Protein AF-0000000078503758 (afdb_homodimer)

Foldseek 3Di:
DLPLDDWDKFWDDKDFAFAPDFDDKDKAAFALQLLQDDFDKWKKKFKFAAFDDPCRPDPVSVVVLLRVLLNNLCNLVQQQQWFWDADPQRFIITTRRRVGEMEIEMEIAADPQSAQQQFCVSRPPPHVEDDDDHRHAKYWYWYAYPNNMIMIMMMGTQSFFDPLLVLLSLLSSLCVLVVHHRPFRADSPSCLLAADVVFDADCVCVQWKDFPVPADPDPPPPPPPPCPPLLAWGKGKWKFDLVLLVVLQVQQDDPVGGFDSVLSVQLVLQLLQLVLQPDPPPSQQFKEKEKEKAACQVQSADDPPPPPPVPDHSSNYGGDRIGIFMDIDGSNCSNPDTSNVSSVRSCVRVVVCRHNVNSSNSSSNSVVVPPGRMYTCCQRCVPVRHAYAYEYEAAVNPQQSSHSPRHGGLDMDMGDNDRTSHKYKYWYAHPADPSMIMMMITGRPSSVVSCCVVVVVGTHGDRVVVSVD/DLPLDDWDKFWDDKDFAFAPDFDDKDKAAFALQLLQDDFDKWKKKFKFAAFDDPCRPDPVSVVVLLRVLLNNLCNLVQQQQWFWDADPQRFIITTRRRVGEMEIEMEIAADPQSAQQQFCVSRPPPHVEDDDDHRHAKYWYWYAYPNNMIMIMMMGTQSFFDPLLVLLSLLSSLCVLVVHHRPFRADSPSCLLAADVVFDADCVCVQWKDFPVPADPDDPPPPPPPCPPLLAWGKGKWKFAPVLLVVLQVQQADPVGGFDSQLSVQLVLQLLQLVLQPDPPPSQQFKEKEKEKAACQVQSADPPPPPPCVPDHSSNYGGDRIGIFMDIDGSNCSNPDTSNVSSVRRCVRVVVCRHNVNSSNSSSNSVVVPPGRMYTCCQRCVPVRHAAAYEYEAAVNPQQSSHSPRHGGLDMDMGDNDRTSHKYKYWYDQPVPNRMIMMMITGRPSSVVSCCVVVVVGTPGDRPVVSVD

InterPro domains:
  IPR023213 Chloramphenicol acetyltransferase-like domain superfamily [G3DSA:3.30.559.10] (8-208)
  IPR023213 Chloramphenicol acetyltransferase-like domain superfamily [G3DSA:3.30.559.10] (220-454)
  IPR050317 Plant and Fungal Acyltransferase [PTHR31642] (21-433)

Radius of gyration: 34.14 Å; Cα contacts (8 Å, |Δi|>4): 2012; chains: 2; bounding box: 67×98×80 Å

Structure (mmCIF, N/CA/C/O backbone):
data_AF-0000000078503758-model_v1
#
loop_
_entity.id
_entity.type
_entity.pdbx_description
1 polymer 'Shikimate O-hydroxycinnamoyltransferase'
#
loop_
_atom_site.group_PDB
_atom_site.id
_atom_site.type_symbol
_atom_site.label_atom_id
_atom_site.label_alt_id
_atom_site.label_comp_id
_atom_site.label_asym_id
_atom_site.label_entity_id
_atom_site.label_seq_id
_atom_site.pdbx_PDB_ins_code
_atom_site.Cartn_x
_atom_site.Cartn_y
_atom_site.Cartn_z
_atom_site.occupancy
_atom_site.B_iso_or_equiv
_atom_site.auth_seq_id
_atom_site.auth_comp_id
_atom_site.auth_asym_id
_atom_site.auth_atom_id
_atom_site.pdbx_PDB_model_num
ATOM 1 N N . MET A 1 1 ? -8.773 -48.875 -30.672 1 23.73 1 MET A N 1
ATOM 2 C CA . MET A 1 1 ? -8.289 -47.719 -31.359 1 23.73 1 MET A CA 1
ATOM 3 C C . MET A 1 1 ? -8.742 -46.438 -30.656 1 23.73 1 MET A C 1
ATOM 5 O O . MET A 1 1 ? -9.93 -46.094 -30.688 1 23.73 1 MET A O 1
ATOM 9 N N . VAL A 1 2 ? -8.25 -46.156 -29.484 1 32.59 2 VAL A N 1
ATOM 10 C CA . VAL A 1 2 ? -8.594 -45.094 -28.562 1 32.59 2 VAL A CA 1
ATOM 11 C C . VAL A 1 2 ? -8.562 -43.75 -29.266 1 32.59 2 VAL A C 1
ATOM 13 O O . VAL A 1 2 ? -7.516 -43.312 -29.766 1 32.59 2 VAL A O 1
ATOM 16 N N . ALA A 1 3 ? -9.5 -43.312 -29.953 1 36.53 3 ALA A N 1
ATOM 17 C CA . ALA A 1 3 ? -9.711 -42.062 -30.703 1 36.53 3 ALA A CA 1
ATOM 18 C C . ALA A 1 3 ? -9.148 -40.875 -29.953 1 36.53 3 ALA A C 1
ATOM 20 O O . ALA A 1 3 ? -9.414 -40.688 -28.766 1 36.53 3 ALA A O 1
ATOM 21 N N . GLU A 1 4 ? -7.902 -40.344 -30.047 1 44.75 4 GLU A N 1
ATOM 22 C CA . GLU A 1 4 ? -7.176 -39.125 -29.719 1 44.75 4 GLU A CA 1
ATOM 23 C C . GLU A 1 4 ? -8.117 -37.938 -29.641 1 44.75 4 GLU A C 1
ATOM 25 O O . GLU A 1 4 ? -8.578 -37.438 -30.672 1 44.75 4 GLU A O 1
ATOM 30 N N . GLY A 1 5 ? -9.359 -37.875 -29.109 1 52.56 5 GLY A N 1
ATOM 31 C CA . GLY A 1 5 ? -10.664 -37.344 -29.516 1 52.56 5 GLY A CA 1
ATOM 32 C C . GLY A 1 5 ? -10.836 -35.875 -29.234 1 52.56 5 GLY A C 1
ATOM 33 O O . GLY A 1 5 ? -10.703 -35.438 -28.094 1 52.56 5 GLY A O 1
ATOM 34 N N . ASP A 1 6 ? -10.484 -35.062 -30.172 1 77.44 6 ASP A N 1
ATOM 35 C CA . ASP A 1 6 ? -10.914 -33.656 -30.312 1 77.44 6 ASP A CA 1
ATOM 36 C C . ASP A 1 6 ? -12.406 -33.531 -30 1 77.44 6 ASP A C 1
ATOM 38 O O . ASP A 1 6 ? -13.227 -34.312 -30.453 1 77.44 6 ASP A O 1
ATOM 42 N N . PHE A 1 7 ? -12.734 -33.094 -28.859 1 92.38 7 PHE A N 1
ATOM 43 C CA . PHE A 1 7 ? -14.125 -32.812 -28.516 1 92.38 7 PHE A CA 1
ATOM 44 C C . PHE A 1 7 ? -14.422 -31.328 -28.578 1 92.38 7 PHE A C 1
ATOM 46 O O . PHE A 1 7 ? -13.5 -30.516 -28.547 1 92.38 7 PHE A O 1
ATOM 53 N N . ILE A 1 8 ? -15.633 -31.078 -28.734 1 94.19 8 ILE A N 1
ATOM 54 C CA . ILE A 1 8 ? -16.094 -29.703 -28.891 1 94.19 8 ILE A CA 1
ATOM 55 C C . ILE A 1 8 ? -16.5 -29.141 -27.516 1 94.19 8 ILE A C 1
ATOM 57 O O . ILE A 1 8 ? -17.156 -29.828 -26.734 1 94.19 8 ILE A O 1
ATOM 61 N N . VAL A 1 9 ? -16.031 -28.016 -27.203 1 96.81 9 VAL A N 1
ATOM 62 C CA . VAL A 1 9 ? -16.469 -27.281 -26.031 1 96.81 9 VAL A CA 1
ATOM 63 C C . VAL A 1 9 ? -17.281 -26.062 -26.453 1 96.81 9 VAL A C 1
ATOM 65 O O . VAL A 1 9 ? -16.828 -25.266 -27.281 1 96.81 9 VAL A O 1
ATOM 68 N N . THR A 1 10 ? -18.469 -25.875 -25.969 1 97.31 10 THR A N 1
ATOM 69 C CA . THR A 1 10 ? -19.344 -24.75 -26.297 1 97.31 10 THR A CA 1
ATOM 70 C C . THR A 1 10 ? -19.594 -23.875 -25.078 1 97.31 10 THR A C 1
ATOM 72 O O . THR A 1 10 ? -20.047 -24.375 -24.031 1 97.31 10 THR A O 1
ATOM 75 N N . VAL A 1 11 ? -19.328 -22.625 -25.25 1 96.88 11 VAL A N 1
ATOM 76 C CA . VAL A 1 11 ? -19.578 -21.688 -24.156 1 96.88 11 VAL A CA 1
ATOM 77 C C . VAL A 1 11 ? -21.078 -21.359 -24.109 1 96.88 11 VAL A C 1
ATOM 79 O O . VAL A 1 11 ? -21.656 -20.953 -25.125 1 96.88 11 VAL A O 1
ATOM 82 N N . SER A 1 12 ? -21.688 -21.516 -22.969 1 96.25 12 SER A N 1
ATOM 83 C CA . SER A 1 12 ? -23.109 -21.281 -22.844 1 96.25 12 SER A CA 1
ATOM 84 C C . SER A 1 12 ? -23.391 -19.922 -22.219 1 96.25 12 SER A C 1
ATOM 86 O O . SER A 1 12 ? -24.422 -19.297 -22.516 1 96.25 12 SER A O 1
ATOM 88 N N . LYS A 1 13 ? -22.562 -19.484 -21.312 1 97 13 LYS A N 1
ATOM 89 C CA . LYS A 1 13 ? -22.797 -18.219 -20.609 1 97 13 LYS A CA 1
ATOM 90 C C . LYS A 1 13 ? -21.484 -17.594 -20.156 1 97 13 LYS A C 1
ATOM 92 O O . LYS A 1 13 ? -20.547 -18.297 -19.797 1 97 13 LYS A O 1
ATOM 97 N N . LYS A 1 14 ? -21.422 -16.344 -20.297 1 96.44 14 LYS A N 1
ATOM 98 C CA . LYS A 1 14 ? -20.344 -15.531 -19.75 1 96.44 14 LYS A CA 1
ATOM 99 C C . LYS A 1 14 ? -20.859 -14.531 -18.719 1 96.44 14 LYS A C 1
ATOM 101 O O . LYS A 1 14 ? -21.828 -13.82 -18.969 1 96.44 14 LYS A O 1
ATOM 106 N N . ASP A 1 15 ? -20.234 -14.578 -17.594 1 96.62 15 ASP A N 1
ATOM 107 C CA . ASP A 1 15 ? -20.625 -13.703 -16.484 1 96.62 15 ASP A CA 1
ATOM 108 C C . ASP A 1 15 ? -19.391 -13.07 -15.836 1 96.62 15 ASP A C 1
ATOM 110 O O . ASP A 1 15 ? -18.266 -13.375 -16.203 1 96.62 15 ASP A O 1
ATOM 114 N N . VAL A 1 16 ? -19.625 -12.117 -14.992 1 97.5 16 VAL A N 1
ATOM 115 C CA . VAL A 1 16 ? -18.625 -11.523 -14.117 1 97.5 16 VAL A CA 1
ATOM 116 C C . VAL A 1 16 ? -19.062 -11.633 -12.656 1 97.5 16 VAL A C 1
ATOM 118 O O . VAL A 1 16 ? -20.188 -11.25 -12.32 1 97.5 16 VAL A O 1
ATOM 121 N N . VAL A 1 17 ? -18.234 -12.234 -11.867 1 98.25 17 VAL A N 1
ATOM 122 C CA . VAL A 1 17 ? -18.562 -12.383 -10.453 1 98.25 17 VAL A CA 1
ATOM 123 C C . VAL A 1 17 ? -17.75 -11.359 -9.641 1 98.25 17 VAL A C 1
ATOM 125 O O . VAL A 1 17 ? -16.531 -11.438 -9.578 1 98.25 17 VAL A O 1
ATOM 128 N N . ALA A 1 18 ? -18.422 -10.43 -8.969 1 97 18 ALA A N 1
ATOM 129 C CA . ALA A 1 18 ? -17.797 -9.453 -8.078 1 97 18 ALA A CA 1
ATOM 130 C C . ALA A 1 18 ? -18.031 -9.828 -6.613 1 97 18 ALA A C 1
ATOM 132 O O . ALA A 1 18 ? -18.844 -10.711 -6.316 1 97 18 ALA A O 1
ATOM 133 N N . ALA A 1 19 ? -17.25 -9.266 -5.762 1 96.06 19 ALA A N 1
ATOM 134 C CA . ALA A 1 19 ? -17.469 -9.492 -4.336 1 96.06 19 ALA A CA 1
ATOM 135 C C . ALA A 1 19 ? -18.891 -9.156 -3.938 1 96.06 19 ALA A C 1
ATOM 137 O O . ALA A 1 19 ? -19.469 -8.188 -4.441 1 96.06 19 ALA A O 1
ATOM 138 N N . VAL A 1 20 ? -19.438 -9.891 -3.029 1 92.5 20 VAL A N 1
ATOM 139 C CA . VAL A 1 20 ? -20.828 -9.758 -2.633 1 92.5 20 VAL A CA 1
ATOM 140 C C . VAL A 1 20 ? -21.031 -8.453 -1.864 1 92.5 20 VAL A C 1
ATOM 142 O O . VAL A 1 20 ? -22.109 -7.852 -1.903 1 92.5 20 VAL A O 1
ATOM 145 N N . LEU A 1 21 ? -20 -8.031 -1.187 1 87.5 21 LEU A N 1
ATOM 146 C CA . LEU A 1 21 ? -20.031 -6.754 -0.475 1 87.5 21 LEU A CA 1
ATOM 147 C C . LEU A 1 21 ? -19.219 -5.699 -1.222 1 87.5 21 LEU A C 1
ATOM 149 O O . LEU A 1 21 ? -18.266 -6.027 -1.943 1 87.5 21 LEU A O 1
ATOM 153 N N . PRO A 1 22 ? -19.594 -4.441 -1.064 1 83.88 22 PRO A N 1
ATOM 154 C CA . PRO A 1 22 ? -18.766 -3.391 -1.669 1 83.88 22 PRO A CA 1
ATOM 155 C C . PRO A 1 22 ? -17.328 -3.391 -1.151 1 83.88 22 PRO A C 1
ATOM 157 O O . PRO A 1 22 ? -17.094 -3.658 0.03 1 83.88 22 PRO A O 1
ATOM 160 N N . LEU A 1 23 ? -16.5 -3.168 -2.057 1 85.94 23 LEU A N 1
ATOM 161 C CA . LEU A 1 23 ? -15.094 -3.109 -1.693 1 85.94 23 LEU A CA 1
ATOM 162 C C . LEU A 1 23 ? -14.547 -1.695 -1.86 1 85.94 23 LEU A C 1
ATOM 164 O O . LEU A 1 23 ? -14.922 -0.986 -2.795 1 85.94 23 LEU A O 1
ATOM 168 N N . GLN A 1 24 ? -13.711 -1.382 -0.912 1 87.19 24 GLN A N 1
ATOM 169 C CA . GLN A 1 24 ? -13 -0.111 -1.009 1 87.19 24 GLN A CA 1
ATOM 170 C C . GLN A 1 24 ? -11.945 -0.152 -2.109 1 87.19 24 GLN A C 1
ATOM 172 O O . GLN A 1 24 ? -11.102 -1.049 -2.133 1 87.19 24 GLN A O 1
ATOM 177 N N . GLU A 1 25 ? -12.109 0.837 -3.002 1 90.19 25 GLU A N 1
ATOM 178 C CA . GLU A 1 25 ? -11.086 0.92 -4.039 1 90.19 25 GLU A CA 1
ATOM 179 C C . GLU A 1 25 ? -9.75 1.387 -3.463 1 90.19 25 GLU A C 1
ATOM 181 O O . GLU A 1 25 ? -9.711 2.322 -2.66 1 90.19 25 GLU A O 1
ATOM 186 N N . HIS A 1 26 ? -8.719 0.719 -3.766 1 92.25 26 HIS A N 1
ATOM 187 C CA . HIS A 1 26 ? -7.387 1.125 -3.334 1 92.25 26 HIS A CA 1
ATOM 188 C C . HIS A 1 26 ? -6.309 0.48 -4.199 1 92.25 26 HIS A C 1
ATOM 190 O O . HIS A 1 26 ? -6.594 -0.434 -4.977 1 92.25 26 HIS A O 1
ATOM 196 N N . TRP A 1 27 ? -5.148 1.009 -4.082 1 93.69 27 TRP A N 1
ATOM 197 C CA . TRP A 1 27 ? -3.998 0.492 -4.816 1 93.69 27 TRP A CA 1
ATOM 198 C C . TRP A 1 27 ? -3.133 -0.388 -3.92 1 93.69 27 TRP A C 1
ATOM 200 O O . TRP A 1 27 ? -2.9 -0.059 -2.754 1 93.69 27 TRP A O 1
ATOM 210 N N . LEU A 1 28 ? -2.76 -1.516 -4.398 1 96.12 28 LEU A N 1
ATOM 211 C CA . LEU A 1 28 ? -1.894 -2.457 -3.693 1 96.12 28 LEU A CA 1
ATOM 212 C C . LEU A 1 28 ? -0.577 -2.646 -4.441 1 96.12 28 LEU A C 1
ATOM 214 O O . LEU A 1 28 ? -0.561 -3.168 -5.559 1 96.12 28 LEU A O 1
ATOM 218 N N . PRO A 1 29 ? 0.543 -2.18 -3.889 1 95.06 29 PRO A N 1
ATOM 219 C CA . PRO A 1 29 ? 1.827 -2.391 -4.559 1 95.06 29 PRO A CA 1
ATOM 220 C C . PRO A 1 29 ? 2.23 -3.863 -4.613 1 95.06 29 PRO A C 1
ATOM 222 O O . PRO A 1 29 ? 1.868 -4.637 -3.725 1 95.06 29 PRO A O 1
ATOM 225 N N . LEU A 1 30 ? 2.957 -4.164 -5.629 1 96.75 30 LEU A N 1
ATOM 226 C CA . LEU A 1 30 ? 3.594 -5.477 -5.641 1 96.75 30 LEU A CA 1
ATOM 227 C C . LEU A 1 30 ? 4.797 -5.508 -4.703 1 96.75 30 LEU A C 1
ATOM 229 O O . LEU A 1 30 ? 5.531 -4.523 -4.602 1 96.75 30 LEU A O 1
ATOM 233 N N . SER A 1 31 ? 4.98 -6.609 -4 1 96.75 31 SER A N 1
ATOM 234 C CA . SER A 1 31 ? 6.176 -6.777 -3.182 1 96.75 31 SER A CA 1
ATOM 235 C C . SER A 1 31 ? 7.41 -6.996 -4.047 1 96.75 31 SER A C 1
ATOM 237 O O . SER A 1 31 ? 7.297 -7.254 -5.25 1 96.75 31 SER A O 1
ATOM 239 N N . ASN A 1 32 ? 8.547 -6.891 -3.432 1 97.25 32 ASN A N 1
ATOM 240 C CA . ASN A 1 32 ? 9.789 -7.145 -4.148 1 97.25 32 ASN A CA 1
ATOM 241 C C . ASN A 1 32 ? 9.812 -8.547 -4.746 1 97.25 32 ASN A C 1
ATOM 243 O O . ASN A 1 32 ? 10.297 -8.742 -5.863 1 97.25 32 ASN A O 1
ATOM 247 N N . LEU A 1 33 ? 9.219 -9.492 -4.043 1 98.12 33 LEU A N 1
ATOM 248 C CA . LEU A 1 33 ? 9.273 -10.867 -4.523 1 98.12 33 LEU A CA 1
ATOM 249 C C . LEU A 1 33 ? 8.25 -11.094 -5.637 1 98.12 33 LEU A C 1
ATOM 251 O O . LEU A 1 33 ? 8.422 -11.984 -6.465 1 98.12 33 LEU A O 1
ATOM 255 N N . ASP A 1 34 ? 7.199 -10.297 -5.691 1 97.94 34 ASP A N 1
ATOM 256 C CA . ASP A 1 34 ? 6.262 -10.344 -6.809 1 97.94 34 ASP A CA 1
ATOM 257 C C . ASP A 1 34 ? 6.941 -9.93 -8.117 1 97.94 34 ASP A C 1
ATOM 259 O O . ASP A 1 34 ? 6.551 -10.383 -9.195 1 97.94 34 ASP A O 1
ATOM 263 N N . LEU A 1 35 ? 7.914 -9.117 -8.039 1 97.31 35 LEU A N 1
ATOM 264 C CA . LEU A 1 35 ? 8.547 -8.508 -9.203 1 97.31 35 LEU A CA 1
ATOM 265 C C . LEU A 1 35 ? 9.555 -9.461 -9.836 1 97.31 35 LEU A C 1
ATOM 267 O O . LEU A 1 35 ? 10.211 -9.117 -10.82 1 97.31 35 LEU A O 1
ATOM 271 N N . LEU A 1 36 ? 9.656 -10.695 -9.273 1 96.88 36 LEU A N 1
ATOM 272 C CA . LEU A 1 36 ? 10.555 -11.703 -9.82 1 96.88 36 LEU A CA 1
ATOM 273 C C . LEU A 1 36 ? 9.828 -12.578 -10.844 1 96.88 36 LEU A C 1
ATOM 275 O O . LEU A 1 36 ? 10.445 -13.438 -11.477 1 96.88 36 LEU A O 1
ATOM 279 N N . LEU A 1 37 ? 8.547 -12.352 -10.969 1 92.62 37 LEU A N 1
ATOM 280 C CA . LEU A 1 37 ? 7.73 -13.172 -11.867 1 92.62 37 LEU A CA 1
ATOM 281 C C . LEU A 1 37 ? 7.27 -12.367 -13.07 1 92.62 37 LEU A C 1
ATOM 283 O O . LEU A 1 37 ? 6.805 -11.234 -12.93 1 92.62 37 LEU A O 1
ATOM 287 N N . PRO A 1 38 ? 7.441 -12.922 -14.25 1 87.44 38 PRO A N 1
ATOM 288 C CA . PRO A 1 38 ? 6.934 -12.219 -15.43 1 87.44 38 PRO A CA 1
ATOM 289 C C . PRO A 1 38 ? 5.41 -12.234 -15.516 1 87.44 38 PRO A C 1
ATOM 291 O O . PRO A 1 38 ? 4.75 -12.922 -14.734 1 87.44 38 PRO A O 1
ATOM 294 N N . ALA A 1 39 ? 4.922 -11.438 -16.484 1 90.25 39 ALA A N 1
ATOM 295 C CA . ALA A 1 39 ? 3.48 -11.359 -16.719 1 90.25 39 ALA A CA 1
ATOM 296 C C . ALA A 1 39 ? 2.98 -12.594 -17.469 1 90.25 39 ALA A C 1
ATOM 298 O O . ALA A 1 39 ? 2.711 -12.523 -18.656 1 90.25 39 ALA A O 1
ATOM 299 N N . ILE A 1 40 ? 2.83 -13.703 -16.766 1 91.31 40 ILE A N 1
ATOM 300 C CA . ILE A 1 40 ? 2.342 -14.953 -17.344 1 91.31 40 ILE A CA 1
ATOM 301 C C . ILE A 1 40 ? 1.228 -15.523 -16.484 1 91.31 40 ILE A C 1
ATOM 303 O O . ILE A 1 40 ? 1.104 -15.172 -15.305 1 91.31 40 ILE A O 1
ATOM 307 N N . ASP A 1 41 ? 0.498 -16.344 -17.125 1 94.06 41 ASP A N 1
ATOM 308 C CA . ASP A 1 41 ? -0.616 -16.984 -16.438 1 94.06 41 ASP A CA 1
ATOM 309 C C . ASP A 1 41 ? -0.326 -18.469 -16.188 1 94.06 41 ASP A C 1
ATOM 311 O O . ASP A 1 41 ? 0.511 -19.062 -16.875 1 94.06 41 ASP A O 1
ATOM 315 N N . PHE A 1 42 ? -0.923 -18.953 -15.227 1 95.19 42 PHE A N 1
ATOM 316 C CA . PHE A 1 42 ? -0.985 -20.406 -15.039 1 95.19 42 PHE A CA 1
ATOM 317 C C . PHE A 1 42 ? -2.412 -20.844 -14.742 1 95.19 42 PHE A C 1
ATOM 319 O O . PHE A 1 42 ? -3.258 -20.031 -14.367 1 95.19 42 PHE A O 1
ATOM 326 N N . GLY A 1 43 ? -2.652 -22.141 -14.984 1 96.69 43 GLY A N 1
ATOM 327 C CA . GLY A 1 43 ? -3.982 -22.703 -14.781 1 96.69 43 GLY A CA 1
ATOM 328 C C . GLY A 1 43 ? -4.035 -23.734 -13.672 1 96.69 43 GLY A C 1
ATOM 329 O O . GLY A 1 43 ? -3.006 -24.281 -13.281 1 96.69 43 GLY A O 1
ATOM 330 N N . VAL A 1 44 ? -5.176 -23.891 -13.133 1 97.94 44 VAL A N 1
ATOM 331 C CA . VAL A 1 44 ? -5.496 -25 -12.234 1 97.94 44 VAL A CA 1
ATOM 332 C C . VAL A 1 44 ? -6.891 -25.531 -12.547 1 97.94 44 VAL A C 1
ATOM 334 O O . VAL A 1 44 ? -7.797 -24.766 -12.883 1 97.94 44 VAL A O 1
ATOM 337 N N . PHE A 1 45 ? -7.066 -26.859 -12.516 1 98.06 45 PHE A N 1
ATOM 338 C CA . PHE A 1 45 ? -8.375 -27.422 -12.844 1 98.06 45 PHE A CA 1
ATOM 339 C C . PHE A 1 45 ? -8.688 -28.625 -11.953 1 98.06 45 PHE A C 1
ATOM 341 O O . PHE A 1 45 ? -7.773 -29.297 -11.477 1 98.06 45 PHE A O 1
ATOM 348 N N . PHE A 1 46 ? -9.922 -28.859 -11.758 1 98.25 46 PHE A N 1
ATOM 349 C CA . PHE A 1 46 ? -10.445 -29.953 -10.961 1 98.25 46 PHE A CA 1
ATOM 350 C C . PHE A 1 46 ? -11.57 -30.672 -11.695 1 98.25 46 PHE A C 1
ATOM 352 O O . PHE A 1 46 ? -12.461 -30.031 -12.258 1 98.25 46 PHE A O 1
ATOM 359 N N . CYS A 1 47 ? -11.547 -31.969 -11.703 1 97.38 47 CYS A N 1
ATOM 360 C CA . CYS A 1 47 ? -12.555 -32.781 -12.352 1 97.38 47 CYS A CA 1
ATOM 361 C C . CYS A 1 47 ? -13.43 -33.5 -11.312 1 97.38 47 CYS A C 1
ATOM 363 O O . CYS A 1 47 ? -12.922 -34.156 -10.414 1 97.38 47 CYS A O 1
ATOM 365 N N . TYR A 1 48 ? -14.688 -33.344 -11.531 1 96.5 48 TYR A N 1
ATOM 366 C CA . TYR A 1 48 ? -15.648 -33.938 -10.594 1 96.5 48 TYR A CA 1
ATOM 367 C C . TYR A 1 48 ? -16.578 -34.906 -11.305 1 96.5 48 TYR A C 1
ATOM 369 O O . TYR A 1 48 ? -16.938 -34.688 -12.469 1 96.5 48 TYR A O 1
ATOM 377 N N . LYS A 1 49 ? -17.016 -35.906 -10.523 1 94.94 49 LYS A N 1
ATOM 378 C CA . LYS A 1 49 ? -18.125 -36.75 -10.977 1 94.94 49 LYS A CA 1
ATOM 379 C C . LYS A 1 49 ? -19.438 -35.969 -10.906 1 94.94 49 LYS A C 1
ATOM 381 O O . LYS A 1 49 ? -19.5 -3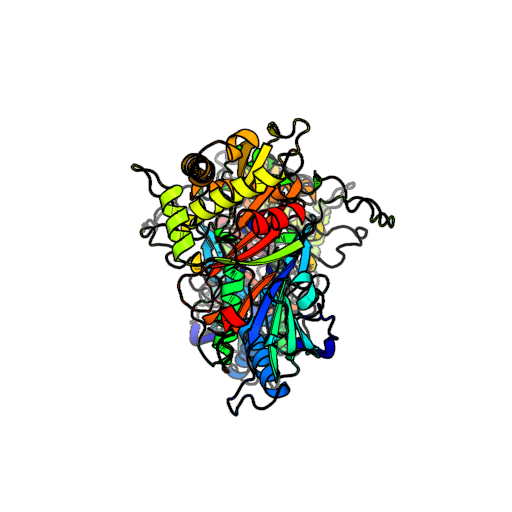4.906 -10.312 1 94.94 49 LYS A O 1
ATOM 386 N N . LYS A 1 50 ? -20.375 -36.531 -11.578 1 94.5 50 LYS A N 1
ATOM 387 C CA . LYS A 1 50 ? -21.703 -35.938 -11.523 1 94.5 50 LYS A CA 1
ATOM 388 C C . LYS A 1 50 ? -22.188 -35.781 -10.078 1 94.5 50 LYS A C 1
ATOM 390 O O . LYS A 1 50 ? -22.188 -36.75 -9.328 1 94.5 50 LYS A O 1
ATOM 395 N N . PRO A 1 51 ? -22.5 -34.531 -9.703 1 90.62 51 PRO A N 1
ATOM 396 C CA . PRO A 1 51 ? -23.047 -34.375 -8.359 1 90.62 51 PRO A CA 1
ATOM 397 C C . PRO A 1 51 ? -24.312 -35.219 -8.125 1 90.62 51 PRO A C 1
ATOM 399 O O . PRO A 1 51 ? -25.156 -35.312 -9.023 1 90.62 51 PRO A O 1
ATOM 402 N N . THR A 1 52 ? -24.438 -35.812 -6.965 1 82.19 52 THR A N 1
ATOM 403 C CA . THR A 1 52 ? -25.578 -36.688 -6.711 1 82.19 52 THR A CA 1
ATOM 404 C C . THR A 1 52 ? -26.531 -36.062 -5.699 1 82.19 52 THR A C 1
ATOM 406 O O . THR A 1 52 ? -27.703 -36.438 -5.609 1 82.19 52 THR A O 1
ATOM 409 N N . ALA A 1 53 ? -26.047 -35.156 -4.996 1 78.06 53 ALA A N 1
ATOM 410 C CA . ALA A 1 53 ? -26.891 -34.531 -3.979 1 78.06 53 ALA A CA 1
ATOM 411 C C . ALA A 1 53 ? -27.984 -33.688 -4.613 1 78.06 53 ALA A C 1
ATOM 413 O O . ALA A 1 53 ? -27.766 -33.062 -5.672 1 78.06 53 ALA A O 1
ATOM 414 N N . ALA A 1 54 ? -29.109 -33.656 -3.967 1 69.81 54 ALA A N 1
ATOM 415 C CA . ALA A 1 54 ? -30.312 -32.969 -4.457 1 69.81 54 ALA A CA 1
ATOM 416 C C . ALA A 1 54 ? -30.047 -31.5 -4.715 1 69.81 54 ALA A C 1
ATOM 418 O O . ALA A 1 54 ? -30.578 -30.922 -5.676 1 69.81 54 ALA A O 1
ATOM 419 N N . ASP A 1 55 ? -29.281 -30.891 -3.91 1 70.56 55 ASP A N 1
ATOM 420 C CA . ASP A 1 55 ? -29.031 -29.469 -4.02 1 70.56 55 ASP A CA 1
ATOM 421 C C . ASP A 1 55 ? -28.219 -29.141 -5.27 1 70.56 55 ASP A C 1
ATOM 423 O O . ASP A 1 55 ? -28.094 -27.984 -5.656 1 70.56 55 ASP A O 1
ATOM 427 N N . PHE A 1 56 ? -27.766 -30.203 -5.961 1 78.44 56 PHE A N 1
ATOM 428 C CA . PHE A 1 56 ? -26.922 -30.047 -7.141 1 78.44 56 PHE A CA 1
ATOM 429 C C . PHE A 1 56 ? -27.531 -30.75 -8.344 1 78.44 56 PHE A C 1
ATOM 431 O O . PHE A 1 56 ? -26.828 -31.344 -9.156 1 78.44 56 PHE A O 1
ATOM 438 N N . GLY A 1 57 ? -28.781 -30.672 -8.383 1 76.44 57 GLY A N 1
ATOM 439 C CA . GLY A 1 57 ? -29.531 -31.453 -9.367 1 76.44 57 GLY A CA 1
ATOM 440 C C . GLY A 1 57 ? -29.312 -30.984 -10.789 1 76.44 57 GLY A C 1
ATOM 441 O O . GLY A 1 57 ? -29.5 -31.75 -11.734 1 76.44 57 GLY A O 1
ATOM 442 N N . SER A 1 58 ? -28.938 -29.719 -10.953 1 89.31 58 SER A N 1
ATOM 443 C CA . SER A 1 58 ? -28.672 -29.219 -12.289 1 89.31 58 SER A CA 1
ATOM 444 C C . SER A 1 58 ? -27.312 -28.516 -12.352 1 89.31 58 SER A C 1
ATOM 446 O O . SER A 1 58 ? -26.781 -28.078 -11.328 1 89.31 58 SER A O 1
ATOM 448 N N . PHE A 1 59 ? -26.797 -28.484 -13.578 1 94.88 59 PHE A N 1
ATOM 449 C CA . PHE A 1 59 ? -25.562 -27.766 -13.797 1 94.88 59 PHE A CA 1
ATOM 450 C C . PHE A 1 59 ? -25.703 -26.297 -13.383 1 94.88 59 PHE A C 1
ATOM 452 O O . PHE A 1 59 ? -24.812 -25.734 -12.766 1 94.88 59 PHE A O 1
ATOM 459 N N . GLY A 1 60 ? -26.859 -25.719 -13.695 1 93.75 60 GLY A N 1
ATOM 460 C CA . GLY A 1 60 ? -27.141 -24.344 -13.305 1 93.75 60 GLY A CA 1
ATOM 461 C C . GLY A 1 60 ? -27.062 -24.109 -11.812 1 93.75 60 GLY A C 1
ATOM 462 O O . GLY A 1 60 ? -26.516 -23.109 -11.359 1 93.75 60 GLY A O 1
ATOM 463 N N . SER A 1 61 ? -27.625 -25 -11.062 1 93.5 61 SER A N 1
ATOM 464 C CA . SER A 1 61 ? -27.594 -24.891 -9.609 1 93.5 61 SER A CA 1
ATOM 465 C C . SER A 1 61 ? -26.172 -25 -9.078 1 93.5 61 SER A C 1
ATOM 467 O O . SER A 1 61 ? -25.812 -24.312 -8.117 1 93.5 61 SER A O 1
ATOM 469 N N . THR A 1 62 ? -25.438 -25.906 -9.641 1 94.69 62 THR A N 1
ATOM 470 C CA . THR A 1 62 ? -24.031 -26.078 -9.242 1 94.69 62 THR A CA 1
ATOM 471 C C . THR A 1 62 ? -23.234 -24.797 -9.516 1 94.69 62 THR A C 1
ATOM 473 O O . THR A 1 62 ? -22.453 -24.375 -8.672 1 94.69 62 THR A O 1
ATOM 476 N N . VAL A 1 63 ? -23.438 -24.234 -10.625 1 97.06 63 VAL A N 1
ATOM 477 C CA . VAL A 1 63 ? -22.75 -23 -11.023 1 97.06 63 VAL A CA 1
ATOM 478 C C . VAL A 1 63 ? -23.141 -21.859 -10.086 1 97.06 63 VAL A C 1
ATOM 480 O O . VAL A 1 63 ? -22.312 -21.031 -9.727 1 97.06 63 VAL A O 1
ATOM 483 N N . ASP A 1 64 ? -24.391 -21.844 -9.703 1 96.25 64 ASP A N 1
ATOM 484 C CA . ASP A 1 64 ? -24.859 -20.812 -8.781 1 96.25 64 ASP A CA 1
ATOM 485 C C . ASP A 1 64 ? -24.109 -20.875 -7.453 1 96.25 64 ASP A C 1
ATOM 487 O O . ASP A 1 64 ? -23.766 -19.844 -6.871 1 96.25 64 ASP A O 1
ATOM 491 N N . VAL A 1 65 ? -23.938 -22.094 -7.02 1 95.94 65 VAL A N 1
ATOM 492 C CA . VAL A 1 65 ? -23.203 -22.297 -5.777 1 95.94 65 VAL A CA 1
ATOM 493 C C . VAL A 1 65 ? -21.766 -21.781 -5.938 1 95.94 65 VAL A C 1
ATOM 495 O O . VAL A 1 65 ? -21.25 -21.094 -5.055 1 95.94 65 VAL A O 1
ATOM 498 N N . LEU A 1 66 ? -21.109 -22.109 -7.031 1 98.06 66 LEU A N 1
ATOM 499 C CA . LEU A 1 66 ? -19.75 -21.672 -7.309 1 98.06 66 LEU A CA 1
ATOM 500 C C . LEU A 1 66 ? -19.656 -20.141 -7.32 1 98.06 66 LEU A C 1
ATOM 502 O O . LEU A 1 66 ? -18.766 -19.562 -6.695 1 98.06 66 LEU A O 1
ATOM 506 N N . LYS A 1 67 ? -20.594 -19.531 -7.996 1 98.38 67 LYS A N 1
ATOM 507 C CA . LYS A 1 67 ? -20.578 -18.078 -8.148 1 98.38 67 LYS A CA 1
ATOM 508 C C . LYS A 1 67 ? -20.859 -17.375 -6.82 1 98.38 67 LYS A C 1
ATOM 510 O O . LYS A 1 67 ? -20.188 -16.406 -6.465 1 98.38 67 LYS A O 1
ATOM 515 N N . LYS A 1 68 ? -21.844 -17.875 -6.117 1 97.69 68 LYS A N 1
ATOM 516 C CA . LYS A 1 68 ? -22.172 -17.281 -4.824 1 97.69 68 LYS A CA 1
ATOM 517 C C . LYS A 1 68 ? -21.016 -17.391 -3.852 1 97.69 68 LYS A C 1
ATOM 519 O O . LYS A 1 68 ? -20.672 -16.422 -3.162 1 97.69 68 LYS A O 1
ATOM 524 N N . ALA A 1 69 ? -20.438 -18.578 -3.771 1 97.94 69 ALA A N 1
ATOM 525 C CA . ALA A 1 69 ? -19.281 -18.781 -2.893 1 97.94 69 ALA A CA 1
ATOM 526 C C . ALA A 1 69 ? -18.109 -17.922 -3.309 1 97.94 69 ALA A C 1
ATOM 528 O O . ALA A 1 69 ? -17.391 -17.391 -2.459 1 97.94 69 ALA A O 1
ATOM 529 N N . MET A 1 70 ? -17.891 -17.797 -4.586 1 98.31 70 MET A N 1
ATOM 530 C CA . MET A 1 70 ? -16.797 -16.953 -5.086 1 98.31 70 MET A CA 1
ATOM 531 C C . MET A 1 70 ? -17.016 -15.508 -4.688 1 98.31 70 MET A C 1
ATOM 533 O O . MET A 1 70 ? -16.078 -14.836 -4.23 1 98.31 70 MET A O 1
ATOM 537 N N . ALA A 1 71 ? -18.234 -15.023 -4.883 1 98.12 71 ALA A N 1
ATOM 538 C CA . ALA A 1 71 ? -18.547 -13.641 -4.523 1 98.12 71 ALA A CA 1
ATOM 539 C C . ALA A 1 71 ? -18.234 -13.375 -3.057 1 98.12 71 ALA A C 1
ATOM 541 O O . ALA A 1 71 ? -17.734 -12.297 -2.711 1 98.12 71 ALA A O 1
ATOM 542 N N . GLU A 1 72 ? -18.5 -14.328 -2.273 1 96.62 72 GLU A N 1
ATOM 543 C CA . GLU A 1 72 ? -18.219 -14.195 -0.85 1 96.62 72 GLU A CA 1
ATOM 544 C C . GLU A 1 72 ? -16.703 -14.258 -0.588 1 96.62 72 GLU A C 1
ATOM 546 O O . GLU A 1 72 ? -16.172 -13.492 0.219 1 96.62 72 GLU A O 1
ATOM 551 N N . ALA A 1 73 ? -16.016 -15.18 -1.219 1 97.06 73 ALA A N 1
ATOM 552 C CA . ALA A 1 73 ? -14.578 -15.344 -1.039 1 97.06 73 ALA A CA 1
ATOM 553 C C . ALA A 1 73 ? -13.828 -14.078 -1.461 1 97.06 73 ALA A C 1
ATOM 555 O O . ALA A 1 73 ? -12.828 -13.711 -0.846 1 97.06 73 ALA A O 1
ATOM 556 N N . LEU A 1 74 ? -14.344 -13.406 -2.463 1 97 74 LEU A N 1
ATOM 557 C CA . LEU A 1 74 ? -13.656 -12.258 -3.057 1 97 74 LEU A CA 1
ATOM 558 C C . LEU A 1 74 ? -13.664 -11.07 -2.102 1 97 74 LEU A C 1
ATOM 560 O O . LEU A 1 74 ? -12.906 -10.109 -2.291 1 97 74 LEU A O 1
ATOM 564 N N . VAL A 1 75 ? -14.492 -11.125 -1.083 1 94.25 75 VAL A N 1
ATOM 565 C CA . VAL A 1 75 ? -14.445 -10.07 -0.078 1 94.25 75 VAL A CA 1
ATOM 566 C C . VAL A 1 75 ? -13.078 -10.062 0.604 1 94.25 75 VAL A C 1
ATOM 568 O O . VAL A 1 75 ? -12.469 -9 0.766 1 94.25 75 VAL A O 1
ATOM 571 N N . SER A 1 76 ? -12.625 -11.258 0.967 1 94.5 76 SER A N 1
ATOM 572 C CA . SER A 1 76 ? -11.328 -11.375 1.62 1 94.5 76 SER A CA 1
ATOM 573 C C . SER A 1 76 ? -10.195 -11.422 0.598 1 94.5 76 SER A C 1
ATOM 575 O O . SER A 1 76 ? -9.109 -10.891 0.844 1 94.5 76 SER A O 1
ATOM 577 N N . TYR A 1 77 ? -10.461 -12.031 -0.542 1 97.06 77 TYR A N 1
ATOM 578 C CA . TYR A 1 77 ? -9.469 -12.141 -1.606 1 97.06 77 TYR A CA 1
ATOM 579 C C . TYR A 1 77 ? -9.688 -11.07 -2.668 1 97.06 77 TYR A C 1
ATOM 581 O O . TYR A 1 77 ? -9.68 -11.367 -3.867 1 97.06 77 TYR A O 1
ATOM 589 N N . TYR A 1 78 ? -9.805 -9.867 -2.209 1 96.12 78 TYR A N 1
ATOM 590 C CA . TYR A 1 78 ? -10.258 -8.75 -3.031 1 96.12 78 TYR A CA 1
ATOM 591 C C . TYR A 1 78 ? -9.281 -8.484 -4.172 1 96.12 78 TYR A C 1
ATOM 593 O O . TYR A 1 78 ? -9.68 -8 -5.234 1 96.12 78 TYR A O 1
ATOM 601 N N . ALA A 1 79 ? -8.039 -8.781 -4.012 1 96.69 79 ALA A N 1
ATOM 602 C CA . ALA A 1 79 ? -7.023 -8.523 -5.031 1 96.69 79 ALA A CA 1
ATOM 603 C C . ALA A 1 79 ? -7.34 -9.281 -6.32 1 96.69 79 ALA A C 1
ATOM 605 O O . ALA A 1 79 ? -7.02 -8.812 -7.414 1 96.69 79 ALA A O 1
ATOM 606 N N . LEU A 1 80 ? -7.969 -10.422 -6.188 1 97.69 80 LEU A N 1
ATOM 607 C CA . LEU A 1 80 ? -8.242 -11.281 -7.332 1 97.69 80 LEU A CA 1
ATOM 608 C C . LEU A 1 80 ? -9.336 -10.688 -8.211 1 97.69 80 LEU A C 1
ATOM 610 O O . LEU A 1 80 ? -9.5 -11.086 -9.367 1 97.69 80 LEU A O 1
ATOM 614 N N . ALA A 1 81 ? -10.156 -9.82 -7.648 1 96.88 81 ALA A N 1
ATOM 615 C CA . ALA A 1 81 ? -11.227 -9.18 -8.391 1 96.88 81 ALA A CA 1
ATOM 616 C C . ALA A 1 81 ? -10.781 -7.828 -8.945 1 96.88 81 ALA A C 1
ATOM 618 O O . ALA A 1 81 ? -11.609 -7.004 -9.344 1 96.88 81 ALA A O 1
ATOM 619 N N . GLY A 1 82 ? -9.484 -7.574 -8.875 1 96.31 82 GLY A N 1
ATOM 620 C CA . GLY A 1 82 ? -8.938 -6.324 -9.375 1 96.31 82 GLY A CA 1
ATOM 621 C C . GLY A 1 82 ? -8.305 -6.457 -10.75 1 96.31 82 GLY A C 1
ATOM 622 O O . GLY A 1 82 ? -8.703 -7.312 -11.539 1 96.31 82 GLY A O 1
ATOM 623 N N . GLU A 1 83 ? -7.379 -5.523 -11.055 1 96.75 83 GLU A N 1
ATOM 624 C CA . GLU A 1 83 ? -6.656 -5.531 -12.32 1 96.75 83 GLU A CA 1
ATOM 625 C C . GLU A 1 83 ? -5.234 -5.004 -12.148 1 96.75 83 GLU A C 1
ATOM 627 O O . GLU A 1 83 ? -4.957 -4.25 -11.219 1 96.75 83 GLU A O 1
ATOM 632 N N . VAL A 1 84 ? -4.391 -5.426 -12.984 1 95.75 84 VAL A N 1
ATOM 633 C CA . VAL A 1 84 ? -3.023 -4.914 -13 1 95.75 84 VAL A CA 1
ATOM 634 C C . VAL A 1 84 ? -2.979 -3.578 -13.734 1 95.75 84 VAL A C 1
ATOM 636 O O . VAL A 1 84 ? -3.518 -3.449 -14.836 1 95.75 84 VAL A O 1
ATOM 639 N N . VAL A 1 85 ? -2.41 -2.625 -13.07 1 94.56 85 VAL A N 1
ATOM 640 C CA . VAL A 1 85 ? -2.119 -1.328 -13.672 1 94.56 85 VAL A CA 1
ATOM 641 C C . VAL A 1 85 ? -0.631 -1.015 -13.523 1 94.56 85 VAL A C 1
ATOM 643 O O . VAL A 1 85 ? 0.139 -1.843 -13.031 1 94.56 85 VAL A O 1
ATOM 646 N N . TYR A 1 86 ? -0.194 0.122 -14.023 1 93.62 86 TYR A N 1
ATOM 647 C CA . TYR A 1 86 ? 1.213 0.497 -13.945 1 93.62 86 TYR A CA 1
ATOM 648 C C . TYR A 1 86 ? 1.373 1.898 -13.367 1 93.62 86 TYR A C 1
ATOM 650 O O . TYR A 1 86 ? 0.585 2.797 -13.672 1 93.62 86 TYR A O 1
ATOM 658 N N . ASN A 1 87 ? 2.312 2.031 -12.477 1 89.69 87 ASN A N 1
ATOM 659 C CA . ASN A 1 87 ? 2.578 3.359 -11.938 1 89.69 87 ASN A CA 1
ATOM 660 C C . ASN A 1 87 ? 3.418 4.199 -12.898 1 89.69 87 ASN A C 1
ATOM 662 O O . ASN A 1 87 ? 3.699 3.771 -14.016 1 89.69 87 ASN A O 1
ATOM 666 N N . TYR A 1 88 ? 3.82 5.383 -12.461 1 84.56 88 TYR A N 1
ATOM 667 C CA . TYR A 1 88 ? 4.48 6.34 -13.344 1 84.56 88 TYR A CA 1
ATOM 668 C C . TYR A 1 88 ? 5.863 5.848 -13.75 1 84.56 88 TYR A C 1
ATOM 670 O O . TYR A 1 88 ? 6.391 6.246 -14.789 1 84.56 88 TYR A O 1
ATOM 678 N N . ASP A 1 89 ? 6.375 4.906 -12.969 1 88.5 89 ASP A N 1
ATOM 679 C CA . ASP A 1 89 ? 7.699 4.359 -13.25 1 88.5 89 ASP A CA 1
ATOM 680 C C . ASP A 1 89 ? 7.605 3.117 -14.133 1 88.5 89 ASP A C 1
ATOM 682 O O . ASP A 1 89 ? 8.617 2.486 -14.438 1 88.5 89 ASP A O 1
ATOM 686 N N . GLY A 1 90 ? 6.398 2.754 -14.469 1 90.88 90 GLY A N 1
ATOM 687 C CA . GLY A 1 90 ? 6.188 1.566 -15.281 1 90.88 90 GLY A CA 1
ATOM 688 C C . GLY A 1 90 ? 6.164 0.284 -14.477 1 90.88 90 GLY A C 1
ATOM 689 O O . GLY A 1 90 ? 6.195 -0.812 -15.039 1 90.88 90 GLY A O 1
ATOM 690 N N . GLU A 1 91 ? 6.18 0.413 -13.227 1 93.75 91 GLU A N 1
ATOM 691 C CA . GLU A 1 91 ? 6.094 -0.748 -12.352 1 93.75 91 GLU A CA 1
ATOM 692 C C . GLU A 1 91 ? 4.648 -1.192 -12.156 1 93.75 91 GLU A C 1
ATOM 694 O O . GLU A 1 91 ? 3.762 -0.365 -11.93 1 93.75 91 GLU A O 1
ATOM 699 N N . PRO A 1 92 ? 4.387 -2.451 -12.32 1 94.62 92 PRO A N 1
ATOM 700 C CA . PRO A 1 92 ? 3.012 -2.914 -12.133 1 94.62 92 PRO A CA 1
ATOM 701 C C . PRO A 1 92 ? 2.545 -2.807 -10.68 1 94.62 92 PRO A C 1
ATOM 703 O O . PRO A 1 92 ? 3.348 -2.967 -9.758 1 94.62 92 PRO A O 1
ATOM 706 N N . GLU A 1 93 ? 1.327 -2.512 -10.484 1 95.81 93 GLU A N 1
ATOM 707 C CA . GLU A 1 93 ? 0.622 -2.559 -9.211 1 95.81 93 GLU A CA 1
ATOM 708 C C . GLU A 1 93 ? -0.833 -2.98 -9.398 1 95.81 93 GLU A C 1
ATOM 710 O O . GLU A 1 93 ? -1.297 -3.141 -10.531 1 95.81 93 GLU A O 1
ATOM 715 N N . LEU A 1 94 ? -1.518 -3.264 -8.336 1 96.69 94 LEU A N 1
ATOM 716 C CA . LEU A 1 94 ? -2.891 -3.744 -8.43 1 96.69 94 LEU A CA 1
ATOM 717 C C . LEU A 1 94 ? -3.881 -2.639 -8.078 1 96.69 94 LEU A C 1
ATOM 719 O O . LEU A 1 94 ? -3.707 -1.94 -7.078 1 96.69 94 LEU A O 1
ATOM 723 N N . LEU A 1 95 ? -4.77 -2.42 -8.938 1 96.25 95 LEU A N 1
ATOM 724 C CA . LEU A 1 95 ? -5.941 -1.624 -8.602 1 96.25 95 LEU A CA 1
ATOM 725 C C . LEU A 1 95 ? -7.078 -2.514 -8.109 1 96.25 95 LEU A C 1
ATOM 727 O O . LEU A 1 95 ? -7.672 -3.262 -8.891 1 96.25 95 LEU A O 1
ATOM 731 N N . CYS A 1 96 ? -7.336 -2.486 -6.832 1 95.81 96 CYS A N 1
ATOM 732 C CA . CYS A 1 96 ? -8.43 -3.248 -6.242 1 95.81 96 CYS A CA 1
ATOM 733 C C . CYS A 1 96 ? -9.75 -2.492 -6.355 1 95.81 96 CYS A C 1
ATOM 735 O O . CYS A 1 96 ? -10.125 -1.76 -5.441 1 95.81 96 CYS A O 1
ATOM 737 N N . ASN A 1 97 ? -10.453 -2.73 -7.445 1 93.38 97 ASN A N 1
ATOM 738 C CA . ASN A 1 97 ? -11.648 -1.955 -7.754 1 93.38 97 ASN A CA 1
ATOM 739 C C . ASN A 1 97 ? -12.875 -2.852 -7.891 1 93.38 97 ASN A C 1
ATOM 741 O O . ASN A 1 97 ? -13.906 -2.428 -8.422 1 93.38 97 ASN A O 1
ATOM 745 N N . ASN A 1 98 ? -12.727 -4.094 -7.57 1 95.06 98 ASN A N 1
ATOM 746 C CA . ASN A 1 98 ? -13.812 -5.066 -7.645 1 95.06 98 ASN A CA 1
ATOM 747 C C . ASN A 1 98 ? -14.375 -5.172 -9.062 1 95.06 98 ASN A C 1
ATOM 749 O O . ASN A 1 98 ? -15.586 -5.289 -9.242 1 95.06 98 ASN A O 1
ATOM 753 N N . ARG A 1 99 ? -13.5 -5.031 -10 1 94 99 ARG A N 1
ATOM 754 C CA . ARG A 1 99 ? -13.906 -5.25 -11.383 1 94 99 ARG A CA 1
ATOM 755 C C . ARG A 1 99 ? -14.586 -6.609 -11.547 1 94 99 ARG A C 1
ATOM 757 O O . ARG A 1 99 ? -15.453 -6.773 -12.398 1 94 99 ARG A O 1
ATOM 764 N N . GLY A 1 100 ? -14.125 -7.57 -10.766 1 96.44 100 GLY A N 1
ATOM 765 C CA . GLY A 1 100 ? -14.75 -8.883 -10.75 1 96.44 100 GLY A CA 1
ATOM 766 C C . GLY A 1 100 ? -13.922 -9.945 -11.461 1 96.44 100 GLY A C 1
ATOM 767 O O . GLY A 1 100 ? -12.875 -9.641 -12.031 1 96.44 100 GLY A O 1
ATOM 768 N N . VAL A 1 101 ? -14.391 -11.156 -11.422 1 98.06 101 VAL A N 1
ATOM 769 C CA . VAL A 1 101 ? -13.766 -12.328 -12.016 1 98.06 101 VAL A CA 1
ATOM 770 C C . VAL A 1 101 ? -14.625 -12.836 -13.18 1 98.06 101 VAL A C 1
ATOM 772 O O . VAL A 1 101 ? -15.82 -13.078 -13.016 1 98.06 101 VAL A O 1
ATOM 775 N N . ASP A 1 102 ? -13.984 -12.938 -14.344 1 97.81 102 ASP A N 1
ATOM 776 C CA . ASP A 1 102 ? -14.703 -13.516 -15.469 1 97.81 102 ASP A CA 1
ATOM 777 C C . ASP A 1 102 ? -15.062 -14.977 -15.195 1 97.81 102 ASP A C 1
ATOM 779 O O . ASP A 1 102 ? -14.211 -15.758 -14.781 1 97.81 102 ASP A O 1
ATOM 783 N N . PHE A 1 103 ? -16.312 -15.273 -15.414 1 98.06 103 PHE A N 1
ATOM 784 C CA . PHE A 1 103 ? -16.844 -16.609 -15.172 1 98.06 103 PHE A CA 1
ATOM 785 C C . PHE A 1 103 ? -17.531 -17.156 -16.406 1 98.06 103 PHE A C 1
ATOM 787 O O . PHE A 1 103 ? -18.547 -16.609 -16.859 1 98.06 103 PHE A O 1
ATOM 794 N N . VAL A 1 104 ? -17.031 -18.219 -16.922 1 97.94 104 VAL A N 1
ATOM 795 C CA . VAL A 1 104 ? -17.547 -18.812 -18.141 1 97.94 104 VAL A CA 1
ATOM 796 C C . VAL A 1 104 ? -18.234 -20.141 -17.828 1 97.94 104 VAL A C 1
ATOM 798 O O . VAL A 1 104 ? -17.703 -20.938 -17.047 1 97.94 104 VAL A O 1
ATOM 801 N N . GLU A 1 105 ? -19.375 -20.375 -18.312 1 98.31 105 GLU A N 1
ATOM 802 C CA . GLU A 1 105 ? -20.062 -21.656 -18.297 1 98.31 105 GLU A CA 1
ATOM 803 C C . GLU A 1 105 ? -19.984 -22.328 -19.672 1 98.31 105 GLU A C 1
ATOM 805 O O . GLU A 1 105 ? -20.156 -21.688 -20.703 1 98.31 105 GLU A O 1
ATOM 810 N N . ALA A 1 106 ? -19.625 -23.562 -19.656 1 98.31 106 ALA A N 1
ATOM 811 C CA . ALA A 1 106 ? -19.453 -24.25 -20.938 1 98.31 106 ALA A CA 1
ATOM 812 C C . ALA A 1 106 ? -19.953 -25.688 -20.844 1 98.31 106 ALA A C 1
ATOM 814 O O . ALA A 1 106 ? -20.25 -26.188 -19.75 1 98.31 106 ALA A O 1
ATOM 815 N N . TYR A 1 107 ? -20.141 -26.328 -22.016 1 98.12 107 TYR A N 1
ATOM 816 C CA . TYR A 1 107 ? -20.469 -27.734 -22.188 1 98.12 107 TYR A CA 1
ATOM 817 C C . TYR A 1 107 ? -19.469 -28.422 -23.094 1 98.12 107 TYR A C 1
ATOM 819 O O . TYR A 1 107 ? -19.109 -27.891 -24.141 1 98.12 107 TYR A O 1
ATOM 827 N N . ALA A 1 108 ? -18.953 -29.516 -22.625 1 98 108 ALA A N 1
ATOM 828 C CA . ALA A 1 108 ? -18.016 -30.281 -23.422 1 98 108 ALA A CA 1
ATOM 829 C C . ALA A 1 108 ? -18.625 -31.625 -23.844 1 98 108 ALA A C 1
ATOM 831 O O . ALA A 1 108 ? -19.125 -32.375 -23 1 98 108 ALA A O 1
ATOM 832 N N . GLU A 1 109 ? -18.516 -31.969 -25.125 1 97.06 109 GLU A N 1
ATOM 833 C CA . GLU A 1 109 ? -19.016 -33.219 -25.656 1 97.06 109 GLU A CA 1
ATOM 834 C C . GLU A 1 109 ? -18.047 -34.375 -25.406 1 97.06 109 GLU A C 1
ATOM 836 O O . GLU A 1 109 ? -17.578 -35.031 -26.344 1 97.06 109 GLU A O 1
ATOM 841 N N . VAL A 1 110 ? -17.781 -34.594 -24.188 1 97.19 110 VAL A N 1
ATOM 842 C CA . VAL A 1 110 ? -16.844 -35.656 -23.781 1 97.19 110 VAL A CA 1
ATOM 843 C C . VAL A 1 110 ? -17.219 -36.156 -22.406 1 97.19 110 VAL A C 1
ATOM 845 O O . VAL A 1 110 ? -17.766 -35.438 -21.578 1 97.19 110 VAL A O 1
ATOM 848 N N . GLU A 1 111 ? -17.016 -37.438 -22.156 1 96.62 111 GLU A N 1
ATOM 849 C CA . GLU A 1 111 ? -17.203 -38 -20.828 1 96.62 111 GLU A CA 1
ATOM 850 C C . GLU A 1 111 ? -15.938 -37.844 -19.984 1 96.62 111 GLU A C 1
ATOM 852 O O . GLU A 1 111 ? -14.828 -37.812 -20.531 1 96.62 111 GLU A O 1
ATOM 857 N N . LEU A 1 112 ? -16.125 -37.812 -18.672 1 96.06 112 LEU A N 1
ATOM 858 C CA . LEU A 1 112 ? -15.016 -37.656 -17.75 1 96.06 112 LEU A CA 1
ATOM 859 C C . LEU A 1 112 ? -13.961 -38.75 -17.984 1 96.06 112 LEU A C 1
ATOM 861 O O . LEU A 1 112 ? -12.766 -38.469 -18.016 1 96.06 112 LEU A O 1
ATOM 865 N N . ARG A 1 113 ? -14.359 -39.969 -18.156 1 94.75 113 ARG A N 1
ATOM 866 C CA . ARG A 1 113 ? -13.445 -41.125 -18.312 1 94.75 113 ARG A CA 1
ATOM 867 C C . ARG A 1 113 ? -12.68 -41.031 -19.625 1 94.75 113 ARG A C 1
ATOM 869 O O . ARG A 1 113 ? -11.633 -41.688 -19.781 1 94.75 113 ARG A O 1
ATOM 876 N N . ASP A 1 114 ? -13.203 -40.219 -20.547 1 94.75 114 ASP A N 1
ATOM 877 C CA . ASP A 1 114 ? -12.609 -40.156 -21.875 1 94.75 114 ASP A CA 1
ATOM 878 C C . ASP A 1 114 ? -11.664 -38.938 -21.984 1 94.75 114 ASP A C 1
ATOM 880 O O . ASP A 1 114 ? -11 -38.781 -23 1 94.75 114 ASP A O 1
ATOM 884 N N . LEU A 1 115 ? -11.625 -38.125 -20.953 1 94.94 115 LEU A N 1
ATOM 885 C CA . LEU A 1 115 ? -10.641 -37.031 -20.938 1 94.94 115 LEU A CA 1
ATOM 886 C C . LEU A 1 115 ? -9.227 -37.594 -20.922 1 94.94 115 LEU A C 1
ATOM 888 O O . LEU A 1 115 ? -8.906 -38.469 -20.094 1 94.94 115 LEU A O 1
ATOM 892 N N . ASN A 1 116 ? -8.383 -37.156 -21.844 1 95.5 116 ASN A N 1
ATOM 893 C CA . ASN A 1 116 ? -6.98 -37.531 -21.828 1 95.5 116 ASN A CA 1
ATOM 894 C C . ASN A 1 116 ? -6.191 -36.75 -20.797 1 95.5 116 ASN A C 1
ATOM 896 O O . ASN A 1 116 ? -5.469 -35.812 -21.141 1 95.5 116 ASN A O 1
ATOM 900 N N . LEU A 1 117 ? -6.238 -37.156 -19.547 1 94.19 117 LEU A N 1
ATOM 901 C CA . LEU A 1 117 ? -5.602 -36.406 -18.469 1 94.19 117 LEU A CA 1
ATOM 902 C C . LEU A 1 117 ? -4.086 -36.531 -18.531 1 94.19 117 LEU A C 1
ATOM 904 O O . LEU A 1 117 ? -3.359 -35.719 -17.969 1 94.19 117 LEU A O 1
ATOM 908 N N . TYR A 1 118 ? -3.613 -37.562 -19.188 1 97.12 118 TYR A N 1
ATOM 909 C CA . TYR A 1 118 ? -2.189 -37.75 -19.469 1 97.12 118 TYR A CA 1
ATOM 910 C C . TYR A 1 118 ? -1.672 -36.625 -20.359 1 97.12 118 TYR A C 1
ATOM 912 O O . TYR A 1 118 ? -0.516 -36.219 -20.25 1 97.12 118 TYR A O 1
ATOM 920 N N . ASN A 1 119 ? -2.438 -36.188 -21.219 1 96.69 119 ASN A N 1
ATOM 921 C CA . ASN A 1 119 ? -2.084 -35.156 -22.203 1 96.69 119 ASN A CA 1
ATOM 922 C C . ASN A 1 119 ? -2.969 -33.938 -22.062 1 96.69 119 ASN A C 1
ATOM 924 O O . ASN A 1 119 ? -3.848 -33.688 -22.891 1 96.69 119 ASN A O 1
ATOM 928 N N . PRO A 1 120 ? -2.635 -33.062 -21.125 1 95.56 120 PRO A N 1
ATOM 929 C CA . PRO A 1 120 ? -3.465 -31.891 -20.906 1 95.56 120 PRO A CA 1
ATOM 930 C C . PRO A 1 120 ? -3.41 -30.906 -22.062 1 95.56 120 PRO A C 1
ATOM 932 O O . PRO A 1 120 ? -4.301 -30.062 -22.203 1 95.56 120 PRO A O 1
ATOM 935 N N . ASP A 1 121 ? -2.41 -30.906 -22.922 1 94.19 121 ASP A N 1
ATOM 936 C CA . ASP A 1 121 ? -2.35 -30.031 -24.094 1 94.19 121 ASP A CA 1
ATOM 937 C C . ASP A 1 121 ? -3.502 -30.312 -25.047 1 94.19 121 ASP A C 1
ATOM 939 O O . ASP A 1 121 ? -3.928 -29.438 -25.797 1 94.19 121 ASP A O 1
ATOM 943 N N . GLU A 1 122 ? -3.922 -31.469 -24.953 1 93.19 122 GLU A N 1
ATOM 944 C CA . GLU A 1 122 ? -5.008 -31.891 -25.828 1 93.19 122 GLU A CA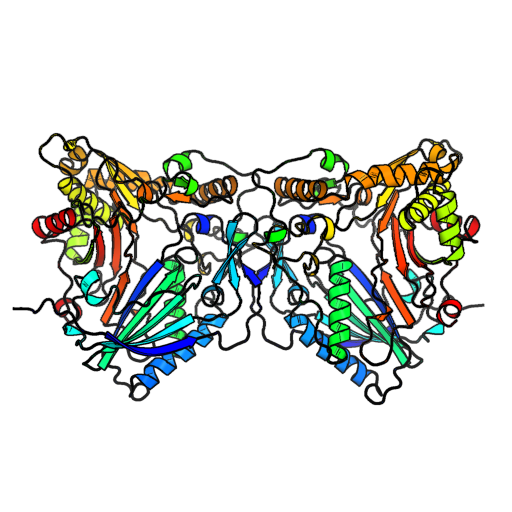 1
ATOM 945 C C . GLU A 1 122 ? -6.367 -31.641 -25.188 1 93.19 122 GLU A C 1
ATOM 947 O O . GLU A 1 122 ? -7.254 -31.047 -25.812 1 93.19 122 GLU A O 1
ATOM 952 N N . SER A 1 123 ? -6.535 -32 -23.953 1 93.62 123 SER A N 1
ATOM 953 C CA . SER A 1 123 ? -7.863 -32.062 -23.359 1 93.62 123 SER A CA 1
ATOM 954 C C . SER A 1 123 ? -8.156 -30.812 -22.547 1 93.62 123 SER A C 1
ATOM 956 O O . SER A 1 123 ? -9.32 -30.453 -22.344 1 93.62 123 SER A O 1
ATOM 958 N N . ILE A 1 124 ? -7.129 -30.172 -22.047 1 93.75 124 ILE A N 1
ATOM 959 C CA . ILE A 1 124 ? -7.348 -29.109 -21.078 1 93.75 124 ILE A CA 1
ATOM 960 C C . ILE A 1 124 ? -7.059 -27.75 -21.703 1 93.75 124 ILE A C 1
ATOM 962 O O . ILE A 1 124 ? -7.918 -26.875 -21.719 1 93.75 124 ILE A O 1
ATOM 966 N N . GLU A 1 125 ? -5.938 -27.594 -22.297 1 92.38 125 GLU A N 1
ATOM 967 C CA . GLU A 1 125 ? -5.473 -26.328 -22.844 1 92.38 125 GLU A CA 1
ATOM 968 C C . GLU A 1 125 ? -6.402 -25.828 -23.953 1 92.38 125 GLU A C 1
ATOM 970 O O . GLU A 1 125 ? -6.742 -26.578 -24.875 1 92.38 125 GLU A O 1
ATOM 975 N N . GLY A 1 126 ? -6.836 -24.625 -23.766 1 89.69 126 GLY A N 1
ATOM 976 C CA . GLY A 1 126 ? -7.648 -24 -24.797 1 89.69 126 GLY A CA 1
ATOM 977 C C . GLY A 1 126 ? -9.086 -24.5 -24.812 1 89.69 126 GLY A C 1
ATOM 978 O O . GLY A 1 126 ? -9.898 -24.047 -25.625 1 89.69 126 GLY A O 1
ATOM 979 N N . LYS A 1 127 ? -9.438 -25.422 -23.984 1 94.5 127 LYS A N 1
ATOM 980 C CA . LYS A 1 127 ? -10.773 -26 -23.938 1 94.5 127 LYS A CA 1
ATOM 981 C C . LYS A 1 127 ? -11.406 -25.844 -22.562 1 94.5 127 LYS A C 1
ATOM 983 O O . LYS A 1 127 ? -12.344 -25.078 -22.391 1 94.5 127 LYS A O 1
ATOM 988 N N . LEU A 1 128 ? -10.766 -26.453 -21.641 1 96.56 128 LEU A N 1
ATOM 989 C CA . LEU A 1 128 ? -11.375 -26.516 -20.312 1 96.56 128 LEU A CA 1
ATOM 990 C C . LEU A 1 128 ? -10.805 -25.422 -19.406 1 96.56 128 LEU A C 1
ATOM 992 O O . LEU A 1 128 ? -11.359 -25.156 -18.328 1 96.56 128 LEU A O 1
ATOM 996 N N . LEU A 1 129 ? -9.719 -24.812 -19.766 1 95.38 129 LEU A N 1
ATOM 997 C CA . LEU A 1 129 ? -9.156 -23.688 -19.047 1 95.38 129 LEU A CA 1
ATOM 998 C C . LEU A 1 129 ? -9.641 -22.359 -19.641 1 95.38 129 LEU A C 1
ATOM 1000 O O . LEU A 1 129 ? -9.625 -22.188 -20.859 1 95.38 129 LEU A O 1
ATOM 1004 N N . PRO A 1 130 ? -10.008 -21.453 -18.734 1 93.69 130 PRO A N 1
ATOM 1005 C CA . PRO A 1 130 ? -10.438 -20.156 -19.266 1 93.69 130 PRO A CA 1
ATOM 1006 C C . PRO A 1 130 ? -9.266 -19.281 -19.703 1 93.69 130 PRO A C 1
ATOM 1008 O O . PRO A 1 130 ? -8.172 -19.375 -19.156 1 93.69 130 PRO A O 1
ATOM 1011 N N . LYS A 1 131 ? -9.594 -18.484 -20.703 1 85.69 131 LYS A N 1
ATOM 1012 C CA . LYS A 1 131 ? -8.656 -17.422 -21.031 1 85.69 131 LYS A CA 1
ATOM 1013 C C . LYS A 1 131 ? -8.82 -16.234 -20.078 1 85.69 131 LYS A C 1
ATOM 1015 O O . LYS A 1 131 ? -9.945 -15.875 -19.719 1 85.69 131 LYS A O 1
ATOM 1020 N N . LYS A 1 132 ? -7.766 -15.812 -19.734 1 81.31 132 LYS A N 1
ATOM 1021 C CA . LYS A 1 132 ? -7.824 -14.656 -18.844 1 81.31 132 LYS A CA 1
ATOM 1022 C C . LYS A 1 132 ? -7.859 -13.352 -19.641 1 81.31 132 LYS A C 1
ATOM 1024 O O . LYS A 1 132 ? -7.152 -13.219 -20.641 1 81.31 132 LYS A O 1
ATOM 1029 N N . LYS A 1 133 ? -8.719 -12.469 -19.203 1 79.75 133 LYS A N 1
ATOM 1030 C CA . LYS A 1 133 ? -8.781 -11.148 -19.812 1 79.75 133 LYS A CA 1
ATOM 1031 C C . LYS A 1 133 ? -7.492 -10.367 -19.578 1 79.75 133 LYS A C 1
ATOM 1033 O O . LYS A 1 133 ? -6.777 -10.617 -18.609 1 79.75 133 LYS A O 1
ATOM 1038 N N . LYS A 1 134 ? -7.48 -9.367 -20.469 1 83.88 134 LYS A N 1
ATOM 1039 C CA . LYS A 1 134 ? -6.316 -8.5 -20.328 1 83.88 134 LYS A CA 1
ATOM 1040 C C . LYS A 1 134 ? -6.344 -7.73 -19.016 1 83.88 134 LYS A C 1
ATOM 1042 O O . LYS A 1 134 ? -7.379 -7.184 -18.625 1 83.88 134 LYS A O 1
ATOM 1047 N N . ASN A 1 135 ? -5.414 -7.789 -18.266 1 88.69 135 ASN A N 1
ATOM 1048 C CA . ASN A 1 135 ? -5.156 -7.09 -17.016 1 88.69 135 ASN A CA 1
ATOM 1049 C C . ASN A 1 135 ? -5.898 -7.738 -15.852 1 88.69 135 ASN A C 1
ATOM 1051 O O . ASN A 1 135 ? -5.758 -7.312 -14.703 1 88.69 135 ASN A O 1
ATOM 1055 N N . GLY A 1 136 ? -6.875 -8.703 -16.219 1 94 136 GLY A N 1
ATOM 1056 C CA . GLY A 1 136 ? -7.523 -9.43 -15.133 1 94 136 GLY A CA 1
ATOM 1057 C C . GLY A 1 136 ? -6.578 -10.336 -14.367 1 94 136 GLY A C 1
ATOM 1058 O O . GLY A 1 136 ? -5.484 -10.641 -14.844 1 94 136 GLY A O 1
ATOM 1059 N N . LEU A 1 137 ? -7.059 -10.711 -13.203 1 96.94 137 LEU A N 1
ATOM 1060 C CA . LEU A 1 137 ? -6.137 -11.438 -12.344 1 96.94 137 LEU A CA 1
ATOM 1061 C C . LEU A 1 137 ? -6.59 -12.883 -12.164 1 96.94 137 LEU A C 1
ATOM 1063 O O . LEU A 1 137 ? -5.793 -13.75 -11.797 1 96.94 137 LEU A O 1
ATOM 1067 N N . LEU A 1 138 ? -7.867 -13.156 -12.312 1 98 138 LEU A N 1
ATOM 1068 C CA . LEU A 1 138 ? -8.461 -14.484 -12.164 1 98 138 LEU A CA 1
ATOM 1069 C C . LEU A 1 138 ? -9.609 -14.672 -13.148 1 98 138 LEU A C 1
ATOM 1071 O O . LEU A 1 138 ? -10.406 -13.75 -13.367 1 98 138 LEU A O 1
ATOM 1075 N N . SER A 1 139 ? -9.672 -15.742 -13.797 1 97.94 139 SER A N 1
ATOM 1076 C CA . SER A 1 139 ? -10.805 -16.188 -14.594 1 97.94 139 SER A CA 1
ATOM 1077 C C . SER A 1 139 ? -11.195 -17.625 -14.25 1 97.94 139 SER A C 1
ATOM 1079 O O . SER A 1 139 ? -10.328 -18.438 -13.914 1 97.94 139 SER A O 1
ATOM 1081 N N . VAL A 1 140 ? -12.469 -17.891 -14.328 1 98.44 140 VAL A N 1
ATOM 1082 C CA . VAL A 1 140 ? -12.961 -19.203 -13.969 1 98.44 140 VAL A CA 1
ATOM 1083 C C . VAL A 1 140 ? -13.844 -19.75 -15.086 1 98.44 140 VAL A C 1
ATOM 1085 O O . VAL A 1 140 ? -14.562 -19 -15.742 1 98.44 140 VAL A O 1
ATOM 1088 N N . GLN A 1 141 ? -13.758 -21 -15.328 1 98.44 141 GLN A N 1
ATOM 1089 C CA . GLN A 1 141 ? -14.664 -21.703 -16.234 1 98.44 141 GLN A CA 1
ATOM 1090 C C . GLN A 1 141 ? -15.219 -22.969 -15.586 1 98.44 141 GLN A C 1
ATOM 1092 O O . GLN A 1 141 ? -14.461 -23.781 -15.031 1 98.44 141 GLN A O 1
ATOM 1097 N N . ALA A 1 142 ? -16.5 -23.062 -15.523 1 98.62 142 ALA A N 1
ATOM 1098 C CA . ALA A 1 142 ? -17.172 -24.312 -15.188 1 98.62 142 ALA A CA 1
ATOM 1099 C C . ALA A 1 142 ? -17.703 -25 -16.438 1 98.62 142 ALA A C 1
ATOM 1101 O O . ALA A 1 142 ? -18.469 -24.406 -17.219 1 98.62 142 ALA A O 1
ATOM 1102 N N . THR A 1 143 ? -17.312 -26.234 -16.641 1 98.56 143 THR A N 1
ATOM 1103 C CA . THR A 1 143 ? -17.703 -26.969 -17.844 1 98.56 143 THR A CA 1
ATOM 1104 C C . THR A 1 143 ? -18.453 -28.234 -17.484 1 98.56 143 THR A C 1
ATOM 1106 O O . THR A 1 143 ? -17.922 -29.094 -16.781 1 98.56 143 THR A O 1
ATOM 1109 N N . GLU A 1 144 ? -19.641 -28.359 -17.984 1 98.25 144 GLU A N 1
ATOM 1110 C CA . GLU A 1 144 ? -20.391 -29.594 -17.875 1 98.25 144 GLU A CA 1
ATOM 1111 C C . GLU A 1 144 ? -19.953 -30.625 -18.922 1 98.25 144 GLU A C 1
ATOM 1113 O O . GLU A 1 144 ? -19.797 -30.281 -20.094 1 98.25 144 GLU A O 1
ATOM 1118 N N . LEU A 1 145 ? -19.75 -31.844 -18.469 1 97.62 145 LEU A N 1
ATOM 1119 C CA . LEU A 1 145 ? -19.375 -32.906 -19.375 1 97.62 145 LEU A CA 1
ATOM 1120 C C . LEU A 1 145 ? -20.594 -33.719 -19.797 1 97.62 145 LEU A C 1
ATOM 1122 O O . LEU A 1 145 ? -21.656 -33.625 -19.188 1 97.62 145 LEU A O 1
ATOM 1126 N N . LYS A 1 146 ? -20.406 -34.531 -20.75 1 96.5 146 LYS A N 1
ATOM 1127 C CA . LYS A 1 146 ? -21.5 -35.312 -21.312 1 96.5 146 LYS A CA 1
ATOM 1128 C C . LYS A 1 146 ? -22.094 -36.25 -20.266 1 96.5 146 LYS A C 1
ATOM 1130 O O . LYS A 1 146 ? -23.297 -36.531 -20.266 1 96.5 146 LYS A O 1
ATOM 1135 N N . CYS A 1 147 ? -21.375 -36.75 -19.344 1 95.62 147 CYS A N 1
ATOM 1136 C CA . CYS A 1 147 ? -21.797 -37.719 -18.328 1 95.62 147 CYS A CA 1
ATOM 1137 C C . CYS A 1 147 ? -22.375 -36.969 -17.109 1 95.62 147 CYS A C 1
ATOM 1139 O O . CYS A 1 147 ? -22.688 -37.625 -16.094 1 95.62 147 CYS A O 1
ATOM 1141 N N . GLY A 1 148 ? -22.359 -35.688 -17.172 1 95.31 148 GLY A N 1
ATOM 1142 C CA . GLY A 1 148 ? -22.844 -34.906 -16.047 1 95.31 148 GLY A CA 1
ATOM 1143 C C . GLY A 1 148 ? -21.734 -34.469 -15.102 1 95.31 148 GLY A C 1
ATOM 1144 O O . GLY A 1 148 ? -21.969 -33.656 -14.195 1 95.31 148 GLY A O 1
ATOM 1145 N N . GLY A 1 149 ? -20.531 -35.031 -15.328 1 96.44 149 GLY A N 1
ATOM 1146 C CA . GLY A 1 149 ? -19.406 -34.531 -14.57 1 96.44 149 GLY A CA 1
ATOM 1147 C C . GLY A 1 149 ? -19.125 -33.062 -14.82 1 96.44 149 GLY A C 1
ATOM 1148 O O . GLY A 1 149 ? -19.688 -32.438 -15.727 1 96.44 149 GLY A O 1
ATOM 1149 N N . ILE A 1 150 ? -18.328 -32.438 -13.953 1 97.62 150 ILE A N 1
ATOM 1150 C CA . ILE A 1 150 ? -18.047 -31 -14.039 1 97.62 150 ILE A CA 1
ATOM 1151 C C . ILE A 1 150 ? -16.547 -30.766 -13.922 1 97.62 150 ILE A C 1
ATOM 1153 O O . ILE A 1 150 ? -15.867 -31.406 -13.102 1 97.62 150 ILE A O 1
ATOM 1157 N N . VAL A 1 151 ? -16 -29.922 -14.758 1 98.25 151 VAL A N 1
ATOM 1158 C CA . VAL A 1 151 ? -14.641 -29.422 -14.594 1 98.25 151 VAL A CA 1
ATOM 1159 C C . VAL A 1 151 ? -14.672 -27.953 -14.18 1 98.25 151 VAL A C 1
ATOM 1161 O O . VAL A 1 151 ? -15.328 -27.141 -14.836 1 98.25 151 VAL A O 1
ATOM 1164 N N . VAL A 1 152 ? -14.102 -27.656 -13.062 1 98.62 152 VAL A N 1
ATOM 1165 C CA . VAL A 1 152 ? -13.914 -26.281 -12.617 1 98.62 152 VAL A CA 1
ATOM 1166 C C . VAL A 1 152 ? -12.445 -25.875 -12.789 1 98.62 152 VAL A C 1
ATOM 1168 O O . VAL A 1 152 ? -11.555 -26.5 -12.219 1 98.62 152 VAL A O 1
ATOM 1171 N N . ALA A 1 153 ? -12.211 -24.875 -13.57 1 98.44 153 ALA A N 1
ATOM 1172 C CA . ALA A 1 153 ? -10.836 -24.484 -13.883 1 98.44 153 ALA A CA 1
ATOM 1173 C C . ALA A 1 153 ? -10.648 -22.969 -13.688 1 98.44 153 ALA A C 1
ATOM 1175 O O . ALA A 1 153 ? -11.594 -22.203 -13.836 1 98.44 153 ALA A O 1
ATOM 1176 N N . CYS A 1 154 ? -9.453 -22.609 -13.328 1 97.88 154 CYS A N 1
ATOM 1177 C CA . CYS A 1 154 ? -9.078 -21.203 -13.125 1 97.88 154 CYS A CA 1
ATOM 1178 C C . CYS A 1 154 ? -7.801 -20.875 -13.891 1 97.88 154 CYS A C 1
ATOM 1180 O O . CYS A 1 154 ? -6.941 -21.734 -14.078 1 97.88 154 CYS A O 1
ATOM 1182 N N . THR A 1 155 ? -7.715 -19.703 -14.344 1 97.5 155 THR A N 1
ATOM 1183 C CA . THR A 1 155 ? -6.48 -19.094 -14.828 1 97.5 155 THR A CA 1
ATOM 1184 C C . THR A 1 155 ? -6.121 -17.859 -14.016 1 97.5 155 THR A C 1
ATOM 1186 O O . THR A 1 155 ? -6.957 -16.969 -13.828 1 97.5 155 THR A O 1
ATOM 1189 N N . LEU A 1 156 ? -4.91 -17.812 -13.5 1 97 156 LEU A N 1
ATOM 1190 C CA . LEU A 1 156 ? -4.48 -16.734 -12.617 1 97 156 LEU A CA 1
ATOM 1191 C C . LEU A 1 156 ? -3.217 -16.062 -13.148 1 97 156 LEU A C 1
ATOM 1193 O O . LEU A 1 156 ? -2.391 -16.703 -13.797 1 97 156 LEU A O 1
ATOM 1197 N N . ASP A 1 157 ? -3.072 -14.766 -12.852 1 96.19 157 ASP A N 1
ATOM 1198 C CA . ASP A 1 157 ? -1.845 -14.023 -13.125 1 96.19 157 ASP A CA 1
ATOM 1199 C C . ASP A 1 157 ? -0.748 -14.398 -12.125 1 96.19 157 ASP A C 1
ATOM 1201 O O . ASP A 1 157 ? -0.927 -14.258 -10.914 1 96.19 157 ASP A O 1
ATOM 1205 N N . HIS A 1 158 ? 0.319 -14.828 -12.625 1 95.62 158 HIS A N 1
ATOM 1206 C CA . HIS A 1 158 ? 1.383 -15.344 -11.766 1 95.62 158 HIS A CA 1
ATOM 1207 C C . HIS A 1 158 ? 2.027 -14.227 -10.961 1 95.62 158 HIS A C 1
ATOM 1209 O O . HIS A 1 158 ? 2.713 -14.484 -9.969 1 95.62 158 HIS A O 1
ATOM 1215 N N . ARG A 1 159 ? 1.929 -13 -11.297 1 95.25 159 ARG A N 1
ATOM 1216 C CA . ARG A 1 159 ? 2.537 -11.867 -10.609 1 95.25 159 ARG A CA 1
ATOM 1217 C C . ARG A 1 159 ? 1.894 -11.648 -9.242 1 95.25 159 ARG A C 1
ATOM 1219 O O . ARG A 1 159 ? 2.469 -10.984 -8.375 1 95.25 159 ARG A O 1
ATOM 1226 N N . ILE A 1 160 ? 0.721 -12.281 -9 1 95.12 160 ILE A N 1
ATOM 1227 C CA . ILE A 1 160 ? 0.031 -11.883 -7.777 1 95.12 160 ILE A CA 1
ATOM 1228 C C . ILE A 1 160 ? -0.042 -13.062 -6.812 1 95.12 160 ILE A C 1
ATOM 1230 O O . ILE A 1 160 ? -0.375 -12.898 -5.641 1 95.12 160 ILE A O 1
ATOM 1234 N N . ALA A 1 161 ? 0.289 -14.242 -7.379 1 96.94 161 ALA A N 1
ATOM 1235 C CA . ALA A 1 161 ? 0.093 -15.398 -6.5 1 96.94 161 ALA A CA 1
ATOM 1236 C C . ALA A 1 161 ? 0.99 -16.562 -6.914 1 96.94 161 ALA A C 1
ATOM 1238 O O . ALA A 1 161 ? 1.097 -16.875 -8.102 1 96.94 161 ALA A O 1
ATOM 1239 N N . ASP A 1 162 ? 1.544 -17.141 -5.941 1 97.31 162 ASP A N 1
ATOM 1240 C CA . ASP A 1 162 ? 2.188 -18.438 -6.117 1 97.31 162 ASP A CA 1
ATOM 1241 C C . ASP A 1 162 ? 1.221 -19.578 -5.805 1 97.31 162 ASP A C 1
ATOM 1243 O O . ASP A 1 162 ? 0.033 -19.344 -5.574 1 97.31 162 ASP A O 1
ATOM 1247 N N . ALA A 1 163 ? 1.694 -20.781 -5.863 1 97.38 163 ALA A N 1
ATOM 1248 C CA . ALA A 1 163 ? 0.824 -21.938 -5.66 1 97.38 163 ALA A CA 1
ATOM 1249 C C . ALA A 1 163 ? 0.26 -21.953 -4.242 1 97.38 163 ALA A C 1
ATOM 1251 O O . ALA A 1 163 ? -0.893 -22.328 -4.027 1 97.38 163 ALA A O 1
ATOM 1252 N N . TYR A 1 164 ? 1.088 -21.562 -3.271 1 97 164 TYR A N 1
ATOM 1253 C CA . TYR A 1 164 ? 0.628 -21.5 -1.888 1 97 164 TYR A CA 1
ATOM 1254 C C . TYR A 1 164 ? -0.573 -20.578 -1.754 1 97 164 TYR A C 1
ATOM 1256 O O . TYR A 1 164 ? -1.604 -20.953 -1.198 1 97 164 TYR A O 1
ATOM 1264 N N . SER A 1 165 ? -0.444 -19.422 -2.205 1 97.56 165 SER A N 1
ATOM 1265 C CA . SER A 1 165 ? -1.514 -18.422 -2.156 1 97.56 165 SER A CA 1
ATOM 1266 C C . SER A 1 165 ? -2.734 -18.891 -2.943 1 97.56 165 SER A C 1
ATOM 1268 O O . SER A 1 165 ? -3.869 -18.734 -2.49 1 97.56 165 SER A O 1
ATOM 1270 N N . THR A 1 166 ? -2.508 -19.438 -4.121 1 97.94 166 THR A N 1
ATOM 1271 C CA . THR A 1 166 ? -3.604 -19.953 -4.934 1 97.94 166 THR A CA 1
ATOM 1272 C C . THR A 1 166 ? -4.371 -21.031 -4.18 1 97.94 166 THR A C 1
ATOM 1274 O O . THR A 1 166 ? -5.602 -21.047 -4.172 1 97.94 166 THR A O 1
ATOM 1277 N N . ASN A 1 167 ? -3.598 -21.922 -3.545 1 97.62 167 ASN A N 1
ATOM 1278 C CA . ASN A 1 167 ? -4.215 -22.984 -2.744 1 97.62 167 ASN A CA 1
ATOM 1279 C C . ASN A 1 167 ? -5.082 -22.391 -1.63 1 97.62 167 ASN A C 1
ATOM 1281 O O . ASN A 1 167 ? -6.176 -22.906 -1.362 1 97.62 167 ASN A O 1
ATOM 1285 N N . MET A 1 168 ? -4.617 -21.375 -0.958 1 96.69 168 MET A N 1
ATOM 1286 C CA . MET A 1 168 ? -5.395 -20.719 0.087 1 96.69 168 MET A CA 1
ATOM 1287 C C . MET A 1 168 ? -6.75 -20.266 -0.445 1 96.69 168 MET A C 1
ATOM 1289 O O . MET A 1 168 ? -7.777 -20.484 0.195 1 96.69 168 MET A O 1
ATOM 1293 N N . PHE A 1 169 ? -6.719 -19.688 -1.574 1 97.88 169 PHE A N 1
ATOM 1294 C CA . PHE A 1 169 ? -7.941 -19.188 -2.186 1 97.88 169 PHE A CA 1
ATOM 1295 C C . PHE A 1 169 ? -8.883 -20.328 -2.539 1 97.88 169 PHE A C 1
ATOM 1297 O O . PHE A 1 169 ? -10.07 -20.281 -2.213 1 97.88 169 PHE A O 1
ATOM 1304 N N . LEU A 1 170 ? -8.352 -21.344 -3.227 1 98 170 LEU A N 1
ATOM 1305 C CA . LEU A 1 170 ? -9.164 -22.469 -3.688 1 98 170 LEU A CA 1
ATOM 1306 C C . LEU A 1 170 ? -9.852 -23.156 -2.514 1 98 170 LEU A C 1
ATOM 1308 O O . LEU A 1 170 ? -11.047 -23.438 -2.576 1 98 170 LEU A O 1
ATOM 1312 N N . VAL A 1 171 ? -9.109 -23.391 -1.462 1 97.5 171 VAL A N 1
ATOM 1313 C CA . VAL A 1 171 ? -9.656 -24.062 -0.287 1 97.5 171 VAL A CA 1
ATOM 1314 C C . VAL A 1 171 ? -10.719 -23.172 0.366 1 97.5 171 VAL A C 1
ATOM 1316 O O . VAL A 1 171 ? -11.773 -23.672 0.779 1 97.5 171 VAL A O 1
ATOM 1319 N N . SER A 1 172 ? -10.461 -21.906 0.466 1 97.75 172 SER A N 1
ATOM 1320 C CA . SER A 1 172 ? -11.43 -20.984 1.043 1 97.75 172 SER A CA 1
ATOM 1321 C C . SER A 1 172 ? -12.703 -20.922 0.208 1 97.75 172 SER A C 1
ATOM 1323 O O . SER A 1 172 ? -13.812 -20.938 0.751 1 97.75 172 SER A O 1
ATOM 1325 N N . TRP A 1 173 ? -12.57 -20.844 -1.095 1 98.06 173 TRP A N 1
ATOM 1326 C CA . TRP A 1 173 ? -13.703 -20.812 -2.018 1 98.06 173 TRP A CA 1
ATOM 1327 C C . TRP A 1 173 ? -14.57 -22.062 -1.846 1 98.06 173 TRP A C 1
ATOM 1329 O O . TRP A 1 173 ? -15.781 -21.953 -1.673 1 98.06 173 TRP A O 1
ATOM 1339 N N . ALA A 1 174 ? -13.922 -23.203 -1.833 1 97.44 174 ALA A N 1
ATOM 1340 C CA . ALA A 1 174 ? -14.633 -24.469 -1.646 1 97.44 174 ALA A CA 1
ATOM 1341 C C . ALA A 1 174 ? -15.289 -24.531 -0.27 1 97.44 174 ALA A C 1
ATOM 1343 O O . ALA A 1 174 ? -16.422 -24.984 -0.138 1 97.44 174 ALA A O 1
ATOM 1344 N N . GLY A 1 175 ? -14.562 -24.094 0.729 1 97 175 GLY A N 1
ATOM 1345 C CA . GLY A 1 175 ? -15.109 -24.078 2.076 1 97 175 GLY A CA 1
ATOM 1346 C C . GLY A 1 175 ? -16.344 -23.219 2.209 1 97 175 GLY A C 1
ATOM 1347 O O . GLY A 1 175 ? -17.328 -23.609 2.84 1 97 175 GLY A O 1
ATOM 1348 N N . ILE A 1 176 ? -16.312 -22.062 1.659 1 97.31 176 ILE A N 1
ATOM 1349 C CA . ILE A 1 176 ? -17.438 -21.141 1.705 1 97.31 176 ILE A CA 1
ATOM 1350 C C . ILE A 1 176 ? -18.656 -21.766 1.03 1 97.31 176 ILE A C 1
ATOM 1352 O O . ILE A 1 176 ? -19.781 -21.609 1.506 1 97.31 176 ILE A O 1
ATOM 1356 N N . ALA A 1 177 ? -18.453 -22.453 -0.098 1 96.31 177 ALA A N 1
ATOM 1357 C CA . ALA A 1 177 ? -19.531 -23.141 -0.799 1 96.31 177 ALA A CA 1
ATOM 1358 C C . ALA A 1 177 ? -20.25 -24.125 0.12 1 96.31 177 ALA A C 1
ATOM 1360 O O . ALA A 1 177 ? -21.438 -24.406 -0.06 1 96.31 177 ALA A O 1
ATOM 1361 N N . GLN A 1 178 ? -19.531 -24.625 1.069 1 95.31 178 GLN A N 1
ATOM 1362 C CA . GLN A 1 178 ? -20.094 -25.578 2.031 1 95.31 178 GLN A CA 1
ATOM 1363 C C . GLN A 1 178 ? -20.516 -24.859 3.312 1 95.31 178 GLN A C 1
ATOM 1365 O O . GLN A 1 178 ? -20.75 -25.5 4.336 1 95.31 178 GLN A O 1
ATOM 1370 N N . SER A 1 179 ? -20.453 -23.562 3.383 1 94.5 179 SER A N 1
ATOM 1371 C CA . SER A 1 179 ? -20.828 -22.719 4.508 1 94.5 179 SER A CA 1
ATOM 1372 C C . SER A 1 179 ? -19.891 -22.906 5.691 1 94.5 179 SER A C 1
ATOM 1374 O O . SER A 1 179 ? -20.312 -22.891 6.844 1 94.5 179 SER A O 1
ATOM 1376 N N . LYS A 1 180 ? -18.703 -23.203 5.305 1 93.12 180 LYS A N 1
ATOM 1377 C CA . LYS A 1 180 ? -17.656 -23.281 6.328 1 93.12 180 LYS A CA 1
ATOM 1378 C C . LYS A 1 180 ? -16.922 -21.953 6.438 1 93.12 180 LYS A C 1
ATOM 1380 O O . LYS A 1 180 ? -16.703 -21.266 5.438 1 93.12 180 LYS A O 1
ATOM 1385 N N . PRO A 1 181 ? -16.594 -21.641 7.648 1 88.44 181 PRO A N 1
ATOM 1386 C CA . PRO A 1 181 ? -15.789 -20.422 7.777 1 88.44 181 PRO A CA 1
ATOM 1387 C C . PRO A 1 181 ? -14.383 -20.578 7.207 1 88.44 181 PRO A C 1
ATOM 1389 O O . PRO A 1 181 ? -13.852 -21.703 7.16 1 88.44 181 PRO A O 1
ATOM 1392 N N . MET A 1 182 ? -13.836 -19.516 6.824 1 87.62 182 MET A N 1
ATOM 1393 C CA . MET A 1 182 ? -12.453 -19.562 6.348 1 87.62 182 MET A CA 1
ATOM 1394 C C . MET A 1 182 ? -11.492 -19.828 7.496 1 87.62 182 MET A C 1
ATOM 1396 O O . MET A 1 182 ? -11.57 -19.172 8.539 1 87.62 182 MET A O 1
ATOM 1400 N N . SER A 1 183 ? -10.742 -20.766 7.27 1 80.88 183 SER A N 1
ATOM 1401 C CA . SER A 1 183 ? -9.773 -21.109 8.305 1 80.88 183 SER A CA 1
ATOM 1402 C C . SER A 1 183 ? -8.672 -20.062 8.398 1 80.88 183 SER A C 1
ATOM 1404 O O . SER A 1 183 ? -8.164 -19.781 9.492 1 80.88 183 SER A O 1
ATOM 1406 N N . VAL A 1 184 ? -8.266 -19.562 7.301 1 86.38 184 VAL A N 1
ATOM 1407 C CA . VAL A 1 184 ? -7.195 -18.578 7.27 1 86.38 184 VAL A CA 1
ATOM 1408 C C . VAL A 1 184 ? -7.609 -17.391 6.402 1 86.38 184 VAL A C 1
ATOM 1410 O O . VAL A 1 184 ? -8.031 -17.562 5.258 1 86.38 184 VAL A O 1
ATOM 1413 N N . LEU A 1 185 ? -7.559 -16.234 6.961 1 91.31 185 LEU A N 1
ATOM 1414 C CA . LEU A 1 185 ? -7.809 -15.023 6.184 1 91.31 185 LEU A CA 1
ATOM 1415 C C . LEU A 1 185 ? -6.531 -14.547 5.496 1 91.31 185 LEU A C 1
ATOM 1417 O O . LEU A 1 185 ? -5.477 -14.453 6.125 1 91.31 185 LEU A O 1
ATOM 1421 N N . PRO A 1 186 ? -6.633 -14.312 4.215 1 95.12 186 PRO A N 1
ATOM 1422 C CA . PRO A 1 186 ? -5.434 -13.844 3.52 1 95.12 186 PRO A CA 1
ATOM 1423 C C . PRO A 1 186 ? -4.965 -12.477 4.008 1 95.12 186 PRO A C 1
ATOM 1425 O O . PRO A 1 186 ? -5.789 -11.625 4.348 1 95.12 186 PRO A O 1
ATOM 1428 N N . SER A 1 187 ? -3.693 -12.312 4.055 1 94.19 187 SER A N 1
ATOM 1429 C CA . SER A 1 187 ? -3.08 -11.031 4.391 1 94.19 187 SER A CA 1
ATOM 1430 C C . SER A 1 187 ? -2.344 -10.438 3.191 1 94.19 187 SER A C 1
ATOM 1432 O O . SER A 1 187 ? -1.561 -11.133 2.537 1 94.19 187 SER A O 1
ATOM 1434 N N . PHE A 1 188 ? -2.631 -9.156 2.934 1 95.5 188 PHE A N 1
ATOM 1435 C CA . PHE A 1 188 ? -1.973 -8.461 1.837 1 95.5 188 PHE A CA 1
ATOM 1436 C C . PHE A 1 188 ? -1.021 -7.395 2.369 1 95.5 188 PHE A C 1
ATOM 1438 O O . PHE A 1 188 ? -0.751 -6.398 1.692 1 95.5 188 PHE A O 1
ATOM 1445 N N . ARG A 1 189 ? -0.536 -7.586 3.621 1 94.19 189 ARG A N 1
ATOM 1446 C CA . ARG A 1 189 ? 0.375 -6.637 4.254 1 94.19 189 ARG A CA 1
ATOM 1447 C C . ARG A 1 189 ? 1.76 -6.703 3.617 1 94.19 189 ARG A C 1
ATOM 1449 O O . ARG A 1 189 ? 2.619 -7.465 4.066 1 94.19 189 ARG A O 1
ATOM 1456 N N . ARG A 1 190 ? 2.025 -5.844 2.693 1 95.06 190 ARG A N 1
ATOM 1457 C CA . ARG A 1 190 ? 3.242 -5.887 1.888 1 95.06 190 ARG A CA 1
ATOM 1458 C C . ARG A 1 190 ? 4.465 -5.531 2.723 1 95.06 190 ARG A C 1
ATOM 1460 O O . ARG A 1 190 ? 5.582 -5.945 2.404 1 95.06 190 ARG A O 1
ATOM 1467 N N . SER A 1 191 ? 4.262 -4.828 3.834 1 93.31 191 SER A N 1
ATOM 1468 C CA . SER A 1 191 ? 5.379 -4.332 4.629 1 93.31 191 SER A CA 1
ATOM 1469 C C . SER A 1 191 ? 6.145 -5.48 5.281 1 93.31 191 SER A C 1
ATOM 1471 O O . SER A 1 191 ? 7.262 -5.293 5.766 1 93.31 191 SER A O 1
ATOM 1473 N N . ILE A 1 192 ? 5.59 -6.668 5.305 1 92.56 192 ILE A N 1
ATOM 1474 C CA . ILE A 1 192 ? 6.273 -7.832 5.859 1 92.56 192 ILE A CA 1
ATOM 1475 C C . ILE A 1 192 ? 7.48 -8.18 4.992 1 92.56 192 ILE A C 1
ATOM 1477 O O . ILE A 1 192 ? 8.43 -8.82 5.465 1 92.56 192 ILE A O 1
ATOM 1481 N N . LEU A 1 193 ? 7.426 -7.723 3.738 1 95.38 193 LEU A N 1
ATOM 1482 C CA . LEU A 1 193 ? 8.5 -8.031 2.803 1 95.38 193 LEU A CA 1
ATOM 1483 C C . LEU A 1 193 ? 9.289 -6.777 2.447 1 95.38 193 LEU A C 1
ATOM 1485 O O . LEU A 1 193 ? 9.844 -6.68 1.352 1 95.38 193 LEU A O 1
ATOM 1489 N N . ASN A 1 194 ? 9.266 -5.793 3.32 1 94.62 194 ASN A N 1
ATOM 1490 C CA . ASN A 1 194 ? 10.102 -4.617 3.127 1 94.62 194 ASN A CA 1
ATOM 1491 C C . ASN A 1 194 ? 11.586 -4.988 3.07 1 94.62 194 ASN A C 1
ATOM 1493 O O . ASN A 1 194 ? 12.016 -5.926 3.744 1 94.62 194 ASN A O 1
ATOM 1497 N N . PRO A 1 195 ? 12.359 -4.289 2.287 1 96.12 195 PRO A N 1
ATOM 1498 C CA . PRO A 1 195 ? 13.805 -4.531 2.289 1 96.12 195 PRO A CA 1
ATOM 1499 C C . PRO A 1 195 ? 14.469 -4.117 3.598 1 96.12 195 PRO A C 1
ATOM 1501 O O . PRO A 1 195 ? 13.883 -3.363 4.383 1 96.12 195 PRO A O 1
ATOM 1504 N N . ARG A 1 196 ? 15.648 -4.652 3.811 1 93.38 196 ARG A N 1
ATOM 1505 C CA . ARG A 1 196 ? 16.453 -4.199 4.941 1 93.38 196 ARG A CA 1
ATOM 1506 C C . ARG A 1 196 ? 16.906 -2.76 4.742 1 93.38 196 ARG A C 1
ATOM 1508 O O . ARG A 1 196 ? 17.016 -2.285 3.609 1 93.38 196 ARG A O 1
ATOM 1515 N N . ARG A 1 197 ? 17.109 -2.025 5.785 1 89.12 197 ARG A N 1
ATOM 1516 C CA . ARG A 1 197 ? 17.625 -0.657 5.789 1 89.12 197 ARG A CA 1
ATOM 1517 C C . ARG A 1 197 ? 18.812 -0.518 6.73 1 89.12 197 ARG A C 1
ATOM 1519 O O . ARG A 1 197 ? 18.656 -0.583 7.949 1 89.12 197 ARG A O 1
ATOM 1526 N N . PRO A 1 198 ? 19.984 -0.379 6.277 1 89.69 198 PRO A N 1
ATOM 1527 C CA . PRO A 1 198 ? 20.297 -0.209 4.859 1 89.69 198 PRO A CA 1
ATOM 1528 C C . PRO A 1 198 ? 20.219 -1.517 4.074 1 89.69 198 PRO A C 1
ATOM 1530 O O . PRO A 1 198 ? 20.297 -2.6 4.66 1 89.69 198 PRO A O 1
ATOM 1533 N N . LEU A 1 199 ? 20.141 -1.4 2.758 1 93.06 199 LEU A N 1
ATOM 1534 C CA . LEU A 1 199 ? 20.125 -2.557 1.87 1 93.06 199 LEU A CA 1
ATOM 1535 C C . LEU A 1 199 ? 21.406 -3.357 1.979 1 93.06 199 LEU A C 1
ATOM 1537 O O . LEU A 1 199 ? 22.5 -2.781 2.117 1 93.06 199 LEU A O 1
ATOM 1541 N N . CYS A 1 200 ? 21.297 -4.617 1.95 1 94.81 200 CYS A N 1
ATOM 1542 C CA . CYS A 1 200 ? 22.422 -5.523 1.854 1 94.81 200 CYS A CA 1
ATOM 1543 C C . CYS A 1 200 ? 22.438 -6.254 0.516 1 94.81 200 CYS A C 1
ATOM 1545 O O . CYS A 1 200 ? 21.844 -7.328 0.387 1 94.81 200 CYS A O 1
ATOM 1547 N N . ILE A 1 201 ? 23.219 -5.715 -0.383 1 94.25 201 ILE A N 1
ATOM 1548 C CA . ILE A 1 201 ? 23.188 -6.242 -1.743 1 94.25 201 ILE A CA 1
ATOM 1549 C C . ILE A 1 201 ? 24.188 -7.398 -1.869 1 94.25 201 ILE A C 1
ATOM 1551 O O . ILE A 1 201 ? 25.375 -7.23 -1.616 1 94.25 201 ILE A O 1
ATOM 1555 N N . ASP A 1 202 ? 23.656 -8.508 -2.15 1 94 202 ASP A N 1
ATOM 1556 C CA . ASP A 1 202 ? 24.469 -9.695 -2.436 1 94 202 ASP A CA 1
ATOM 1557 C C . ASP A 1 202 ? 24.531 -9.961 -3.938 1 94 202 ASP A C 1
ATOM 1559 O O . ASP A 1 202 ? 23.531 -10.359 -4.551 1 94 202 ASP A O 1
ATOM 1563 N N . HIS A 1 203 ? 25.656 -9.945 -4.523 1 93.88 203 HIS A N 1
ATOM 1564 C CA . HIS A 1 203 ? 25.844 -10.055 -5.969 1 93.88 203 HIS A CA 1
ATOM 1565 C C . HIS A 1 203 ? 25.734 -11.5 -6.43 1 93.88 203 HIS A C 1
ATOM 1567 O O . HIS A 1 203 ? 25.688 -11.773 -7.633 1 93.88 203 HIS A O 1
ATOM 1573 N N . ALA A 1 204 ? 25.688 -12.352 -5.473 1 94.12 204 ALA A N 1
ATOM 1574 C CA . ALA A 1 204 ? 25.453 -13.742 -5.832 1 94.12 204 ALA A CA 1
ATOM 1575 C C . ALA A 1 204 ? 24.141 -13.906 -6.574 1 94.12 204 ALA A C 1
ATOM 1577 O O . ALA A 1 204 ? 23.984 -14.805 -7.406 1 94.12 204 ALA A O 1
ATOM 1578 N N . PHE A 1 205 ? 23.219 -13.016 -6.344 1 97.06 205 PHE A N 1
ATOM 1579 C CA . PHE A 1 205 ? 21.906 -13.102 -6.969 1 97.06 205 PHE A CA 1
ATOM 1580 C C . PHE A 1 205 ? 21.984 -12.727 -8.445 1 97.06 205 PHE A C 1
ATOM 1582 O O . PHE A 1 205 ? 21.078 -13.039 -9.219 1 97.06 205 PHE A O 1
ATOM 1589 N N . ASP A 1 206 ? 23.094 -12.062 -8.844 1 96 206 ASP A N 1
ATOM 1590 C CA . ASP A 1 206 ? 23.297 -11.766 -10.258 1 96 206 ASP A CA 1
ATOM 1591 C C . ASP A 1 206 ? 23.453 -13.039 -11.078 1 96 206 ASP A C 1
ATOM 1593 O O . ASP A 1 206 ? 23.234 -13.039 -12.289 1 96 206 ASP A O 1
ATOM 1597 N N . ASP A 1 207 ? 23.812 -14.031 -10.391 1 94.75 207 ASP A N 1
ATOM 1598 C CA . ASP A 1 207 ? 23.984 -15.312 -11.07 1 94.75 207 ASP A CA 1
ATOM 1599 C C . ASP A 1 207 ? 22.656 -16.062 -11.141 1 94.75 207 ASP A C 1
ATOM 1601 O O . ASP A 1 207 ? 22.516 -17.016 -11.922 1 94.75 207 ASP A O 1
ATOM 1605 N N . MET A 1 208 ? 21.703 -15.656 -10.375 1 96.19 208 MET A N 1
ATOM 1606 C CA . MET A 1 208 ? 20.453 -16.406 -10.289 1 96.19 208 MET A CA 1
ATOM 1607 C C . MET A 1 208 ? 19.344 -15.703 -11.078 1 96.19 208 MET A C 1
ATOM 1609 O O . MET A 1 208 ? 18.422 -16.359 -11.586 1 96.19 208 MET A O 1
ATOM 1613 N N . TYR A 1 209 ? 19.453 -14.414 -11.125 1 96.38 209 TYR A N 1
ATOM 1614 C CA . TYR A 1 209 ? 18.391 -13.617 -11.727 1 96.38 209 TYR A CA 1
ATOM 1615 C C . TYR A 1 209 ? 18.953 -12.602 -12.711 1 96.38 209 TYR A C 1
ATOM 1617 O O . TYR A 1 209 ? 20.156 -12.281 -12.664 1 96.38 209 TYR A O 1
ATOM 1625 N N . LEU A 1 210 ? 18.141 -12.156 -13.586 1 94.5 210 LEU A N 1
ATOM 1626 C CA . LEU A 1 210 ? 18.516 -11.078 -14.492 1 94.5 210 LEU A CA 1
ATOM 1627 C C . LEU A 1 210 ? 17.312 -10.172 -14.781 1 94.5 210 LEU A C 1
ATOM 1629 O O . LEU A 1 210 ? 16.172 -10.633 -14.773 1 94.5 210 LEU A O 1
ATOM 1633 N N . PRO A 1 211 ? 17.516 -8.922 -15.047 1 92.12 211 PRO A N 1
ATOM 1634 C CA . PRO A 1 211 ? 16.422 -8.016 -15.414 1 92.12 211 PRO A CA 1
ATOM 1635 C C . PRO A 1 211 ? 15.758 -8.406 -16.734 1 92.12 211 PRO A C 1
ATOM 1637 O O . PRO A 1 211 ? 16.438 -8.82 -17.672 1 92.12 211 PRO A O 1
ATOM 1640 N N . ILE A 1 212 ? 14.492 -8.25 -16.75 1 90.94 212 ILE A N 1
ATOM 1641 C CA . ILE A 1 212 ? 13.734 -8.602 -17.938 1 90.94 212 ILE A CA 1
ATOM 1642 C C . ILE A 1 212 ? 14.156 -7.707 -19.109 1 90.94 212 ILE A C 1
ATOM 1644 O O . ILE A 1 212 ? 14.203 -8.148 -20.25 1 90.94 212 ILE A O 1
ATOM 1648 N N . SER A 1 213 ? 14.484 -6.434 -18.797 1 88.38 213 SER A N 1
ATOM 1649 C CA . SER A 1 213 ? 14.891 -5.469 -19.828 1 88.38 213 SER A CA 1
ATOM 1650 C C . SER A 1 213 ? 16.172 -5.914 -20.516 1 88.38 213 SER A C 1
ATOM 1652 O O . SER A 1 213 ? 16.484 -5.434 -21.609 1 88.38 213 SER A O 1
ATOM 1654 N N . SER A 1 214 ? 16.891 -6.785 -19.875 1 88.38 214 SER A N 1
ATOM 1655 C CA . SER A 1 214 ? 18.156 -7.246 -20.453 1 88.38 214 SER A CA 1
ATOM 1656 C C . SER A 1 214 ? 17.922 -8.383 -21.438 1 88.38 214 SER A C 1
ATOM 1658 O O . SER A 1 214 ? 18.844 -8.773 -22.156 1 88.38 214 SER A O 1
ATOM 1660 N N . LEU A 1 215 ? 16.766 -8.93 -21.469 1 85.94 215 LEU A N 1
ATOM 1661 C CA . LEU A 1 215 ? 16.438 -10.016 -22.375 1 85.94 215 LEU A CA 1
ATOM 1662 C C . LEU A 1 215 ? 16.234 -9.492 -23.797 1 85.94 215 LEU A C 1
ATOM 1664 O O . LEU A 1 215 ? 15.758 -8.367 -23.984 1 85.94 215 LEU A O 1
ATOM 1668 N N . PRO A 1 216 ? 16.672 -10.219 -24.688 1 77.94 216 PRO A N 1
ATOM 1669 C CA . PRO A 1 216 ? 16.391 -9.797 -26.062 1 77.94 216 PRO A CA 1
ATOM 1670 C C . PRO A 1 216 ? 14.906 -9.758 -26.375 1 77.94 216 PRO A C 1
ATOM 1672 O O . PRO A 1 216 ? 14.117 -10.469 -25.75 1 77.94 216 PRO A O 1
ATOM 1675 N N . PRO A 1 217 ? 14.539 -8.742 -27.188 1 71.44 217 PRO A N 1
ATOM 1676 C CA . PRO A 1 217 ? 13.125 -8.703 -27.578 1 71.44 217 PRO A CA 1
ATOM 1677 C C . PRO A 1 217 ? 12.633 -10.023 -28.156 1 71.44 217 PRO A C 1
ATOM 1679 O O . PRO A 1 217 ? 13.414 -10.758 -28.766 1 71.44 217 PRO A O 1
ATOM 1682 N N . PRO A 1 218 ? 11.461 -10.312 -27.688 1 63.5 218 PRO A N 1
ATOM 1683 C CA . PRO A 1 218 ? 10.953 -11.562 -28.266 1 63.5 218 PRO A CA 1
ATOM 1684 C C . PRO A 1 218 ? 11.031 -11.586 -29.781 1 63.5 218 PRO A C 1
ATOM 1686 O O . PRO A 1 218 ? 10.883 -10.539 -30.438 1 63.5 218 PRO A O 1
ATOM 1689 N N . PRO A 1 219 ? 11.602 -12.562 -30.312 1 59.12 219 PRO A N 1
ATOM 1690 C CA . PRO A 1 219 ? 11.641 -12.617 -31.781 1 59.12 219 PRO A CA 1
ATOM 1691 C C . PRO A 1 219 ? 10.281 -12.32 -32.406 1 59.12 219 PRO A C 1
ATOM 1693 O O . PRO A 1 219 ? 9.242 -12.555 -31.781 1 59.12 219 PRO A O 1
ATOM 1696 N N . PRO A 1 220 ? 10.25 -11.367 -33.406 1 52.94 220 PRO A N 1
ATOM 1697 C CA . PRO A 1 220 ? 8.969 -11.148 -34.094 1 52.94 220 PRO A CA 1
ATOM 1698 C C . PRO A 1 220 ? 8.203 -12.438 -34.344 1 52.94 220 PRO A C 1
ATOM 1700 O O . PRO A 1 220 ? 8.805 -13.5 -34.5 1 52.94 220 PRO A O 1
ATOM 1703 N N . PRO A 1 221 ? 6.918 -12.297 -34.031 1 47.28 221 PRO A N 1
ATOM 1704 C CA . PRO A 1 221 ? 6.164 -13.516 -34.375 1 47.28 221 PRO A CA 1
ATOM 1705 C C . PRO A 1 221 ? 6.48 -14.039 -35.75 1 47.28 221 PRO A C 1
ATOM 1707 O O . PRO A 1 221 ? 6.215 -13.367 -36.75 1 47.28 221 PRO A O 1
ATOM 1710 N N . ASN A 1 222 ? 7.578 -14.281 -36.219 1 39.06 222 ASN A N 1
ATOM 1711 C CA . ASN A 1 222 ? 7.758 -14.844 -37.562 1 39.06 222 ASN A CA 1
ATOM 1712 C C . ASN A 1 222 ? 6.711 -15.906 -37.875 1 39.06 222 ASN A C 1
ATOM 1714 O O . ASN A 1 222 ? 6.438 -16.781 -37.031 1 39.06 222 ASN A O 1
ATOM 1718 N N . ASN A 1 223 ? 5.754 -15.547 -38.875 1 38.38 223 ASN A N 1
ATOM 1719 C CA . ASN A 1 223 ? 4.844 -16.469 -39.562 1 38.38 223 ASN A CA 1
ATOM 1720 C C . ASN A 1 223 ? 5.539 -17.781 -39.906 1 38.38 223 ASN A C 1
ATOM 1722 O O . ASN A 1 223 ? 5.039 -18.547 -40.719 1 38.38 223 ASN A O 1
ATOM 1726 N N . THR A 1 224 ? 6.828 -17.719 -40.25 1 37 224 THR A N 1
ATOM 1727 C CA . THR A 1 224 ? 7.242 -19 -40.844 1 37 224 THR A CA 1
ATOM 1728 C C . THR A 1 224 ? 7.074 -20.125 -39.812 1 37 224 THR A C 1
ATOM 1730 O O . THR A 1 224 ? 7.539 -20.016 -38.688 1 37 224 THR A O 1
ATOM 1733 N N . PRO A 1 225 ? 6.051 -20.891 -40.031 1 36.62 225 PRO A N 1
ATOM 1734 C CA . PRO A 1 225 ? 5.895 -22.172 -39.344 1 36.62 225 PRO A CA 1
ATOM 1735 C C . PRO A 1 225 ? 7.234 -22.797 -38.969 1 36.62 225 PRO A C 1
ATOM 1737 O O . PRO A 1 225 ? 7.277 -23.969 -38.562 1 36.62 225 PRO A O 1
ATOM 1740 N N . GLU A 1 226 ? 8.266 -22.359 -39.719 1 36.28 226 GLU A N 1
ATOM 1741 C CA . GLU A 1 226 ? 9.359 -23.328 -39.812 1 36.28 226 GLU A CA 1
ATOM 1742 C C . GLU A 1 226 ? 9.766 -23.844 -38.438 1 36.28 226 GLU A C 1
ATOM 1744 O O . GLU A 1 226 ? 9.508 -25.016 -38.125 1 36.28 226 GLU A O 1
ATOM 1749 N N . GLU A 1 227 ? 11.227 -23.75 -38.219 1 36.62 227 GLU A N 1
ATOM 1750 C CA . GLU A 1 227 ? 11.914 -24.781 -37.438 1 36.62 227 GLU A CA 1
ATOM 1751 C C . GLU A 1 227 ? 11.438 -24.766 -35.969 1 36.62 227 GLU A C 1
ATOM 1753 O O . GLU A 1 227 ? 11.805 -23.875 -35.219 1 36.62 227 GLU A O 1
ATOM 1758 N N . ALA A 1 228 ? 10.195 -24.906 -35.562 1 40.22 228 ALA A N 1
ATOM 1759 C CA . ALA A 1 228 ? 9.844 -25.703 -34.406 1 40.22 228 ALA A CA 1
ATOM 1760 C C . ALA A 1 228 ? 10.992 -26.625 -34 1 40.22 228 ALA A C 1
ATOM 1762 O O . ALA A 1 228 ? 11.055 -27.766 -34.438 1 40.22 228 ALA A O 1
ATOM 1763 N N . ASN A 1 229 ? 12.094 -26.219 -34.156 1 40.78 229 ASN A N 1
ATOM 1764 C CA . ASN A 1 229 ? 13.109 -27.172 -33.75 1 40.78 229 ASN A CA 1
ATOM 1765 C C . ASN A 1 229 ? 12.688 -27.891 -32.469 1 40.78 229 ASN A C 1
ATOM 1767 O O . ASN A 1 229 ? 11.891 -27.375 -31.672 1 40.78 229 ASN A O 1
ATOM 1771 N N . GLY A 1 230 ? 12.68 -29.156 -32.531 1 47.28 230 GLY A N 1
ATOM 1772 C CA . GLY A 1 230 ? 12.523 -30.188 -31.5 1 47.28 230 GLY A CA 1
ATOM 1773 C C . GLY A 1 230 ? 12.438 -29.625 -30.094 1 47.28 230 GLY A C 1
ATOM 1774 O O . GLY A 1 230 ? 12.391 -30.375 -29.109 1 47.28 230 GLY A O 1
ATOM 1775 N N . ASN A 1 231 ? 12.586 -28.234 -29.938 1 58.66 231 ASN A N 1
ATOM 1776 C CA . ASN A 1 231 ? 12.766 -27.703 -28.578 1 58.66 231 ASN A CA 1
ATOM 1777 C C . ASN A 1 231 ? 11.461 -27.141 -28.031 1 58.66 231 ASN A C 1
ATOM 1779 O O . ASN A 1 231 ? 11.469 -26.391 -27.047 1 58.66 231 ASN A O 1
ATOM 1783 N N . ASN A 1 232 ? 10.312 -27.484 -28.609 1 82.06 232 ASN A N 1
ATOM 1784 C CA . ASN A 1 232 ? 9.023 -27.062 -28.062 1 82.06 232 ASN A CA 1
ATOM 1785 C C . ASN A 1 232 ? 8.633 -27.875 -26.828 1 82.06 232 ASN A C 1
ATOM 1787 O O . ASN A 1 232 ? 8.703 -29.094 -26.844 1 82.06 232 ASN A O 1
ATOM 1791 N N . LEU A 1 233 ? 8.273 -27.219 -25.781 1 92.44 233 LEU A N 1
ATOM 1792 C CA . LEU A 1 233 ? 7.871 -27.891 -24.562 1 92.44 233 LEU A CA 1
ATOM 1793 C C . LEU A 1 233 ? 6.414 -28.328 -24.625 1 92.44 233 LEU A C 1
ATOM 1795 O O . LEU A 1 233 ? 5.57 -27.594 -25.172 1 92.44 233 LEU A O 1
ATOM 1799 N N . ILE A 1 234 ? 6.164 -29.531 -24.25 1 95.12 234 ILE A N 1
ATOM 1800 C CA . ILE A 1 234 ? 4.805 -30.047 -24.172 1 95.12 234 ILE A CA 1
ATOM 1801 C C . ILE A 1 234 ? 4.531 -30.547 -22.75 1 95.12 234 ILE A C 1
ATOM 1803 O O . ILE A 1 234 ? 5.465 -30.781 -21.984 1 95.12 234 ILE A O 1
ATOM 1807 N N . SER A 1 235 ? 3.248 -30.75 -22.438 1 96.88 235 SER A N 1
ATOM 1808 C CA . SER A 1 235 ? 2.863 -31.141 -21.094 1 96.88 235 SER A CA 1
ATOM 1809 C C . SER A 1 235 ? 2.33 -32.562 -21.062 1 96.88 235 SER A C 1
ATOM 1811 O O . SER A 1 235 ? 1.588 -32.969 -21.953 1 96.88 235 SER A O 1
ATOM 1813 N N . ARG A 1 236 ? 2.787 -33.344 -20.125 1 97.81 236 ARG A N 1
ATOM 1814 C CA . ARG A 1 236 ? 2.283 -34.688 -19.812 1 97.81 236 ARG A CA 1
ATOM 1815 C C . ARG A 1 236 ? 2.152 -34.875 -18.297 1 97.81 236 ARG A C 1
ATOM 1817 O O . ARG A 1 236 ? 2.889 -34.25 -17.531 1 97.81 236 ARG A O 1
ATOM 1824 N N . ILE A 1 237 ? 1.22 -35.688 -17.922 1 98.25 237 ILE A N 1
ATOM 1825 C CA . ILE A 1 237 ? 1.042 -36 -16.516 1 98.25 237 ILE A CA 1
ATOM 1826 C C . ILE A 1 237 ? 1.241 -37.5 -16.281 1 98.25 237 ILE A C 1
ATOM 1828 O O . ILE A 1 237 ? 0.655 -38.344 -16.984 1 98.25 237 ILE A O 1
ATOM 1832 N N . TYR A 1 238 ? 2.068 -37.812 -15.344 1 98.25 238 TYR A N 1
ATOM 1833 C CA . TYR A 1 238 ? 2.383 -39.188 -14.953 1 98.25 238 TYR A CA 1
ATOM 1834 C C . TYR A 1 238 ? 2.033 -39.438 -13.492 1 98.25 238 TYR A C 1
ATOM 1836 O O . TYR A 1 238 ? 1.768 -38.5 -12.742 1 98.25 238 TYR A O 1
ATOM 1844 N N . TYR A 1 239 ? 1.907 -40.688 -13.086 1 97.38 239 TYR A N 1
ATOM 1845 C CA . TYR A 1 239 ? 1.911 -41 -11.664 1 97.38 239 TYR A CA 1
ATOM 1846 C C . TYR A 1 239 ? 3.09 -41.906 -11.312 1 97.38 239 TYR A C 1
ATOM 1848 O O . TYR A 1 239 ? 3.633 -42.594 -12.172 1 97.38 239 TYR A O 1
ATOM 1856 N N . ILE A 1 240 ? 3.594 -41.781 -10.133 1 97.94 240 ILE A N 1
ATOM 1857 C CA . ILE A 1 240 ? 4.668 -42.562 -9.555 1 97.94 240 ILE A CA 1
ATOM 1858 C C . ILE A 1 240 ? 4.172 -43.281 -8.297 1 97.94 240 ILE A C 1
ATOM 1860 O O . ILE A 1 240 ? 3.668 -42.625 -7.375 1 97.94 240 ILE A O 1
ATOM 1864 N N . LYS A 1 241 ? 4.363 -44.562 -8.266 1 96.81 241 LYS A N 1
ATOM 1865 C CA . LYS A 1 241 ? 3.941 -45.312 -7.086 1 96.81 241 LYS A CA 1
ATOM 1866 C C . LYS A 1 241 ? 4.863 -45.062 -5.902 1 96.81 241 LYS A C 1
ATOM 1868 O O . LYS A 1 241 ? 6.066 -44.844 -6.078 1 96.81 241 LYS A O 1
ATOM 1873 N N . SER A 1 242 ? 4.289 -45.156 -4.738 1 96.81 242 SER A N 1
ATOM 1874 C CA . SER A 1 242 ? 5.016 -44.875 -3.502 1 96.81 242 SER A CA 1
ATOM 1875 C C . SER A 1 242 ? 6.242 -45.781 -3.371 1 96.81 242 SER A C 1
ATOM 1877 O O . SER A 1 242 ? 7.289 -45.344 -2.885 1 96.81 242 SER A O 1
ATOM 1879 N N . GLU A 1 243 ? 6.137 -47 -3.809 1 96.25 243 GLU A N 1
ATOM 1880 C CA . GLU A 1 243 ? 7.242 -47.938 -3.73 1 96.25 243 GLU A CA 1
ATOM 1881 C C . GLU A 1 243 ? 8.438 -47.469 -4.559 1 96.25 243 GLU A C 1
ATOM 1883 O O . GLU A 1 243 ? 9.586 -47.625 -4.137 1 96.25 243 GLU A O 1
ATOM 1888 N N . GLN A 1 244 ? 8.125 -46.969 -5.711 1 97.19 244 GLN A N 1
ATOM 1889 C CA . GLN A 1 244 ? 9.188 -46.469 -6.57 1 97.19 244 GLN A CA 1
ATOM 1890 C C . GLN A 1 244 ? 9.844 -45.25 -5.969 1 97.19 244 GLN A C 1
ATOM 1892 O O . GLN A 1 244 ? 11.055 -45.062 -6.094 1 97.19 244 GLN A O 1
ATOM 1897 N N . LEU A 1 245 ? 9.086 -44.344 -5.344 1 97.38 245 LEU A N 1
ATOM 1898 C CA . LEU A 1 245 ? 9.617 -43.188 -4.672 1 97.38 245 LEU A CA 1
ATOM 1899 C C . LEU A 1 245 ? 10.562 -43.562 -3.545 1 97.38 245 LEU A C 1
ATOM 1901 O O . LEU A 1 245 ? 11.625 -42.969 -3.373 1 97.38 245 LEU A O 1
ATOM 1905 N N . ASN A 1 246 ? 10.172 -44.562 -2.791 1 96.81 246 ASN A N 1
ATOM 1906 C CA . ASN A 1 246 ? 11.016 -45.062 -1.712 1 96.81 246 ASN A CA 1
ATOM 1907 C C . ASN A 1 246 ? 12.32 -45.656 -2.248 1 96.81 246 ASN A C 1
ATOM 1909 O O . ASN A 1 246 ? 13.383 -45.469 -1.649 1 96.81 246 ASN A O 1
ATOM 1913 N N . GLU A 1 247 ? 12.188 -46.375 -3.285 1 97.12 247 GLU A N 1
ATOM 1914 C CA . GLU A 1 247 ? 13.383 -46.938 -3.9 1 97.12 247 GLU A CA 1
ATOM 1915 C C . GLU A 1 247 ? 14.336 -45.844 -4.375 1 97.12 247 GLU A C 1
ATOM 1917 O O . GLU A 1 247 ? 15.547 -45.938 -4.176 1 97.12 247 GLU A O 1
ATOM 1922 N N . LEU A 1 248 ? 13.789 -44.844 -5.078 1 97.25 248 LEU A N 1
ATOM 1923 C CA . LEU A 1 248 ? 14.609 -43.719 -5.516 1 97.25 248 LEU A CA 1
ATOM 1924 C C . LEU A 1 248 ? 15.305 -43.062 -4.332 1 97.25 248 LEU A C 1
ATOM 1926 O O . LEU A 1 248 ? 16.469 -42.688 -4.422 1 97.25 248 LEU A O 1
ATOM 1930 N N . GLN A 1 249 ? 14.539 -42.875 -3.256 1 97.81 249 GLN A N 1
ATOM 1931 C CA . GLN A 1 249 ? 15.102 -42.25 -2.064 1 97.81 249 GLN A CA 1
ATOM 1932 C C . GLN A 1 249 ? 16.234 -43.062 -1.487 1 97.81 249 GLN A C 1
ATOM 1934 O O . GLN A 1 249 ? 17.266 -42.531 -1.057 1 97.81 249 GLN A O 1
ATOM 1939 N N . LEU A 1 250 ? 16.109 -44.344 -1.469 1 97 250 LEU A N 1
ATOM 1940 C CA . LEU A 1 250 ? 17.156 -45.25 -0.986 1 97 250 LEU A CA 1
ATOM 1941 C C . LEU A 1 250 ? 18.406 -45.125 -1.848 1 97 250 LEU A C 1
ATOM 1943 O O . LEU A 1 250 ? 19.516 -45.062 -1.324 1 97 250 LEU A O 1
ATOM 1947 N N . LEU A 1 251 ? 18.203 -45.125 -3.119 1 96.62 251 LEU A N 1
ATOM 1948 C CA . LEU A 1 251 ? 19.328 -45.062 -4.059 1 96.62 251 LEU A CA 1
ATOM 1949 C C . LEU A 1 251 ? 20.031 -43.719 -3.98 1 96.62 251 LEU A C 1
ATOM 1951 O O . LEU A 1 251 ? 21.25 -43.625 -4.188 1 96.62 251 LEU A O 1
ATOM 1955 N N . ALA A 1 252 ? 19.266 -42.688 -3.762 1 97.56 252 ALA A N 1
ATOM 1956 C CA . ALA A 1 252 ? 19.797 -41.312 -3.748 1 97.56 252 ALA A CA 1
ATOM 1957 C C . ALA A 1 252 ? 20.484 -41 -2.422 1 97.56 252 ALA A C 1
ATOM 1959 O O . ALA A 1 252 ? 21.266 -40.062 -2.324 1 97.56 252 ALA A O 1
ATOM 1960 N N . SER A 1 253 ? 20.141 -41.812 -1.395 1 96.25 253 SER A N 1
ATOM 1961 C CA . SER A 1 253 ? 20.672 -41.562 -0.054 1 96.25 253 SER A CA 1
ATOM 1962 C C . SER A 1 253 ? 21.969 -42.344 0.158 1 96.25 253 SER A C 1
ATOM 1964 O O . SER A 1 253 ? 22.266 -43.281 -0.557 1 96.25 253 SER A O 1
ATOM 1966 N N . SER A 1 254 ? 22.781 -41.719 1 1 88.31 254 SER A N 1
ATOM 1967 C CA . SER A 1 254 ? 23.984 -42.438 1.444 1 88.31 254 SER A CA 1
ATOM 1968 C C . SER A 1 254 ? 23.922 -42.75 2.932 1 88.31 254 SER A C 1
ATOM 1970 O O . SER A 1 254 ? 23 -42.312 3.625 1 88.31 254 SER A O 1
ATOM 1972 N N . ASP A 1 255 ? 24.891 -43.594 3.295 1 78.69 255 ASP A N 1
ATOM 1973 C CA . ASP A 1 255 ? 24.922 -44.031 4.691 1 78.69 255 ASP A CA 1
ATOM 1974 C C . ASP A 1 255 ? 25.016 -42.812 5.621 1 78.69 255 ASP A C 1
ATOM 1976 O O . ASP A 1 255 ? 24.5 -42.844 6.742 1 78.69 255 ASP A O 1
ATOM 1980 N N . GLU A 1 256 ? 25.438 -41.812 5.168 1 82.81 256 GLU A N 1
ATOM 1981 C CA . GLU A 1 256 ? 25.703 -40.656 6.035 1 82.81 256 GLU A CA 1
ATOM 1982 C C . GLU A 1 256 ? 24.625 -39.594 5.879 1 82.81 256 GLU A C 1
ATOM 1984 O O . GLU A 1 256 ? 24.453 -38.75 6.762 1 82.81 256 GLU A O 1
ATOM 1989 N N . CYS A 1 257 ? 23.859 -39.688 4.75 1 88.19 257 CYS A N 1
ATOM 1990 C CA . CYS A 1 257 ? 22.969 -38.562 4.523 1 88.19 257 CYS A CA 1
ATOM 1991 C C . CYS A 1 257 ? 21.672 -39.031 3.873 1 88.19 257 CYS A C 1
ATOM 1993 O O . CYS A 1 257 ? 21.672 -39.5 2.734 1 88.19 257 CYS A O 1
ATOM 1995 N N . LYS A 1 258 ? 20.672 -38.875 4.621 1 93.44 258 LYS A N 1
ATOM 1996 C CA . LYS A 1 258 ? 19.344 -39.156 4.082 1 93.44 258 LYS A CA 1
ATOM 1997 C C . LYS A 1 258 ? 18.797 -38 3.275 1 93.44 258 LYS A C 1
ATOM 1999 O O . LYS A 1 258 ? 18.859 -36.844 3.721 1 93.44 258 LYS A O 1
ATOM 2004 N N . ARG A 1 259 ? 18.344 -38.312 2.049 1 96.69 259 ARG A N 1
ATOM 2005 C CA . ARG A 1 259 ? 17.781 -37.312 1.168 1 96.69 259 ARG A CA 1
ATOM 2006 C C . ARG A 1 259 ? 16.25 -37.312 1.21 1 96.69 259 ARG A C 1
ATOM 2008 O O . ARG A 1 259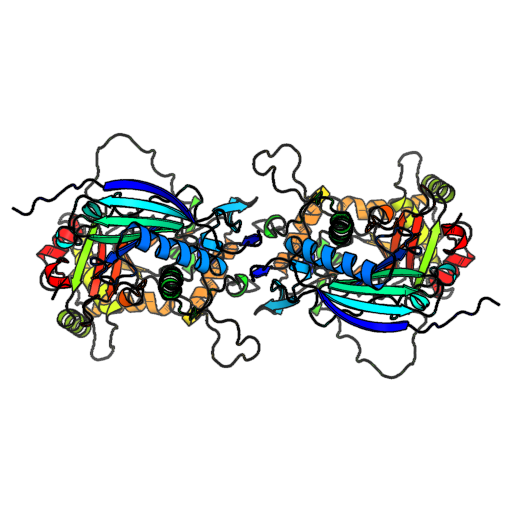 ? 15.648 -38.344 1.483 1 96.69 259 ARG A O 1
ATOM 2015 N N . THR A 1 260 ? 15.648 -36.125 1.031 1 95.75 260 THR A N 1
ATOM 2016 C CA . THR A 1 260 ? 14.195 -36.062 0.953 1 95.75 260 THR A CA 1
ATOM 2017 C C . THR A 1 260 ? 13.688 -36.719 -0.34 1 95.75 260 THR A C 1
ATOM 2019 O O . THR A 1 260 ? 14.461 -36.906 -1.283 1 95.75 260 THR A O 1
ATOM 2022 N N . LYS A 1 261 ? 12.453 -37.062 -0.394 1 96.5 261 LYS A N 1
ATOM 2023 C CA . LYS A 1 261 ? 11.852 -37.625 -1.599 1 96.5 261 LYS A CA 1
ATOM 2024 C C . LYS A 1 261 ? 11.938 -36.656 -2.764 1 96.5 261 LYS A C 1
ATOM 2026 O O . LYS A 1 261 ? 12.164 -37.062 -3.906 1 96.5 261 LYS A O 1
ATOM 2031 N N . LEU A 1 262 ? 11.781 -35.406 -2.486 1 97.19 262 LEU A N 1
ATOM 2032 C CA . LEU A 1 262 ? 11.836 -34.406 -3.543 1 97.19 262 LEU A CA 1
ATOM 2033 C C . LEU A 1 262 ? 13.234 -34.312 -4.133 1 97.19 262 LEU A C 1
ATOM 2035 O O . LEU A 1 262 ? 13.398 -34.219 -5.355 1 97.19 262 LEU A O 1
ATOM 2039 N N . GLU A 1 263 ? 14.234 -34.25 -3.271 1 97.38 263 GLU A N 1
ATOM 2040 C CA . GLU A 1 263 ? 15.609 -34.219 -3.754 1 97.38 263 GLU A CA 1
ATOM 2041 C C . GLU A 1 263 ? 15.938 -35.438 -4.602 1 97.38 263 GLU A C 1
ATOM 2043 O O . GLU A 1 263 ? 16.578 -35.312 -5.645 1 97.38 263 GLU A O 1
ATOM 2048 N N . SER A 1 264 ? 15.492 -36.562 -4.113 1 98.31 264 SER A N 1
ATOM 2049 C CA . SER A 1 264 ? 15.758 -37.844 -4.801 1 98.31 264 SER A CA 1
ATOM 2050 C C . SER A 1 264 ? 15.078 -37.875 -6.164 1 98.31 264 SER A C 1
ATOM 2052 O O . SER A 1 264 ? 15.703 -38.25 -7.16 1 98.31 264 SER A O 1
ATOM 2054 N N . PHE A 1 265 ? 13.859 -37.531 -6.164 1 98.25 265 PHE A N 1
ATOM 2055 C CA . PHE A 1 265 ? 13.102 -37.438 -7.406 1 98.25 265 PHE A CA 1
ATOM 2056 C C . PHE A 1 265 ? 13.758 -36.469 -8.383 1 98.25 265 PHE A C 1
ATOM 2058 O O . PHE A 1 265 ? 13.945 -36.812 -9.555 1 98.25 265 PHE A O 1
ATOM 2065 N N . SER A 1 266 ? 14.102 -35.281 -7.93 1 98.56 266 SER A N 1
ATOM 2066 C CA . SER A 1 266 ? 14.703 -34.25 -8.766 1 98.56 266 SER A CA 1
ATOM 2067 C C . SER A 1 266 ? 16.031 -34.719 -9.359 1 98.56 266 SER A C 1
ATOM 2069 O O . SER A 1 266 ? 16.312 -34.469 -10.531 1 98.56 266 SER A O 1
ATOM 2071 N N . ALA A 1 267 ? 16.797 -35.344 -8.516 1 98.44 267 ALA A N 1
ATOM 2072 C CA . ALA A 1 267 ? 18.078 -35.875 -8.977 1 98.44 267 ALA A CA 1
ATOM 2073 C C . ALA A 1 267 ? 17.875 -36.906 -10.086 1 98.44 267 ALA A C 1
ATOM 2075 O O . ALA A 1 267 ? 18.594 -36.906 -11.094 1 98.44 267 ALA A O 1
ATOM 2076 N N . TYR A 1 268 ? 16.984 -37.812 -9.859 1 98.31 268 TYR A N 1
ATOM 2077 C CA . TYR A 1 268 ? 16.703 -38.844 -10.852 1 98.31 268 TYR A CA 1
ATOM 2078 C C . TYR A 1 268 ? 16.25 -38.219 -12.164 1 98.31 268 TYR A C 1
ATOM 2080 O O . TYR A 1 268 ? 16.719 -38.625 -13.234 1 98.31 268 TYR A O 1
ATOM 2088 N N . LEU A 1 269 ? 15.312 -37.312 -12.07 1 98.12 269 LEU A N 1
ATOM 2089 C CA . LEU A 1 269 ? 14.82 -36.656 -13.266 1 98.12 269 LEU A CA 1
ATOM 2090 C C . LEU A 1 269 ? 15.945 -35.906 -13.977 1 98.12 269 LEU A C 1
ATOM 2092 O O . LEU A 1 269 ? 15.984 -35.844 -15.203 1 98.12 269 LEU A O 1
ATOM 2096 N N . TRP A 1 270 ? 16.828 -35.25 -13.188 1 98 270 TRP A N 1
ATOM 2097 C CA . TRP A 1 270 ? 17.969 -34.562 -13.758 1 98 270 TRP A CA 1
ATOM 2098 C C . TRP A 1 270 ? 18.828 -35.5 -14.586 1 98 270 TRP A C 1
ATOM 2100 O O . TRP A 1 270 ? 19.266 -35.156 -15.688 1 98 270 TRP A O 1
ATOM 2110 N N . LYS A 1 271 ? 19.062 -36.688 -14.148 1 96.56 271 LYS A N 1
ATOM 2111 C CA . LYS A 1 271 ? 19.812 -37.688 -14.891 1 96.56 271 LYS A CA 1
ATOM 2112 C C . LYS A 1 271 ? 19.109 -38.031 -16.203 1 96.56 271 LYS A C 1
ATOM 2114 O O . LYS A 1 271 ? 19.75 -38.125 -17.25 1 96.56 271 LYS A O 1
ATOM 2119 N N . MET A 1 272 ? 17.812 -38.219 -16.125 1 95.88 272 MET A N 1
ATOM 2120 C CA . MET A 1 272 ? 17.031 -38.594 -17.297 1 95.88 272 MET A CA 1
ATOM 2121 C C . MET A 1 272 ? 17.078 -37.469 -18.344 1 95.88 272 MET A C 1
ATOM 2123 O O . MET A 1 272 ? 17.25 -37.75 -19.531 1 95.88 272 MET A O 1
ATOM 2127 N N . VAL A 1 273 ? 16.891 -36.25 -17.922 1 94.94 273 VAL A N 1
ATOM 2128 C CA . VAL A 1 273 ? 16.891 -35.094 -18.828 1 94.94 273 VAL A CA 1
ATOM 2129 C C . VAL A 1 273 ? 18.266 -34.938 -19.453 1 94.94 273 VAL A C 1
ATOM 2131 O O . VAL A 1 273 ? 18.391 -34.625 -20.641 1 94.94 273 VAL A O 1
ATOM 2134 N N . ALA A 1 274 ? 19.281 -35.062 -18.609 1 93.69 274 ALA A N 1
ATOM 2135 C CA . ALA A 1 274 ? 20.641 -35 -19.125 1 93.69 274 ALA A CA 1
ATOM 2136 C C . ALA A 1 274 ? 20.875 -36.062 -20.203 1 93.69 274 ALA A C 1
ATOM 2138 O O . ALA A 1 274 ? 21.547 -35.781 -21.203 1 93.69 274 ALA A O 1
ATOM 2139 N N . LEU A 1 275 ? 20.375 -37.188 -20.016 1 91.25 275 LEU A N 1
ATOM 2140 C CA . LEU A 1 275 ? 20.516 -38.281 -20.969 1 91.25 275 LEU A CA 1
ATOM 2141 C C . LEU A 1 275 ? 19.922 -37.906 -22.312 1 91.25 275 LEU A C 1
ATOM 2143 O O . LEU A 1 275 ? 20.422 -38.312 -23.359 1 91.25 275 LEU A O 1
ATOM 2147 N N . SER A 1 276 ? 18.906 -37.188 -22.297 1 86.25 276 SER A N 1
ATOM 2148 C CA . SER A 1 276 ? 18.266 -36.75 -23.531 1 86.25 276 SER A CA 1
ATOM 2149 C C . SER A 1 276 ? 19.156 -35.781 -24.312 1 86.25 276 SER A C 1
ATOM 2151 O O . SER A 1 276 ? 19 -35.625 -25.516 1 86.25 276 SER A O 1
ATOM 2153 N N . GLY A 1 277 ? 20 -35.094 -23.672 1 78.31 277 GLY A N 1
ATOM 2154 C CA . GLY A 1 277 ? 20.906 -34.156 -24.297 1 78.31 277 GLY A CA 1
ATOM 2155 C C . GLY A 1 277 ? 22.172 -34.812 -24.812 1 78.31 277 GLY A C 1
ATOM 2156 O O . GLY A 1 277 ? 23 -34.125 -25.438 1 78.31 277 GLY A O 1
ATOM 2157 N N . ASN A 1 278 ? 22.375 -36 -24.438 1 71.19 278 ASN A N 1
ATOM 2158 C CA . ASN A 1 278 ? 23.609 -36.688 -24.828 1 71.19 278 ASN A CA 1
ATOM 2159 C C . ASN A 1 278 ? 23.578 -37.094 -26.297 1 71.19 278 ASN A C 1
ATOM 2161 O O . ASN A 1 278 ? 23.172 -38.188 -26.641 1 71.19 278 ASN A O 1
ATOM 2165 N N . ASP A 1 279 ? 23.453 -36.031 -27.125 1 63.25 279 ASP A N 1
ATOM 2166 C CA . ASP A 1 279 ? 23.609 -36.406 -28.531 1 63.25 279 ASP A CA 1
ATOM 2167 C C . ASP A 1 279 ? 25.047 -36.812 -28.859 1 63.25 279 ASP A C 1
ATOM 2169 O O . ASP A 1 279 ? 25.984 -36.344 -28.188 1 63.25 279 ASP A O 1
ATOM 2173 N N . ASN A 1 280 ? 25.359 -37.938 -29.547 1 52.78 280 ASN A N 1
ATOM 2174 C CA . ASN A 1 280 ? 26.625 -38.562 -29.922 1 52.78 280 ASN A CA 1
ATOM 2175 C C . ASN A 1 280 ? 27.641 -37.531 -30.391 1 52.78 280 ASN A C 1
ATOM 2177 O O . ASN A 1 280 ? 28.781 -37.906 -30.734 1 52.78 280 ASN A O 1
ATOM 2181 N N . ASP A 1 281 ? 27.391 -36.344 -30.734 1 48.38 281 ASP A N 1
ATOM 2182 C CA . ASP A 1 281 ? 28.328 -35.5 -31.469 1 48.38 281 ASP A CA 1
ATOM 2183 C C . ASP A 1 281 ? 29.109 -34.594 -30.516 1 48.38 281 ASP A C 1
ATOM 2185 O O . ASP A 1 281 ? 29.516 -33.469 -30.875 1 48.38 281 ASP A O 1
ATOM 2189 N N . GLY A 1 282 ? 29.516 -35.062 -29.312 1 55.03 282 GLY A N 1
ATOM 2190 C CA . GLY A 1 282 ? 30.375 -34.219 -28.484 1 55.03 282 GLY A CA 1
ATOM 2191 C C . GLY A 1 282 ? 29.609 -33.5 -27.391 1 55.03 282 GLY A C 1
ATOM 2192 O O . GLY A 1 282 ? 30.172 -32.656 -26.688 1 55.03 282 GLY A O 1
ATOM 2193 N N . SER A 1 283 ? 28.375 -33.719 -27.219 1 61.22 283 SER A N 1
ATOM 2194 C CA . SER A 1 283 ? 27.297 -33.125 -26.438 1 61.22 283 SER A CA 1
ATOM 2195 C C . SER A 1 283 ? 27.438 -33.469 -24.953 1 61.22 283 SER A C 1
ATOM 2197 O O . SER A 1 283 ? 26.781 -32.844 -24.109 1 61.22 283 SER A O 1
ATOM 2199 N N . GLY A 1 284 ? 28.406 -34.219 -24.703 1 65.12 284 GLY A N 1
ATOM 2200 C CA . GLY A 1 284 ? 28.578 -34.625 -23.328 1 65.12 284 GLY A CA 1
ATOM 2201 C C . GLY A 1 284 ? 29.172 -33.562 -22.438 1 65.12 284 GLY A C 1
ATOM 2202 O O . GLY A 1 284 ? 29.016 -33.594 -21.219 1 65.12 284 GLY A O 1
ATOM 2203 N N . THR A 1 285 ? 29.734 -32.594 -23 1 79.88 285 THR A N 1
ATOM 2204 C CA . THR A 1 285 ? 30.391 -31.547 -22.219 1 79.88 285 THR A CA 1
ATOM 2205 C C . THR A 1 285 ? 29.453 -30.359 -22.016 1 79.88 285 THR A C 1
ATOM 2207 O O . THR A 1 285 ? 29.781 -29.422 -21.297 1 79.88 285 THR A O 1
ATOM 2210 N N . ARG A 1 286 ? 28.312 -30.531 -22.484 1 90.19 286 ARG A N 1
ATOM 2211 C CA . ARG A 1 286 ? 27.328 -29.484 -22.25 1 90.19 286 ARG A CA 1
ATOM 2212 C C . ARG A 1 286 ? 26.875 -29.469 -20.797 1 90.19 286 ARG A C 1
ATOM 2214 O O . ARG A 1 286 ? 27 -30.469 -20.094 1 90.19 286 ARG A O 1
ATOM 2221 N N . ILE A 1 287 ? 26.406 -28.266 -20.391 1 93.88 287 ILE A N 1
ATOM 2222 C CA . ILE A 1 287 ? 26 -28.125 -19 1 93.88 287 ILE A CA 1
ATOM 2223 C C . ILE A 1 287 ? 24.469 -28.188 -18.906 1 93.88 287 ILE A C 1
ATOM 2225 O O . ILE A 1 287 ? 23.766 -27.406 -19.578 1 93.88 287 ILE A O 1
ATOM 2229 N N . SER A 1 288 ? 23.984 -29.156 -18.188 1 95.75 288 SER A N 1
ATOM 2230 C CA . SER A 1 288 ? 22.562 -29.203 -17.844 1 95.75 288 SER A CA 1
ATOM 2231 C C . SER A 1 288 ? 22.297 -28.5 -16.516 1 95.75 288 SER A C 1
ATOM 2233 O O . SER A 1 288 ? 23.062 -28.641 -15.57 1 95.75 288 SER A O 1
ATOM 2235 N N . LYS A 1 289 ? 21.219 -27.703 -16.516 1 96.69 289 LYS A N 1
ATOM 2236 C CA . LYS A 1 289 ? 20.875 -26.984 -15.297 1 96.69 289 LYS A CA 1
ATOM 2237 C C . LYS A 1 289 ? 19.547 -27.453 -14.727 1 96.69 289 LYS A C 1
ATOM 2239 O O . LYS A 1 289 ? 18.641 -27.844 -15.477 1 96.69 289 LYS A O 1
ATOM 2244 N N . MET A 1 290 ? 19.453 -27.484 -13.422 1 97.38 290 MET A N 1
ATOM 2245 C CA . MET A 1 290 ? 18.234 -27.844 -12.719 1 97.38 290 MET A CA 1
ATOM 2246 C C . MET A 1 290 ? 17.984 -26.906 -11.547 1 97.38 290 MET A C 1
ATOM 2248 O O . MET A 1 290 ? 18.906 -26.578 -10.805 1 97.38 290 MET A O 1
ATOM 2252 N N . GLY A 1 291 ? 16.766 -26.406 -11.461 1 97.31 291 GLY A N 1
ATOM 2253 C CA . GLY A 1 291 ? 16.375 -25.547 -10.352 1 97.31 291 GLY A CA 1
ATOM 2254 C C . GLY A 1 291 ? 15.234 -26.125 -9.523 1 97.31 291 GLY A C 1
ATOM 2255 O O . GLY A 1 291 ? 14.555 -27.062 -9.961 1 97.31 291 GLY A O 1
ATOM 2256 N N . VAL A 1 292 ? 15.125 -25.656 -8.328 1 97.94 292 VAL A N 1
ATOM 2257 C CA . VAL A 1 292 ? 14.023 -26.031 -7.441 1 97.94 292 VAL A CA 1
ATOM 2258 C C . VAL A 1 292 ? 13.391 -24.781 -6.836 1 97.94 292 VAL A C 1
ATOM 2260 O O . VAL A 1 292 ? 14.094 -23.922 -6.312 1 97.94 292 VAL A O 1
ATOM 2263 N N . VAL A 1 293 ? 12.086 -24.656 -6.926 1 97.5 293 VAL A N 1
ATOM 2264 C CA . VAL A 1 293 ? 11.383 -23.531 -6.328 1 97.5 293 VAL A CA 1
ATOM 2265 C C . VAL A 1 293 ? 11.383 -23.672 -4.809 1 97.5 293 VAL A C 1
ATOM 2267 O O . VAL A 1 293 ? 11.031 -24.719 -4.273 1 97.5 293 VAL A O 1
ATOM 2270 N N . VAL A 1 294 ? 11.781 -22.641 -4.113 1 97.44 294 VAL A N 1
ATOM 2271 C CA . VAL A 1 294 ? 11.812 -22.625 -2.654 1 97.44 294 VAL A CA 1
ATOM 2272 C C . VAL A 1 294 ? 10.797 -21.625 -2.127 1 97.44 294 VAL A C 1
ATOM 2274 O O . VAL A 1 294 ? 10.789 -20.453 -2.553 1 97.44 294 VAL A O 1
ATOM 2277 N N . ASP A 1 295 ? 9.938 -22.078 -1.261 1 96.44 295 ASP A N 1
ATOM 2278 C CA . ASP A 1 295 ? 8.992 -21.203 -0.576 1 96.44 295 ASP A CA 1
ATOM 2279 C C . ASP A 1 295 ? 9.656 -20.5 0.603 1 96.44 295 ASP A C 1
ATOM 2281 O O . ASP A 1 295 ? 10.211 -21.141 1.491 1 96.44 295 ASP A O 1
ATOM 2285 N N . GLY A 1 296 ? 9.508 -19.219 0.709 1 96.56 296 GLY A N 1
ATOM 2286 C CA . GLY A 1 296 ? 10.227 -18.453 1.712 1 96.56 296 GLY A CA 1
ATOM 2287 C C . GLY A 1 296 ? 9.398 -18.188 2.959 1 96.56 296 GLY A C 1
ATOM 2288 O O . GLY A 1 296 ? 9.898 -17.609 3.928 1 96.56 296 GLY A O 1
ATOM 2289 N N . ARG A 1 297 ? 8.148 -18.594 3.029 1 95.75 297 ARG A N 1
ATOM 2290 C CA . ARG A 1 297 ? 7.25 -18.234 4.121 1 95.75 297 ARG A CA 1
ATOM 2291 C C . ARG A 1 297 ? 7.773 -18.75 5.457 1 95.75 297 ARG A C 1
ATOM 2293 O O . ARG A 1 297 ? 7.922 -17.984 6.41 1 95.75 297 ARG A O 1
ATOM 2300 N N . THR A 1 298 ? 8.125 -20 5.523 1 91.19 298 THR A N 1
ATOM 2301 C CA . THR A 1 298 ? 8.617 -20.562 6.773 1 91.19 298 THR A CA 1
ATOM 2302 C C . THR A 1 298 ? 9.992 -20 7.125 1 91.19 298 THR A C 1
ATOM 2304 O O . THR A 1 298 ? 10.352 -19.906 8.305 1 91.19 298 THR A O 1
ATOM 2307 N N . ARG A 1 299 ? 10.703 -19.547 6.125 1 92.25 299 ARG A N 1
ATOM 2308 C CA . ARG A 1 299 ? 12.031 -19 6.336 1 92.25 299 ARG A CA 1
ATOM 2309 C C . ARG A 1 299 ? 11.961 -17.578 6.906 1 92.25 299 ARG A C 1
ATOM 2311 O O . ARG A 1 299 ? 12.789 -17.203 7.727 1 92.25 299 ARG A O 1
ATOM 2318 N N . LEU A 1 300 ? 10.992 -16.875 6.418 1 92.38 300 LEU A N 1
ATOM 2319 C CA . LEU A 1 300 ? 10.852 -15.477 6.809 1 92.38 300 LEU A CA 1
ATOM 2320 C C . LEU A 1 300 ? 10.039 -15.344 8.094 1 92.38 300 LEU A C 1
ATOM 2322 O O . LEU A 1 300 ? 9.984 -14.273 8.695 1 92.38 300 LEU A O 1
ATOM 2326 N N . SER A 1 301 ? 9.328 -16.344 8.5 1 84.94 301 SER A N 1
ATOM 2327 C CA . SER A 1 301 ? 8.508 -16.297 9.703 1 84.94 301 SER A CA 1
ATOM 2328 C C . SER A 1 301 ? 9.367 -16.203 10.961 1 84.94 301 SER A C 1
ATOM 2330 O O . SER A 1 301 ? 10.453 -16.797 11.016 1 84.94 301 SER A O 1
ATOM 2332 N N . SER A 1 302 ? 9.336 -15 11.602 1 63.31 302 SER A N 1
ATOM 2333 C CA . SER A 1 302 ? 10.102 -14.773 12.82 1 63.31 302 SER A CA 1
ATOM 2334 C C . SER A 1 302 ? 9.883 -15.906 13.82 1 63.31 302 SER A C 1
ATOM 2336 O O . SER A 1 302 ? 8.812 -16.5 13.867 1 63.31 302 SER A O 1
ATOM 2338 N N . SER A 1 303 ? 10.945 -16.547 14.305 1 49.44 303 SER A N 1
ATOM 2339 C CA . SER A 1 303 ? 10.93 -17.469 15.43 1 49.44 303 SER A CA 1
ATOM 2340 C C . SER A 1 303 ? 10.062 -16.938 16.578 1 49.44 303 SER A C 1
ATOM 2342 O O . SER A 1 303 ? 9.852 -15.734 16.688 1 49.44 303 SER A O 1
ATOM 2344 N N . LYS A 1 304 ? 9.602 -17.938 17.484 1 46.81 304 LYS A N 1
ATOM 2345 C CA . LYS A 1 304 ? 8.75 -17.875 18.672 1 46.81 304 LYS A CA 1
ATOM 2346 C C . LYS A 1 304 ? 9.062 -16.641 19.5 1 46.81 304 LYS A C 1
ATOM 2348 O O . LYS A 1 304 ? 8.258 -16.234 20.344 1 46.81 304 LYS A O 1
ATOM 2353 N N . GLY A 1 305 ? 10.133 -16.188 19.594 1 39.16 305 GLY A N 1
ATOM 2354 C CA . GLY A 1 305 ? 10.43 -15.328 20.734 1 39.16 305 GLY A CA 1
ATOM 2355 C C . GLY A 1 305 ? 9.953 -13.898 20.531 1 39.16 305 GLY A C 1
ATOM 2356 O O . GLY A 1 305 ? 10.156 -13.047 21.391 1 39.16 305 GLY A O 1
ATOM 2357 N N . ASP A 1 306 ? 10.047 -13.375 19.359 1 43.72 306 ASP A N 1
ATOM 2358 C CA . ASP A 1 306 ? 9.82 -11.93 19.422 1 43.72 306 ASP A CA 1
ATOM 2359 C C . ASP A 1 306 ? 8.336 -11.609 19.578 1 43.72 306 ASP A C 1
ATOM 2361 O O . ASP A 1 306 ? 7.555 -11.836 18.641 1 43.72 306 ASP A O 1
ATOM 2365 N N . HIS A 1 307 ? 7.84 -11.688 20.688 1 40.41 307 HIS A N 1
ATOM 2366 C CA . HIS A 1 307 ? 6.531 -11.484 21.297 1 40.41 307 HIS A CA 1
ATOM 2367 C C . HIS A 1 307 ? 5.832 -10.266 20.703 1 40.41 307 HIS A C 1
ATOM 2369 O O . HIS A 1 307 ? 4.637 -10.062 20.922 1 40.41 307 HIS A O 1
ATOM 2375 N N . VAL A 1 308 ? 6.602 -9.289 20.406 1 43.53 308 VAL A N 1
ATOM 2376 C CA . VAL A 1 308 ? 5.871 -8.047 20.203 1 43.53 308 VAL A CA 1
ATOM 2377 C C . VAL A 1 308 ? 4.945 -8.18 19 1 43.53 308 VAL A C 1
ATOM 2379 O O . VAL A 1 308 ? 3.822 -7.672 19.016 1 43.53 308 VAL A O 1
ATOM 2382 N N . ASN A 1 309 ? 5.402 -8.68 17.859 1 45.28 309 ASN A N 1
ATOM 2383 C CA . ASN A 1 309 ? 4.59 -8.617 16.641 1 45.28 309 ASN A CA 1
ATOM 2384 C C . ASN A 1 309 ? 4.008 -9.984 16.297 1 45.28 309 ASN A C 1
ATOM 2386 O O . ASN A 1 309 ? 4.359 -10.57 15.266 1 45.28 309 ASN A O 1
ATOM 2390 N N . LYS A 1 310 ? 3.66 -10.82 17.266 1 47.19 310 LYS A N 1
ATOM 2391 C CA . LYS A 1 310 ? 3.021 -12.133 17.219 1 47.19 310 LYS A CA 1
ATOM 2392 C C . LYS A 1 310 ? 2.023 -12.219 16.062 1 47.19 310 LYS A C 1
ATOM 2394 O O . LYS A 1 310 ? 1.571 -13.312 15.719 1 47.19 310 LYS A O 1
ATOM 2399 N N . SER A 1 311 ? 1.524 -11.125 15.578 1 51.69 311 SER A N 1
ATOM 2400 C CA . SER A 1 311 ? 0.317 -11.188 14.758 1 51.69 311 SER A CA 1
ATOM 2401 C C . SER A 1 311 ? 0.655 -11.422 13.289 1 51.69 311 SER A C 1
ATOM 2403 O O . SER A 1 311 ? -0.229 -11.719 12.484 1 51.69 311 SER A O 1
ATOM 2405 N N . ILE A 1 312 ? 1.94 -11.125 12.992 1 58.81 312 ILE A N 1
ATOM 2406 C CA . ILE A 1 312 ? 2.043 -11.18 11.539 1 58.81 312 ILE A CA 1
ATOM 2407 C C . ILE A 1 312 ? 2.547 -12.555 11.109 1 58.81 312 ILE A C 1
ATOM 2409 O O . ILE A 1 312 ? 3.668 -12.945 11.445 1 58.81 312 ILE A O 1
ATOM 2413 N N . SER A 1 313 ? 1.625 -13.414 10.68 1 75.94 313 SER A N 1
ATOM 2414 C CA . SER A 1 313 ? 2.008 -14.758 10.25 1 75.94 313 SER A CA 1
ATOM 2415 C C . SER A 1 313 ? 2.18 -14.828 8.734 1 75.94 313 SER A C 1
ATOM 2417 O O . SER A 1 313 ? 1.32 -14.359 7.984 1 75.94 313 SER A O 1
ATOM 2419 N N . MET A 1 314 ? 3.348 -15.289 8.281 1 90.81 314 MET A N 1
ATOM 2420 C CA . MET A 1 314 ? 3.629 -15.547 6.875 1 90.81 314 MET A CA 1
ATOM 2421 C C . MET A 1 314 ? 2.699 -16.625 6.32 1 90.81 314 MET A C 1
ATOM 2423 O O . MET A 1 314 ? 2.553 -16.75 5.105 1 90.81 314 MET A O 1
ATOM 2427 N N . ASP A 1 315 ? 2.006 -17.281 7.227 1 91.5 315 ASP A N 1
ATOM 2428 C CA . ASP A 1 315 ? 1.112 -18.359 6.797 1 91.5 315 ASP A CA 1
ATOM 2429 C C . ASP A 1 315 ? -0.099 -17.797 6.055 1 91.5 315 ASP A C 1
ATOM 2431 O O . ASP A 1 315 ? -0.66 -18.469 5.18 1 91.5 315 ASP A O 1
ATOM 2435 N N . SER A 1 316 ? -0.431 -16.609 6.441 1 94.06 316 SER A N 1
ATOM 2436 C CA . SER A 1 316 ? -1.618 -16.016 5.824 1 94.06 316 SER A CA 1
ATOM 2437 C C . SER A 1 316 ? -1.242 -15.078 4.684 1 94.06 316 SER A C 1
ATOM 2439 O O . SER A 1 316 ? -2.115 -14.594 3.965 1 94.06 316 SER A O 1
ATOM 2441 N N . TYR A 1 317 ? 0.037 -14.906 4.484 1 96.19 317 TYR A N 1
ATOM 2442 C CA . TYR A 1 317 ? 0.458 -13.93 3.484 1 96.19 317 TYR A CA 1
ATOM 2443 C C . TYR A 1 317 ? 0.055 -14.375 2.084 1 96.19 317 TYR A C 1
ATOM 2445 O O . TYR A 1 317 ? 0.364 -15.492 1.666 1 96.19 317 TYR A O 1
ATOM 2453 N N . PHE A 1 318 ? -0.644 -13.547 1.322 1 97.12 318 PHE A N 1
ATOM 2454 C CA . PHE A 1 318 ? -1.066 -13.805 -0.049 1 97.12 318 PHE A CA 1
ATOM 2455 C C . PHE A 1 318 ? -0.182 -13.055 -1.039 1 97.12 318 PHE A C 1
ATOM 2457 O O . PHE A 1 318 ? -0.156 -11.82 -1.049 1 97.12 318 PHE A O 1
ATOM 2464 N N . GLY A 1 319 ? 0.553 -13.695 -1.832 1 97.38 319 GLY A N 1
ATOM 2465 C CA . GLY A 1 319 ? 1.51 -13.18 -2.797 1 97.38 319 GLY A CA 1
ATOM 2466 C C . GLY A 1 319 ? 2.578 -14.188 -3.176 1 97.38 319 GLY A C 1
ATOM 2467 O O . GLY A 1 319 ? 2.41 -15.391 -2.963 1 97.38 319 GLY A O 1
ATOM 2468 N N . ASN A 1 320 ? 3.598 -13.711 -3.822 1 98 320 ASN A N 1
ATOM 2469 C CA . ASN A 1 320 ? 4.723 -14.57 -4.18 1 98 320 ASN A CA 1
ATOM 2470 C C . ASN A 1 320 ? 5.836 -14.5 -3.135 1 98 320 ASN A C 1
ATOM 2472 O O . ASN A 1 320 ? 6.305 -13.414 -2.793 1 98 320 ASN A O 1
ATOM 2476 N N . VAL A 1 321 ? 6.176 -15.648 -2.584 1 97.81 321 VAL A N 1
ATOM 2477 C CA . VAL A 1 321 ? 7.309 -15.758 -1.67 1 97.81 321 VAL A CA 1
ATOM 2478 C C . VAL A 1 321 ? 8.203 -16.922 -2.092 1 97.81 321 VAL A C 1
ATOM 2480 O O . VAL A 1 321 ? 8.305 -17.922 -1.38 1 97.81 321 VAL A O 1
ATOM 2483 N N . LEU A 1 322 ? 8.875 -16.703 -3.25 1 97.19 322 LEU A N 1
ATOM 2484 C CA . LEU A 1 322 ? 9.594 -17.828 -3.824 1 97.19 322 LEU A CA 1
ATOM 2485 C C . LEU A 1 322 ? 10.977 -17.406 -4.312 1 97.19 322 LEU A C 1
ATOM 2487 O O . LEU A 1 322 ? 11.195 -16.234 -4.617 1 97.19 322 LEU A O 1
ATOM 2491 N N . SER A 1 323 ? 11.859 -18.281 -4.32 1 97.69 323 SER A N 1
ATOM 2492 C CA . SER A 1 323 ? 13.156 -18.219 -4.977 1 97.69 323 SER A CA 1
ATOM 2493 C C . SER A 1 323 ? 13.414 -19.469 -5.812 1 97.69 323 SER A C 1
ATOM 2495 O O . SER A 1 323 ? 12.797 -20.516 -5.59 1 97.69 323 SER A O 1
ATOM 2497 N N . VAL A 1 324 ? 14.25 -19.344 -6.852 1 97.06 324 VAL A N 1
ATOM 2498 C CA . VAL A 1 324 ? 14.531 -20.484 -7.715 1 97.06 324 VAL A CA 1
ATOM 2499 C C . VAL A 1 324 ? 16.047 -20.703 -7.785 1 97.06 324 VAL A C 1
ATOM 2501 O O . VAL A 1 324 ? 16.656 -20.484 -8.828 1 97.06 324 VAL A O 1
ATOM 2504 N N . PRO A 1 325 ? 16.609 -21.234 -6.75 1 97.5 325 PRO A N 1
ATOM 2505 C CA . PRO A 1 325 ? 18.016 -21.625 -6.859 1 97.5 325 PRO A CA 1
ATOM 2506 C C . PRO A 1 325 ? 18.234 -22.766 -7.867 1 97.5 325 PRO A C 1
ATOM 2508 O O . PRO A 1 325 ? 17.328 -23.578 -8.078 1 97.5 325 PRO A O 1
ATOM 2511 N N . PHE A 1 326 ? 19.422 -22.781 -8.516 1 97.25 326 PHE A N 1
ATOM 2512 C CA . PHE A 1 326 ? 19.703 -23.828 -9.492 1 97.25 326 PHE A CA 1
ATOM 2513 C C . PHE A 1 326 ? 21.188 -24.109 -9.562 1 97.25 326 PHE A C 1
ATOM 2515 O O . PHE A 1 326 ? 22 -23.312 -9.086 1 97.25 326 PHE A O 1
ATOM 2522 N N . GLY A 1 327 ? 21.516 -25.266 -9.992 1 96.06 327 GLY A N 1
ATOM 2523 C CA . GLY A 1 327 ? 22.891 -25.688 -10.234 1 96.06 327 GLY A CA 1
ATOM 2524 C C . GLY A 1 327 ? 23.109 -26.25 -11.633 1 96.06 327 GLY A C 1
ATOM 2525 O O . GLY A 1 327 ? 22.141 -26.594 -12.32 1 96.06 327 GLY A O 1
ATOM 2526 N N . GLY A 1 328 ? 24.344 -26.203 -12.039 1 96.38 328 GLY A N 1
ATOM 2527 C CA . GLY A 1 328 ? 24.75 -26.766 -13.328 1 96.38 328 GLY A CA 1
ATOM 2528 C C . GLY A 1 328 ? 25.797 -27.844 -13.203 1 96.38 328 GLY A C 1
ATOM 2529 O O . GLY A 1 328 ? 26.703 -27.766 -12.367 1 96.38 328 GLY A O 1
ATOM 2530 N N . GLN A 1 329 ? 25.594 -28.922 -13.992 1 96 329 GLN A N 1
ATOM 2531 C CA . GLN A 1 329 ? 26.547 -30.031 -14.062 1 96 329 GLN A CA 1
ATOM 2532 C C . GLN A 1 329 ? 26.75 -30.484 -15.5 1 96 329 GLN A C 1
ATOM 2534 O O . GLN A 1 329 ? 25.844 -30.344 -16.328 1 96 329 GLN A O 1
ATOM 2539 N N . LYS A 1 330 ? 27.922 -31 -15.742 1 95.19 330 LYS A N 1
ATOM 2540 C CA . LYS A 1 330 ? 28.156 -31.578 -17.062 1 95.19 330 LYS A CA 1
ATOM 2541 C C . LYS A 1 330 ? 27.234 -32.75 -17.312 1 95.19 330 LYS A C 1
ATOM 2543 O O . LYS A 1 330 ? 27.016 -33.594 -16.438 1 95.19 330 LYS A O 1
ATOM 2548 N N . VAL A 1 331 ? 26.766 -32.844 -18.516 1 95.06 331 VAL A N 1
ATOM 2549 C CA . VAL A 1 331 ? 25.828 -33.875 -18.906 1 95.06 331 VAL A CA 1
ATOM 2550 C C . VAL A 1 331 ? 26.469 -35.25 -18.688 1 95.06 331 VAL A C 1
ATOM 2552 O O . VAL A 1 331 ? 25.844 -36.156 -18.141 1 95.06 331 VAL A O 1
ATOM 2555 N N . ASN A 1 332 ? 27.719 -35.438 -19.047 1 93.81 332 ASN A N 1
ATOM 2556 C CA . ASN A 1 332 ? 28.391 -36.719 -18.922 1 93.81 332 ASN A CA 1
ATOM 2557 C C . ASN A 1 332 ? 28.516 -37.125 -17.469 1 93.81 332 ASN A C 1
ATOM 2559 O O . ASN A 1 332 ? 28.391 -38.312 -17.141 1 93.81 332 ASN A O 1
ATOM 2563 N N . GLU A 1 333 ? 28.75 -36.188 -16.625 1 95.38 333 GLU A N 1
ATOM 2564 C CA . GLU A 1 333 ? 28.844 -36.5 -15.195 1 95.38 333 GLU A CA 1
ATOM 2565 C C . GLU A 1 333 ? 27.484 -36.938 -14.641 1 95.38 333 GLU A C 1
ATOM 2567 O O . GLU A 1 333 ? 27.406 -37.906 -13.859 1 95.38 333 GLU A O 1
ATOM 2572 N N . LEU A 1 334 ? 26.484 -36.281 -15.031 1 96.62 334 LEU A N 1
ATOM 2573 C CA . LEU A 1 334 ? 25.141 -36.594 -14.562 1 96.62 334 LEU A CA 1
ATOM 2574 C C . LEU A 1 334 ? 24.75 -38.031 -14.977 1 96.62 334 LEU A C 1
ATOM 2576 O O . LEU A 1 334 ? 24.109 -38.75 -14.211 1 96.62 334 LEU A O 1
ATOM 2580 N N . ILE A 1 335 ? 25.156 -38.438 -16.141 1 94.5 335 ILE A N 1
ATOM 2581 C CA . ILE A 1 335 ? 24.766 -39.719 -16.688 1 94.5 335 ILE A CA 1
ATOM 2582 C C . ILE A 1 335 ? 25.594 -40.844 -16.047 1 94.5 335 ILE A C 1
ATOM 2584 O O . ILE A 1 335 ? 25.062 -41.906 -15.719 1 94.5 335 ILE A O 1
ATOM 2588 N N . GLU A 1 336 ? 26.844 -40.625 -15.773 1 95.38 336 GLU A N 1
ATOM 2589 C CA . GLU A 1 336 ? 27.781 -41.656 -15.383 1 95.38 336 GLU A CA 1
ATOM 2590 C C . GLU A 1 336 ? 27.781 -41.875 -13.875 1 95.38 336 GLU A C 1
ATOM 2592 O O . GLU A 1 336 ? 27.938 -43 -13.391 1 95.38 336 GLU A O 1
ATOM 2597 N N . LYS A 1 337 ? 27.641 -40.844 -13.172 1 96.69 337 LYS A N 1
ATOM 2598 C CA . LYS A 1 337 ? 27.766 -40.938 -11.719 1 96.69 337 LYS A CA 1
ATOM 2599 C C . LYS A 1 337 ? 26.484 -41.5 -11.094 1 96.69 337 LYS A C 1
ATOM 2601 O O . LYS A 1 337 ? 25.422 -41.469 -11.711 1 96.69 337 LYS A O 1
ATOM 2606 N N . PRO A 1 338 ? 26.625 -42.062 -9.867 1 96.69 338 PRO A N 1
ATOM 2607 C CA . PRO A 1 338 ? 25.453 -42.625 -9.211 1 96.69 338 PRO A CA 1
ATOM 2608 C C . PRO A 1 338 ? 24.422 -41.594 -8.797 1 96.69 338 PRO A C 1
ATOM 2610 O O . PRO A 1 338 ? 24.766 -40.406 -8.68 1 96.69 338 PRO A O 1
ATOM 2613 N N . LEU A 1 339 ? 23.219 -42.031 -8.555 1 97.44 339 LEU A N 1
ATOM 2614 C CA . LEU A 1 339 ? 22.109 -41.125 -8.195 1 97.44 339 LEU A CA 1
ATOM 2615 C C . LEU A 1 339 ? 22.422 -40.344 -6.922 1 97.44 339 LEU A C 1
ATOM 2617 O O . LEU A 1 339 ? 22.031 -39.188 -6.777 1 97.44 339 LEU A O 1
ATOM 2621 N N . SER A 1 340 ? 23.125 -40.969 -5.973 1 97.38 340 SER A N 1
ATOM 2622 C CA . SER A 1 340 ? 23.484 -40.312 -4.715 1 97.38 340 SER A CA 1
ATOM 2623 C C . SER A 1 340 ? 24.375 -39.094 -4.953 1 97.38 340 SER A C 1
ATOM 2625 O O . SER A 1 340 ? 24.281 -38.094 -4.242 1 97.38 340 SER A O 1
ATOM 2627 N N . TRP A 1 341 ? 25.25 -39.25 -5.918 1 97 341 TRP A N 1
ATOM 2628 C CA . TRP A 1 341 ? 26.125 -38.125 -6.266 1 97 341 TRP A CA 1
ATOM 2629 C C . TRP A 1 341 ? 25.312 -36.969 -6.82 1 97 341 TRP A C 1
ATOM 2631 O O . TRP A 1 341 ? 25.531 -35.812 -6.449 1 97 341 TRP A O 1
ATOM 2641 N N . VAL A 1 342 ? 24.344 -37.219 -7.727 1 98 342 VAL A N 1
ATOM 2642 C CA . VAL A 1 342 ? 23.5 -36.188 -8.32 1 98 342 VAL A CA 1
ATOM 2643 C C . VAL A 1 342 ? 22.641 -35.562 -7.238 1 98 342 VAL A C 1
ATOM 2645 O O . VAL A 1 342 ? 22.453 -34.344 -7.223 1 98 342 VAL A O 1
ATOM 2648 N N . ALA A 1 343 ? 22.062 -36.375 -6.34 1 98 343 ALA A N 1
ATOM 2649 C CA . ALA A 1 343 ? 21.234 -35.875 -5.242 1 98 343 ALA A CA 1
ATOM 2650 C C . ALA A 1 343 ? 22.031 -34.906 -4.352 1 98 343 ALA A C 1
ATOM 2652 O O . ALA A 1 343 ? 21.469 -33.938 -3.838 1 98 343 ALA A O 1
ATOM 2653 N N . LYS A 1 344 ? 23.266 -35.25 -4.133 1 96.88 344 LYS A N 1
ATOM 2654 C CA . LYS A 1 344 ? 24.109 -34.344 -3.348 1 96.88 344 LYS A CA 1
ATOM 2655 C C . LYS A 1 344 ? 24.281 -33 -4.031 1 96.88 344 LYS A C 1
ATOM 2657 O O . LYS A 1 344 ? 24.312 -31.969 -3.367 1 96.88 344 LYS A O 1
ATOM 2662 N N . ARG A 1 345 ? 24.406 -32.969 -5.355 1 97 345 ARG A N 1
ATOM 2663 C CA . ARG A 1 345 ? 24.5 -31.719 -6.094 1 97 345 ARG A CA 1
ATOM 2664 C C . ARG A 1 345 ? 23.234 -30.891 -5.926 1 97 345 ARG A C 1
ATOM 2666 O O . ARG A 1 345 ? 23.297 -29.672 -5.77 1 97 345 ARG A O 1
ATOM 2673 N N . VAL A 1 346 ? 22.031 -31.562 -5.996 1 97.62 346 VAL A N 1
ATOM 2674 C CA . VAL A 1 346 ? 20.766 -30.891 -5.77 1 97.62 346 VAL A CA 1
ATOM 2675 C C . VAL A 1 346 ? 20.75 -30.266 -4.371 1 97.62 346 VAL A C 1
ATOM 2677 O O . VAL A 1 346 ? 20.391 -29.094 -4.203 1 97.62 346 VAL A O 1
ATOM 2680 N N . HIS A 1 347 ? 21.172 -31.062 -3.4 1 97 347 HIS A N 1
ATOM 2681 C CA . HIS A 1 347 ? 21.219 -30.609 -2.016 1 97 347 HIS A CA 1
ATOM 2682 C C . HIS A 1 347 ? 22.125 -29.391 -1.863 1 97 347 HIS A C 1
ATOM 2684 O O . HIS A 1 347 ? 21.797 -28.453 -1.144 1 97 347 HIS A O 1
ATOM 2690 N N . ASP A 1 348 ? 23.25 -29.422 -2.516 1 95.88 348 ASP A N 1
ATOM 2691 C CA . ASP A 1 348 ? 24.281 -28.391 -2.361 1 95.88 348 ASP A CA 1
ATOM 2692 C C . ASP A 1 348 ? 23.766 -27.016 -2.793 1 95.88 348 ASP A C 1
ATOM 2694 O O . ASP A 1 348 ? 23.953 -26.031 -2.086 1 95.88 348 ASP A O 1
ATOM 2698 N N . PHE A 1 349 ? 23.062 -26.922 -3.906 1 94.94 349 PHE A N 1
ATOM 2699 C CA . PHE A 1 349 ? 22.625 -25.594 -4.332 1 94.94 349 PHE A CA 1
ATOM 2700 C C . PHE A 1 349 ? 21.375 -25.156 -3.58 1 94.94 349 PHE A C 1
ATOM 2702 O O . PHE A 1 349 ? 21.047 -23.969 -3.537 1 94.94 349 PHE A O 1
ATOM 2709 N N . LEU A 1 350 ? 20.688 -26.125 -2.975 1 95.5 350 LEU A N 1
ATOM 2710 C CA . LEU A 1 350 ? 19.484 -25.812 -2.213 1 95.5 350 LEU A CA 1
ATOM 2711 C C . LEU A 1 350 ? 19.844 -25.281 -0.826 1 95.5 350 LEU A C 1
ATOM 2713 O O . LEU A 1 350 ? 19.156 -24.422 -0.287 1 95.5 350 LEU A O 1
ATOM 2717 N N . GLU A 1 351 ? 20.828 -25.812 -0.25 1 93.62 351 GLU A N 1
ATOM 2718 C CA . GLU A 1 351 ? 21.188 -25.578 1.148 1 93.62 351 GLU A CA 1
ATOM 2719 C C . GLU A 1 351 ? 21.344 -24.094 1.44 1 93.62 351 GLU A C 1
ATOM 2721 O O . GLU A 1 351 ? 20.938 -23.609 2.496 1 93.62 351 GLU A O 1
ATOM 2726 N N . ASN A 1 352 ? 21.797 -23.359 0.495 1 89.69 352 ASN A N 1
ATOM 2727 C CA . ASN A 1 352 ? 22.047 -21.938 0.728 1 89.69 352 ASN A CA 1
ATOM 2728 C C . ASN A 1 352 ? 20.812 -21.094 0.433 1 89.69 352 ASN A C 1
ATOM 2730 O O . ASN A 1 352 ? 20.75 -19.922 0.814 1 89.69 352 ASN A O 1
ATOM 2734 N N . ALA A 1 353 ? 19.828 -21.703 -0.11 1 94.44 353 ALA A N 1
ATOM 2735 C CA . ALA A 1 353 ? 18.672 -20.938 -0.569 1 94.44 353 ALA A CA 1
ATOM 2736 C C . ALA A 1 353 ? 17.484 -21.156 0.354 1 94.44 353 ALA A C 1
ATOM 2738 O O . ALA A 1 353 ? 16.438 -20.5 0.189 1 94.44 353 ALA A O 1
ATOM 2739 N N . VAL A 1 354 ? 17.609 -22.016 1.381 1 95 354 VAL A N 1
ATOM 2740 C CA . VAL A 1 354 ? 16.5 -22.312 2.283 1 95 354 VAL A CA 1
ATOM 2741 C C . VAL A 1 354 ? 16.734 -21.609 3.623 1 95 354 VAL A C 1
ATOM 2743 O O . VAL A 1 354 ? 16.578 -22.219 4.684 1 95 354 VAL A O 1
ATOM 2746 N N . THR A 1 355 ? 17.141 -20.328 3.584 1 94.94 355 THR A N 1
ATOM 2747 C CA . THR A 1 355 ? 17.438 -19.547 4.789 1 94.94 355 THR A CA 1
ATOM 2748 C C . THR A 1 355 ? 16.703 -18.203 4.766 1 94.94 355 THR A C 1
ATOM 2750 O O . THR A 1 355 ? 16.328 -17.719 3.697 1 94.94 355 THR A O 1
ATOM 2753 N N . LYS A 1 356 ? 16.562 -17.734 5.965 1 94.75 356 LYS A N 1
ATOM 2754 C CA . LYS A 1 356 ? 16 -16.391 6.094 1 94.75 356 LYS A CA 1
ATOM 2755 C C . LYS A 1 356 ? 16.875 -15.367 5.383 1 94.75 356 LYS A C 1
ATOM 2757 O O . LYS A 1 356 ? 16.375 -14.508 4.664 1 94.75 356 LYS A O 1
ATOM 2762 N N . ASP A 1 357 ? 18.203 -15.492 5.48 1 95.25 357 ASP A N 1
ATOM 2763 C CA . ASP A 1 357 ? 19.156 -14.555 4.898 1 95.25 357 ASP A CA 1
ATOM 2764 C C . ASP A 1 357 ? 19.062 -14.555 3.375 1 95.25 357 ASP A C 1
ATOM 2766 O O . ASP A 1 357 ? 19.219 -13.508 2.738 1 95.25 357 ASP A O 1
ATOM 2770 N N . HIS A 1 358 ? 18.828 -15.68 2.834 1 97.06 358 HIS A N 1
ATOM 2771 C CA . HIS A 1 358 ? 18.672 -15.773 1.387 1 97.06 358 HIS A CA 1
ATOM 2772 C C . HIS A 1 358 ? 17.516 -14.906 0.903 1 97.06 358 HIS A C 1
ATOM 2774 O O . HIS A 1 358 ? 17.688 -14.102 -0.02 1 97.06 358 HIS A O 1
ATOM 2780 N N . PHE A 1 359 ? 16.422 -14.992 1.55 1 97.44 359 PHE A N 1
ATOM 2781 C CA . PHE A 1 359 ? 15.242 -14.273 1.097 1 97.44 359 PHE A CA 1
ATOM 2782 C C . PHE A 1 359 ? 15.359 -12.789 1.403 1 97.44 359 PHE A C 1
ATOM 2784 O O . PHE A 1 359 ? 14.93 -11.945 0.608 1 97.44 359 PHE A O 1
ATOM 2791 N N . LEU A 1 360 ? 15.906 -12.469 2.564 1 96.81 360 LEU A N 1
ATOM 2792 C CA . LEU A 1 360 ? 16.141 -11.055 2.852 1 96.81 360 LEU A CA 1
ATOM 2793 C C . LEU A 1 360 ? 17.078 -10.445 1.818 1 96.81 360 LEU A C 1
ATOM 2795 O O . LEU A 1 360 ? 16.859 -9.32 1.361 1 96.81 360 LEU A O 1
ATOM 2799 N N . GLY A 1 361 ? 18.125 -11.234 1.471 1 97.69 361 GLY A N 1
ATOM 2800 C CA . GLY A 1 361 ? 19.031 -10.781 0.435 1 97.69 361 GLY A CA 1
ATOM 2801 C C . GLY A 1 361 ? 18.359 -10.609 -0.917 1 97.69 361 GLY A C 1
ATOM 2802 O O . GLY A 1 361 ? 18.656 -9.656 -1.64 1 97.69 361 GLY A O 1
ATOM 2803 N N . LEU A 1 362 ? 17.531 -11.539 -1.236 1 98.25 362 LEU A N 1
ATOM 2804 C CA . LEU A 1 362 ? 16.812 -11.469 -2.504 1 98.25 362 LEU A CA 1
ATOM 2805 C C . LEU A 1 362 ? 15.906 -10.25 -2.551 1 98.25 362 LEU A C 1
ATOM 2807 O O . LEU A 1 362 ? 15.852 -9.555 -3.568 1 98.25 362 LEU A O 1
ATOM 2811 N N . ILE A 1 363 ? 15.188 -9.945 -1.509 1 97.69 363 ILE A N 1
ATOM 2812 C CA . ILE A 1 363 ? 14.336 -8.773 -1.393 1 97.69 363 ILE A CA 1
ATOM 2813 C C . ILE A 1 363 ? 15.156 -7.508 -1.635 1 97.69 363 ILE A C 1
ATOM 2815 O O . ILE A 1 363 ? 14.766 -6.641 -2.416 1 97.69 363 ILE A O 1
ATOM 2819 N N . ASP A 1 364 ? 16.312 -7.457 -0.984 1 97.5 364 ASP A N 1
ATOM 2820 C CA . ASP A 1 364 ? 17.203 -6.309 -1.132 1 97.5 364 ASP A CA 1
ATOM 2821 C C . ASP A 1 364 ? 17.688 -6.176 -2.57 1 97.5 364 ASP A C 1
ATOM 2823 O O . ASP A 1 364 ? 17.781 -5.07 -3.104 1 97.5 364 ASP A O 1
ATOM 2827 N N . TRP A 1 365 ? 18.031 -7.293 -3.121 1 97.69 365 TRP A N 1
ATOM 2828 C CA . TRP A 1 365 ? 18.531 -7.312 -4.492 1 97.69 365 TRP A CA 1
ATOM 2829 C C . TRP A 1 365 ? 17.5 -6.746 -5.457 1 97.69 365 TRP A C 1
ATOM 2831 O O . TRP A 1 365 ? 17.828 -5.93 -6.32 1 97.69 365 TRP A O 1
ATOM 2841 N N . VAL A 1 366 ? 16.281 -7.137 -5.332 1 97.44 366 VAL A N 1
ATOM 2842 C CA . VAL A 1 366 ? 15.211 -6.652 -6.195 1 97.44 366 VAL A CA 1
ATOM 2843 C C . VAL A 1 366 ? 14.984 -5.16 -5.949 1 97.44 366 VAL A C 1
ATOM 2845 O O . VAL A 1 366 ? 14.82 -4.387 -6.898 1 97.44 366 VAL A O 1
ATOM 2848 N N . GLU A 1 367 ? 14.961 -4.738 -4.66 1 96.06 367 GLU A N 1
ATOM 2849 C CA . GLU A 1 367 ? 14.75 -3.336 -4.309 1 96.06 367 GLU A CA 1
ATOM 2850 C C . GLU A 1 367 ? 15.734 -2.432 -5.055 1 96.06 367 GLU A C 1
ATOM 2852 O O . GLU A 1 367 ? 15.344 -1.389 -5.582 1 96.06 367 GLU A O 1
ATOM 2857 N N . ALA A 1 368 ? 16.938 -2.877 -5.137 1 94.38 368 ALA A N 1
ATOM 2858 C CA . ALA A 1 368 ? 18 -2.084 -5.742 1 94.38 368 ALA A CA 1
ATOM 2859 C C . ALA A 1 368 ? 17.812 -1.952 -7.246 1 94.38 368 ALA A C 1
ATOM 2861 O O . ALA A 1 368 ? 18.391 -1.078 -7.883 1 94.38 368 ALA A O 1
ATOM 2862 N N . ARG A 1 369 ? 16.953 -2.738 -7.816 1 94.06 369 ARG A N 1
ATOM 2863 C CA . ARG A 1 369 ? 16.844 -2.785 -9.273 1 94.06 369 ARG A CA 1
ATOM 2864 C C . ARG A 1 369 ? 15.477 -2.295 -9.727 1 94.06 369 ARG A C 1
ATOM 2866 O O . ARG A 1 369 ? 15.203 -2.219 -10.93 1 94.06 369 ARG A O 1
ATOM 2873 N N . ARG A 1 370 ? 14.602 -2.037 -8.781 1 93.25 370 ARG A N 1
ATOM 2874 C CA . ARG A 1 370 ? 13.312 -1.458 -9.148 1 93.25 370 ARG A CA 1
ATOM 2875 C C . ARG A 1 370 ? 13.5 -0.209 -10 1 93.25 370 ARG A C 1
ATOM 2877 O O . ARG A 1 370 ? 14.477 0.522 -9.836 1 93.25 370 ARG A O 1
ATOM 2884 N N . PRO A 1 371 ? 12.617 0.067 -10.883 1 92.88 371 PRO A N 1
ATOM 2885 C CA . PRO A 1 371 ? 11.336 -0.587 -11.148 1 92.88 371 PRO A CA 1
ATOM 2886 C C . PRO A 1 371 ? 11.445 -1.719 -12.164 1 92.88 371 PRO A C 1
ATOM 2888 O O . PRO A 1 371 ? 10.43 -2.236 -12.633 1 92.88 371 PRO A O 1
ATOM 2891 N N . ASP A 1 372 ? 12.633 -2.18 -12.555 1 92.38 372 ASP A N 1
ATOM 2892 C CA . ASP A 1 372 ? 12.812 -3.219 -13.562 1 92.38 372 ASP A CA 1
ATOM 2893 C C . ASP A 1 372 ? 12.547 -4.605 -12.977 1 92.38 372 ASP A C 1
ATOM 2895 O O . ASP A 1 372 ? 13.328 -5.098 -12.164 1 92.38 372 ASP A O 1
ATOM 2899 N N . PRO A 1 373 ? 11.469 -5.254 -13.43 1 93.12 373 PRO A N 1
ATOM 2900 C CA . PRO A 1 373 ? 11.258 -6.617 -12.945 1 93.12 373 PRO A CA 1
ATOM 2901 C C . PRO A 1 373 ? 12.375 -7.574 -13.367 1 93.12 373 PRO A C 1
ATOM 2903 O O . PRO A 1 373 ? 13.156 -7.254 -14.266 1 93.12 373 PRO A O 1
ATOM 2906 N N . ALA A 1 374 ? 12.461 -8.664 -12.656 1 95.81 374 ALA A N 1
ATOM 2907 C CA . ALA A 1 374 ? 13.508 -9.641 -12.938 1 95.81 374 ALA A CA 1
ATOM 2908 C C . ALA A 1 374 ? 12.922 -11.039 -13.109 1 95.81 374 ALA A C 1
ATOM 2910 O O . ALA A 1 374 ? 11.742 -11.266 -12.82 1 95.81 374 ALA A O 1
ATOM 2911 N N . ILE A 1 375 ? 13.719 -11.938 -13.664 1 95 375 ILE A N 1
ATOM 2912 C CA . ILE A 1 375 ? 13.328 -13.328 -13.867 1 95 375 ILE A CA 1
ATOM 2913 C C . ILE A 1 375 ? 14.508 -14.242 -13.57 1 95 375 ILE A C 1
ATOM 2915 O O . ILE A 1 375 ? 15.664 -13.828 -13.68 1 95 375 ILE A O 1
ATOM 2919 N N . SER A 1 376 ? 14.273 -15.391 -13.125 1 95.44 376 SER A N 1
ATOM 2920 C CA . SER A 1 376 ? 15.336 -16.359 -12.883 1 95.44 376 SER A CA 1
ATOM 2921 C C . SER A 1 376 ? 16.078 -16.688 -14.164 1 95.44 376 SER A C 1
ATOM 2923 O O . SER A 1 376 ? 15.469 -16.938 -15.203 1 95.44 376 SER A O 1
ATOM 2925 N N . LYS A 1 377 ? 17.359 -16.75 -14.109 1 94.62 377 LYS A N 1
ATOM 2926 C CA . LYS A 1 377 ? 18.188 -17.016 -15.273 1 94.62 377 LYS A CA 1
ATOM 2927 C C . LYS A 1 377 ? 17.875 -18.375 -15.875 1 94.62 377 LYS A C 1
ATOM 2929 O O . LYS A 1 377 ? 17.891 -18.547 -17.094 1 94.62 377 LYS A O 1
ATOM 2934 N N . ILE A 1 378 ? 17.594 -19.297 -15.008 1 94.62 378 ILE A N 1
ATOM 2935 C CA . ILE A 1 378 ? 17.328 -20.641 -15.5 1 94.62 378 ILE A CA 1
ATOM 2936 C C . ILE A 1 378 ? 16.078 -20.641 -16.375 1 94.62 378 ILE A C 1
ATOM 2938 O O . ILE A 1 378 ? 15.992 -21.391 -17.344 1 94.62 378 ILE A O 1
ATOM 2942 N N . CYS A 1 379 ? 15.141 -19.844 -16.141 1 90.25 379 CYS A N 1
ATOM 2943 C CA . CYS A 1 379 ? 13.898 -19.781 -16.891 1 90.25 379 CYS A CA 1
ATOM 2944 C C . CYS A 1 379 ? 14.078 -18.953 -18.172 1 90.25 379 CYS A C 1
ATOM 2946 O O . CYS A 1 379 ? 13.383 -19.188 -19.156 1 90.25 379 CYS A O 1
ATOM 2948 N N . ALA A 1 380 ? 15.016 -18.094 -18.156 1 86.62 380 ALA A N 1
ATOM 2949 C CA . ALA A 1 380 ? 15.211 -17.188 -19.281 1 86.62 380 ALA A CA 1
ATOM 2950 C C . ALA A 1 380 ? 16.219 -17.766 -20.281 1 86.62 380 ALA A C 1
ATOM 2952 O O . ALA A 1 380 ? 15.977 -17.734 -21.5 1 86.62 380 ALA A O 1
ATOM 2953 N N . THR A 1 381 ? 17.328 -18.344 -19.766 1 80.81 381 THR A N 1
ATOM 2954 C CA . THR A 1 381 ? 18.438 -18.734 -20.641 1 80.81 381 THR A CA 1
ATOM 2955 C C . THR A 1 381 ? 19.016 -20.078 -20.219 1 80.81 381 THR A C 1
ATOM 2957 O O . THR A 1 381 ? 20.141 -20.406 -20.578 1 80.81 381 THR A O 1
ATOM 2960 N N . GLY A 1 382 ? 18.328 -20.766 -19.438 1 79.5 382 GLY A N 1
ATOM 2961 C CA . GLY A 1 382 ? 18.891 -21.969 -18.828 1 79.5 382 GLY A CA 1
ATOM 2962 C C . GLY A 1 382 ? 19.234 -23.047 -19.828 1 79.5 382 GLY A C 1
ATOM 2963 O O . GLY A 1 382 ? 20.125 -23.859 -19.594 1 79.5 382 GLY A O 1
ATOM 2964 N N . SER A 1 383 ? 18.641 -23.016 -20.953 1 80 383 SER A N 1
ATOM 2965 C CA . SER A 1 383 ? 18.828 -24.109 -21.906 1 80 383 SER A CA 1
ATOM 2966 C C . SER A 1 383 ? 19.828 -23.734 -22.984 1 80 383 SER A C 1
ATOM 2968 O O . SER A 1 383 ? 19.969 -24.469 -23.969 1 80 383 SER A O 1
ATOM 2970 N N . LYS A 1 384 ? 20.469 -22.672 -22.797 1 80.06 384 LYS A N 1
ATOM 2971 C CA . LYS A 1 384 ? 21.422 -22.234 -23.812 1 80.06 384 LYS A CA 1
ATOM 2972 C C . LYS A 1 384 ? 22.562 -23.234 -23.953 1 80.06 384 LYS A C 1
ATOM 2974 O O . LYS A 1 384 ? 23.016 -23.516 -25.078 1 80.06 384 LYS A O 1
ATOM 2979 N N . ASP A 1 385 ? 22.969 -23.812 -22.891 1 83.44 385 ASP A N 1
ATOM 2980 C CA . ASP A 1 385 ? 24.125 -24.688 -22.938 1 83.44 385 ASP A CA 1
ATOM 2981 C C . ASP A 1 385 ? 23.703 -26.156 -22.922 1 83.44 385 ASP A C 1
ATOM 2983 O O . ASP A 1 385 ? 24.484 -27.031 -23.297 1 83.44 385 ASP A O 1
ATOM 2987 N N . GLY A 1 386 ? 22.562 -26.406 -22.438 1 88.38 386 GLY A N 1
ATOM 2988 C CA . GLY A 1 386 ? 22.031 -27.75 -22.281 1 88.38 386 GLY A CA 1
ATOM 2989 C C . GLY A 1 386 ? 20.625 -27.781 -21.719 1 88.38 386 GLY A C 1
ATOM 2990 O O . GLY A 1 386 ? 20.031 -26.734 -21.469 1 88.38 386 GLY A O 1
ATOM 2991 N N . PRO A 1 387 ? 20.172 -29 -21.594 1 92.06 387 PRO A N 1
ATOM 2992 C CA . PRO A 1 387 ? 18.812 -29.109 -21.062 1 92.06 387 PRO A CA 1
ATOM 2993 C C . PRO A 1 387 ? 18.672 -28.516 -19.672 1 92.06 387 PRO A C 1
ATOM 2995 O O . PRO A 1 387 ? 19.578 -28.641 -18.844 1 92.06 387 PRO A O 1
ATOM 2998 N N . ALA A 1 388 ? 17.609 -27.844 -19.438 1 94.75 388 ALA A N 1
ATOM 2999 C CA . ALA A 1 388 ? 17.359 -27.188 -18.156 1 94.75 388 ALA A CA 1
ATOM 3000 C C . ALA A 1 388 ? 15.883 -27.328 -17.766 1 94.75 388 ALA A C 1
ATOM 3002 O O . ALA A 1 388 ? 15 -27.344 -18.625 1 94.75 388 ALA A O 1
ATOM 3003 N N . PHE A 1 389 ? 15.633 -27.5 -16.516 1 96.62 389 PHE A N 1
ATOM 3004 C CA . PHE A 1 389 ? 14.258 -27.516 -16.031 1 96.62 389 PHE A CA 1
ATOM 3005 C C . PHE A 1 389 ? 14.195 -27.109 -14.562 1 96.62 389 PHE A C 1
ATOM 3007 O O . PHE A 1 389 ? 15.227 -27.078 -13.883 1 96.62 389 PHE A O 1
ATOM 3014 N N . VAL A 1 390 ? 13.055 -26.719 -14.125 1 97.19 390 VAL A N 1
ATOM 3015 C CA . VAL A 1 390 ? 12.805 -26.297 -12.75 1 97.19 390 VAL A CA 1
ATOM 3016 C C . VAL A 1 390 ? 11.742 -27.203 -12.125 1 97.19 390 VAL A C 1
ATOM 3018 O O . VAL A 1 390 ? 10.742 -27.547 -12.766 1 97.19 390 VAL A O 1
ATOM 3021 N N . VAL A 1 391 ? 12 -27.656 -10.914 1 98.12 391 VAL A N 1
ATOM 3022 C CA . VAL A 1 391 ? 11.055 -28.469 -10.156 1 98.12 391 VAL A CA 1
ATOM 3023 C C . VAL A 1 391 ? 10.383 -27.609 -9.086 1 98.12 391 VAL A C 1
ATOM 3025 O O . VAL A 1 391 ? 11.055 -26.891 -8.344 1 98.12 391 VAL A O 1
ATOM 3028 N N . SER A 1 392 ? 9.117 -27.609 -9.039 1 97.44 392 SER A N 1
ATOM 3029 C CA . SER A 1 392 ? 8.336 -26.984 -7.965 1 97.44 392 SER A CA 1
ATOM 3030 C C . SER A 1 392 ? 7.523 -28.031 -7.203 1 97.44 392 SER A C 1
ATOM 3032 O O . SER A 1 392 ? 6.711 -28.75 -7.793 1 97.44 392 SER A O 1
ATOM 3034 N N . SER A 1 393 ? 7.766 -28.094 -5.93 1 95.81 393 SER A N 1
ATOM 3035 C CA . SER A 1 393 ? 7.008 -29.047 -5.133 1 95.81 393 SER A CA 1
ATOM 3036 C C . SER A 1 393 ? 5.539 -28.656 -5.039 1 95.81 393 SER A C 1
ATOM 3038 O O . SER A 1 393 ? 5.211 -27.594 -4.5 1 95.81 393 SER A O 1
ATOM 3040 N N . GLY A 1 394 ? 4.711 -29.469 -5.508 1 96.44 394 GLY A N 1
ATOM 3041 C CA . GLY A 1 394 ? 3.275 -29.281 -5.359 1 96.44 394 GLY A CA 1
ATOM 3042 C C . GLY A 1 394 ? 2.664 -30.172 -4.297 1 96.44 394 GLY A C 1
ATOM 3043 O O . GLY A 1 394 ? 1.484 -30.531 -4.371 1 96.44 394 GLY A O 1
ATOM 3044 N N . GLN A 1 395 ? 3.455 -30.5 -3.314 1 93.19 395 GLN A N 1
ATOM 3045 C CA . GLN A 1 395 ? 3.018 -31.469 -2.318 1 93.19 395 GLN A CA 1
ATOM 3046 C C . GLN A 1 395 ? 1.915 -30.891 -1.435 1 93.19 395 GLN A C 1
ATOM 3048 O O . GLN A 1 395 ? 1.198 -31.641 -0.762 1 93.19 395 GLN A O 1
ATOM 3053 N N . ARG A 1 396 ? 1.744 -29.625 -1.483 1 92.06 396 ARG A N 1
ATOM 3054 C CA . ARG A 1 396 ? 0.704 -29 -0.682 1 92.06 396 ARG A CA 1
ATOM 3055 C C . ARG A 1 396 ? -0.548 -28.734 -1.514 1 92.06 396 ARG A C 1
ATOM 3057 O O . ARG A 1 396 ? -1.49 -28.094 -1.045 1 92.06 396 ARG A O 1
ATOM 3064 N N . PHE A 1 397 ? -0.508 -29.219 -2.725 1 95 397 PHE A N 1
ATOM 3065 C CA . PHE A 1 397 ? -1.7 -29.078 -3.553 1 95 397 PHE A CA 1
ATOM 3066 C C . PHE A 1 397 ? -2.9 -29.75 -2.889 1 95 397 PHE A C 1
ATOM 3068 O O . PHE A 1 397 ? -2.879 -30.953 -2.611 1 95 397 PHE A O 1
ATOM 3075 N N . PRO A 1 398 ? -3.951 -28.938 -2.623 1 92.88 398 PRO A N 1
ATOM 3076 C CA . PRO A 1 398 ? -5.039 -29.438 -1.778 1 92.88 398 PRO A CA 1
ATOM 3077 C C . PRO A 1 398 ? -6.18 -30.062 -2.586 1 92.88 398 PRO A C 1
ATOM 3079 O O . PRO A 1 398 ? -7.34 -29.688 -2.404 1 92.88 398 PRO A O 1
ATOM 3082 N N . VAL A 1 399 ? -5.93 -31 -3.35 1 90.88 399 VAL A N 1
ATOM 3083 C CA . VAL A 1 399 ? -6.91 -31.531 -4.281 1 90.88 399 VAL A CA 1
ATOM 3084 C C . VAL A 1 399 ? -8.141 -32.031 -3.518 1 90.88 399 VAL A C 1
ATOM 3086 O O . VAL A 1 399 ? -9.273 -31.703 -3.895 1 90.88 399 VAL A O 1
ATOM 3089 N N . SER A 1 400 ? -7.98 -32.688 -2.414 1 91.25 400 SER A N 1
ATOM 3090 C CA . SER A 1 400 ? -9.109 -33.25 -1.682 1 91.25 400 SER A CA 1
ATOM 3091 C C . SER A 1 400 ? -9.883 -32.188 -0.927 1 91.25 400 SER A C 1
ATOM 3093 O O . SER A 1 400 ? -11.023 -32.406 -0.522 1 91.25 400 SER A O 1
ATOM 3095 N N . LYS A 1 401 ? -9.289 -31.078 -0.775 1 93.75 401 LYS A N 1
ATOM 3096 C CA . LYS A 1 401 ? -9.93 -30.016 0.014 1 93.75 401 LYS A CA 1
ATOM 3097 C C . LYS A 1 401 ? -10.773 -29.109 -0.869 1 93.75 401 LYS A C 1
ATOM 3099 O O . LYS A 1 401 ? -11.57 -28.312 -0.365 1 93.75 401 LYS A O 1
ATOM 3104 N N . VAL A 1 402 ? -10.695 -29.25 -2.18 1 97 402 VAL A N 1
ATOM 3105 C CA . VAL A 1 402 ? -11.445 -28.391 -3.082 1 97 402 VAL A CA 1
ATOM 3106 C C . VAL A 1 402 ? -12.789 -29.031 -3.414 1 97 402 VAL A C 1
ATOM 3108 O O . VAL A 1 402 ? -13.078 -29.312 -4.582 1 97 402 VAL A O 1
ATOM 3111 N N . ASP A 1 403 ? -13.516 -29.312 -2.35 1 96.31 403 ASP A N 1
ATOM 3112 C CA . ASP A 1 403 ? -14.875 -29.828 -2.416 1 96.31 403 ASP A CA 1
ATOM 3113 C C . ASP A 1 403 ? -15.906 -28.719 -2.234 1 96.31 403 ASP A C 1
ATOM 3115 O O . ASP A 1 403 ? -16.031 -28.156 -1.147 1 96.31 403 ASP A O 1
ATOM 3119 N N . PHE A 1 404 ? -16.734 -28.484 -3.25 1 96.38 404 PHE A N 1
ATOM 3120 C CA . PHE A 1 404 ? -17.688 -27.391 -3.215 1 96.38 404 PHE A CA 1
ATOM 3121 C C . PHE A 1 404 ? -19.016 -27.859 -2.639 1 96.38 404 PHE A C 1
ATOM 3123 O O . PHE A 1 404 ? -20 -27.109 -2.656 1 96.38 404 PHE A O 1
ATOM 3130 N N . GLY A 1 405 ? -19.047 -29.078 -2.186 1 93.88 405 GLY A N 1
ATOM 3131 C CA . GLY A 1 405 ? -20.25 -29.578 -1.533 1 93.88 405 GLY A CA 1
ATOM 3132 C C . GLY A 1 405 ? -20.844 -30.797 -2.23 1 93.88 405 GLY A C 1
ATOM 3133 O O . GLY A 1 405 ? -21.75 -31.438 -1.697 1 93.88 405 GLY A O 1
ATOM 3134 N N . TRP A 1 406 ? -20.375 -31.141 -3.389 1 92.75 406 TRP A N 1
ATOM 3135 C CA . TRP A 1 406 ? -20.969 -32.25 -4.117 1 92.75 406 TRP A CA 1
ATOM 3136 C C . TRP A 1 406 ? -19.953 -33.406 -4.277 1 92.75 406 TRP A C 1
ATOM 3138 O O . TRP A 1 406 ? -20.156 -34.281 -5.105 1 92.75 406 TRP A O 1
ATOM 3148 N N . GLY A 1 407 ? -18.859 -33.312 -3.562 1 92.12 407 GLY A N 1
ATOM 3149 C CA . GLY A 1 407 ? -17.859 -34.375 -3.561 1 92.12 407 GLY A CA 1
ATOM 3150 C C . GLY A 1 407 ? -16.469 -33.906 -3.928 1 92.12 407 GLY A C 1
ATOM 3151 O O . GLY A 1 407 ? -16.328 -32.906 -4.617 1 92.12 407 GLY A O 1
ATOM 3152 N N . LYS A 1 408 ? -15.523 -34.656 -3.553 1 94.12 408 LYS A N 1
ATOM 3153 C CA . LYS A 1 408 ? -14.133 -34.375 -3.861 1 94.12 408 LYS A CA 1
ATOM 3154 C C . LYS A 1 408 ? -13.836 -34.562 -5.344 1 94.12 408 LYS A C 1
ATOM 3156 O O . LYS A 1 408 ? -14.477 -35.406 -6 1 94.12 408 LYS A O 1
ATOM 3161 N N . PRO A 1 409 ? -12.945 -33.812 -5.824 1 96.06 409 PRO A N 1
ATOM 3162 C CA . PRO A 1 409 ? -12.586 -34.031 -7.219 1 96.06 409 PRO A CA 1
ATOM 3163 C C . PRO A 1 409 ? -11.914 -35.406 -7.426 1 96.06 409 PRO A C 1
ATOM 3165 O O . PRO A 1 409 ? -11.148 -35.844 -6.57 1 96.06 409 PRO A O 1
ATOM 3168 N N . VAL A 1 410 ? -12.172 -35.969 -8.586 1 95.31 410 VAL A N 1
ATOM 3169 C CA . VAL A 1 410 ? -11.516 -37.188 -8.984 1 95.31 410 VAL A CA 1
ATOM 3170 C C . VAL A 1 410 ? -10.055 -36.906 -9.336 1 95.31 410 VAL A C 1
ATOM 3172 O O . VAL A 1 410 ? -9.188 -37.781 -9.133 1 95.31 410 VAL A O 1
ATOM 3175 N N . PHE A 1 411 ? -9.867 -35.75 -9.828 1 96.5 411 PHE A N 1
ATOM 3176 C CA . PHE A 1 411 ? -8.523 -35.344 -10.227 1 96.5 411 PHE A CA 1
ATOM 3177 C C . PHE A 1 411 ? -8.391 -33.812 -10.242 1 96.5 411 PHE A C 1
ATOM 3179 O O . PHE A 1 411 ? -9.375 -33.125 -10.438 1 96.5 411 PHE A O 1
ATOM 3186 N N . GLY A 1 412 ? -7.281 -33.312 -9.977 1 97.06 412 GLY A N 1
ATOM 3187 C CA . GLY A 1 412 ? -6.91 -31.922 -10.125 1 97.06 412 GLY A CA 1
ATOM 3188 C C . GLY A 1 412 ? -5.438 -31.734 -10.43 1 97.06 412 GLY A C 1
ATOM 3189 O O . GLY A 1 412 ? -4.602 -32.562 -10.039 1 97.06 412 GLY A O 1
ATOM 3190 N N 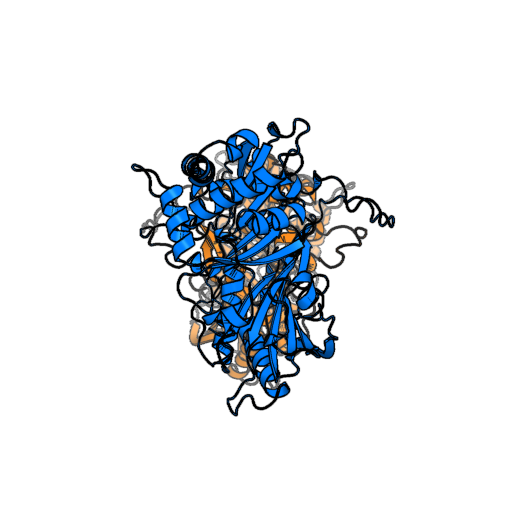. SER A 1 413 ? -5.125 -30.656 -11.094 1 97.62 413 SER A N 1
ATOM 3191 C CA . SER A 1 413 ? -3.732 -30.375 -11.422 1 97.62 413 SER A CA 1
ATOM 3192 C C . SER A 1 413 ? -3.533 -28.906 -11.781 1 97.62 413 SER A C 1
ATOM 3194 O O . SER A 1 413 ? -4.484 -28.219 -12.164 1 97.62 413 SER A O 1
ATOM 3196 N N . TYR A 1 414 ? -2.344 -28.469 -11.594 1 97 414 TYR A N 1
ATOM 3197 C CA . TYR A 1 414 ? -1.905 -27.219 -12.195 1 97 414 TYR A CA 1
ATOM 3198 C C . TYR A 1 414 ? -1.557 -27.406 -13.672 1 97 414 TYR A C 1
ATOM 3200 O O . TYR A 1 414 ? -1.335 -28.547 -14.117 1 97 414 TYR A O 1
ATOM 3208 N N . HIS A 1 415 ? -1.602 -26.391 -14.406 1 95.81 415 HIS A N 1
ATOM 3209 C CA . HIS A 1 415 ? -1.25 -26.344 -15.82 1 95.81 415 HIS A CA 1
ATOM 3210 C C . HIS A 1 415 ? -0.439 -25.094 -16.156 1 95.81 415 HIS A C 1
ATOM 3212 O O . HIS A 1 415 ? -0.937 -23.969 -16.031 1 95.81 415 HIS A O 1
ATOM 3218 N N . PHE A 1 416 ? 0.839 -25.312 -16.578 1 91.06 416 PHE A N 1
ATOM 3219 C CA . PHE A 1 416 ? 1.794 -24.234 -16.812 1 91.06 416 PHE A CA 1
ATOM 3220 C C . PHE A 1 416 ? 2.242 -24.219 -18.266 1 91.06 416 PHE A C 1
ATOM 3222 O O . PHE A 1 416 ? 3.414 -24.469 -18.562 1 91.06 416 PHE A O 1
ATOM 3229 N N . PRO A 1 417 ? 1.414 -23.781 -19.141 1 82.75 417 PRO A N 1
ATOM 3230 C CA . PRO A 1 417 ? 1.832 -23.781 -20.547 1 82.75 417 PRO A CA 1
ATOM 3231 C C . PRO A 1 417 ? 2.748 -22.609 -20.891 1 82.75 417 PRO A C 1
ATOM 3233 O O . PRO A 1 417 ? 2.434 -21.828 -21.781 1 82.75 417 PRO A O 1
ATOM 3236 N N . TRP A 1 418 ? 3.896 -22.672 -20.312 1 83.44 418 TRP A N 1
ATOM 3237 C CA . TRP A 1 418 ? 4.766 -21.5 -20.469 1 83.44 418 TRP A CA 1
ATOM 3238 C C . TRP A 1 418 ? 5.699 -21.672 -21.656 1 83.44 418 TRP A C 1
ATOM 3240 O O . TRP A 1 418 ? 6.098 -22.797 -21.984 1 83.44 418 TRP A O 1
ATOM 3250 N N . GLY A 1 419 ? 5.988 -20.594 -22.328 1 74.38 419 GLY A N 1
ATOM 3251 C CA . GLY A 1 419 ? 6.852 -20.609 -23.5 1 74.38 419 GLY A CA 1
ATOM 3252 C C . GLY A 1 419 ? 8.328 -20.531 -23.156 1 74.38 419 GLY A C 1
ATOM 3253 O O . GLY A 1 419 ? 9.141 -20.125 -23.984 1 74.38 419 GLY A O 1
ATOM 3254 N N . SER A 1 420 ? 8.727 -20.906 -22.047 1 73.44 420 SER A N 1
ATOM 3255 C CA . SER A 1 420 ? 10.133 -20.906 -21.656 1 73.44 420 SER A CA 1
ATOM 3256 C C . SER A 1 420 ? 10.883 -22.078 -22.281 1 73.44 420 SER A C 1
ATOM 3258 O O . SER A 1 420 ? 10.266 -23.047 -22.734 1 73.44 420 SER A O 1
ATOM 3260 N N . ASP A 1 421 ? 12.164 -21.875 -22.328 1 79.12 421 ASP A N 1
ATOM 3261 C CA . ASP A 1 421 ? 12.977 -22.969 -22.859 1 79.12 421 ASP A CA 1
ATOM 3262 C C . ASP A 1 421 ? 13.281 -24 -21.766 1 79.12 421 ASP A C 1
ATOM 3264 O O . ASP A 1 421 ? 13.547 -25.172 -22.062 1 79.12 421 ASP A O 1
ATOM 3268 N N . ALA A 1 422 ? 13.273 -23.469 -20.562 1 90.06 422 ALA A N 1
ATOM 3269 C CA . ALA A 1 422 ? 13.477 -24.422 -19.469 1 90.06 422 ALA A CA 1
ATOM 3270 C C . ALA A 1 422 ? 12.18 -25.141 -19.125 1 90.06 422 ALA A C 1
ATOM 3272 O O . ALA A 1 422 ? 11.102 -24.547 -19.141 1 90.06 422 ALA A O 1
ATOM 3273 N N . GLY A 1 423 ? 12.312 -26.453 -18.906 1 94.62 423 GLY A N 1
ATOM 3274 C CA . GLY A 1 423 ? 11.156 -27.234 -18.5 1 94.62 423 GLY A CA 1
ATOM 3275 C C . GLY A 1 423 ? 10.656 -26.906 -17.109 1 94.62 423 GLY A C 1
ATOM 3276 O O . GLY A 1 423 ? 11.336 -26.203 -16.359 1 94.62 423 GLY A O 1
ATOM 3277 N N . TYR A 1 424 ? 9.508 -27.359 -16.828 1 96.44 424 TYR A N 1
ATOM 3278 C CA . TYR A 1 424 ? 8.891 -27.188 -15.523 1 96.44 424 TYR A CA 1
ATOM 3279 C C . TYR A 1 424 ? 8.188 -28.453 -15.07 1 96.44 424 TYR A C 1
ATOM 3281 O O . TYR A 1 424 ? 7.453 -29.078 -15.844 1 96.44 424 TYR A O 1
ATOM 3289 N N . VAL A 1 425 ? 8.484 -28.859 -13.883 1 97.94 425 VAL A N 1
ATOM 3290 C CA . VAL A 1 425 ? 7.953 -30.109 -13.367 1 97.94 425 VAL A CA 1
ATOM 3291 C C . VAL A 1 425 ? 7.375 -29.891 -11.969 1 97.94 425 VAL A C 1
ATOM 3293 O O . VAL A 1 425 ? 8 -29.234 -11.133 1 97.94 425 VAL A O 1
ATOM 3296 N N . MET A 1 426 ? 6.168 -30.469 -11.742 1 98.31 426 MET A N 1
ATOM 3297 C CA . MET A 1 426 ? 5.535 -30.297 -10.438 1 98.31 426 MET A CA 1
ATOM 3298 C C . MET A 1 426 ? 4.957 -31.609 -9.938 1 98.31 426 MET A C 1
ATOM 3300 O O . MET A 1 426 ? 3.867 -32 -10.344 1 98.31 426 MET A O 1
ATOM 3304 N N . PRO A 1 427 ? 5.641 -32.25 -8.992 1 98.12 427 PRO A N 1
ATOM 3305 C CA . PRO A 1 427 ? 5.043 -33.406 -8.32 1 98.12 427 PRO A CA 1
ATOM 3306 C C . PRO A 1 427 ? 3.963 -33 -7.316 1 98.12 427 PRO A C 1
ATOM 3308 O O . PRO A 1 427 ? 4.172 -32.094 -6.504 1 98.12 427 PRO A O 1
ATOM 3311 N N . MET A 1 428 ? 2.85 -33.625 -7.387 1 97.44 428 MET A N 1
ATOM 3312 C CA . MET A 1 428 ? 1.703 -33.406 -6.516 1 97.44 428 MET A CA 1
ATOM 3313 C C . MET A 1 428 ? 1.209 -34.688 -5.895 1 97.44 428 MET A C 1
ATOM 3315 O O . MET A 1 428 ? 1.545 -35.781 -6.375 1 97.44 428 MET A O 1
ATOM 3319 N N . PRO A 1 429 ? 0.48 -34.594 -4.789 1 95.62 429 PRO A N 1
ATOM 3320 C CA . PRO A 1 429 ? -0.095 -35.812 -4.246 1 95.62 429 PRO A CA 1
ATOM 3321 C C . PRO A 1 429 ? -1.17 -36.438 -5.148 1 95.62 429 PRO A C 1
ATOM 3323 O O . PRO A 1 429 ? -1.942 -35.688 -5.77 1 95.62 429 PRO A O 1
ATOM 3326 N N . SER A 1 430 ? -1.168 -37.719 -5.164 1 94.81 430 SER A N 1
ATOM 3327 C CA . SER A 1 430 ? -2.236 -38.406 -5.891 1 94.81 430 SER A CA 1
ATOM 3328 C C . SER A 1 430 ? -3.559 -38.312 -5.133 1 94.81 430 SER A C 1
ATOM 3330 O O . SER A 1 430 ? -3.594 -38.469 -3.914 1 94.81 430 SER A O 1
ATOM 3332 N N . PRO A 1 431 ? -4.586 -38 -5.852 1 90.88 431 PRO A N 1
ATOM 3333 C CA . PRO A 1 431 ? -5.887 -38 -5.176 1 90.88 431 PRO A CA 1
ATOM 3334 C C . PRO A 1 431 ? -6.391 -39.438 -4.895 1 90.88 431 PRO A C 1
ATOM 3336 O O . PRO A 1 431 ? -7.293 -39.594 -4.074 1 90.88 431 PRO A O 1
ATOM 3339 N N . ALA A 1 432 ? -5.945 -40.438 -5.523 1 83.38 432 ALA A N 1
ATOM 3340 C CA . ALA A 1 432 ? -6.484 -41.781 -5.496 1 83.38 432 ALA A CA 1
ATOM 3341 C C . ALA A 1 432 ? -5.77 -42.625 -4.453 1 83.38 432 ALA A C 1
ATOM 3343 O O . ALA A 1 432 ? -6.414 -43.344 -3.68 1 83.38 432 ALA A O 1
ATOM 3344 N N . HIS A 1 433 ? -4.504 -42.594 -4.645 1 78.5 433 HIS A N 1
ATOM 3345 C CA . HIS A 1 433 ? -3.738 -43.5 -3.812 1 78.5 433 HIS A CA 1
ATOM 3346 C C . HIS A 1 433 ? -2.781 -42.75 -2.895 1 78.5 433 HIS A C 1
ATOM 3348 O O . HIS A 1 433 ? -2.033 -41.906 -3.348 1 78.5 433 HIS A O 1
ATOM 3354 N N . ASN A 1 434 ? -2.881 -43.344 -1.721 1 80.19 434 ASN A N 1
ATOM 3355 C CA . ASN A 1 434 ? -2.1 -42.656 -0.696 1 80.19 434 ASN A CA 1
ATOM 3356 C C . ASN A 1 434 ? -0.602 -42.812 -0.946 1 80.19 434 ASN A C 1
ATOM 3358 O O . ASN A 1 434 ? -0.135 -43.875 -1.376 1 80.19 434 ASN A O 1
ATOM 3362 N N . SER A 1 435 ? 0.102 -41.75 -0.933 1 92.31 435 SER A N 1
ATOM 3363 C CA . SER A 1 435 ? 1.556 -41.625 -0.902 1 92.31 435 SER A CA 1
ATOM 3364 C C . SER A 1 435 ? 2.145 -41.688 -2.309 1 92.31 435 SER A C 1
ATOM 3366 O O . SER A 1 435 ? 3.352 -41.531 -2.488 1 92.31 435 SER A O 1
ATOM 3368 N N . ASP A 1 436 ? 1.219 -42.062 -3.344 1 97 436 ASP A N 1
ATOM 3369 C CA . ASP A 1 436 ? 1.674 -41.875 -4.719 1 97 436 ASP A CA 1
ATOM 3370 C C . ASP A 1 436 ? 1.769 -40.406 -5.098 1 97 436 ASP A C 1
ATOM 3372 O O . ASP A 1 436 ? 1.229 -39.562 -4.395 1 97 436 ASP A O 1
ATOM 3376 N N . TRP A 1 437 ? 2.568 -40.219 -6.098 1 97.88 437 TRP A N 1
ATOM 3377 C CA . TRP A 1 437 ? 2.646 -38.875 -6.641 1 97.88 437 TRP A CA 1
ATOM 3378 C C . TRP A 1 437 ? 2.02 -38.812 -8.031 1 97.88 437 TRP A C 1
ATOM 3380 O O . TRP A 1 437 ? 2.045 -39.781 -8.773 1 97.88 437 TRP A O 1
ATOM 3390 N N . VAL A 1 438 ? 1.326 -37.75 -8.32 1 97.38 438 VAL A N 1
ATOM 3391 C CA . VAL A 1 438 ? 1.024 -37.312 -9.688 1 97.38 438 VAL A CA 1
ATOM 3392 C C . VAL A 1 438 ? 1.993 -36.219 -10.117 1 97.38 438 VAL A C 1
ATOM 3394 O O . VAL A 1 438 ? 2.207 -35.25 -9.383 1 97.38 438 VAL A O 1
ATOM 3397 N N . VAL A 1 439 ? 2.617 -36.375 -11.281 1 98.25 439 VAL A N 1
ATOM 3398 C CA . VAL A 1 439 ? 3.686 -35.469 -11.672 1 98.25 439 VAL A CA 1
ATOM 3399 C C . VAL A 1 439 ? 3.32 -34.75 -12.977 1 98.25 439 VAL A C 1
ATOM 3401 O O . VAL A 1 439 ? 3.197 -35.406 -14.023 1 98.25 439 VAL A O 1
ATOM 3404 N N . TYR A 1 440 ? 3.086 -33.469 -12.93 1 98.19 440 TYR A N 1
ATOM 3405 C CA . TYR A 1 440 ? 2.959 -32.656 -14.117 1 98.19 440 TYR A CA 1
ATOM 3406 C C . TYR A 1 440 ? 4.328 -32.344 -14.711 1 98.19 440 TYR A C 1
ATOM 3408 O O . TYR A 1 440 ? 5.203 -31.812 -14.023 1 98.19 440 TYR A O 1
ATOM 3416 N N . MET A 1 441 ? 4.523 -32.625 -16.016 1 97.69 441 MET A N 1
ATOM 3417 C CA . MET A 1 441 ? 5.797 -32.375 -16.672 1 97.69 441 MET A CA 1
ATOM 3418 C C . MET A 1 441 ? 5.594 -31.531 -17.922 1 97.69 441 MET A C 1
ATOM 3420 O O . MET A 1 441 ? 4.805 -31.891 -18.812 1 97.69 441 MET A O 1
ATOM 3424 N N . HIS A 1 442 ? 6.191 -30.438 -17.938 1 96.88 442 HIS A N 1
ATOM 3425 C CA . HIS A 1 442 ? 6.328 -29.578 -19.109 1 96.88 442 HIS A CA 1
ATOM 3426 C C . HIS A 1 442 ? 7.758 -29.594 -19.625 1 96.88 442 HIS A C 1
ATOM 3428 O O . HIS A 1 442 ? 8.578 -28.766 -19.219 1 96.88 442 HIS A O 1
ATOM 3434 N N . LEU A 1 443 ? 8.078 -30.547 -20.516 1 96 443 LEU A N 1
ATOM 3435 C CA . LEU A 1 443 ? 9.406 -30.812 -21.062 1 96 443 LEU A CA 1
ATOM 3436 C C . LEU A 1 443 ? 9.359 -30.984 -22.578 1 96 443 LEU A C 1
ATOM 3438 O O . LEU A 1 443 ? 8.281 -31 -23.156 1 96 443 LEU A O 1
ATOM 3442 N N . SER A 1 444 ? 10.539 -31.094 -23.172 1 93.31 444 SER A N 1
ATOM 3443 C CA . SER A 1 444 ? 10.562 -31.312 -24.609 1 93.31 444 SER A CA 1
ATOM 3444 C C . SER A 1 444 ? 10.055 -32.719 -24.969 1 93.31 444 SER A C 1
ATOM 3446 O O . SER A 1 444 ? 10.117 -33.625 -24.141 1 93.31 444 SER A O 1
ATOM 3448 N N . GLU A 1 445 ? 9.586 -32.844 -26.141 1 93 445 GLU A N 1
ATOM 3449 C CA . GLU A 1 445 ? 9.086 -34.125 -26.609 1 93 445 GLU A CA 1
ATOM 3450 C C . GLU A 1 445 ? 10.164 -35.219 -26.516 1 93 445 GLU A C 1
ATOM 3452 O O . GLU A 1 445 ? 9.883 -36.344 -26.125 1 93 445 GLU A O 1
ATOM 3457 N N . LYS A 1 446 ? 11.328 -34.844 -26.875 1 91.75 446 LYS A N 1
ATOM 3458 C CA . LYS A 1 446 ? 12.453 -35.75 -26.812 1 91.75 446 LYS A CA 1
ATOM 3459 C C . LYS A 1 446 ? 12.695 -36.25 -25.391 1 91.75 446 LYS A C 1
ATOM 3461 O O . LYS A 1 446 ? 12.93 -37.438 -25.156 1 91.75 446 LYS A O 1
ATOM 3466 N N . GLN A 1 447 ? 12.688 -35.375 -24.5 1 94.38 447 GLN A N 1
ATOM 3467 C CA . GLN A 1 447 ? 12.898 -35.719 -23.094 1 94.38 447 GLN A CA 1
ATOM 3468 C C . GLN A 1 447 ? 11.797 -36.625 -22.562 1 94.38 447 GLN A C 1
ATOM 3470 O O . GLN A 1 447 ? 12.078 -37.625 -21.875 1 94.38 447 GLN A O 1
ATOM 3475 N N . LEU A 1 448 ? 10.602 -36.344 -22.891 1 96.5 448 LEU A N 1
ATOM 3476 C CA . LEU A 1 448 ? 9.484 -37.125 -22.422 1 96.5 448 LEU A CA 1
ATOM 3477 C C . LEU A 1 448 ? 9.516 -38.531 -23.047 1 96.5 448 LEU A C 1
ATOM 3479 O O . LEU A 1 448 ? 9.195 -39.531 -22.375 1 96.5 448 LEU A O 1
ATOM 3483 N N . ASP A 1 449 ? 9.875 -38.562 -24.312 1 94.56 449 ASP A N 1
ATOM 3484 C CA . ASP A 1 449 ? 10.008 -39.844 -24.969 1 94.56 449 ASP A CA 1
ATOM 3485 C C . ASP A 1 449 ? 11.047 -40.719 -24.266 1 94.56 449 ASP A C 1
ATOM 3487 O O . ASP A 1 449 ? 10.836 -41.938 -24.094 1 94.56 449 ASP A O 1
ATOM 3491 N N . LEU A 1 450 ? 12.086 -40.125 -23.953 1 94.25 450 LEU A N 1
ATOM 3492 C CA . LEU A 1 450 ? 13.141 -40.844 -23.266 1 94.25 450 LEU A CA 1
ATOM 3493 C C . LEU A 1 450 ? 12.664 -41.312 -21.891 1 94.25 450 LEU A C 1
ATOM 3495 O O . LEU A 1 450 ? 12.945 -42.469 -21.484 1 94.25 450 LEU A O 1
ATOM 3499 N N . ILE A 1 451 ? 12.023 -40.5 -21.156 1 95.69 451 ILE A N 1
ATOM 3500 C CA . ILE A 1 451 ? 11.516 -40.812 -19.828 1 95.69 451 ILE A CA 1
ATOM 3501 C C . ILE A 1 451 ? 10.539 -42 -19.922 1 95.69 451 ILE A C 1
ATOM 3503 O O . ILE A 1 451 ? 10.602 -42.938 -19.125 1 95.69 451 ILE A O 1
ATOM 3507 N N . GLU A 1 452 ? 9.734 -42 -20.906 1 95.94 452 GLU A N 1
ATOM 3508 C CA . GLU A 1 452 ? 8.734 -43.031 -21.078 1 95.94 452 GLU A CA 1
ATOM 3509 C C . GLU A 1 452 ? 9.383 -44.375 -21.5 1 95.94 452 GLU A C 1
ATOM 3511 O O . GLU A 1 452 ? 8.859 -45.438 -21.203 1 95.94 452 GLU A O 1
ATOM 3516 N N . THR A 1 453 ? 10.453 -44.25 -22.156 1 94.75 453 THR A N 1
ATOM 3517 C CA . THR A 1 453 ? 11.109 -45.469 -22.641 1 94.75 453 THR A CA 1
ATOM 3518 C C . THR A 1 453 ? 12.094 -46 -21.609 1 94.75 453 THR A C 1
ATOM 3520 O O . THR A 1 453 ? 12.133 -47.219 -21.344 1 94.75 453 THR A O 1
ATOM 3523 N N . GLN A 1 454 ? 12.867 -45.156 -21 1 93.31 454 GLN A N 1
ATOM 3524 C CA . GLN A 1 454 ? 13.953 -45.594 -20.141 1 93.31 454 GLN A CA 1
ATOM 3525 C C . GLN A 1 454 ? 13.508 -45.656 -18.688 1 93.31 454 GLN A C 1
ATOM 3527 O O . GLN A 1 454 ? 14.117 -46.344 -17.859 1 93.31 454 GLN A O 1
ATOM 3532 N N . ALA A 1 455 ? 12.562 -44.906 -18.344 1 94.94 455 ALA A N 1
ATOM 3533 C CA . ALA A 1 455 ? 12.102 -44.875 -16.953 1 94.94 455 ALA A CA 1
ATOM 3534 C C . ALA A 1 455 ? 10.641 -45.281 -16.844 1 94.94 455 ALA A C 1
ATOM 3536 O O . ALA A 1 455 ? 9.891 -44.719 -16.031 1 94.94 455 ALA A O 1
ATOM 3537 N N . SER A 1 456 ? 10.195 -46.156 -17.641 1 93.62 456 SER A N 1
ATOM 3538 C CA . SER A 1 456 ? 8.805 -46.594 -17.703 1 93.62 456 SER A CA 1
ATOM 3539 C C . SER A 1 456 ? 8.375 -47.281 -16.406 1 93.62 456 SER A C 1
ATOM 3541 O O . SER A 1 456 ? 7.188 -47.312 -16.094 1 93.62 456 SER A O 1
ATOM 3543 N N . ASN A 1 457 ? 9.289 -47.812 -15.719 1 93.31 457 ASN A N 1
ATOM 3544 C CA . ASN A 1 457 ? 8.969 -48.469 -14.445 1 93.31 457 ASN A CA 1
ATOM 3545 C C . ASN A 1 457 ? 8.672 -47.469 -13.352 1 93.31 457 ASN A C 1
ATOM 3547 O O . ASN A 1 457 ? 8.055 -47.781 -12.336 1 93.31 457 ASN A O 1
ATOM 3551 N N . VAL A 1 458 ? 9.133 -46.281 -13.508 1 97 458 VAL A N 1
ATOM 3552 C CA . VAL A 1 458 ? 8.969 -45.25 -12.5 1 97 458 VAL A CA 1
ATOM 3553 C C . VAL A 1 458 ? 7.797 -44.344 -12.883 1 97 458 VAL A C 1
ATOM 3555 O O . VAL A 1 458 ? 6.926 -44.062 -12.055 1 97 458 VAL A O 1
ATOM 3558 N N . PHE A 1 459 ? 7.781 -43.844 -14.125 1 97.81 459 PHE A N 1
ATOM 3559 C CA . PHE A 1 459 ? 6.758 -42.938 -14.602 1 97.81 459 PHE A CA 1
ATOM 3560 C C . PHE A 1 459 ? 5.695 -43.688 -15.398 1 97.81 459 PHE A C 1
ATOM 3562 O O . PHE A 1 459 ? 5.969 -44.188 -16.5 1 97.81 459 PHE A O 1
ATOM 3569 N N . GLU A 1 460 ? 4.523 -43.688 -14.867 1 96.69 460 GLU A N 1
ATOM 3570 C CA . GLU A 1 460 ? 3.398 -44.281 -15.57 1 96.69 460 GLU A CA 1
ATOM 3571 C C . GLU A 1 460 ? 2.396 -43.219 -16.031 1 96.69 460 GLU A C 1
ATOM 3573 O O . GLU A 1 460 ? 2.117 -42.281 -15.305 1 96.69 460 GLU A O 1
ATOM 3578 N N . ARG A 1 461 ? 1.955 -43.406 -17.234 1 97.12 461 ARG A N 1
ATOM 3579 C CA . ARG A 1 461 ? 0.986 -42.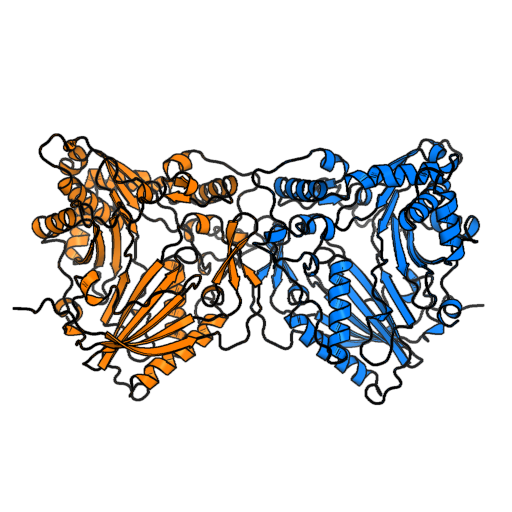469 -17.766 1 97.12 461 ARG A CA 1
ATOM 3580 C C . ARG A 1 461 ? -0.258 -42.406 -16.891 1 97.12 461 ARG A C 1
ATOM 3582 O O . ARG A 1 461 ? -0.753 -43.438 -16.438 1 97.12 461 ARG A O 1
ATOM 3589 N N . LEU A 1 462 ? -0.694 -41.219 -16.609 1 96.69 462 LEU A N 1
ATOM 3590 C CA . LEU A 1 462 ? -1.912 -41.062 -15.828 1 96.69 462 LEU A CA 1
ATOM 3591 C C . LEU A 1 462 ? -3.135 -41.5 -16.625 1 96.69 462 LEU A C 1
ATOM 3593 O O . LEU A 1 462 ? -3.346 -41.031 -17.75 1 96.69 462 LEU A O 1
ATOM 3597 N N . THR A 1 463 ? -3.92 -42.406 -16.109 1 92.06 463 THR A N 1
ATOM 3598 C CA . THR A 1 463 ? -5.141 -42.875 -16.75 1 92.06 463 THR A CA 1
ATOM 3599 C C . THR A 1 463 ? -6.324 -42.781 -15.781 1 92.06 463 THR A C 1
ATOM 3601 O O . THR A 1 463 ? -6.137 -42.719 -14.57 1 92.06 463 THR A O 1
ATOM 3604 N N . PHE A 1 464 ? -7.414 -42.812 -16.438 1 91.44 464 PHE A N 1
ATOM 3605 C CA . PHE A 1 464 ? -8.609 -42.812 -15.617 1 91.44 464 PHE A CA 1
ATOM 3606 C C . PHE A 1 464 ? -8.695 -44.094 -14.797 1 91.44 464 PHE A C 1
ATOM 3608 O O . PHE A 1 464 ? -9.203 -44.094 -13.672 1 91.44 464 PHE A O 1
ATOM 3615 N N . ASN A 1 465 ? -8.258 -45.156 -15.336 1 90.88 465 ASN A N 1
ATOM 3616 C CA . ASN A 1 465 ? -8.242 -46.438 -14.609 1 90.88 465 ASN A CA 1
ATOM 3617 C C . ASN A 1 465 ? -7.426 -46.312 -13.32 1 90.88 465 ASN A C 1
ATOM 3619 O O . ASN A 1 465 ? -7.809 -46.875 -12.297 1 90.88 465 ASN A O 1
ATOM 3623 N N . TYR A 1 466 ? -6.332 -45.719 -13.406 1 94.44 466 TYR A N 1
ATOM 3624 C CA . TYR A 1 466 ? -5.516 -45.5 -12.219 1 94.44 466 TYR A CA 1
ATOM 3625 C C . TYR A 1 466 ? -6.281 -44.688 -11.172 1 94.44 466 TYR A C 1
ATOM 3627 O O . TYR A 1 466 ? -6.23 -45 -9.977 1 94.44 466 TYR A O 1
ATOM 3635 N N . LEU A 1 467 ? -7.043 -43.688 -11.617 1 93.75 467 LEU A N 1
ATOM 3636 C CA . LEU A 1 467 ? -7.762 -42.781 -10.719 1 93.75 467 LEU A CA 1
ATOM 3637 C C . LEU A 1 467 ? -8.977 -43.469 -10.109 1 93.75 467 LEU A C 1
ATOM 3639 O O . LEU A 1 467 ? -9.383 -43.156 -8.992 1 93.75 467 LEU A O 1
ATOM 3643 N N . ALA A 1 468 ? -9.523 -44.406 -10.789 1 88.56 468 ALA A N 1
ATOM 3644 C CA . ALA A 1 468 ? -10.758 -45.094 -10.375 1 88.56 468 ALA A CA 1
ATOM 3645 C C . ALA A 1 468 ? -10.445 -46.312 -9.5 1 88.56 468 ALA A C 1
ATOM 3647 O O . ALA A 1 468 ? -11.352 -46.875 -8.883 1 88.56 468 ALA A O 1
ATOM 3648 N N . ALA A 1 469 ? -9.266 -46.719 -9.461 1 79.94 469 ALA A N 1
ATOM 3649 C CA . ALA A 1 469 ? -8.906 -47.938 -8.727 1 79.94 469 ALA A CA 1
ATOM 3650 C C . ALA A 1 469 ? -8.891 -47.656 -7.223 1 79.94 469 ALA A C 1
ATOM 3652 O O . ALA A 1 469 ? -8.547 -46.562 -6.773 1 79.94 469 ALA A O 1
ATOM 3653 N N . MET B 1 1 ? -16.328 44.938 32.625 1 23.62 1 MET B N 1
ATOM 3654 C CA . MET B 1 1 ? -15.305 44.031 33.125 1 23.62 1 MET B CA 1
ATOM 3655 C C . MET B 1 1 ? -15.492 42.625 32.531 1 23.62 1 MET B C 1
ATOM 3657 O O . MET B 1 1 ? -16.469 41.969 32.844 1 23.62 1 MET B O 1
ATOM 3661 N N . VAL B 1 2 ? -15.219 42.406 31.297 1 32.62 2 VAL B N 1
ATOM 3662 C CA . VAL B 1 2 ? -15.453 41.25 30.469 1 32.62 2 VAL B CA 1
ATOM 3663 C C . VAL B 1 2 ? -14.883 40 31.141 1 32.62 2 VAL B C 1
ATOM 3665 O O . VAL B 1 2 ? -13.68 39.906 31.406 1 32.62 2 VAL B O 1
ATOM 3668 N N . ALA B 1 3 ? -15.508 39.344 31.969 1 36.84 3 ALA B N 1
ATOM 3669 C CA . ALA B 1 3 ? -15.195 38.125 32.719 1 36.84 3 ALA B CA 1
ATOM 3670 C C . ALA B 1 3 ? -14.43 37.125 31.859 1 36.84 3 ALA B C 1
ATOM 3672 O O . ALA B 1 3 ? -14.844 36.812 30.734 1 36.84 3 ALA B O 1
ATOM 3673 N N . GLU B 1 4 ? -13.141 37.094 31.672 1 43.12 4 GLU B N 1
ATOM 3674 C CA . GLU B 1 4 ? -12.141 36.125 31.234 1 43.12 4 GLU B CA 1
ATOM 3675 C C . GLU B 1 4 ? -12.633 34.688 31.453 1 43.12 4 GLU B C 1
ATOM 3677 O O . GLU B 1 4 ? -12.766 34.219 32.594 1 43.12 4 GLU B O 1
ATOM 3682 N N . GLY B 1 5 ? -13.867 34.094 31.031 1 52.94 5 GLY B N 1
ATOM 3683 C CA . GLY B 1 5 ? -14.883 33.281 31.672 1 52.94 5 GLY B CA 1
ATOM 3684 C C . GLY B 1 5 ? -14.727 31.797 31.406 1 52.94 5 GLY B C 1
ATOM 3685 O O . GLY B 1 5 ? -14.68 31.359 30.25 1 52.94 5 GLY B O 1
ATOM 3686 N N . ASP B 1 6 ? -14.008 31.141 32.281 1 77.38 6 ASP B N 1
ATOM 3687 C CA . ASP B 1 6 ? -14.016 29.688 32.469 1 77.38 6 ASP B CA 1
ATOM 3688 C C . ASP B 1 6 ? -15.438 29.141 32.406 1 77.38 6 ASP B C 1
ATOM 3690 O O . ASP B 1 6 ? -16.344 29.688 33.031 1 77.38 6 ASP B O 1
ATOM 3694 N N . PHE B 1 7 ? -15.844 28.609 31.359 1 92.44 7 PHE B N 1
ATOM 3695 C CA . PHE B 1 7 ? -17.141 27.953 31.281 1 92.44 7 PHE B CA 1
ATOM 3696 C C . PHE B 1 7 ? -16.984 26.438 31.359 1 92.44 7 PHE B C 1
ATOM 3698 O O . PHE B 1 7 ? -15.891 25.906 31.109 1 92.44 7 PHE B O 1
ATOM 3705 N N . ILE B 1 8 ? -18.031 25.859 31.734 1 94.25 8 ILE B N 1
ATOM 3706 C CA . ILE B 1 8 ? -18.031 24.406 31.938 1 94.25 8 ILE B CA 1
ATOM 3707 C C . ILE B 1 8 ? -18.531 23.719 30.656 1 94.25 8 ILE B C 1
ATOM 3709 O O . ILE B 1 8 ? -19.484 24.172 30.031 1 94.25 8 ILE B O 1
ATOM 3713 N N . VAL B 1 9 ? -17.828 22.781 30.234 1 96.88 9 VAL B N 1
ATOM 3714 C CA . VAL B 1 9 ? -18.25 21.906 29.141 1 96.88 9 VAL B CA 1
ATOM 3715 C C . VAL B 1 9 ? -18.594 20.516 29.672 1 96.88 9 VAL B C 1
ATOM 3717 O O . VAL B 1 9 ? -17.781 19.906 30.391 1 96.88 9 VAL B O 1
ATOM 3720 N N . THR B 1 10 ? -19.75 20 29.422 1 97.38 10 THR B N 1
ATOM 3721 C CA . THR B 1 10 ? -20.188 18.688 29.891 1 97.38 10 THR B CA 1
ATOM 3722 C C . THR B 1 10 ? -20.406 17.75 28.703 1 97.38 10 THR B C 1
ATOM 3724 O O . THR B 1 10 ? -21.172 18.062 27.781 1 97.38 10 THR B O 1
ATOM 3727 N N . VAL B 1 11 ? -19.766 16.625 28.781 1 96.94 11 VAL B N 1
ATOM 3728 C CA . VAL B 1 11 ? -19.953 15.609 27.75 1 96.94 11 VAL B CA 1
ATOM 3729 C C . VAL B 1 11 ? -21.266 14.875 27.969 1 96.94 11 VAL B C 1
ATOM 3731 O O . VAL B 1 11 ? -21.516 14.352 29.062 1 96.94 11 VAL B O 1
ATOM 3734 N N . SER B 1 12 ? -22.109 14.828 26.953 1 96.38 12 SER B N 1
ATOM 3735 C CA . SER B 1 12 ? -23.406 14.188 27.094 1 96.38 12 SER B CA 1
ATOM 3736 C C . SER B 1 12 ? -23.406 12.781 26.516 1 96.38 12 SER B C 1
ATOM 3738 O O . SER B 1 12 ? -24.141 11.906 26.984 1 96.38 12 SER B O 1
ATOM 3740 N N . LYS B 1 13 ? -22.688 12.578 25.453 1 97.06 13 LYS B N 1
ATOM 3741 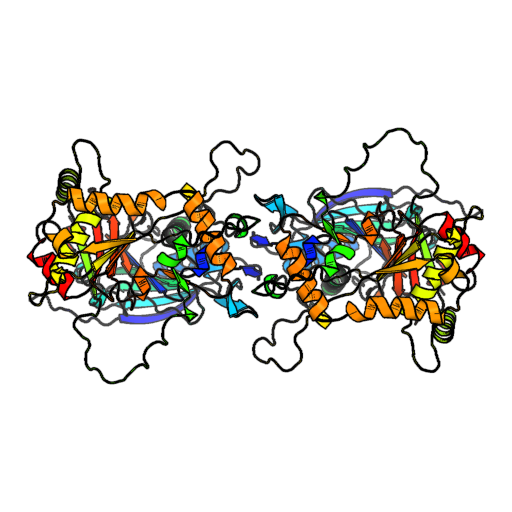C CA . LYS B 1 13 ? -22.688 11.289 24.766 1 97.06 13 LYS B CA 1
ATOM 3742 C C . LYS B 1 13 ? -21.359 11.031 24.062 1 97.06 13 LYS B C 1
ATOM 3744 O O . LYS B 1 13 ? -20.719 11.961 23.562 1 97.06 13 LYS B O 1
ATOM 3749 N N . LYS B 1 14 ? -20.906 9.859 24.141 1 96.5 14 LYS B N 1
ATOM 3750 C CA . LYS B 1 14 ? -19.766 9.375 23.391 1 96.5 14 LYS B CA 1
ATOM 3751 C C . LYS B 1 14 ? -20.172 8.242 22.438 1 96.5 14 LYS B C 1
ATOM 3753 O O . LYS B 1 14 ? -20.844 7.293 22.859 1 96.5 14 LYS B O 1
ATOM 3758 N N . ASP B 1 15 ? -19.812 8.438 21.219 1 96.69 15 ASP B N 1
ATOM 3759 C CA . ASP B 1 15 ? -20.141 7.453 20.188 1 96.69 15 ASP B CA 1
ATOM 3760 C C . ASP B 1 15 ? -18.922 7.168 19.297 1 96.69 15 ASP B C 1
ATOM 3762 O O . ASP B 1 15 ? -17.875 7.793 19.453 1 96.69 15 ASP B O 1
ATOM 3766 N N . VAL B 1 16 ? -19.031 6.156 18.5 1 97.62 16 VAL B N 1
ATOM 3767 C CA . VAL B 1 16 ? -18.078 5.848 17.438 1 97.62 16 VAL B CA 1
ATOM 3768 C C . VAL B 1 16 ? -18.797 5.785 16.094 1 97.62 16 VAL B C 1
ATOM 3770 O O . VAL B 1 16 ? -19.812 5.09 15.961 1 97.62 16 VAL B O 1
ATOM 3773 N N . VAL B 1 17 ? -18.344 6.574 15.18 1 98.25 17 VAL B N 1
ATOM 3774 C CA . VAL B 1 17 ? -18.953 6.582 13.852 1 98.25 17 VAL B CA 1
ATOM 3775 C C . VAL B 1 17 ? -18.062 5.812 12.875 1 98.25 17 VAL B C 1
ATOM 3777 O O . VAL B 1 17 ? -16.938 6.23 12.586 1 98.25 17 VAL B O 1
ATOM 3780 N N . ALA B 1 18 ? -18.547 4.703 12.32 1 97.06 18 ALA B N 1
ATOM 3781 C CA . ALA B 1 18 ? -17.859 3.916 11.297 1 97.06 18 ALA B CA 1
ATOM 3782 C C . ALA B 1 18 ? -18.469 4.172 9.914 1 97.06 18 ALA B C 1
ATOM 3784 O O . ALA B 1 18 ? -19.531 4.777 9.797 1 97.06 18 ALA B O 1
ATOM 3785 N N . ALA B 1 19 ? -17.719 3.826 8.922 1 96.06 19 ALA B N 1
ATOM 3786 C CA . ALA B 1 19 ? -18.266 3.947 7.566 1 96.06 19 ALA B CA 1
ATOM 3787 C C . ALA B 1 19 ? -19.594 3.209 7.434 1 96.06 19 ALA B C 1
ATOM 3789 O O . ALA B 1 19 ? -19.766 2.137 8.008 1 96.06 19 ALA B O 1
ATOM 3790 N N . VAL B 1 20 ? -20.469 3.744 6.668 1 92.75 20 VAL B N 1
ATOM 3791 C CA . VAL B 1 20 ? -21.828 3.215 6.539 1 92.75 20 VAL B CA 1
ATOM 3792 C C . VAL B 1 20 ? -21.781 1.885 5.789 1 92.75 20 VAL B C 1
ATOM 3794 O O . VAL B 1 20 ? -22.625 1.01 6.023 1 92.75 20 VAL B O 1
ATOM 3797 N N . LEU B 1 21 ? -20.828 1.749 4.906 1 87.81 21 LEU B N 1
ATOM 3798 C CA . LEU B 1 21 ? -20.641 0.498 4.184 1 87.81 21 LEU B CA 1
ATOM 3799 C C . LEU B 1 21 ? -19.438 -0.271 4.738 1 87.81 21 LEU B C 1
ATOM 3801 O O . LEU B 1 21 ? -18.5 0.328 5.27 1 87.81 21 LEU B O 1
ATOM 3805 N N . PRO B 1 22 ? -19.469 -1.588 4.629 1 84.06 22 PRO B N 1
ATOM 3806 C CA . PRO B 1 22 ? -18.297 -2.354 5.039 1 84.06 22 PRO B CA 1
ATOM 3807 C C . PRO B 1 22 ? -17.047 -1.975 4.254 1 84.06 22 PRO B C 1
ATOM 3809 O O . PRO B 1 22 ? -17.125 -1.697 3.055 1 84.06 22 PRO B O 1
ATOM 3812 N N . LEU B 1 23 ? -16.031 -1.927 4.973 1 86.31 23 LEU B N 1
ATOM 3813 C CA . LEU B 1 23 ? -14.758 -1.604 4.344 1 86.31 23 LEU B CA 1
ATOM 3814 C C . LEU B 1 23 ? -13.82 -2.803 4.379 1 86.31 23 LEU B C 1
ATOM 3816 O O . LEU B 1 23 ? -13.812 -3.566 5.344 1 86.31 23 LEU B O 1
ATOM 3820 N N . GLN B 1 24 ? -13.109 -2.898 3.293 1 87.31 24 GLN B N 1
ATOM 3821 C CA . GLN B 1 24 ? -12.062 -3.914 3.232 1 87.31 24 GLN B CA 1
ATOM 3822 C C . GLN B 1 24 ? -10.875 -3.535 4.109 1 87.31 24 GLN B C 1
ATOM 3824 O O . GLN B 1 24 ? -10.344 -2.43 3.996 1 87.31 24 GLN B O 1
ATOM 3829 N N . GLU B 1 25 ? -10.57 -4.508 4.984 1 90.06 25 GLU B N 1
ATOM 3830 C CA . GLU B 1 25 ? -9.383 -4.262 5.801 1 90.06 25 GLU B CA 1
ATOM 3831 C C . GLU B 1 25 ? -8.109 -4.344 4.961 1 90.06 25 GLU B C 1
ATOM 3833 O O . GLU B 1 25 ? -7.961 -5.246 4.137 1 90.06 25 GLU B O 1
ATOM 3838 N N . HIS B 1 26 ? -7.281 -3.406 5.078 1 92.25 26 HIS B N 1
ATOM 3839 C CA . HIS B 1 26 ? -5.996 -3.434 4.391 1 92.25 26 HIS B CA 1
ATOM 3840 C C . HIS B 1 26 ? -4.996 -2.492 5.051 1 92.25 26 HIS B C 1
ATOM 3842 O O . HIS B 1 26 ? -5.371 -1.673 5.891 1 92.25 26 HIS B O 1
ATOM 3848 N N . TRP B 1 27 ? -3.779 -2.678 4.707 1 93.62 27 TRP B N 1
ATOM 3849 C CA . TRP B 1 27 ? -2.695 -1.849 5.223 1 93.62 27 TRP B CA 1
ATOM 3850 C C . TRP B 1 27 ? -2.297 -0.782 4.207 1 93.62 27 TRP B C 1
ATOM 3852 O O . TRP B 1 27 ? -2.203 -1.06 3.01 1 93.62 27 TRP B O 1
ATOM 3862 N N . LEU B 1 28 ? -2.166 0.414 4.641 1 96.12 28 LEU B N 1
ATOM 3863 C CA . LEU B 1 28 ? -1.748 1.543 3.816 1 96.12 28 LEU B CA 1
ATOM 3864 C C . LEU B 1 28 ? -0.423 2.113 4.309 1 96.12 28 LEU B C 1
ATOM 3866 O O . LEU B 1 28 ? -0.347 2.652 5.414 1 96.12 28 LEU B O 1
ATOM 3870 N N . PRO B 1 29 ? 0.66 1.977 3.553 1 94.88 29 PRO B N 1
ATOM 3871 C CA . PRO B 1 29 ? 1.935 2.559 3.977 1 94.88 29 PRO B CA 1
ATOM 3872 C C . PRO B 1 29 ? 1.913 4.086 3.988 1 94.88 29 PRO B C 1
ATOM 3874 O O . PRO B 1 29 ? 1.189 4.699 3.201 1 94.88 29 PRO B O 1
ATOM 3877 N N . LEU B 1 30 ? 2.695 4.613 4.855 1 96.69 30 LEU B N 1
ATOM 3878 C CA . LEU B 1 30 ? 2.928 6.051 4.773 1 96.69 30 LEU B CA 1
ATOM 3879 C C . LEU B 1 30 ? 3.877 6.387 3.629 1 96.69 30 LEU B C 1
ATOM 3881 O O . LEU B 1 30 ? 4.82 5.645 3.361 1 96.69 30 LEU B O 1
ATOM 3885 N N . SER B 1 31 ? 3.609 7.484 2.936 1 96.69 31 SER B N 1
ATOM 3886 C CA . SER B 1 31 ? 4.535 7.957 1.91 1 96.69 31 SER B CA 1
ATOM 3887 C C . SER B 1 31 ? 5.801 8.539 2.533 1 96.69 31 SER B C 1
ATOM 3889 O O . SER B 1 31 ? 5.848 8.789 3.74 1 96.69 31 SER B O 1
ATOM 3891 N N . ASN B 1 32 ? 6.789 8.734 1.711 1 97.19 32 ASN B N 1
ATOM 3892 C CA . ASN B 1 32 ? 8.023 9.352 2.184 1 97.19 32 ASN B CA 1
ATOM 3893 C C . ASN B 1 32 ? 7.766 10.719 2.805 1 97.19 32 ASN B C 1
ATOM 3895 O O . ASN B 1 32 ? 8.375 11.078 3.816 1 97.19 32 ASN B O 1
ATOM 3899 N N . LEU B 1 33 ? 6.812 11.438 2.254 1 98.06 33 LEU B N 1
ATOM 3900 C CA . LEU B 1 33 ? 6.562 12.781 2.75 1 98.06 33 LEU B CA 1
ATOM 3901 C C . LEU B 1 33 ? 5.754 12.75 4.043 1 98.06 33 LEU B C 1
ATOM 3903 O O . LEU B 1 33 ? 5.824 13.672 4.852 1 98.06 33 LEU B O 1
ATOM 3907 N N . ASP B 1 34 ? 4.992 11.688 4.281 1 97.94 34 ASP B N 1
ATOM 3908 C CA . ASP B 1 34 ? 4.309 11.5 5.555 1 97.94 34 ASP B CA 1
ATOM 3909 C C . ASP B 1 34 ? 5.309 11.336 6.695 1 97.94 34 ASP B C 1
ATOM 3911 O O . ASP B 1 34 ? 5.016 11.688 7.84 1 97.94 34 ASP B O 1
ATOM 3915 N N . LEU B 1 35 ? 6.445 10.828 6.414 1 97.19 35 LEU B N 1
ATOM 3916 C CA . LEU B 1 35 ? 7.43 10.453 7.426 1 97.19 35 LEU B CA 1
ATOM 3917 C C . LEU B 1 35 ? 8.227 11.672 7.879 1 97.19 35 LEU B C 1
ATOM 3919 O O . LEU B 1 35 ? 9.109 11.562 8.727 1 97.19 35 LEU B O 1
ATOM 3923 N N . LEU B 1 36 ? 7.867 12.867 7.344 1 96.81 36 LEU B N 1
ATOM 3924 C CA . LEU B 1 36 ? 8.531 14.109 7.738 1 96.81 36 LEU B CA 1
ATOM 3925 C C . LEU B 1 36 ? 7.793 14.773 8.891 1 96.81 36 LEU B C 1
ATOM 3927 O O . LEU B 1 36 ? 8.227 15.812 9.398 1 96.81 36 LEU B O 1
ATOM 3931 N N . LEU B 1 37 ? 6.68 14.188 9.266 1 92.56 37 LEU B N 1
ATOM 3932 C CA . LEU B 1 37 ? 5.848 14.773 10.312 1 92.56 37 LEU B CA 1
ATOM 3933 C C . LEU B 1 37 ? 5.863 13.906 11.562 1 92.56 37 LEU B C 1
ATOM 3935 O O . LEU B 1 37 ? 5.707 12.688 11.484 1 92.56 37 LEU B O 1
ATOM 3939 N N . PRO B 1 38 ? 6.098 14.523 12.703 1 87.38 38 PRO B N 1
ATOM 3940 C CA . PRO B 1 38 ? 6.035 13.734 13.938 1 87.38 38 PRO B CA 1
ATOM 3941 C C . PRO B 1 38 ? 4.609 13.328 14.312 1 87.38 38 PRO B C 1
ATOM 3943 O O . PRO B 1 38 ? 3.652 13.781 13.68 1 87.38 38 PRO B O 1
ATOM 3946 N N . ALA B 1 39 ? 4.547 12.445 15.328 1 90.19 39 ALA B N 1
ATOM 3947 C CA . ALA B 1 39 ? 3.256 11.977 15.82 1 90.19 39 ALA B CA 1
ATOM 3948 C C . ALA B 1 39 ? 2.578 13.031 16.672 1 90.19 39 ALA B C 1
ATOM 3950 O O . ALA B 1 39 ? 2.562 12.93 17.906 1 90.19 39 ALA B O 1
ATOM 3951 N N . ILE B 1 40 ? 1.998 14.055 16.047 1 91.31 40 ILE B N 1
ATOM 3952 C CA . ILE B 1 40 ? 1.295 15.125 16.75 1 91.31 40 ILE B CA 1
ATOM 3953 C C . ILE B 1 40 ? -0.079 15.336 16.109 1 91.31 40 ILE B C 1
ATOM 3955 O O . ILE B 1 40 ? -0.315 14.922 14.977 1 91.31 40 ILE B O 1
ATOM 3959 N N . ASP B 1 41 ? -0.871 15.922 16.906 1 94.19 41 ASP B N 1
ATOM 3960 C CA . ASP B 1 41 ? -2.23 16.219 16.453 1 94.19 41 ASP B CA 1
ATOM 3961 C C . ASP B 1 41 ? -2.418 17.703 16.188 1 94.19 41 ASP B C 1
ATOM 3963 O O . ASP B 1 41 ? -1.664 18.531 16.719 1 94.19 41 ASP B O 1
ATOM 3967 N N . PHE B 1 42 ? -3.305 18 15.383 1 95.31 42 PHE B N 1
ATOM 3968 C CA . PHE B 1 42 ? -3.805 19.359 15.242 1 95.31 42 PHE B CA 1
ATOM 3969 C C . PHE B 1 42 ? -5.328 19.375 15.234 1 95.31 42 PHE B C 1
ATOM 3971 O O . PHE B 1 42 ? -5.965 18.344 15 1 95.31 42 PHE B O 1
ATOM 3978 N N . GLY B 1 43 ? -5.875 20.562 15.539 1 96.69 43 GLY B N 1
ATOM 3979 C CA . GLY B 1 43 ? -7.32 20.703 15.602 1 96.69 43 GLY B CA 1
ATOM 3980 C C . GLY B 1 43 ? -7.871 21.641 14.547 1 96.69 43 GLY B C 1
ATOM 3981 O O . GLY B 1 43 ? -7.133 22.469 13.992 1 96.69 43 GLY B O 1
ATOM 3982 N N . VAL B 1 44 ? -9.102 21.469 14.25 1 97.94 44 VAL B N 1
ATOM 3983 C CA . VAL B 1 44 ? -9.883 22.406 13.453 1 97.94 44 VAL B CA 1
ATOM 3984 C C . VAL B 1 44 ? -11.281 22.547 14.047 1 97.94 44 VAL B C 1
ATOM 3986 O O . VAL B 1 44 ? -11.859 21.562 14.531 1 97.94 44 VAL B O 1
ATOM 3989 N N . PHE B 1 45 ? -11.828 23.766 14.078 1 98.06 45 PHE B N 1
ATOM 3990 C CA . PHE B 1 45 ? -13.156 23.938 14.648 1 98.06 45 PHE B CA 1
ATOM 3991 C C . PHE B 1 45 ? -13.953 24.984 13.867 1 98.06 45 PHE B C 1
ATOM 3993 O O . PHE B 1 45 ? -13.375 25.875 13.242 1 98.06 45 PHE B O 1
ATOM 4000 N N . PHE B 1 46 ? -15.219 24.844 13.922 1 98.25 46 PHE B N 1
ATOM 4001 C CA . PHE B 1 46 ? -16.172 25.734 13.266 1 98.25 46 PHE B CA 1
ATOM 4002 C C . PHE B 1 46 ? -17.297 26.125 14.219 1 98.25 46 PHE B C 1
ATOM 4004 O O . PHE B 1 46 ? -17.828 25.266 14.93 1 98.25 46 PHE B O 1
ATOM 4011 N N . CYS B 1 47 ? -17.625 27.375 14.25 1 97.31 47 CYS B N 1
ATOM 4012 C CA . CYS B 1 47 ? -18.688 27.906 15.094 1 97.31 47 CYS B CA 1
ATOM 4013 C C . CYS B 1 47 ? -19.906 28.281 14.258 1 97.31 47 CYS B C 1
ATOM 4015 O O . CYS B 1 47 ? -19.781 29.047 13.289 1 97.31 47 CYS B O 1
ATOM 4017 N N . TYR B 1 48 ? -21.016 27.797 14.711 1 96.44 48 TYR B N 1
ATOM 4018 C CA . TYR B 1 48 ? -22.25 28.062 13.984 1 96.44 48 TYR B CA 1
ATOM 4019 C C . TYR B 1 48 ? -23.266 28.75 14.875 1 96.44 48 TYR B C 1
ATOM 4021 O O . TYR B 1 48 ? -23.328 28.5 16.078 1 96.44 48 TYR B O 1
ATOM 4029 N N . LYS B 1 49 ? -24.109 29.578 14.219 1 94.94 49 LYS B N 1
ATOM 4030 C CA . LYS B 1 49 ? -25.312 30.062 14.898 1 94.94 49 LYS B CA 1
ATOM 4031 C C . LYS B 1 49 ? -26.344 28.953 15.062 1 94.94 49 LYS B C 1
ATOM 4033 O O . LYS B 1 49 ? -26.203 27.891 14.469 1 94.94 49 LYS B O 1
ATOM 4038 N N . LYS B 1 50 ? -27.25 29.25 15.914 1 94.56 50 LYS B N 1
ATOM 4039 C CA . LYS B 1 50 ? -28.344 28.297 16.094 1 94.56 50 LYS B CA 1
ATOM 4040 C C . LYS B 1 50 ? -29.031 27.984 14.773 1 94.56 50 LYS B C 1
ATOM 4042 O O . LYS B 1 50 ? -29.453 28.906 14.055 1 94.56 50 LYS B O 1
ATOM 4047 N N . PRO B 1 51 ? -29.047 26.688 14.43 1 90.69 51 PRO B N 1
ATOM 4048 C CA . PRO B 1 51 ? -29.766 26.328 13.211 1 90.69 51 PRO B CA 1
ATOM 4049 C C . PRO B 1 51 ? -31.234 26.766 13.25 1 90.69 51 PRO B C 1
ATOM 4051 O O . PRO B 1 51 ? -31.891 26.656 14.297 1 90.69 51 PRO B O 1
ATOM 4054 N N . THR B 1 52 ? -31.766 27.297 12.148 1 82.44 52 THR B N 1
ATOM 4055 C CA . THR B 1 52 ? -33.125 27.797 12.148 1 82.44 52 THR B CA 1
ATOM 4056 C C . THR B 1 52 ? -34.031 26.891 11.312 1 82.44 52 THR B C 1
ATOM 4058 O O . THR B 1 52 ? -35.25 26.906 11.469 1 82.44 52 THR B O 1
ATOM 4061 N N . ALA B 1 53 ? -33.438 26.141 10.508 1 78.19 53 ALA B N 1
ATOM 4062 C CA . ALA B 1 53 ? -34.281 25.281 9.648 1 78.19 53 ALA B CA 1
ATOM 4063 C C . ALA B 1 53 ? -34.906 24.172 10.453 1 78.19 53 ALA B C 1
ATOM 4065 O O . ALA B 1 53 ? -34.344 23.688 11.438 1 78.19 53 ALA B O 1
ATOM 4066 N N . ALA B 1 54 ? -36.062 23.812 10.023 1 69.62 54 ALA B N 1
ATOM 4067 C CA . ALA B 1 54 ? -36.938 22.844 10.711 1 69.62 54 ALA B CA 1
ATOM 4068 C C . ALA B 1 54 ? -36.219 21.5 10.883 1 69.62 54 ALA B C 1
ATOM 4070 O O . ALA B 1 54 ? -36.344 20.844 11.906 1 69.62 54 ALA B O 1
ATOM 4071 N N . ASP B 1 55 ? -35.469 21.125 9.93 1 71.12 55 ASP B N 1
ATOM 4072 C CA . ASP B 1 55 ? -34.812 19.828 9.953 1 71.12 55 ASP B CA 1
ATOM 4073 C C . ASP B 1 55 ? -33.719 19.797 11.023 1 71.12 55 ASP B C 1
ATOM 4075 O O . ASP B 1 55 ? -33.188 18.719 11.352 1 71.12 55 ASP B O 1
ATOM 4079 N N . PHE B 1 56 ? -33.469 20.969 11.633 1 78.62 56 PHE B N 1
ATOM 4080 C CA . PHE B 1 56 ? -32.406 21.078 12.633 1 78.62 56 PHE B CA 1
ATOM 4081 C C . PHE B 1 56 ? -32.969 21.625 13.945 1 78.62 56 PHE B C 1
ATOM 4083 O O . PHE B 1 56 ? -32.312 22.422 14.617 1 78.62 56 PHE B O 1
ATOM 4090 N N . GLY B 1 57 ? -34.125 21.203 14.211 1 76.25 57 GLY B N 1
ATOM 4091 C CA . GLY B 1 57 ? -34.844 21.766 15.328 1 76.25 57 GLY B CA 1
ATOM 4092 C C . GLY B 1 57 ? -34.25 21.422 16.688 1 76.25 57 GLY B C 1
ATOM 4093 O O . GLY B 1 57 ? -34.469 22.141 17.656 1 76.25 57 GLY B O 1
ATOM 4094 N N . SER B 1 58 ? -33.5 20.312 16.734 1 89.38 58 SER B N 1
ATOM 4095 C CA . SER B 1 58 ? -32.875 19.953 17.984 1 89.38 58 SER B CA 1
ATOM 4096 C C . SER B 1 58 ? -31.391 19.656 17.766 1 89.38 58 SER B C 1
ATOM 4098 O O . SER B 1 58 ? -30.953 19.359 16.656 1 89.38 58 SER B O 1
ATOM 4100 N N . PHE B 1 59 ? -30.656 19.797 18.891 1 94.94 59 PHE B N 1
ATOM 4101 C CA . PHE B 1 59 ? -29.25 19.453 18.844 1 94.94 59 PHE B CA 1
ATOM 4102 C C . PHE B 1 59 ? -29.062 18 18.438 1 94.94 59 PHE B C 1
ATOM 4104 O O . PHE B 1 59 ? -28.172 17.688 17.641 1 94.94 59 PHE B O 1
ATOM 4111 N N . GLY B 1 60 ? -29.922 17.141 18.922 1 93.75 60 GLY B N 1
ATOM 4112 C CA . GLY B 1 60 ? -29.875 15.727 18.562 1 93.75 60 GLY B CA 1
ATOM 4113 C C . GLY B 1 60 ? -30.016 15.484 17.078 1 93.75 60 GLY B C 1
ATOM 4114 O O . GLY B 1 60 ? -29.297 14.656 16.5 1 93.75 60 GLY B O 1
ATOM 4115 N N . SER B 1 61 ? -30.938 16.156 16.469 1 93.56 61 SER B N 1
ATOM 4116 C CA . SER B 1 61 ? -31.141 16.016 15.039 1 93.56 61 SER B CA 1
ATOM 4117 C C . SER B 1 61 ? -29.938 16.516 14.25 1 93.56 61 SER B C 1
ATOM 4119 O O . SER B 1 61 ? -29.578 15.93 13.227 1 93.56 61 SER B O 1
ATOM 4121 N N . THR B 1 62 ? -29.391 17.609 14.695 1 94.75 62 THR B N 1
ATOM 4122 C CA . THR B 1 62 ? -28.203 18.141 14.047 1 94.75 62 THR B CA 1
ATOM 4123 C C . THR B 1 62 ? -27.047 17.156 14.133 1 94.75 62 THR B C 1
ATOM 4125 O O . THR B 1 62 ? -26.344 16.938 13.141 1 94.75 62 THR B O 1
ATOM 4128 N N . VAL B 1 63 ? -26.859 16.578 15.242 1 97.12 63 VAL B N 1
ATOM 4129 C CA . VAL B 1 63 ? -25.781 15.617 15.469 1 97.12 63 VAL B CA 1
ATOM 4130 C C . VAL B 1 63 ? -26.016 14.383 14.602 1 97.12 63 VAL B C 1
ATOM 4132 O O . VAL B 1 63 ? -25.062 13.805 14.07 1 97.12 63 VAL B O 1
ATOM 4135 N N . ASP B 1 64 ? -27.25 14 14.453 1 96.19 64 ASP B N 1
ATOM 4136 C CA . ASP B 1 64 ? -27.578 12.852 13.609 1 96.19 64 ASP B CA 1
ATOM 4137 C C . ASP B 1 64 ? -27.141 13.094 12.164 1 96.19 64 ASP B C 1
ATOM 4139 O O . ASP B 1 64 ? -26.625 12.188 11.508 1 96.19 64 ASP B O 1
ATOM 4143 N N . VAL B 1 65 ? -27.391 14.297 11.742 1 95.94 65 VAL B N 1
ATOM 4144 C CA . VAL B 1 65 ? -26.984 14.664 10.391 1 95.94 65 VAL B CA 1
ATOM 4145 C C . VAL B 1 65 ? -25.469 14.57 10.266 1 95.94 65 VAL B C 1
ATOM 4147 O O . VAL B 1 65 ? -24.953 14.039 9.281 1 95.94 65 VAL B O 1
ATOM 4150 N N . LEU B 1 66 ? -24.75 15.094 11.227 1 98.06 66 LEU B N 1
ATOM 4151 C CA . LEU B 1 66 ? -23.281 15.07 11.227 1 98.06 66 LEU B CA 1
ATOM 4152 C C . LEU B 1 66 ? -22.766 13.633 11.18 1 98.06 66 LEU B C 1
ATOM 4154 O O . LEU B 1 66 ? -21.891 13.312 10.383 1 98.06 66 LEU B O 1
ATOM 4158 N N . LYS B 1 67 ? -23.359 12.797 12 1 98.44 67 LYS B N 1
ATOM 4159 C CA . LYS B 1 67 ? -22.891 11.414 12.109 1 98.44 67 LYS B CA 1
ATOM 4160 C C . LYS B 1 67 ? -23.203 10.625 10.836 1 98.44 67 LYS B C 1
ATOM 4162 O O . LYS B 1 67 ? -22.359 9.875 10.344 1 98.44 67 LYS B O 1
ATOM 4167 N N . LYS B 1 68 ? -24.406 10.805 10.352 1 97.69 68 LYS B N 1
ATOM 4168 C CA . LYS B 1 68 ? -24.797 10.109 9.133 1 97.69 68 LYS B CA 1
ATOM 4169 C C . LYS B 1 68 ? -23.906 10.508 7.957 1 97.69 68 LYS B C 1
ATOM 4171 O O . LYS B 1 68 ? -23.453 9.656 7.191 1 97.69 68 LYS B O 1
ATOM 4176 N N . ALA B 1 69 ? -23.719 11.812 7.801 1 98 69 ALA B N 1
ATOM 4177 C CA . ALA B 1 69 ? -22.859 12.312 6.727 1 98 69 ALA B CA 1
ATOM 4178 C C . ALA B 1 69 ? -21.438 11.82 6.891 1 98 69 ALA B C 1
ATOM 4180 O O . ALA B 1 69 ? -20.766 11.5 5.906 1 98 69 ALA B O 1
ATOM 4181 N N . MET B 1 70 ? -20.953 11.805 8.102 1 98.31 70 MET B N 1
ATOM 4182 C CA . MET B 1 70 ? -19.609 11.32 8.367 1 98.31 70 MET B CA 1
ATOM 4183 C C . MET B 1 70 ? -19.469 9.852 7.977 1 98.31 70 MET B C 1
ATOM 4185 O O . MET B 1 70 ? -18.484 9.461 7.336 1 98.31 70 MET B O 1
ATOM 4189 N N . ALA B 1 71 ? -20.438 9.055 8.383 1 98.12 71 ALA B N 1
ATOM 4190 C CA . ALA B 1 71 ? -20.422 7.633 8.055 1 98.12 71 ALA B CA 1
ATOM 4191 C C . ALA B 1 71 ? -20.312 7.422 6.547 1 98.12 71 ALA B C 1
ATOM 4193 O O . ALA B 1 71 ? -19.609 6.527 6.086 1 98.12 71 ALA B O 1
ATOM 4194 N N . GLU B 1 72 ? -20.984 8.234 5.855 1 96.69 72 GLU B N 1
ATOM 4195 C CA . GLU B 1 72 ? -20.938 8.148 4.398 1 96.69 72 GLU B CA 1
ATOM 4196 C C . GLU B 1 72 ? -19.594 8.633 3.863 1 96.69 72 GLU B C 1
ATOM 4198 O O . GLU B 1 72 ? -19.031 8.023 2.949 1 96.69 72 GLU B O 1
ATOM 4203 N N . ALA B 1 73 ? -19.078 9.719 4.383 1 97 73 ALA B N 1
ATOM 4204 C CA . ALA B 1 73 ? -17.812 10.273 3.939 1 97 73 ALA B CA 1
ATOM 4205 C C . ALA B 1 73 ? -16.672 9.289 4.18 1 97 73 ALA B C 1
ATOM 4207 O O . ALA B 1 73 ? -15.734 9.203 3.383 1 97 73 ALA B O 1
ATOM 4208 N N . LEU B 1 74 ? -16.781 8.516 5.242 1 96.94 74 LEU B N 1
ATOM 4209 C CA . LEU B 1 74 ? -15.703 7.629 5.664 1 96.94 74 LEU B CA 1
ATOM 4210 C C . LEU B 1 74 ? -15.547 6.461 4.699 1 96.94 74 LEU B C 1
ATOM 4212 O O . LEU B 1 74 ? -14.539 5.758 4.723 1 96.94 74 LEU B O 1
ATOM 4216 N N . VAL B 1 75 ? -16.531 6.262 3.85 1 94.31 75 VAL B N 1
ATOM 4217 C CA . VAL B 1 75 ? -16.375 5.234 2.824 1 94.31 75 VAL B CA 1
ATOM 4218 C C . VAL B 1 75 ? -15.211 5.59 1.901 1 94.31 75 VAL B C 1
ATOM 4220 O O . VAL B 1 75 ? -14.375 4.742 1.598 1 94.31 75 VAL B O 1
ATOM 4223 N N . SER B 1 76 ? -15.195 6.848 1.486 1 94.5 76 SER B N 1
ATOM 4224 C CA . SER B 1 76 ? -14.125 7.312 0.607 1 94.5 76 SER B CA 1
ATOM 4225 C C . SER B 1 76 ? -12.883 7.695 1.401 1 94.5 76 SER B C 1
ATOM 4227 O O . SER B 1 76 ? -11.758 7.488 0.943 1 94.5 76 SER B O 1
ATOM 4229 N N . TYR B 1 77 ? -13.086 8.242 2.588 1 97 77 TYR B N 1
ATOM 4230 C CA . TYR B 1 77 ? -11.984 8.648 3.451 1 97 77 TYR B CA 1
ATOM 4231 C C . TYR B 1 77 ? -11.695 7.59 4.508 1 97 77 TYR B C 1
ATOM 4233 O O . TYR B 1 77 ? -11.555 7.902 5.691 1 97 77 TYR B O 1
ATOM 4241 N N . TYR B 1 78 ? -11.57 6.391 4.043 1 96.06 78 TYR B N 1
ATOM 4242 C CA . TYR B 1 78 ? -11.523 5.215 4.906 1 96.06 78 TYR B CA 1
ATOM 4243 C C . TYR B 1 78 ? -10.32 5.266 5.836 1 96.06 78 TYR B C 1
ATOM 4245 O O . TYR B 1 78 ? -10.359 4.719 6.941 1 96.06 78 TYR B O 1
ATOM 4253 N N . ALA B 1 79 ? -9.25 5.887 5.449 1 96.69 79 ALA B N 1
ATOM 4254 C CA . ALA B 1 79 ? -8.031 5.957 6.254 1 96.69 79 ALA B CA 1
ATOM 4255 C C . ALA B 1 79 ? -8.305 6.633 7.598 1 96.69 79 ALA B C 1
ATOM 4257 O O . ALA B 1 79 ? -7.668 6.305 8.602 1 96.69 79 ALA B O 1
ATOM 4258 N N . LEU B 1 80 ? -9.25 7.547 7.609 1 97.69 80 LEU B N 1
ATOM 4259 C CA . LEU B 1 80 ? -9.531 8.328 8.805 1 97.69 80 LEU B CA 1
ATOM 4260 C C . LEU B 1 80 ? -10.227 7.477 9.859 1 97.69 80 LEU B C 1
ATOM 4262 O O . LEU B 1 80 ? -10.273 7.848 11.039 1 97.69 80 LEU B O 1
ATOM 4266 N N . ALA B 1 81 ? -10.852 6.398 9.453 1 96.94 81 ALA B N 1
ATOM 4267 C CA . ALA B 1 81 ? -11.539 5.5 10.375 1 96.94 81 ALA B CA 1
ATOM 4268 C C . ALA B 1 81 ? -10.641 4.344 10.797 1 96.94 81 ALA B C 1
ATOM 4270 O O . ALA B 1 81 ? -11.109 3.336 11.32 1 96.94 81 ALA B O 1
ATOM 4271 N N . GLY B 1 82 ? -9.352 4.465 10.461 1 96.38 82 GLY B N 1
ATOM 4272 C CA . GLY B 1 82 ? -8.398 3.432 10.812 1 96.38 82 GLY B CA 1
ATOM 4273 C C . GLY B 1 82 ? -7.578 3.775 12.047 1 96.38 82 GLY B C 1
ATOM 4274 O O . GLY B 1 82 ? -8.039 4.512 12.922 1 96.38 82 GLY B O 1
ATOM 4275 N N . GLU B 1 83 ? -6.391 3.145 12.156 1 96.69 83 GLU B N 1
ATOM 4276 C CA . GLU B 1 83 ? -5.473 3.393 13.266 1 96.69 83 GLU B CA 1
ATOM 4277 C C . GLU B 1 83 ? -4.02 3.283 12.812 1 96.69 83 GLU B C 1
ATOM 4279 O O . GLU B 1 83 ? -3.719 2.611 11.82 1 96.69 83 GLU B O 1
ATOM 4284 N N . VAL B 1 84 ? -3.199 3.945 13.484 1 95.75 84 VAL B N 1
ATOM 4285 C CA . VAL B 1 84 ? -1.766 3.844 13.227 1 95.75 84 VAL B CA 1
ATOM 4286 C C . VAL B 1 84 ? -1.208 2.594 13.906 1 95.75 84 VAL B C 1
ATOM 4288 O O . VAL B 1 84 ? -1.471 2.35 15.086 1 95.75 84 VAL B O 1
ATOM 4291 N N . VAL B 1 85 ? -0.526 1.82 13.117 1 94.56 85 VAL B N 1
ATOM 4292 C CA . VAL B 1 85 ? 0.225 0.674 13.617 1 94.56 85 VAL B CA 1
ATOM 4293 C C . VAL B 1 85 ? 1.687 0.789 13.195 1 94.56 85 VAL B C 1
ATOM 4295 O O . VAL B 1 85 ? 2.086 1.785 12.586 1 94.56 85 VAL B O 1
ATOM 4298 N N . TYR B 1 86 ? 2.51 -0.16 13.578 1 93.75 86 TYR B N 1
ATOM 4299 C CA . TYR B 1 86 ? 3.926 -0.128 13.227 1 93.75 86 TYR B CA 1
ATOM 4300 C C . TYR B 1 86 ? 4.359 -1.441 12.586 1 93.75 86 TYR B C 1
ATOM 4302 O O . TYR B 1 86 ? 3.928 -2.518 13.008 1 93.75 86 TYR B O 1
ATOM 4310 N N . ASN B 1 87 ? 5.109 -1.328 11.523 1 89.75 87 ASN B N 1
ATOM 4311 C CA . ASN B 1 87 ? 5.633 -2.543 10.906 1 89.75 87 ASN B CA 1
ATOM 4312 C C . ASN B 1 87 ? 6.836 -3.09 11.664 1 89.75 87 ASN B C 1
ATOM 4314 O O . ASN B 1 87 ? 7.191 -2.572 12.727 1 89.75 87 ASN B O 1
ATOM 4318 N N . TYR B 1 88 ? 7.461 -4.117 11.141 1 84.56 88 TYR B N 1
ATOM 4319 C CA . TYR B 1 88 ? 8.508 -4.836 11.852 1 84.56 88 TYR B CA 1
ATOM 4320 C C . TYR B 1 88 ? 9.758 -3.971 12 1 84.56 88 TYR B C 1
ATOM 4322 O O . TYR B 1 88 ? 10.562 -4.18 12.906 1 84.56 88 TYR B O 1
ATOM 4330 N N . ASP B 1 89 ? 9.836 -2.932 11.148 1 88.31 89 ASP B N 1
ATOM 4331 C CA . ASP B 1 89 ? 10.977 -2.029 11.195 1 88.31 89 ASP B CA 1
ATOM 4332 C C . ASP B 1 89 ? 10.703 -0.845 12.125 1 88.31 89 ASP B C 1
ATOM 4334 O O . ASP B 1 89 ? 11.539 0.051 12.258 1 88.31 89 ASP B O 1
ATOM 4338 N N . GLY B 1 90 ? 9.531 -0.827 12.68 1 90.62 90 GLY B N 1
ATOM 4339 C CA . GLY B 1 90 ? 9.156 0.271 13.555 1 90.62 90 GLY B CA 1
ATOM 4340 C C . GLY B 1 90 ? 8.625 1.478 12.805 1 90.62 90 GLY B C 1
ATOM 4341 O O . GLY B 1 90 ? 8.445 2.549 13.391 1 90.62 90 GLY B O 1
ATOM 4342 N N . GLU B 1 91 ? 8.445 1.326 11.578 1 93.62 91 GLU B N 1
ATOM 4343 C CA . GLU B 1 91 ? 7.879 2.396 10.766 1 93.62 91 GLU B CA 1
ATOM 4344 C C . GLU B 1 91 ? 6.355 2.414 10.859 1 93.62 91 GLU B C 1
ATOM 4346 O O . GLU B 1 91 ? 5.711 1.363 10.789 1 93.62 91 GLU B O 1
ATOM 4351 N N . PRO B 1 92 ? 5.781 3.555 11.102 1 94.5 92 PRO B N 1
ATOM 4352 C CA . PRO B 1 92 ? 4.32 3.607 11.188 1 94.5 92 PRO B CA 1
ATOM 4353 C C . PRO B 1 92 ? 3.641 3.332 9.852 1 94.5 92 PRO B C 1
ATOM 4355 O O . PRO B 1 92 ? 4.176 3.686 8.797 1 94.5 92 PRO B O 1
ATOM 4358 N N . GLU B 1 93 ? 2.537 2.697 9.883 1 95.75 93 GLU B N 1
ATOM 4359 C CA . GLU B 1 93 ? 1.617 2.506 8.758 1 95.75 93 GLU B CA 1
ATOM 4360 C C . GLU B 1 93 ? 0.166 2.504 9.234 1 95.75 93 GLU B C 1
ATOM 4362 O O . GLU B 1 93 ? -0.101 2.559 10.438 1 95.75 93 GLU B O 1
ATOM 4367 N N . LEU B 1 94 ? -0.753 2.557 8.328 1 96.75 94 LEU B N 1
ATOM 4368 C CA . LEU B 1 94 ? -2.164 2.631 8.695 1 96.75 94 LEU B CA 1
ATOM 4369 C C . LEU B 1 94 ? -2.848 1.281 8.5 1 96.75 94 LEU B C 1
ATOM 4371 O O . LEU B 1 94 ? -2.672 0.635 7.461 1 96.75 94 LEU B O 1
ATOM 4375 N N . LEU B 1 95 ? -3.459 0.836 9.5 1 96.19 95 LEU B N 1
ATOM 4376 C CA . LEU B 1 95 ? -4.406 -0.264 9.367 1 96.19 95 LEU B CA 1
ATOM 4377 C C . LEU B 1 95 ? -5.816 0.261 9.117 1 96.19 95 LEU B C 1
ATOM 4379 O O . LEU B 1 95 ? -6.438 0.83 10.023 1 96.19 95 LEU B O 1
ATOM 4383 N N . CYS B 1 96 ? -6.285 0.135 7.914 1 95.81 96 CYS B N 1
ATOM 4384 C CA . CYS B 1 96 ? -7.641 0.543 7.559 1 95.81 96 CYS B CA 1
ATOM 4385 C C . CYS B 1 96 ? -8.648 -0.551 7.898 1 95.81 96 CYS B C 1
ATOM 4387 O O . CYS B 1 96 ? -8.969 -1.391 7.055 1 95.81 96 CYS B O 1
ATOM 4389 N N . ASN B 1 97 ? -9.188 -0.483 9.117 1 93.44 97 ASN B N 1
ATOM 4390 C CA . ASN B 1 97 ? -10.039 -1.554 9.625 1 93.44 97 ASN B CA 1
ATOM 4391 C C . ASN B 1 97 ? -11.414 -1.035 10.016 1 93.44 97 ASN B C 1
ATOM 4393 O O . ASN B 1 97 ? -12.156 -1.712 10.727 1 93.44 97 ASN B O 1
ATOM 4397 N N . ASN B 1 98 ? -11.688 0.193 9.703 1 95.06 98 ASN B N 1
ATOM 4398 C CA . ASN B 1 98 ? -12.969 0.818 10.008 1 95.06 98 ASN B CA 1
ATOM 4399 C C . ASN B 1 98 ? -13.266 0.8 11.508 1 95.06 98 ASN B C 1
ATOM 4401 O O . ASN B 1 98 ? -14.398 0.574 11.922 1 95.06 98 ASN B O 1
ATOM 4405 N N . ARG B 1 99 ? -12.219 0.937 12.25 1 94.06 99 ARG B N 1
ATOM 4406 C CA . ARG B 1 99 ? -12.406 1.072 13.695 1 94.06 99 ARG B CA 1
ATOM 4407 C C . ARG B 1 99 ? -13.391 2.191 14.016 1 94.06 99 ARG B C 1
ATOM 4409 O O . ARG B 1 99 ? -14.094 2.129 15.023 1 94.06 99 ARG B O 1
ATOM 4416 N N . GLY B 1 100 ? -13.375 3.225 13.195 1 96.5 100 GLY B N 1
ATOM 4417 C CA . GLY B 1 100 ? -14.336 4.309 13.336 1 96.5 100 GLY B CA 1
ATOM 4418 C C . GLY B 1 100 ? -13.719 5.574 13.906 1 96.5 100 GLY B C 1
ATOM 4419 O O . GLY B 1 100 ? -12.539 5.594 14.258 1 96.5 100 GLY B O 1
ATOM 4420 N N . VAL B 1 101 ? -14.5 6.613 13.984 1 98.06 101 VAL B N 1
ATOM 4421 C CA . VAL B 1 101 ? -14.133 7.934 14.484 1 98.06 101 VAL B CA 1
ATOM 4422 C C . VAL B 1 101 ? -14.859 8.211 15.805 1 98.06 101 VAL B C 1
ATOM 4424 O O . VAL B 1 101 ? -16.078 8.102 15.875 1 98.06 101 VAL B O 1
ATOM 4427 N N . ASP B 1 102 ? -14.07 8.516 16.828 1 97.81 102 ASP B N 1
ATOM 4428 C CA . ASP B 1 102 ? -14.703 8.898 18.078 1 97.81 102 ASP B CA 1
ATOM 4429 C C . ASP B 1 102 ? -15.492 10.195 17.922 1 97.81 102 ASP B C 1
ATOM 4431 O O . ASP B 1 102 ? -14.984 11.18 17.375 1 97.81 102 ASP B O 1
ATOM 4435 N N . PHE B 1 103 ? -16.719 10.133 18.375 1 98.06 103 PHE B N 1
ATOM 4436 C CA . PHE B 1 103 ? -17.625 11.266 18.266 1 98.06 103 PHE B CA 1
ATOM 4437 C C . PHE B 1 103 ? -18.203 11.633 19.625 1 98.06 103 PHE B C 1
ATOM 4439 O O . PHE B 1 103 ? -18.922 10.836 20.25 1 98.06 103 PHE B O 1
ATOM 4446 N N . VAL B 1 104 ? -17.938 12.812 20.062 1 98 104 VAL B N 1
ATOM 4447 C CA . VAL B 1 104 ? -18.359 13.266 21.375 1 98 104 VAL B CA 1
ATOM 4448 C C . VAL B 1 104 ? -19.438 14.344 21.219 1 98 104 VAL B C 1
ATOM 4450 O O . VAL B 1 104 ? -19.312 15.234 20.375 1 98 104 VAL B O 1
ATOM 4453 N N . GLU B 1 105 ? -20.484 14.234 21.922 1 98.38 105 GLU B N 1
ATOM 4454 C CA . GLU B 1 105 ? -21.5 15.281 22.078 1 98.38 105 GLU B CA 1
ATOM 4455 C C . GLU B 1 105 ? -21.359 15.992 23.422 1 98.38 105 GLU B C 1
ATOM 4457 O O . GLU B 1 105 ? -21.156 15.344 24.453 1 98.38 105 GLU B O 1
ATOM 4462 N N . ALA B 1 106 ? -21.375 17.266 23.359 1 98.38 106 ALA B N 1
ATOM 4463 C CA . ALA B 1 106 ? -21.172 18 24.594 1 98.38 106 ALA B CA 1
ATOM 4464 C C . ALA B 1 106 ? -22.047 19.25 24.641 1 98.38 106 ALA B C 1
ATOM 4466 O O . ALA B 1 106 ? -22.688 19.609 23.641 1 98.38 106 ALA B O 1
ATOM 4467 N N . TYR B 1 107 ? -22.188 19.844 25.844 1 98.12 107 TYR B N 1
ATOM 4468 C CA . TYR B 1 107 ? -22.859 21.094 26.109 1 98.12 107 TYR B CA 1
ATOM 4469 C C . TYR B 1 107 ? -21.938 22.062 26.844 1 98.12 107 TYR B C 1
ATOM 4471 O O . TYR B 1 107 ? -21.25 21.688 27.781 1 98.12 107 TYR B O 1
ATOM 4479 N N . ALA B 1 108 ? -21.859 23.25 26.312 1 98 108 ALA B N 1
ATOM 4480 C CA . ALA B 1 108 ? -21.047 24.281 26.953 1 98 108 ALA B CA 1
ATOM 4481 C C . ALA B 1 108 ? -21.922 25.391 27.516 1 98 108 ALA B C 1
ATOM 4483 O O . ALA B 1 108 ? -22.766 25.953 26.797 1 98 108 ALA B O 1
ATOM 4484 N N . GLU B 1 109 ? -21.672 25.812 28.75 1 97 109 GLU B N 1
ATOM 4485 C CA . GLU B 1 109 ? -22.406 26.891 29.406 1 97 109 GLU B CA 1
ATOM 4486 C C . GLU B 1 109 ? -21.859 28.25 29 1 97 109 GLU B C 1
ATOM 4488 O O . GLU B 1 109 ? -21.438 29.031 29.844 1 97 109 GLU B O 1
ATOM 4493 N N . VAL B 1 110 ? -21.891 28.484 27.75 1 97.12 110 VAL B N 1
ATOM 4494 C CA . VAL B 1 110 ? -21.391 29.75 27.203 1 97.12 110 VAL B CA 1
ATOM 4495 C C . VAL B 1 110 ? -22.156 30.109 25.938 1 97.12 110 VAL B C 1
ATOM 4497 O O . VAL B 1 110 ? -22.625 29.219 25.219 1 97.12 110 VAL B O 1
ATOM 4500 N N . GLU B 1 111 ? -22.375 31.375 25.703 1 96.5 111 GLU B N 1
ATOM 4501 C CA . GLU B 1 111 ? -22.953 31.828 24.438 1 96.5 111 GLU B CA 1
ATOM 4502 C C . GLU B 1 111 ? -21.875 32.031 23.375 1 96.5 111 GLU B C 1
ATOM 4504 O O . GLU B 1 111 ? -20.719 32.312 23.703 1 96.5 111 GLU B O 1
ATOM 4509 N N . LEU B 1 112 ? -22.297 31.891 22.125 1 95.88 112 LEU B N 1
ATOM 4510 C CA . LEU B 1 112 ? -21.375 32.031 21 1 95.88 112 LEU B CA 1
ATOM 4511 C C . LEU B 1 112 ? -20.641 33.375 21.062 1 95.88 112 LEU B C 1
ATOM 4513 O O . LEU B 1 112 ? -19.422 33.438 20.875 1 95.88 112 LEU B O 1
ATOM 4517 N N . ARG B 1 113 ? -21.328 34.438 21.328 1 94.31 113 ARG B N 1
ATOM 4518 C CA . ARG B 1 113 ? -20.766 35.812 21.344 1 94.31 113 ARG B CA 1
ATOM 4519 C C . ARG B 1 113 ? -19.781 35.969 22.484 1 94.31 113 ARG B C 1
ATOM 4521 O O . ARG B 1 113 ? -18.938 36.875 22.453 1 94.31 113 ARG B O 1
ATOM 4528 N N . ASP B 1 114 ? -19.875 35.094 23.469 1 94.44 114 ASP B N 1
ATOM 4529 C CA . ASP B 1 114 ? -19.047 35.219 24.656 1 94.44 114 ASP B CA 1
ATOM 4530 C C . ASP B 1 114 ? -17.797 34.344 24.562 1 94.44 114 ASP B C 1
ATOM 4532 O O . ASP B 1 114 ? -16.922 34.375 25.422 1 94.44 114 ASP B O 1
ATOM 4536 N N . LEU B 1 115 ? -17.719 33.531 23.516 1 94.75 115 LEU B N 1
ATOM 4537 C CA . LEU B 1 115 ? -16.484 32.781 23.297 1 94.75 115 LEU B CA 1
ATOM 4538 C C . LEU B 1 115 ? -15.32 33.719 23.016 1 94.75 115 LEU B C 1
ATOM 4540 O O . LEU B 1 115 ? -15.414 34.594 22.172 1 94.75 115 LEU B O 1
ATOM 4544 N N . ASN B 1 116 ? -14.234 33.531 23.75 1 95.44 116 ASN B N 1
ATOM 4545 C CA . ASN B 1 116 ? -13.023 34.312 23.469 1 95.44 116 ASN B CA 1
ATOM 4546 C C . ASN B 1 116 ? -12.25 33.719 22.281 1 95.44 116 ASN B C 1
ATOM 4548 O O . ASN B 1 116 ? -11.234 33.062 22.469 1 95.44 116 ASN B O 1
ATOM 4552 N N . LEU B 1 117 ? -12.648 34.062 21.078 1 94.25 117 LEU B N 1
ATOM 4553 C CA . LEU B 1 117 ? -12.039 33.5 19.875 1 94.25 117 LEU B CA 1
ATOM 4554 C C . LEU B 1 117 ? -10.641 34.031 19.656 1 94.25 117 LEU B C 1
ATOM 4556 O O . LEU B 1 117 ? -9.828 33.438 18.969 1 94.25 117 LEU B O 1
ATOM 4560 N N . TYR B 1 118 ? -10.375 35.188 20.234 1 97 118 TYR B N 1
ATOM 4561 C CA . TYR B 1 118 ? -9.031 35.75 20.219 1 97 118 TYR B CA 1
ATOM 4562 C C . TYR B 1 118 ? -8.055 34.875 20.984 1 97 118 TYR B C 1
ATOM 4564 O O . TYR B 1 118 ? -6.875 34.812 20.641 1 97 118 TYR B O 1
ATOM 4572 N N . ASN B 1 119 ? -8.484 34.281 21.984 1 96.62 119 ASN B N 1
ATOM 4573 C CA . ASN B 1 119 ? -7.68 33.406 22.844 1 96.62 119 ASN B CA 1
ATOM 4574 C C . ASN B 1 119 ? -8.188 31.969 22.844 1 96.62 119 ASN B C 1
ATOM 4576 O O . ASN B 1 119 ? -8.797 31.531 23.828 1 96.62 119 ASN B O 1
ATOM 4580 N N . PRO B 1 120 ? -7.816 31.234 21.844 1 95.62 120 PRO B N 1
ATOM 4581 C CA . PRO B 1 120 ? -8.305 29.859 21.75 1 95.62 120 PRO B CA 1
ATOM 4582 C C . PRO B 1 120 ? -7.762 28.969 22.859 1 95.62 120 PRO B C 1
ATOM 4584 O O . PRO B 1 120 ? -8.336 27.922 23.156 1 95.62 120 PRO B O 1
ATOM 4587 N N . ASP B 1 121 ? -6.656 29.281 23.516 1 94.25 121 ASP B N 1
ATOM 4588 C CA . ASP B 1 121 ? -6.141 28.5 24.641 1 94.25 121 ASP B CA 1
ATOM 4589 C C . ASP B 1 121 ? -7.129 28.484 25.812 1 94.25 121 ASP B C 1
ATOM 4591 O O . ASP B 1 121 ? -7.152 27.547 26.594 1 94.25 121 ASP B O 1
ATOM 4595 N N . GLU B 1 122 ? -7.867 29.469 25.812 1 93.31 122 GLU B N 1
ATOM 4596 C CA . GLU B 1 122 ? -8.844 29.594 26.891 1 93.31 122 GLU B CA 1
ATOM 4597 C C . GLU B 1 122 ? -10.172 28.953 26.516 1 93.31 122 GLU B C 1
ATOM 4599 O O . GLU B 1 122 ? -10.727 28.156 27.281 1 93.31 122 GLU B O 1
ATOM 4604 N N . SER B 1 123 ? -10.656 29.219 25.328 1 93.88 123 SER B N 1
ATOM 4605 C CA . SER B 1 123 ? -12.031 28.875 24.984 1 93.88 123 SER B CA 1
ATOM 4606 C C . SER B 1 123 ? -12.109 27.562 24.219 1 93.88 123 SER B C 1
ATOM 4608 O O . SER B 1 123 ? -13.141 26.875 24.234 1 93.88 123 SER B O 1
ATOM 4610 N N . ILE B 1 124 ? -11.047 27.203 23.531 1 94 124 ILE B N 1
ATOM 4611 C CA . ILE B 1 124 ? -11.133 26.094 22.594 1 94 124 ILE B CA 1
ATOM 4612 C C . ILE B 1 124 ? -10.352 24.891 23.125 1 94 124 ILE B C 1
ATOM 4614 O O . ILE B 1 124 ? -10.906 23.812 23.297 1 94 124 ILE B O 1
ATOM 4618 N N . GLU B 1 125 ? -9.148 25.094 23.5 1 92.56 125 GLU B N 1
ATOM 4619 C CA . GLU B 1 125 ? -8.242 24.031 23.922 1 92.56 125 GLU B CA 1
ATOM 4620 C C . GLU B 1 125 ? -8.766 23.328 25.172 1 92.56 125 GLU B C 1
ATOM 4622 O O . GLU B 1 125 ? -9.133 23.969 26.156 1 92.56 125 GLU B O 1
ATOM 4627 N N . GLY B 1 126 ? -8.859 22.031 25.047 1 89.75 126 GLY B N 1
ATOM 4628 C CA . GLY B 1 126 ? -9.258 21.234 26.203 1 89.75 126 GLY B CA 1
ATOM 4629 C C . GLY B 1 126 ? -10.742 21.312 26.5 1 89.75 126 GLY B C 1
ATOM 4630 O O . GLY B 1 126 ? -11.227 20.672 27.438 1 89.75 126 GLY B O 1
ATOM 4631 N N . LYS B 1 127 ? -11.492 22.062 25.766 1 94.69 127 LYS B N 1
ATOM 4632 C CA . LYS B 1 127 ? -12.922 22.234 26 1 94.69 127 LYS B CA 1
ATOM 4633 C C . LYS B 1 127 ? -13.734 21.859 24.75 1 94.69 127 LYS B C 1
ATOM 4635 O O . LYS B 1 127 ? -14.422 20.844 24.734 1 94.69 127 LYS B O 1
ATOM 4640 N N . LEU B 1 128 ? -13.484 22.609 23.734 1 96.75 128 LEU B N 1
ATOM 4641 C CA . LEU B 1 128 ? -14.328 22.438 22.547 1 96.75 128 LEU B CA 1
ATOM 4642 C C . LEU B 1 128 ? -13.656 21.531 21.531 1 96.75 128 LEU B C 1
ATOM 4644 O O . LEU B 1 128 ? -14.305 21.078 20.578 1 96.75 128 LEU B O 1
ATOM 4648 N N . LEU B 1 129 ? -12.391 21.281 21.672 1 95.56 129 LEU B N 1
ATOM 4649 C CA . LEU B 1 129 ? -11.68 20.328 20.812 1 95.56 129 LEU B CA 1
ATOM 4650 C C . LEU B 1 129 ? -11.641 18.938 21.469 1 95.56 129 LEU B C 1
ATOM 4652 O O . LEU B 1 129 ? -11.336 18.812 22.656 1 95.56 129 LEU B O 1
ATOM 4656 N N . PRO B 1 130 ? -11.906 17.953 20.625 1 94.06 130 PRO B N 1
ATOM 4657 C CA . PRO B 1 130 ? -11.844 16.594 21.188 1 94.06 130 PRO B CA 1
ATOM 4658 C C . PRO B 1 130 ? -10.414 16.094 21.359 1 94.06 130 PRO B C 1
ATOM 4660 O O . PRO B 1 130 ? -9.516 16.484 20.609 1 94.06 130 PRO B O 1
ATOM 4663 N N . LYS B 1 131 ? -10.297 15.266 22.375 1 86.44 131 LYS B N 1
ATOM 4664 C CA . LYS B 1 131 ? -9.047 14.516 22.5 1 86.44 131 LYS B CA 1
ATOM 4665 C C . LYS B 1 131 ? -9.047 13.305 21.562 1 86.44 131 LYS B C 1
ATOM 4667 O O . LYS B 1 131 ? -10.07 12.633 21.406 1 86.44 131 LYS B O 1
ATOM 4672 N N . LYS B 1 132 ? -8 13.188 21.016 1 81.69 132 LYS B N 1
ATOM 4673 C CA . LYS B 1 132 ? -7.895 12.031 20.125 1 81.69 132 LYS B CA 1
ATOM 4674 C C . LYS B 1 132 ? -7.422 10.797 20.875 1 81.69 132 LYS B C 1
ATOM 4676 O O . LYS B 1 132 ? -6.527 10.883 21.719 1 81.69 132 LYS B O 1
ATOM 4681 N N . LYS B 1 133 ? -8.07 9.703 20.594 1 80.44 133 LYS B N 1
ATOM 4682 C CA . LYS B 1 133 ? -7.652 8.43 21.172 1 80.44 133 LYS B CA 1
ATOM 4683 C C . LYS B 1 133 ? -6.27 8.023 20.688 1 80.44 133 LYS B C 1
ATOM 4685 O O . LYS B 1 133 ? -5.844 8.43 19.594 1 80.44 133 LYS B O 1
ATOM 4690 N N . LYS B 1 134 ? -5.812 7.09 21.516 1 84.12 134 LYS B N 1
ATOM 4691 C CA . LYS B 1 134 ? -4.496 6.566 21.156 1 84.12 134 LYS B CA 1
ATOM 4692 C C . LYS B 1 134 ? -4.559 5.785 19.844 1 84.12 134 LYS B C 1
ATOM 4694 O O . LYS B 1 134 ? -5.457 4.965 19.641 1 84.12 134 LYS B O 1
ATOM 4699 N N . ASN B 1 135 ? -3.832 6.07 18.938 1 88.94 135 ASN B N 1
ATOM 4700 C CA . ASN B 1 135 ? -3.631 5.438 17.625 1 88.94 135 ASN B CA 1
ATOM 4701 C C . ASN B 1 135 ? -4.73 5.82 16.641 1 88.94 135 ASN B C 1
ATOM 4703 O O . ASN B 1 135 ? -4.688 5.422 15.477 1 88.94 135 ASN B O 1
ATOM 4707 N N . GLY B 1 136 ? -5.84 6.492 17.203 1 94.12 136 GLY B N 1
ATOM 4708 C CA . GLY B 1 136 ? -6.855 6.977 16.281 1 94.12 136 GLY B CA 1
ATOM 4709 C C . GLY B 1 136 ? -6.355 8.086 15.375 1 94.12 136 GLY B C 1
ATOM 4710 O O . GLY B 1 136 ? -5.312 8.688 15.641 1 94.12 136 GLY B O 1
ATOM 4711 N N . LEU B 1 137 ? -7.145 8.289 14.344 1 96.94 137 LEU B N 1
ATOM 4712 C CA . LEU B 1 137 ? -6.645 9.227 13.344 1 96.94 137 LEU B CA 1
ATOM 4713 C C . LEU B 1 137 ? -7.508 10.477 13.289 1 96.94 137 LEU B C 1
ATOM 4715 O O . LEU B 1 137 ? -7.07 11.523 12.797 1 96.94 137 LEU B O 1
ATOM 4719 N N . LEU B 1 138 ? -8.766 10.391 13.688 1 98 138 LEU B N 1
ATOM 4720 C CA . LEU B 1 138 ? -9.719 11.492 13.688 1 98 138 LEU B CA 1
ATOM 4721 C C . LEU B 1 138 ? -10.68 11.375 14.875 1 98 138 LEU B C 1
ATOM 4723 O O . LEU B 1 138 ? -11.125 10.281 15.211 1 98 138 LEU B O 1
ATOM 4727 N N . SER B 1 139 ? -10.906 12.406 15.555 1 98 139 SER B N 1
ATOM 4728 C CA . SER B 1 139 ? -11.953 12.539 16.562 1 98 139 SER B CA 1
ATOM 4729 C C . SER B 1 139 ? -12.781 13.797 16.328 1 98 139 SER B C 1
ATOM 4731 O O . SER B 1 139 ? -12.266 14.812 15.859 1 98 139 SER B O 1
ATOM 4733 N N . VAL B 1 140 ? -14.047 13.688 16.641 1 98.44 140 VAL B N 1
ATOM 4734 C CA . VAL B 1 140 ? -14.953 14.812 16.422 1 98.44 140 VAL B CA 1
ATOM 4735 C C . VAL B 1 140 ? -15.727 15.117 17.688 1 98.44 140 VAL B C 1
ATOM 4737 O O . VAL B 1 140 ? -16.062 14.211 18.453 1 98.44 140 VAL B O 1
ATOM 4740 N N . GLN B 1 141 ? -15.945 16.344 17.953 1 98.44 141 GLN B N 1
ATOM 4741 C CA . GLN B 1 141 ? -16.828 16.797 19.031 1 98.44 141 GLN B CA 1
ATOM 4742 C C . GLN B 1 141 ? -17.828 17.828 18.516 1 98.44 141 GLN B C 1
ATOM 4744 O O . GLN B 1 141 ? -17.438 18.797 17.859 1 98.44 141 GLN B O 1
ATOM 4749 N N . ALA B 1 142 ? -19.062 17.547 18.703 1 98.62 142 ALA B N 1
ATOM 4750 C CA . ALA B 1 142 ? -20.109 18.547 18.531 1 98.62 142 ALA B CA 1
ATOM 4751 C C . ALA B 1 142 ? -20.578 19.094 19.891 1 98.62 142 ALA B C 1
ATOM 4753 O O . ALA B 1 142 ? -20.969 18.328 20.766 1 98.62 142 ALA B O 1
ATOM 4754 N N . THR B 1 143 ? -20.516 20.406 20.031 1 98.56 143 THR B N 1
ATOM 4755 C CA . THR B 1 143 ? -20.859 21.031 21.312 1 98.56 143 THR B CA 1
ATOM 4756 C C . THR B 1 143 ? -22 22.031 21.141 1 98.56 143 THR B C 1
ATOM 4758 O O . THR B 1 143 ? -21.875 22.984 20.359 1 98.56 143 THR B O 1
ATOM 4761 N N . GLU B 1 144 ? -23.062 21.812 21.859 1 98.25 144 GLU B N 1
ATOM 4762 C CA . GLU B 1 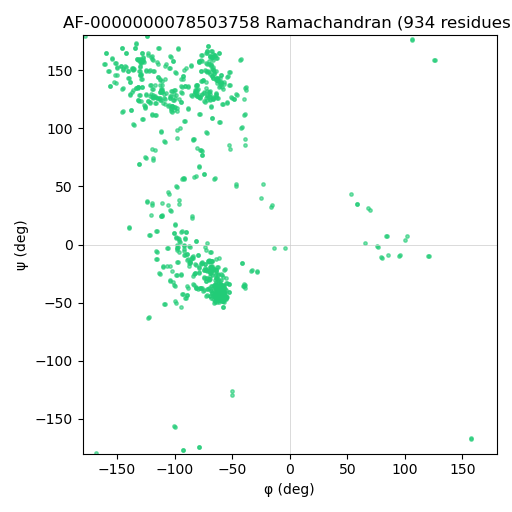144 ? -24.141 22.781 21.922 1 98.25 144 GLU B CA 1
ATOM 4763 C C . GLU B 1 144 ? -23.812 23.922 22.891 1 98.25 144 GLU B C 1
ATOM 4765 O O . GLU B 1 144 ? -23.359 23.672 24 1 98.25 144 GLU B O 1
ATOM 4770 N N . LEU B 1 145 ? -24.062 25.125 22.438 1 97.69 145 LEU B N 1
ATOM 4771 C CA . LEU B 1 145 ? -23.828 26.281 23.281 1 97.69 145 LEU B CA 1
ATOM 4772 C C . LEU B 1 145 ? -25.125 26.734 23.953 1 97.69 145 LEU B C 1
ATOM 4774 O O . LEU B 1 145 ? -26.219 26.312 23.547 1 97.69 145 LEU B O 1
ATOM 4778 N N . LYS B 1 146 ? -25.016 27.578 24.875 1 96.5 146 LYS B N 1
ATOM 4779 C CA . LYS B 1 146 ? -26.156 28.062 25.656 1 96.5 146 LYS B CA 1
ATOM 4780 C C . LYS B 1 146 ? -27.172 28.75 24.766 1 96.5 146 LYS B C 1
ATOM 4782 O O . LYS B 1 146 ? -28.375 28.672 25 1 96.5 146 LYS B O 1
ATOM 4787 N N . CYS B 1 147 ? -26.812 29.422 23.734 1 95.56 147 CYS B N 1
ATOM 4788 C CA . CYS B 1 147 ? -27.672 30.172 22.844 1 95.56 147 CYS B CA 1
ATOM 4789 C C . CYS B 1 147 ? -28.234 29.281 21.734 1 95.56 147 CYS B C 1
ATOM 4791 O O . CYS B 1 147 ? -28.906 29.766 20.828 1 95.56 147 CYS B O 1
ATOM 4793 N N . GLY B 1 148 ? -27.828 28.047 21.75 1 95.38 148 GLY B N 1
ATOM 4794 C CA . GLY B 1 148 ? -28.281 27.125 20.719 1 95.38 148 GLY B CA 1
ATOM 4795 C C . GLY B 1 148 ? -27.281 27 19.562 1 95.38 148 GLY B C 1
ATOM 4796 O O . GLY B 1 148 ? -27.453 26.141 18.703 1 95.38 148 GLY B O 1
ATOM 4797 N N . GLY B 1 149 ? -26.266 27.875 19.578 1 96.44 149 GLY B N 1
ATOM 4798 C CA . GLY B 1 149 ? -25.203 27.688 18.609 1 96.44 149 GLY B CA 1
ATOM 4799 C C . GLY B 1 149 ? -24.484 26.375 18.766 1 96.44 149 GLY B C 1
ATOM 4800 O O . GLY B 1 149 ? -24.672 25.656 19.75 1 96.44 149 GLY B O 1
ATOM 4801 N N . ILE B 1 150 ? -23.719 25.984 17.75 1 97.62 150 ILE B N 1
ATOM 4802 C CA . ILE B 1 150 ? -23.031 24.688 17.734 1 97.62 150 ILE B CA 1
ATOM 4803 C C . ILE B 1 150 ? -21.578 24.891 17.344 1 97.62 150 ILE B C 1
ATOM 4805 O O . ILE B 1 150 ? -21.266 25.656 16.422 1 97.62 150 ILE B O 1
ATOM 4809 N N . VAL B 1 151 ? -20.672 24.25 18.031 1 98.25 151 VAL B N 1
ATOM 4810 C CA . VAL B 1 151 ? -19.281 24.156 17.609 1 98.25 151 VAL B CA 1
ATOM 4811 C C . VAL B 1 151 ? -18.984 22.719 17.172 1 98.25 151 VAL B C 1
ATOM 4813 O O . VAL B 1 151 ? -19.234 21.766 17.906 1 98.25 151 VAL B O 1
ATOM 4816 N N . VAL B 1 152 ? -18.562 22.562 15.953 1 98.62 152 VAL B N 1
ATOM 4817 C CA . VAL B 1 152 ? -18.078 21.281 15.445 1 98.62 152 VAL B CA 1
ATOM 4818 C C . VAL B 1 152 ? -16.562 21.312 15.328 1 98.62 152 VAL B C 1
ATOM 4820 O O . VAL B 1 152 ? -16 22.156 14.617 1 98.62 152 VAL B O 1
ATOM 4823 N N . ALA B 1 153 ? -15.906 20.453 16.031 1 98.44 153 ALA B N 1
ATOM 4824 C CA . ALA B 1 153 ? -14.453 20.453 16.078 1 98.44 153 ALA B CA 1
ATOM 4825 C C . ALA B 1 153 ? -13.883 19.062 15.805 1 98.44 153 ALA B C 1
ATOM 4827 O O . ALA B 1 153 ? -14.531 18.062 16.109 1 98.44 153 ALA B O 1
ATOM 4828 N N . CYS B 1 154 ? -12.719 19.031 15.227 1 97.88 154 CYS B N 1
ATOM 4829 C CA . CYS B 1 154 ? -12.008 17.797 14.906 1 97.88 154 CYS B CA 1
ATOM 4830 C C . CYS B 1 154 ? -10.57 17.859 15.414 1 97.88 154 CYS B C 1
ATOM 4832 O O . CYS B 1 154 ? -9.961 18.938 15.461 1 97.88 154 CYS B O 1
ATOM 4834 N N . THR B 1 155 ? -10.07 16.781 15.812 1 97.5 155 THR B N 1
ATOM 4835 C CA . THR B 1 155 ? -8.648 16.547 16.047 1 97.5 155 THR B CA 1
ATOM 4836 C C . THR B 1 155 ? -8.117 15.445 15.148 1 97.5 155 THR B C 1
ATOM 4838 O O . THR B 1 155 ? -8.688 14.352 15.102 1 97.5 155 THR B O 1
ATOM 4841 N N . LEU B 1 156 ? -7.062 15.719 14.406 1 97.06 156 LEU B N 1
ATOM 4842 C CA . LEU B 1 156 ? -6.523 14.781 13.43 1 97.06 156 LEU B CA 1
ATOM 4843 C C . LEU B 1 156 ? -5.047 14.508 13.695 1 97.06 156 LEU B C 1
ATOM 4845 O O . LEU B 1 156 ? -4.328 15.375 14.188 1 97.06 156 LEU B O 1
ATOM 4849 N N . ASP B 1 157 ? -4.605 13.305 13.352 1 96.12 157 ASP B N 1
ATOM 4850 C CA . ASP B 1 157 ? -3.193 12.938 13.359 1 96.12 157 ASP B CA 1
ATOM 4851 C C . ASP B 1 157 ? -2.451 13.578 12.188 1 96.12 157 ASP B C 1
ATOM 4853 O O . ASP B 1 157 ? -2.805 13.359 11.031 1 96.12 157 ASP B O 1
ATOM 4857 N N . HIS B 1 158 ? -1.475 14.312 12.484 1 95.56 158 HIS B N 1
ATOM 4858 C CA . HIS B 1 158 ? -0.778 15.078 11.461 1 95.56 158 HIS B CA 1
ATOM 4859 C C . HIS B 1 158 ? -0.008 14.164 10.516 1 95.56 158 HIS B C 1
ATOM 4861 O O . HIS B 1 158 ? 0.378 14.57 9.414 1 95.56 158 HIS B O 1
ATOM 4867 N N . ARG B 1 159 ? 0.315 12.961 10.836 1 95.19 159 ARG B N 1
ATOM 4868 C CA . ARG B 1 159 ? 1.075 12.023 10.016 1 95.19 159 ARG B CA 1
ATOM 4869 C C . ARG B 1 159 ? 0.276 11.594 8.789 1 95.19 159 ARG B C 1
ATOM 4871 O O . ARG B 1 159 ? 0.843 11.094 7.816 1 95.19 159 ARG B O 1
ATOM 4878 N N . ILE B 1 160 ? -1.054 11.867 8.781 1 95 160 ILE B N 1
ATOM 4879 C CA . ILE B 1 160 ? -1.818 11.258 7.699 1 95 160 ILE B CA 1
ATOM 4880 C C . ILE B 1 160 ? -2.406 12.344 6.805 1 95 160 ILE B C 1
ATOM 4882 O O . ILE B 1 160 ? -2.895 12.062 5.711 1 95 160 ILE B O 1
ATOM 4886 N N . ALA B 1 161 ? -2.318 13.586 7.34 1 96.94 161 ALA B N 1
ATOM 4887 C CA . ALA B 1 161 ? -2.996 14.609 6.547 1 96.94 161 ALA B CA 1
ATOM 4888 C C . ALA B 1 161 ? -2.404 15.992 6.812 1 96.94 161 ALA B C 1
ATOM 4890 O O . ALA B 1 161 ? -2.184 16.375 7.965 1 96.94 161 ALA B O 1
ATOM 4891 N N . ASP B 1 162 ? -2.221 16.688 5.766 1 97.25 162 ASP B N 1
ATOM 4892 C CA . ASP B 1 162 ? -1.948 18.109 5.848 1 97.25 162 ASP B CA 1
ATOM 4893 C C . ASP B 1 162 ? -3.238 18.922 5.754 1 97.25 162 ASP B C 1
ATOM 4895 O O . ASP B 1 162 ? -4.336 18.359 5.746 1 97.25 162 ASP B O 1
ATOM 4899 N N . ALA B 1 163 ? -3.119 20.203 5.758 1 97.44 163 ALA B N 1
ATOM 4900 C CA . ALA B 1 163 ? -4.305 21.062 5.746 1 97.44 163 ALA B CA 1
ATOM 4901 C C . ALA B 1 163 ? -5.105 20.875 4.465 1 97.44 163 ALA B C 1
ATOM 4903 O O . ALA B 1 163 ? -6.34 20.906 4.484 1 97.44 163 ALA B O 1
ATOM 4904 N N . TYR B 1 164 ? -4.402 20.719 3.35 1 97 164 TYR B N 1
ATOM 4905 C CA . TYR B 1 164 ? -5.078 20.5 2.078 1 97 164 TYR B CA 1
ATOM 4906 C C . TYR B 1 164 ? -5.969 19.266 2.146 1 97 164 TYR B C 1
ATOM 4908 O O . TYR B 1 164 ? -7.152 19.312 1.801 1 97 164 TYR B O 1
ATOM 4916 N N . SER B 1 165 ? -5.438 18.188 2.531 1 97.56 165 SER B N 1
ATOM 4917 C CA . SER B 1 165 ? -6.172 16.938 2.658 1 97.56 165 SER B CA 1
ATOM 4918 C C . SER B 1 165 ? -7.305 17.062 3.672 1 97.56 165 SER B C 1
ATOM 4920 O O . SER B 1 165 ? -8.414 16.578 3.438 1 97.56 165 SER B O 1
ATOM 4922 N N . THR B 1 166 ? -7.031 17.672 4.797 1 97.88 166 THR B N 1
ATOM 4923 C CA . THR B 1 166 ? -8.055 17.891 5.812 1 97.88 166 THR B CA 1
ATOM 4924 C C . THR B 1 166 ? -9.219 18.703 5.246 1 97.88 166 THR B C 1
ATOM 4926 O O . THR B 1 166 ? -10.383 18.359 5.477 1 97.88 166 THR B O 1
ATOM 4929 N N . ASN B 1 167 ? -8.852 19.75 4.496 1 97.62 167 ASN B N 1
ATOM 4930 C CA . ASN B 1 167 ? -9.883 20.562 3.854 1 97.62 167 ASN B CA 1
ATOM 4931 C C . ASN B 1 167 ? -10.742 19.734 2.908 1 97.62 167 ASN B C 1
ATOM 4933 O O . ASN B 1 167 ? -11.961 19.906 2.863 1 97.62 167 ASN B O 1
ATOM 4937 N N . MET B 1 168 ? -10.148 18.859 2.139 1 96.69 168 MET B N 1
ATOM 4938 C CA . MET B 1 168 ? -10.891 17.969 1.244 1 96.69 168 MET B CA 1
ATOM 4939 C C . MET B 1 168 ? -11.938 17.172 2.012 1 96.69 168 MET B C 1
ATOM 4941 O O . MET B 1 168 ? -13.094 17.094 1.584 1 96.69 168 MET B O 1
ATOM 4945 N N . PHE B 1 169 ? -11.539 16.656 3.098 1 97.88 169 PHE B N 1
ATOM 4946 C CA . PHE B 1 169 ? -12.43 15.852 3.914 1 97.88 169 PHE B CA 1
ATOM 4947 C C . PHE B 1 169 ? -13.578 16.688 4.469 1 97.88 169 PHE B C 1
ATOM 4949 O O . PHE B 1 169 ? -14.742 16.312 4.371 1 97.88 169 PHE B O 1
ATOM 4956 N N . LEU B 1 170 ? -13.234 17.844 5.066 1 98 170 LEU B N 1
ATOM 4957 C CA . LEU B 1 170 ? -14.227 18.703 5.699 1 98 170 LEU B CA 1
ATOM 4958 C C . LEU B 1 170 ? -15.289 19.141 4.695 1 98 170 LEU B C 1
ATOM 4960 O O . LEU B 1 170 ? -16.484 19.078 4.988 1 98 170 LEU B O 1
ATOM 4964 N N . VAL B 1 171 ? -14.844 19.547 3.537 1 97.5 171 VAL B N 1
ATOM 4965 C CA . VAL B 1 171 ? -15.766 20.016 2.504 1 97.5 171 VAL B CA 1
ATOM 4966 C C . VAL B 1 171 ? -16.641 18.844 2.037 1 97.5 171 VAL B C 1
ATOM 4968 O O . VAL B 1 171 ? -17.844 19.016 1.841 1 97.5 171 VAL B O 1
ATOM 4971 N N . SER B 1 172 ? -16.062 17.688 1.856 1 97.75 172 SER B N 1
ATOM 4972 C CA . SER B 1 172 ? -16.828 16.516 1.445 1 97.75 172 SER B CA 1
ATOM 4973 C C . SER B 1 172 ? -17.844 16.125 2.504 1 97.75 172 SER B C 1
ATOM 4975 O O . SER B 1 172 ? -19 15.812 2.178 1 97.75 172 SER B O 1
ATOM 4977 N N . TRP B 1 173 ? -17.453 16.125 3.748 1 98.06 173 TRP B N 1
ATOM 4978 C CA . TRP B 1 173 ? -18.328 15.805 4.863 1 98.06 173 TRP B CA 1
ATOM 4979 C C . TRP B 1 173 ? -19.531 16.75 4.895 1 98.06 173 TRP B C 1
ATOM 4981 O O . TRP B 1 173 ? -20.672 16.297 4.949 1 98.06 173 TRP B O 1
ATOM 4991 N N . ALA B 1 174 ? -19.25 18.016 4.797 1 97.44 174 ALA B N 1
ATOM 4992 C CA . ALA B 1 174 ? -20.312 19.031 4.781 1 97.44 174 ALA B CA 1
ATOM 4993 C C . ALA B 1 174 ? -21.203 18.859 3.555 1 97.44 174 ALA B C 1
ATOM 4995 O O . ALA B 1 174 ? -22.422 18.984 3.65 1 97.44 174 ALA B O 1
ATOM 4996 N N . GLY B 1 175 ? -20.578 18.625 2.43 1 97.06 175 GLY B N 1
ATOM 4997 C CA . GLY B 1 175 ? -21.344 18.422 1.209 1 97.06 175 GLY B CA 1
ATOM 4998 C C . GLY B 1 175 ? -22.297 17.25 1.284 1 97.06 175 GLY B C 1
ATOM 4999 O O . GLY B 1 175 ? -23.438 17.328 0.856 1 97.06 175 GLY B O 1
ATOM 5000 N N . ILE B 1 176 ? -21.828 16.156 1.796 1 97.38 176 ILE B N 1
ATOM 5001 C CA . ILE B 1 176 ? -22.641 14.953 1.934 1 97.38 176 ILE B CA 1
ATOM 5002 C C . ILE B 1 176 ? -23.828 15.227 2.842 1 97.38 176 ILE B C 1
ATOM 5004 O O . ILE B 1 176 ? -24.938 14.75 2.58 1 97.38 176 ILE B O 1
ATOM 5008 N N . ALA B 1 177 ? -23.625 15.984 3.92 1 96.38 177 ALA B N 1
ATOM 5009 C CA . ALA B 1 177 ? -24.703 16.344 4.828 1 96.38 177 ALA B CA 1
ATOM 5010 C C . ALA B 1 177 ? -25.828 17.078 4.086 1 96.38 177 ALA B C 1
ATOM 5012 O O . ALA B 1 177 ? -26.984 17.016 4.492 1 96.38 177 ALA B O 1
ATOM 5013 N N . GLN B 1 178 ? -25.469 17.734 3.043 1 95.38 178 GLN B N 1
ATOM 5014 C CA . GLN B 1 178 ? -26.453 18.453 2.23 1 95.38 178 GLN B CA 1
ATOM 5015 C C . GLN B 1 178 ? -26.891 17.609 1.031 1 95.38 178 GLN B C 1
ATOM 5017 O O . GLN B 1 178 ? -27.484 18.141 0.089 1 95.38 178 GLN B O 1
ATOM 5022 N N . SER B 1 179 ? -26.453 16.375 0.903 1 94.5 179 SER B N 1
ATOM 5023 C CA . SER B 1 179 ? -26.781 15.43 -0.156 1 94.5 179 SER B CA 1
ATOM 5024 C C . SER B 1 179 ? -26.172 15.852 -1.486 1 94.5 179 SER B C 1
ATOM 5026 O O . SER B 1 179 ? -26.781 15.695 -2.541 1 94.5 179 SER B O 1
ATOM 5028 N N . LYS B 1 180 ? -25.078 16.5 -1.308 1 93.25 180 LYS B N 1
ATOM 5029 C CA . LYS B 1 180 ? -24.297 16.828 -2.504 1 93.25 180 LYS B CA 1
ATOM 5030 C C . LYS B 1 180 ? -23.25 15.766 -2.789 1 93.25 180 LYS B C 1
ATOM 5032 O O . LYS B 1 180 ? -22.672 15.195 -1.863 1 93.25 180 LYS B O 1
ATOM 5037 N N . PRO B 1 181 ? -23.078 15.531 -4.051 1 88.5 181 PRO B N 1
ATOM 5038 C CA . PRO B 1 181 ? -22 14.586 -4.363 1 88.5 181 PRO B CA 1
ATOM 5039 C C . PRO B 1 181 ? -20.609 15.156 -4.059 1 88.5 181 PRO B C 1
ATOM 5041 O O . PRO B 1 181 ? -20.422 16.375 -4.082 1 88.5 181 PRO B O 1
ATOM 5044 N N . MET B 1 182 ? -19.734 14.289 -3.805 1 87.75 182 MET B N 1
ATOM 5045 C CA . MET B 1 182 ? -18.359 14.727 -3.586 1 87.75 182 MET B CA 1
ATOM 5046 C C . MET B 1 182 ? -17.734 15.234 -4.887 1 87.75 182 MET B C 1
ATOM 5048 O O . MET B 1 182 ? -17.828 14.57 -5.918 1 87.75 182 MET B O 1
ATOM 5052 N N . SER B 1 183 ? -17.25 16.359 -4.77 1 80.94 183 SER B N 1
ATOM 5053 C CA . SER B 1 183 ? -16.625 16.938 -5.957 1 80.94 183 SER B CA 1
ATOM 5054 C C . SER B 1 183 ? -15.312 16.234 -6.289 1 80.94 183 SER B C 1
ATOM 5056 O O . SER B 1 183 ? -14.961 16.094 -7.461 1 80.94 183 SER B O 1
ATOM 5058 N N . VAL B 1 184 ? -14.594 15.898 -5.309 1 86.19 184 VAL B N 1
ATOM 5059 C CA . VAL B 1 184 ? -13.297 15.242 -5.508 1 86.19 184 VAL B CA 1
ATOM 5060 C C . VAL B 1 184 ? -13.195 14.016 -4.613 1 86.19 184 VAL B C 1
ATOM 5062 O O . VAL B 1 184 ? -13.422 14.094 -3.404 1 86.19 184 VAL B O 1
ATOM 5065 N N . LEU B 1 185 ? -12.938 12.898 -5.215 1 91.31 185 LEU B N 1
ATOM 5066 C CA . LEU B 1 185 ? -12.688 11.688 -4.441 1 91.31 185 LEU B CA 1
ATOM 5067 C C . LEU B 1 185 ? -11.227 11.602 -4.016 1 91.31 185 LEU B C 1
ATOM 5069 O O . LEU B 1 185 ? -10.32 11.789 -4.832 1 91.31 185 LEU B O 1
ATOM 5073 N N . PRO B 1 186 ? -11.023 11.406 -2.742 1 95.19 186 PRO B N 1
ATOM 5074 C CA . PRO B 1 186 ? -9.633 11.305 -2.295 1 95.19 186 PRO B CA 1
ATOM 5075 C C . PRO B 1 186 ? -8.898 10.109 -2.898 1 95.19 186 PRO B C 1
ATOM 5077 O O . PRO B 1 186 ? -9.5 9.047 -3.1 1 95.19 186 PRO B O 1
ATOM 5080 N N . SER B 1 187 ? -7.664 10.312 -3.193 1 94.19 187 SER B N 1
ATOM 5081 C CA . SER B 1 187 ? -6.793 9.242 -3.674 1 94.19 187 SER B CA 1
ATOM 5082 C C . SER B 1 187 ? -5.711 8.914 -2.652 1 94.19 187 SER B C 1
ATOM 5084 O O . SER B 1 187 ? -5.043 9.812 -2.135 1 94.19 187 SER B O 1
ATOM 5086 N N . PHE B 1 188 ? -5.566 7.605 -2.377 1 95.44 188 PHE B N 1
ATOM 5087 C CA . PHE B 1 188 ? -4.543 7.145 -1.446 1 95.44 188 PHE B CA 1
ATOM 5088 C C . PHE B 1 188 ? -3.453 6.375 -2.18 1 95.44 188 PHE B C 1
ATOM 5090 O O . PHE B 1 188 ? -2.797 5.508 -1.596 1 95.44 188 PHE B O 1
ATOM 5097 N N . ARG B 1 189 ? -3.283 6.668 -3.496 1 94.12 189 ARG B N 1
ATOM 5098 C CA . ARG B 1 189 ? -2.279 5.996 -4.312 1 94.12 189 ARG B CA 1
ATOM 5099 C C . ARG B 1 189 ? -0.874 6.469 -3.949 1 94.12 189 ARG B C 1
ATOM 5101 O O . ARG B 1 189 ? -0.367 7.43 -4.531 1 94.12 189 ARG B O 1
ATOM 5108 N N . ARG B 1 190 ? -0.209 5.738 -3.119 1 95.06 190 ARG B N 1
ATOM 5109 C CA . ARG B 1 190 ? 1.072 6.145 -2.553 1 95.06 190 ARG B CA 1
ATOM 5110 C C . ARG B 1 190 ? 2.17 6.129 -3.611 1 95.06 190 ARG B C 1
ATOM 5112 O O . ARG B 1 190 ? 3.16 6.855 -3.498 1 95.06 190 ARG B O 1
ATOM 5119 N N . SER B 1 191 ? 1.976 5.363 -4.68 1 93.38 191 SER B N 1
ATOM 5120 C CA . SER B 1 191 ? 3.02 5.184 -5.684 1 93.38 191 SER B CA 1
ATOM 5121 C C . SER B 1 191 ? 3.293 6.484 -6.434 1 93.38 191 SER B C 1
ATOM 5123 O O . SER B 1 191 ? 4.309 6.605 -7.121 1 93.38 191 SER B O 1
ATOM 5125 N N . ILE B 1 192 ? 2.43 7.461 -6.324 1 92.62 192 ILE B N 1
ATOM 5126 C CA . ILE B 1 192 ? 2.637 8.758 -6.969 1 92.62 192 ILE B CA 1
ATOM 5127 C C . ILE B 1 192 ? 3.83 9.461 -6.332 1 92.62 192 ILE B C 1
ATOM 5129 O O . ILE B 1 192 ? 4.453 10.32 -6.961 1 92.62 192 ILE B O 1
ATOM 5133 N N . LEU B 1 193 ? 4.145 9.039 -5.098 1 95.38 193 LEU B N 1
ATOM 5134 C CA . LEU B 1 193 ? 5.242 9.672 -4.371 1 95.38 193 LEU B CA 1
ATOM 5135 C C . LEU B 1 193 ? 6.406 8.695 -4.207 1 95.38 193 LEU B C 1
ATOM 5137 O O . LEU B 1 193 ? 7.164 8.789 -3.236 1 95.38 193 LEU B O 1
ATOM 5141 N N . ASN B 1 194 ? 6.504 7.723 -5.094 1 94.56 194 ASN B N 1
ATOM 5142 C CA . ASN B 1 194 ? 7.664 6.836 -5.09 1 94.56 194 ASN B CA 1
ATOM 5143 C C . ASN B 1 194 ? 8.961 7.605 -5.305 1 94.56 194 ASN B C 1
ATOM 5145 O O . ASN B 1 194 ? 8.977 8.609 -6.023 1 94.56 194 ASN B O 1
ATOM 5149 N N . PRO B 1 195 ? 10.023 7.172 -4.691 1 96.12 195 PRO B N 1
ATOM 5150 C CA . PRO B 1 195 ? 11.312 7.805 -4.961 1 96.12 195 PRO B CA 1
ATOM 5151 C C . PRO B 1 195 ? 11.812 7.543 -6.379 1 96.12 195 PRO B C 1
ATOM 5153 O O . PRO B 1 195 ? 11.344 6.621 -7.047 1 96.12 195 PRO B O 1
ATOM 5156 N N . ARG B 1 196 ? 12.719 8.367 -6.836 1 93.88 196 ARG B N 1
ATOM 5157 C CA . ARG B 1 196 ? 13.383 8.125 -8.109 1 93.88 196 ARG B CA 1
ATOM 5158 C C . ARG B 1 196 ? 14.258 6.879 -8.039 1 93.88 196 ARG B C 1
ATOM 5160 O O . ARG B 1 196 ? 14.711 6.492 -6.961 1 93.88 196 ARG B O 1
ATOM 5167 N N . ARG B 1 197 ? 14.477 6.23 -9.102 1 89.19 197 ARG B N 1
ATOM 5168 C CA . ARG B 1 197 ? 15.344 5.066 -9.242 1 89.19 197 ARG B CA 1
ATOM 5169 C C . ARG B 1 197 ? 16.328 5.254 -10.391 1 89.19 197 ARG B C 1
ATOM 5171 O O . ARG B 1 197 ? 15.938 5.266 -11.555 1 89.19 197 ARG B O 1
ATOM 5178 N N . PRO B 1 198 ? 17.562 5.461 -10.148 1 89.5 198 PRO B N 1
ATOM 5179 C CA . PRO B 1 198 ? 18.172 5.43 -8.82 1 89.5 198 PRO B CA 1
ATOM 5180 C C . PRO B 1 198 ? 17.875 6.684 -7.996 1 89.5 198 PRO B C 1
ATOM 5182 O O . PRO B 1 198 ? 17.516 7.723 -8.562 1 89.5 198 PRO B O 1
ATOM 5185 N N . LEU B 1 199 ? 18.094 6.582 -6.688 1 92.94 199 LEU B N 1
ATOM 5186 C CA . LEU B 1 199 ? 17.906 7.707 -5.777 1 92.94 199 LEU B CA 1
ATOM 5187 C C . LEU B 1 199 ? 18.875 8.836 -6.102 1 92.94 199 LEU B C 1
ATOM 5189 O O . LEU B 1 199 ? 20.031 8.586 -6.449 1 92.94 199 LEU B O 1
ATOM 5193 N N . CYS B 1 200 ? 18.406 10.023 -6.039 1 94.75 200 CYS B N 1
ATOM 5194 C CA . CYS B 1 200 ? 19.234 11.211 -6.141 1 94.75 200 CYS B CA 1
ATOM 5195 C C . CYS B 1 200 ? 19.281 11.953 -4.809 1 94.75 200 CYS B C 1
ATOM 5197 O O . CYS B 1 200 ? 18.453 12.828 -4.551 1 94.75 200 CYS B O 1
ATOM 5199 N N . ILE B 1 201 ? 20.359 11.688 -4.082 1 94.12 201 ILE B N 1
ATOM 5200 C CA . ILE B 1 201 ? 20.438 12.219 -2.729 1 94.12 201 ILE B CA 1
ATOM 5201 C C . ILE B 1 201 ? 21.062 13.609 -2.758 1 94.12 201 ILE B C 1
ATOM 5203 O O . ILE B 1 201 ? 22.188 13.781 -3.238 1 94.12 201 ILE B O 1
ATOM 5207 N N . ASP B 1 202 ? 20.312 14.531 -2.369 1 93.88 202 ASP B N 1
ATOM 5208 C CA . ASP B 1 202 ? 20.781 15.906 -2.205 1 93.88 202 ASP B CA 1
ATOM 5209 C C . ASP B 1 202 ? 21.062 16.219 -0.736 1 93.88 202 ASP B C 1
ATOM 5211 O O . ASP B 1 202 ? 20.125 16.344 0.063 1 93.88 202 ASP B O 1
ATOM 5215 N N . HIS B 1 203 ? 22.234 16.531 -0.371 1 93.88 203 HIS B N 1
ATOM 5216 C CA . HIS B 1 203 ? 22.656 16.719 1.015 1 93.88 203 HIS B CA 1
ATOM 5217 C C . HIS B 1 203 ? 22.234 18.094 1.528 1 93.88 203 HIS B C 1
ATOM 5219 O O . HIS B 1 203 ? 22.328 18.359 2.725 1 93.88 203 HIS B O 1
ATOM 5225 N N . ALA B 1 204 ? 21.766 18.875 0.628 1 94.12 204 ALA B N 1
ATOM 5226 C CA . ALA B 1 204 ? 21.219 20.156 1.063 1 94.12 204 ALA B CA 1
ATOM 5227 C C . ALA B 1 204 ? 20.062 19.953 2.047 1 94.12 204 ALA B C 1
ATOM 5229 O O . ALA B 1 204 ? 19.828 20.797 2.914 1 94.12 204 ALA B O 1
ATOM 5230 N N . PHE B 1 205 ? 19.422 18.844 1.973 1 97.06 205 PHE B N 1
ATOM 5231 C CA . PHE B 1 205 ? 18.281 18.562 2.836 1 97.06 205 PHE B CA 1
ATOM 5232 C C . PHE B 1 205 ? 18.734 18.266 4.258 1 97.06 205 PHE B C 1
ATOM 5234 O O . PHE B 1 205 ? 17.938 18.344 5.199 1 97.06 205 PHE B O 1
ATOM 5241 N N . ASP B 1 206 ? 20.031 17.969 4.418 1 96 206 ASP B N 1
ATOM 5242 C CA . ASP B 1 206 ? 20.578 17.766 5.762 1 96 206 ASP B CA 1
ATOM 5243 C C . ASP B 1 206 ? 20.531 19.062 6.566 1 96 206 ASP B C 1
ATOM 5245 O O . ASP B 1 206 ? 20.547 19.047 7.797 1 96 206 ASP B O 1
ATOM 5249 N N . ASP B 1 207 ? 20.453 20.094 5.859 1 94.88 207 ASP B N 1
ATOM 5250 C CA . ASP B 1 207 ? 20.375 21.391 6.527 1 94.88 207 ASP B CA 1
ATOM 5251 C C . ASP B 1 207 ? 18.938 21.75 6.863 1 94.88 207 ASP B C 1
ATOM 5253 O O . ASP B 1 207 ? 18.688 22.641 7.684 1 94.88 207 ASP B O 1
ATOM 5257 N N . MET B 1 208 ? 18 21.062 6.285 1 96.25 208 MET B N 1
ATOM 5258 C CA . MET B 1 208 ? 16.594 21.422 6.453 1 96.25 208 MET B CA 1
ATOM 5259 C C . MET B 1 208 ? 15.906 20.469 7.418 1 96.25 208 MET B C 1
ATOM 5261 O O . MET B 1 208 ? 14.969 20.859 8.117 1 96.25 208 MET B O 1
ATOM 5265 N N . TYR B 1 209 ? 16.375 19.25 7.414 1 96.38 209 TYR B N 1
ATOM 5266 C CA . TYR B 1 209 ? 15.719 18.203 8.188 1 96.38 209 TYR B CA 1
ATOM 5267 C C . TYR B 1 209 ? 16.734 17.422 9.023 1 96.38 209 TYR B C 1
ATOM 5269 O O . TYR B 1 209 ? 17.938 17.453 8.742 1 96.38 209 TYR B O 1
ATOM 5277 N N . LEU B 1 210 ? 16.25 16.797 10.016 1 94.5 210 LEU B N 1
ATOM 5278 C CA . LEU B 1 210 ? 17.078 15.898 10.812 1 94.5 210 LEU B CA 1
ATOM 5279 C C . LEU B 1 210 ? 16.266 14.703 11.297 1 94.5 210 LEU B C 1
ATOM 5281 O O . LEU B 1 210 ? 15.055 14.82 11.516 1 94.5 210 LEU B O 1
ATOM 5285 N N . PRO B 1 211 ? 16.859 13.562 11.5 1 92.06 211 PRO B N 1
ATOM 5286 C CA . PRO B 1 211 ? 16.141 12.398 12.039 1 92.06 211 PRO B CA 1
ATOM 5287 C C . PRO B 1 211 ? 15.641 12.633 13.461 1 92.06 211 PRO B C 1
ATOM 5289 O O . PRO B 1 211 ? 16.328 13.25 14.273 1 92.06 211 PRO B O 1
ATOM 5292 N N . ILE B 1 212 ? 14.508 12.133 13.727 1 90.75 212 ILE B N 1
ATOM 5293 C CA . ILE B 1 212 ? 13.914 12.297 15.047 1 90.75 212 ILE B CA 1
ATOM 5294 C C . ILE B 1 212 ? 14.773 11.586 16.094 1 90.75 212 ILE B C 1
ATOM 5296 O O . ILE B 1 212 ? 14.898 12.055 17.234 1 90.75 212 ILE B O 1
ATOM 5300 N N . SER B 1 213 ? 15.375 10.445 15.703 1 88.19 213 SER B N 1
ATOM 5301 C CA . SER B 1 213 ? 16.219 9.656 16.609 1 88.19 213 SER B CA 1
ATOM 5302 C C . SER B 1 213 ? 17.422 10.461 17.062 1 88.19 213 SER B C 1
ATOM 5304 O O . SER B 1 213 ? 18.062 10.117 18.062 1 88.19 213 SER B O 1
ATOM 5306 N N . SER B 1 214 ? 17.734 11.477 16.328 1 88.06 214 SER B N 1
ATOM 5307 C CA . SER B 1 214 ? 18.906 12.289 16.672 1 88.06 214 SER B CA 1
ATOM 5308 C C . SER B 1 214 ? 18.562 13.344 17.703 1 88.06 214 SER B C 1
ATOM 5310 O O . SER B 1 214 ? 19.453 13.992 18.266 1 88.06 214 SER B O 1
ATOM 5312 N N . LEU B 1 215 ? 17.312 13.539 17.969 1 85.75 215 LEU B N 1
ATOM 5313 C CA . LEU B 1 215 ? 16.875 14.516 18.953 1 85.75 215 LEU B CA 1
ATOM 5314 C C . LEU B 1 215 ? 17.078 13.992 20.359 1 85.75 215 LEU B C 1
ATOM 5316 O O . LEU B 1 215 ? 16.984 12.781 20.609 1 85.75 215 LEU B O 1
ATOM 5320 N N . PRO B 1 216 ? 17.484 14.844 21.188 1 77.62 216 PRO B N 1
ATOM 5321 C CA . PRO B 1 216 ? 17.578 14.398 22.578 1 77.62 216 PRO B CA 1
ATOM 5322 C C . PRO B 1 216 ? 16.25 13.961 23.156 1 77.62 216 PRO B C 1
ATOM 5324 O O . PRO B 1 216 ? 15.188 14.398 22.688 1 77.62 216 PRO B O 1
ATOM 5327 N N . PRO B 1 217 ? 16.328 12.891 24 1 71.25 217 PRO B N 1
ATOM 5328 C CA . PRO B 1 217 ? 15.078 12.477 24.625 1 71.25 217 PRO B CA 1
ATOM 5329 C C . PRO B 1 217 ? 14.359 13.625 25.328 1 71.25 217 PRO B C 1
ATOM 5331 O O . PRO B 1 217 ? 15.008 14.555 25.812 1 71.25 217 PRO B O 1
ATOM 5334 N N . PRO B 1 218 ? 13.086 13.57 25.078 1 63.12 218 PRO B N 1
ATOM 5335 C CA . PRO B 1 218 ? 12.367 14.641 25.766 1 63.12 218 PRO B CA 1
ATOM 5336 C C . PRO B 1 218 ? 12.711 14.727 27.25 1 63.12 218 PRO B C 1
ATOM 5338 O O . PRO B 1 218 ? 12.984 13.703 27.891 1 63.12 218 PRO B O 1
ATOM 5341 N N . PRO B 1 219 ? 13.094 15.836 27.688 1 58.72 219 PRO B N 1
ATOM 5342 C CA . PRO B 1 219 ? 13.375 15.93 29.109 1 58.72 219 PRO B CA 1
ATOM 5343 C C . PRO B 1 219 ? 12.289 15.289 29.984 1 58.72 219 PRO B C 1
ATOM 5345 O O . PRO B 1 219 ? 11.133 15.211 29.562 1 58.72 219 PRO B O 1
ATOM 5348 N N . PRO B 1 220 ? 12.695 14.383 30.938 1 52.16 220 PRO B N 1
ATOM 5349 C CA . PRO B 1 220 ? 11.68 13.836 31.844 1 52.16 220 PRO B CA 1
ATOM 5350 C C . PRO B 1 220 ? 10.641 14.867 32.25 1 52.16 220 PRO B C 1
ATOM 5352 O O . PRO B 1 220 ? 10.945 16.062 32.312 1 52.16 220 PRO B O 1
ATOM 5355 N N . PRO B 1 221 ? 9.414 14.375 32.188 1 46.69 221 PRO B N 1
ATOM 5356 C CA . PRO B 1 221 ? 8.438 15.344 32.688 1 46.69 221 PRO B CA 1
ATOM 5357 C C . PRO B 1 221 ? 8.844 15.977 34 1 46.69 221 PRO B C 1
ATOM 5359 O O . PRO B 1 221 ? 8.953 15.273 35.031 1 46.69 221 PRO B O 1
ATOM 5362 N N . ASN B 1 222 ? 9.898 16.5 34.281 1 38.47 222 ASN B N 1
ATOM 5363 C CA . ASN B 1 222 ? 10.156 17.125 35.594 1 38.47 222 ASN B CA 1
ATOM 5364 C C . ASN B 1 222 ? 8.93 17.859 36.094 1 38.47 222 ASN B C 1
ATOM 5366 O O . ASN B 1 222 ? 8.281 18.594 35.344 1 38.47 222 ASN B O 1
ATOM 5370 N N . ASN B 1 223 ? 8.305 17.281 37.25 1 38.16 223 ASN B N 1
ATOM 5371 C CA . ASN B 1 223 ? 7.32 17.938 38.125 1 38.16 223 ASN B CA 1
ATOM 5372 C C . ASN B 1 223 ? 7.676 19.391 38.344 1 38.16 223 ASN B C 1
ATOM 5374 O O . ASN B 1 223 ? 7.145 20.016 39.281 1 38.16 223 ASN B O 1
ATOM 5378 N N . THR B 1 224 ? 8.977 19.703 38.469 1 36.59 224 THR B N 1
ATOM 5379 C CA . THR B 1 224 ? 9.117 21.062 39 1 36.59 224 THR B CA 1
ATOM 5380 C C . THR B 1 224 ? 8.469 22.062 38.031 1 36.59 224 THR B C 1
ATOM 5382 O O . THR B 1 224 ? 8.742 22.062 36.844 1 36.59 224 THR B O 1
ATOM 5385 N N . PRO B 1 225 ? 7.324 22.516 38.469 1 36.19 225 PRO B N 1
ATOM 5386 C CA . PRO B 1 225 ? 6.691 23.688 37.844 1 36.19 225 PRO B CA 1
ATOM 5387 C C . PRO B 1 225 ? 7.703 24.656 37.219 1 36.19 225 PRO B C 1
ATOM 5389 O O . PRO B 1 225 ? 7.348 25.781 36.875 1 36.19 225 PRO B O 1
ATOM 5392 N N . GLU B 1 226 ? 8.93 24.547 37.781 1 36.06 226 GLU B N 1
ATOM 5393 C CA . GLU B 1 226 ? 9.695 25.797 37.719 1 36.06 226 GLU B CA 1
ATOM 5394 C C . GLU B 1 226 ? 9.703 26.359 36.312 1 36.06 226 GLU B C 1
ATOM 5396 O O . GLU B 1 226 ? 9.141 27.438 36.062 1 36.06 226 GLU B O 1
ATOM 5401 N N . GLU B 1 227 ? 11.062 26.625 35.781 1 36.72 227 GLU B N 1
ATOM 5402 C CA . GLU B 1 227 ? 11.289 27.766 34.906 1 36.72 227 GLU B CA 1
ATOM 5403 C C . GLU B 1 227 ? 10.539 27.609 33.562 1 36.72 227 GLU B C 1
ATOM 5405 O O . GLU B 1 227 ? 10.945 26.828 32.719 1 36.72 227 GLU B O 1
ATOM 5410 N N . ALA B 1 228 ? 9.25 27.422 33.438 1 40.12 228 ALA B N 1
ATOM 5411 C CA . ALA B 1 228 ? 8.445 28.094 32.406 1 40.12 228 ALA B CA 1
ATOM 5412 C C . ALA B 1 228 ? 9.195 29.281 31.812 1 40.12 228 ALA B C 1
ATOM 5414 O O . ALA B 1 228 ? 9.047 30.406 32.281 1 40.12 228 ALA B O 1
ATOM 5415 N N . ASN B 1 229 ? 10.359 29.188 31.75 1 40.75 229 ASN B N 1
ATOM 5416 C CA . ASN B 1 229 ? 10.945 30.375 31.141 1 40.75 229 ASN B CA 1
ATOM 5417 C C . ASN B 1 229 ? 10.078 30.922 30 1 40.75 229 ASN B C 1
ATOM 5419 O O . ASN B 1 229 ? 9.273 30.172 29.438 1 40.75 229 ASN B O 1
ATOM 5423 N N . GLY B 1 230 ? 9.875 32.156 30.016 1 46.84 230 GLY B N 1
ATOM 5424 C CA . GLY B 1 230 ? 9.242 33.062 29.062 1 46.84 230 GLY B CA 1
ATOM 5425 C C . GLY B 1 230 ? 9.047 32.438 27.703 1 46.84 230 GLY B C 1
ATOM 5426 O O . GLY B 1 230 ? 8.602 33.094 26.766 1 46.84 230 GLY B O 1
ATOM 5427 N N . ASN B 1 231 ? 9.539 31.141 27.5 1 58.53 231 ASN B N 1
ATOM 5428 C CA . ASN B 1 231 ? 9.594 30.625 26.125 1 58.53 231 ASN B CA 1
ATOM 5429 C C . ASN B 1 231 ? 8.406 29.719 25.828 1 58.53 231 ASN B C 1
ATOM 5431 O O . ASN B 1 231 ? 8.43 28.953 24.859 1 58.53 231 ASN B O 1
ATOM 5435 N N . ASN B 1 232 ? 7.344 29.75 26.609 1 82 232 ASN B N 1
ATOM 5436 C CA . ASN B 1 232 ? 6.148 28.969 26.328 1 82 232 ASN B CA 1
ATOM 5437 C C . ASN B 1 232 ? 5.32 29.594 25.219 1 82 232 ASN B C 1
ATOM 5439 O O . ASN B 1 232 ? 5.043 30.797 25.234 1 82 232 ASN B O 1
ATOM 5443 N N . LEU B 1 233 ? 4.973 28.844 24.234 1 92.38 233 LEU B N 1
ATOM 5444 C CA . LEU B 1 233 ? 4.176 29.328 23.109 1 92.38 233 LEU B CA 1
ATOM 5445 C C . LEU B 1 233 ? 2.693 29.344 23.469 1 92.38 233 LEU B C 1
ATOM 5447 O O . LEU B 1 233 ? 2.205 28.422 24.141 1 92.38 233 LEU B O 1
ATOM 5451 N N . ILE B 1 234 ? 2.051 30.406 23.172 1 95.06 234 ILE B N 1
ATOM 5452 C CA . ILE B 1 234 ? 0.608 30.531 23.359 1 95.06 234 ILE B CA 1
ATOM 5453 C C . ILE B 1 234 ? -0.055 30.891 22.031 1 95.06 234 ILE B C 1
ATOM 5455 O O . ILE B 1 234 ? 0.612 31.344 21.094 1 95.06 234 ILE B O 1
ATOM 5459 N N . SER B 1 235 ? -1.384 30.703 21.969 1 96.81 235 SER B N 1
ATOM 5460 C CA . SER B 1 235 ? -2.109 30.938 20.719 1 96.81 235 SER B CA 1
ATOM 5461 C C . SER B 1 235 ? -3.016 32.156 20.828 1 96.81 235 SER B C 1
ATOM 5463 O O . SER B 1 235 ? -3.66 32.375 21.859 1 96.81 235 SER B O 1
ATOM 5465 N N . ARG B 1 236 ? -2.979 33 19.844 1 97.75 236 ARG B N 1
ATOM 5466 C CA . ARG B 1 236 ? -3.887 34.125 19.656 1 97.75 236 ARG B CA 1
ATOM 5467 C C . ARG B 1 236 ? -4.344 34.219 18.203 1 97.75 236 ARG B C 1
ATOM 5469 O O . ARG B 1 236 ? -3.623 33.812 17.297 1 97.75 236 ARG B O 1
ATOM 5476 N N . ILE B 1 237 ? -5.527 34.75 18.031 1 98.06 237 ILE B N 1
ATOM 5477 C CA . ILE B 1 237 ? -6.047 34.938 16.672 1 98.06 237 ILE B CA 1
ATOM 5478 C C . ILE B 1 237 ? -6.32 36.438 16.453 1 98.06 237 ILE B C 1
ATOM 5480 O O . ILE B 1 237 ? -6.977 37.094 17.266 1 98.06 237 ILE B O 1
ATOM 5484 N N . TYR B 1 238 ? -5.805 36.938 15.383 1 97.94 238 TYR B N 1
ATOM 5485 C CA . TYR B 1 238 ? -5.969 38.312 14.969 1 97.94 238 TYR B CA 1
ATOM 5486 C C . TYR B 1 238 ? -6.641 38.406 13.609 1 97.94 238 TYR B C 1
ATOM 5488 O O . TYR B 1 238 ? -6.766 37.406 12.906 1 97.94 238 TYR B O 1
ATOM 5496 N N . TYR B 1 239 ? -7.18 39.562 13.266 1 96.81 239 TYR B N 1
ATOM 5497 C CA . TYR B 1 239 ? -7.531 39.812 11.867 1 96.81 239 TYR B CA 1
ATOM 5498 C C . TYR B 1 239 ? -6.746 41 11.328 1 96.81 239 TYR B C 1
ATOM 5500 O O . TYR B 1 239 ? -6.273 41.844 12.094 1 96.81 239 TYR B O 1
ATOM 5508 N N . ILE B 1 240 ? -6.453 41 10.078 1 97.31 240 ILE B N 1
ATOM 5509 C CA . ILE B 1 240 ? -5.773 42.062 9.336 1 97.31 240 ILE B CA 1
ATOM 5510 C C . ILE B 1 240 ? -6.672 42.531 8.195 1 97.31 240 ILE B C 1
ATOM 5512 O O . ILE B 1 240 ? -7.129 41.75 7.375 1 97.31 240 ILE B O 1
ATOM 5516 N N . LYS B 1 241 ? -6.855 43.844 8.172 1 96.19 241 LYS B N 1
ATOM 5517 C CA . LYS B 1 241 ? -7.684 44.406 7.109 1 96.19 241 LYS B CA 1
ATOM 5518 C C . LYS B 1 241 ? -6.961 44.375 5.766 1 96.19 241 LYS B C 1
ATOM 5520 O O . LYS B 1 241 ? -5.738 44.5 5.707 1 96.19 241 LYS B O 1
ATOM 5525 N N . SER B 1 242 ? -7.738 44.25 4.742 1 96.44 242 SER B N 1
ATOM 5526 C CA . SER B 1 242 ? -7.207 44.156 3.387 1 96.44 242 SER B CA 1
ATOM 5527 C C . SER B 1 242 ? -6.336 45.375 3.045 1 96.44 242 SER B C 1
ATOM 5529 O O . SER B 1 242 ? -5.32 45.219 2.363 1 96.44 242 SER B O 1
ATOM 5531 N N . GLU B 1 243 ? -6.711 46.531 3.508 1 96.06 243 GLU B N 1
ATOM 5532 C CA . GLU B 1 243 ? -5.953 47.75 3.244 1 96.06 243 GLU B CA 1
ATOM 5533 C C . GLU B 1 243 ? -4.547 47.656 3.824 1 96.06 243 GLU B C 1
ATOM 5535 O O . GLU B 1 243 ? -3.582 48.094 3.199 1 96.06 243 GLU B O 1
ATOM 5540 N N . GLN B 1 244 ? -4.48 47.094 5 1 96.81 244 GLN B N 1
ATOM 5541 C CA . GLN B 1 244 ? -3.176 46.969 5.637 1 96.81 244 GLN B CA 1
ATOM 5542 C C . GLN B 1 244 ? -2.318 45.938 4.895 1 96.81 244 GLN B C 1
ATOM 5544 O O . GLN B 1 244 ? -1.102 46.094 4.789 1 96.81 244 GLN B O 1
ATOM 5549 N N . LEU B 1 245 ? -2.9 44.844 4.406 1 97.19 245 LEU B N 1
ATOM 5550 C CA . LEU B 1 245 ? -2.189 43.844 3.623 1 97.19 245 LEU B CA 1
ATOM 5551 C C . LEU B 1 245 ? -1.619 44.469 2.348 1 97.19 245 LEU B C 1
ATOM 5553 O O . LEU B 1 245 ? -0.485 44.156 1.967 1 97.19 245 LEU B O 1
ATOM 5557 N N . ASN B 1 246 ? -2.404 45.281 1.698 1 96.62 246 ASN B N 1
ATOM 5558 C CA . ASN B 1 246 ? -1.957 45.969 0.492 1 96.62 246 ASN B CA 1
ATOM 5559 C C . ASN B 1 246 ? -0.793 46.906 0.785 1 96.62 246 ASN B C 1
ATOM 5561 O O . ASN B 1 246 ? 0.147 47.031 -0.006 1 96.62 246 ASN B O 1
ATOM 5565 N N . GLU B 1 247 ? -0.936 47.594 1.85 1 97.06 247 GLU B N 1
ATOM 5566 C CA . GLU B 1 247 ? 0.14 48.5 2.242 1 97.06 247 GLU B CA 1
ATOM 5567 C C . GLU B 1 247 ? 1.436 47.719 2.506 1 97.06 247 GLU B C 1
ATOM 5569 O O . GLU B 1 247 ? 2.512 48.156 2.086 1 97.06 247 GLU B O 1
ATOM 5574 N N . LEU B 1 248 ? 1.335 46.656 3.273 1 97.25 248 LEU B N 1
ATOM 5575 C CA . LEU B 1 248 ? 2.506 45.812 3.523 1 97.25 248 LEU B CA 1
ATOM 5576 C C . LEU B 1 248 ? 3.125 45.344 2.213 1 97.25 248 LEU B C 1
ATOM 5578 O O . LEU B 1 248 ? 4.352 45.312 2.074 1 97.25 248 LEU B O 1
ATOM 5582 N N . GLN B 1 249 ? 2.262 44.906 1.294 1 97.75 249 GLN B N 1
ATOM 5583 C CA . GLN B 1 249 ? 2.746 44.438 0.004 1 97.75 249 GLN B CA 1
ATOM 5584 C C . GLN B 1 249 ? 3.471 45.531 -0.757 1 97.75 249 GLN B C 1
ATOM 5586 O O . GLN B 1 249 ? 4.5 45.281 -1.386 1 97.75 249 GLN B O 1
ATOM 5591 N N . LEU B 1 250 ? 2.982 46.719 -0.725 1 97 250 LEU B N 1
ATOM 5592 C CA . LEU B 1 250 ? 3.619 47.844 -1.375 1 97 250 LEU B CA 1
ATOM 5593 C C . LEU B 1 250 ? 4.992 48.125 -0.77 1 97 250 LEU B C 1
ATOM 5595 O O . LEU B 1 250 ? 5.957 48.375 -1.496 1 97 250 LEU B O 1
ATOM 5599 N N . LEU B 1 251 ? 5.059 48.094 0.532 1 96.69 251 LEU B N 1
ATOM 5600 C CA . LEU B 1 251 ? 6.301 48.375 1.241 1 96.69 251 LEU B CA 1
ATOM 5601 C C . LEU B 1 251 ? 7.336 47.281 1.001 1 96.69 251 LEU B C 1
ATOM 5603 O O . LEU B 1 251 ? 8.539 47.562 0.976 1 96.69 251 LEU B O 1
ATOM 5607 N N . ALA B 1 252 ? 6.855 46.062 0.904 1 97.56 252 ALA B N 1
ATOM 5608 C CA . ALA B 1 252 ? 7.742 44.906 0.76 1 97.56 252 ALA B CA 1
ATOM 5609 C C . ALA B 1 252 ? 8.227 44.781 -0.68 1 97.56 252 ALA B C 1
ATOM 5611 O O . ALA B 1 252 ? 9.211 44.094 -0.944 1 97.56 252 ALA B O 1
ATOM 5612 N N . SER B 1 253 ? 7.488 45.406 -1.609 1 96.31 253 SER B N 1
ATOM 5613 C CA . SER B 1 253 ? 7.805 45.281 -3.029 1 96.31 253 SER B CA 1
ATOM 5614 C C . SER B 1 253 ? 8.781 46.375 -3.465 1 96.31 253 SER B C 1
ATOM 5616 O O . SER B 1 253 ? 8.93 47.406 -2.783 1 96.31 253 SER B O 1
ATOM 5618 N N . SER B 1 254 ? 9.539 46 -4.48 1 88.31 254 SER B N 1
ATOM 5619 C CA . SER B 1 254 ? 10.391 47 -5.121 1 88.31 254 SER B CA 1
ATOM 5620 C C . SER B 1 254 ? 9.945 47.25 -6.562 1 88.31 254 SER B C 1
ATOM 5622 O O . SER B 1 254 ? 9.07 46.562 -7.078 1 88.31 254 SER B O 1
ATOM 5624 N N . ASP B 1 255 ? 10.57 48.344 -7.082 1 78.88 255 ASP B N 1
ATOM 5625 C CA . ASP B 1 255 ? 10.234 48.719 -8.453 1 78.88 255 ASP B CA 1
ATOM 5626 C C . ASP B 1 255 ? 10.484 47.531 -9.414 1 78.88 255 ASP B C 1
ATOM 5628 O O . ASP B 1 255 ? 9.781 47.406 -10.414 1 78.88 255 ASP B O 1
ATOM 5632 N N . GLU B 1 256 ? 11.219 46.688 -9.047 1 83.06 256 GLU B N 1
ATOM 5633 C CA . GLU B 1 256 ? 11.625 45.625 -9.977 1 83.06 256 GLU B CA 1
ATOM 5634 C C . GLU B 1 256 ? 10.945 44.312 -9.641 1 83.06 256 GLU B C 1
ATOM 5636 O O . GLU B 1 256 ? 10.844 43.438 -10.492 1 83.06 256 GLU B O 1
ATOM 5641 N N . CYS B 1 257 ? 10.43 44.219 -8.391 1 88.38 257 CYS B N 1
ATOM 5642 C CA . CYS B 1 257 ? 9.938 42.906 -8.023 1 88.38 257 CYS B CA 1
ATOM 5643 C C . CYS B 1 257 ? 8.703 43 -7.133 1 88.38 257 CYS B C 1
ATOM 5645 O O . CYS B 1 257 ? 8.789 43.5 -6.012 1 88.38 257 CYS B O 1
ATOM 5647 N N . LYS B 1 258 ? 7.68 42.531 -7.684 1 93.5 258 LYS B N 1
ATOM 5648 C CA . LYS B 1 258 ? 6.453 42.469 -6.898 1 93.5 258 LYS B CA 1
ATOM 5649 C C . LYS B 1 258 ? 6.418 41.219 -6.031 1 93.5 258 LYS B C 1
ATOM 5651 O O . LYS B 1 258 ? 6.703 40.125 -6.508 1 93.5 258 LYS B O 1
ATOM 5656 N N . ARG B 1 259 ? 6.129 41.438 -4.738 1 96.75 259 ARG B N 1
ATOM 5657 C CA . ARG B 1 259 ? 6.055 40.344 -3.791 1 96.75 259 ARG B CA 1
ATOM 5658 C C . ARG B 1 259 ? 4.609 39.938 -3.545 1 96.75 259 ARG B C 1
ATOM 5660 O O . ARG B 1 259 ? 3.691 40.75 -3.68 1 96.75 259 ARG B O 1
ATOM 5667 N N . THR B 1 260 ? 4.406 38.625 -3.273 1 95.69 260 THR B N 1
ATOM 5668 C CA . THR B 1 260 ? 3.068 38.156 -2.924 1 95.69 260 THR B CA 1
ATOM 5669 C C . THR B 1 260 ? 2.66 38.688 -1.546 1 95.69 260 THR B C 1
ATOM 5671 O O . THR B 1 260 ? 3.506 39.094 -0.761 1 95.69 260 THR B O 1
ATOM 5674 N N . LYS B 1 261 ? 1.401 38.656 -1.25 1 96.5 261 LYS B N 1
ATOM 5675 C CA . LYS B 1 261 ? 0.901 39.062 0.06 1 96.5 261 LYS B CA 1
ATOM 5676 C C . LYS B 1 261 ? 1.474 38.188 1.165 1 96.5 261 LYS B C 1
ATOM 5678 O O . LYS B 1 261 ? 1.786 38.688 2.254 1 96.5 261 LYS B O 1
ATOM 5683 N N . LEU B 1 262 ? 1.644 36.969 0.887 1 97.25 262 LEU B N 1
ATOM 5684 C CA . LEU B 1 262 ? 2.172 36.031 1.892 1 97.25 262 LEU B CA 1
ATOM 5685 C C . LEU B 1 262 ? 3.629 36.344 2.207 1 97.25 262 LEU B C 1
ATOM 5687 O O . LEU B 1 262 ? 4.031 36.375 3.373 1 97.25 262 LEU B O 1
ATOM 5691 N N . GLU B 1 263 ? 4.418 36.562 1.176 1 97.44 263 GLU B N 1
ATOM 5692 C CA . GLU B 1 263 ? 5.816 36.938 1.389 1 97.44 263 GLU B CA 1
ATOM 5693 C C . GLU B 1 263 ? 5.934 38.219 2.188 1 97.44 263 GLU B C 1
ATOM 5695 O O . GLU B 1 263 ? 6.77 38.344 3.088 1 97.44 263 GLU B O 1
ATOM 5700 N N . SER B 1 264 ? 5.105 39.156 1.822 1 98.31 264 SER B N 1
ATOM 5701 C CA . SER B 1 264 ? 5.125 40.469 2.477 1 98.31 264 SER B CA 1
ATOM 5702 C C . SER B 1 264 ? 4.73 40.375 3.945 1 98.31 264 SER B C 1
ATOM 5704 O O . SER B 1 264 ? 5.395 40.938 4.816 1 98.31 264 SER B O 1
ATOM 5706 N N . PHE B 1 265 ? 3.672 39.688 4.164 1 98.25 265 PHE B N 1
ATOM 5707 C CA . PHE B 1 265 ? 3.209 39.438 5.523 1 98.25 265 PHE B CA 1
ATOM 5708 C C . PHE B 1 265 ? 4.285 38.719 6.332 1 98.25 265 PHE B C 1
ATOM 5710 O O . PHE B 1 265 ? 4.582 39.125 7.465 1 98.25 265 PHE B O 1
ATOM 5717 N N . SER B 1 266 ? 4.867 37.656 5.801 1 98.56 266 SER B N 1
ATOM 5718 C CA . SER B 1 266 ? 5.883 36.875 6.48 1 98.56 266 SER B CA 1
ATOM 5719 C C . SER B 1 266 ? 7.105 37.719 6.832 1 98.56 266 SER B C 1
ATOM 5721 O O . SER B 1 266 ? 7.668 37.562 7.922 1 98.56 266 SER B O 1
ATOM 5723 N N . ALA B 1 267 ? 7.496 38.5 5.879 1 98.44 267 ALA B N 1
ATOM 5724 C CA . ALA B 1 267 ? 8.641 39.375 6.102 1 98.44 267 ALA B CA 1
ATOM 5725 C C . ALA B 1 267 ? 8.367 40.344 7.25 1 98.44 267 ALA B C 1
ATOM 5727 O O . ALA B 1 267 ? 9.227 40.562 8.102 1 98.44 267 ALA B O 1
ATOM 5728 N N . TYR B 1 268 ? 7.223 40.938 7.215 1 98.31 268 TYR B N 1
ATOM 5729 C CA . TYR B 1 268 ? 6.852 41.906 8.266 1 98.31 268 TYR B CA 1
ATOM 5730 C C . TYR B 1 268 ? 6.852 41.219 9.633 1 98.31 268 TYR B C 1
ATOM 5732 O O . TYR B 1 268 ? 7.379 41.75 10.602 1 98.31 268 TYR B O 1
ATOM 5740 N N . LEU B 1 269 ? 6.211 40.062 9.695 1 98.12 269 LEU B N 1
ATOM 5741 C CA . LEU B 1 269 ? 6.16 39.312 10.945 1 98.12 269 LEU B CA 1
ATOM 5742 C C . LEU B 1 269 ? 7.562 38.938 11.414 1 98.12 269 LEU B C 1
ATOM 5744 O O . LEU B 1 269 ? 7.844 38.938 12.617 1 98.12 269 LEU B O 1
ATOM 5748 N N . TRP B 1 270 ? 8.414 38.562 10.461 1 98 270 TRP B N 1
ATOM 5749 C CA . TRP B 1 270 ? 9.797 38.219 10.789 1 98 270 TRP B CA 1
ATOM 5750 C C . TRP B 1 270 ? 10.5 39.406 11.461 1 98 270 TRP B C 1
ATOM 5752 O O . TRP B 1 270 ? 11.211 39.219 12.453 1 98 270 TRP B O 1
ATOM 5762 N N . LYS B 1 271 ? 10.312 40.594 11 1 96.62 271 LYS B N 1
ATOM 5763 C CA . LYS B 1 271 ? 10.867 41.781 11.617 1 96.62 271 LYS B CA 1
ATOM 5764 C C . LYS B 1 271 ? 10.352 41.969 13.039 1 96.62 271 LYS B C 1
ATOM 5766 O O . LYS B 1 271 ? 11.125 42.25 13.953 1 96.62 271 LYS B O 1
ATOM 5771 N N . MET B 1 272 ? 9.062 41.75 13.219 1 95.88 272 MET B N 1
ATOM 5772 C CA . MET B 1 272 ? 8.445 41.906 14.531 1 95.88 272 MET B CA 1
ATOM 5773 C C . MET B 1 272 ? 9 40.906 15.523 1 95.88 272 MET B C 1
ATOM 5775 O O . MET B 1 272 ? 9.312 41.25 16.656 1 95.88 272 MET B O 1
ATOM 5779 N N . VAL B 1 273 ? 9.094 39.656 15.109 1 94.94 273 VAL B N 1
ATOM 5780 C CA . VAL B 1 273 ? 9.586 38.594 15.969 1 94.94 273 VAL B CA 1
ATOM 5781 C C . VAL B 1 273 ? 11.047 38.844 16.312 1 94.94 273 VAL B C 1
ATOM 5783 O O . VAL B 1 273 ? 11.469 38.594 17.453 1 94.94 273 VAL B O 1
ATOM 5786 N N . ALA B 1 274 ? 11.797 39.219 15.305 1 93.69 274 ALA B N 1
ATOM 5787 C CA . ALA B 1 274 ? 13.195 39.562 15.555 1 93.69 274 ALA B CA 1
ATOM 5788 C C . ALA B 1 274 ? 13.32 40.656 16.609 1 93.69 274 ALA B C 1
ATOM 5790 O O . ALA B 1 274 ? 14.211 40.625 17.453 1 93.69 274 ALA B O 1
ATOM 5791 N N . LEU B 1 275 ? 12.492 41.594 16.531 1 91.38 275 LEU B N 1
ATOM 5792 C CA . LEU B 1 275 ? 12.492 42.719 17.469 1 91.38 275 LEU B CA 1
ATOM 5793 C C . LEU B 1 275 ? 12.297 42.25 18.906 1 91.38 275 LEU B C 1
ATOM 5795 O O . LEU B 1 275 ? 12.844 42.812 19.844 1 91.38 275 LEU B O 1
ATOM 5799 N N . SER B 1 276 ? 11.539 41.25 19.062 1 86.31 276 SER B N 1
ATOM 5800 C CA . SER B 1 276 ? 11.281 40.719 20.375 1 86.31 276 SER B CA 1
ATOM 5801 C C . SER B 1 276 ? 12.539 40.062 20.953 1 86.31 276 SER B C 1
ATOM 5803 O O . SER B 1 276 ? 12.656 39.875 22.172 1 86.31 276 SER B O 1
ATOM 5805 N N . GLY B 1 277 ? 13.398 39.594 20.141 1 78.38 277 GLY B N 1
ATOM 5806 C CA . GLY B 1 277 ? 14.633 38.969 20.578 1 78.38 277 GLY B CA 1
ATOM 5807 C C . GLY B 1 277 ? 15.742 39.969 20.859 1 78.38 277 GLY B C 1
ATOM 5808 O O . GLY B 1 277 ? 16.828 39.594 21.297 1 78.38 277 GLY B O 1
ATOM 5809 N N . ASN B 1 278 ? 15.531 41.156 20.5 1 71.5 278 ASN B N 1
ATOM 5810 C CA . ASN B 1 278 ? 16.562 42.188 20.656 1 71.5 278 ASN B CA 1
ATOM 5811 C C . ASN B 1 278 ? 16.703 42.594 22.109 1 71.5 278 ASN B C 1
ATOM 5813 O O . ASN B 1 278 ? 16.078 43.562 22.547 1 71.5 278 ASN B O 1
ATOM 5817 N N . ASP B 1 279 ? 17.062 41.594 22.906 1 63.44 279 ASP B N 1
ATOM 5818 C CA . ASP B 1 279 ? 17.375 42.031 24.281 1 63.44 279 ASP B CA 1
ATOM 5819 C C . ASP B 1 279 ? 18.688 42.781 24.328 1 63.44 279 ASP B C 1
ATOM 5821 O O . ASP B 1 279 ? 19.562 42.594 23.484 1 63.44 279 ASP B O 1
ATOM 5825 N N . ASN B 1 280 ? 18.812 43.969 24.969 1 53.09 280 ASN B N 1
ATOM 5826 C CA . ASN B 1 280 ? 19.906 44.938 25.125 1 53.09 280 ASN B CA 1
ATOM 5827 C C . ASN B 1 280 ? 21.234 44.219 25.375 1 53.09 280 ASN B C 1
ATOM 5829 O O . ASN B 1 280 ? 22.281 44.875 25.484 1 53.09 280 ASN B O 1
ATOM 5833 N N . ASP B 1 281 ? 21.391 43.031 25.719 1 48.47 281 ASP B N 1
ATOM 5834 C CA . ASP B 1 281 ? 22.641 42.469 26.234 1 48.47 281 ASP B CA 1
ATOM 5835 C C . ASP B 1 281 ? 23.438 41.781 25.125 1 48.47 281 ASP B C 1
ATOM 5837 O O . ASP B 1 281 ? 24.172 40.844 25.391 1 48.47 281 ASP B O 1
ATOM 5841 N N . GLY B 1 282 ? 23.422 42.281 23.875 1 55.66 282 GLY B N 1
ATOM 5842 C CA . GLY B 1 282 ? 24.281 41.688 22.875 1 55.66 282 GLY B CA 1
ATOM 5843 C C . GLY B 1 282 ? 23.547 40.75 21.922 1 55.66 282 GLY B C 1
ATOM 5844 O O . GLY B 1 282 ? 24.156 40.094 21.078 1 55.66 282 GLY B O 1
ATOM 5845 N N . SER B 1 283 ? 22.281 40.688 22 1 61.09 283 SER B N 1
ATOM 5846 C CA . SER B 1 283 ? 21.25 39.844 21.406 1 61.09 283 SER B CA 1
ATOM 5847 C C . SER B 1 283 ? 21.031 40.156 19.938 1 61.09 283 SER B C 1
ATOM 5849 O O . SER B 1 283 ? 20.484 39.375 19.188 1 61.09 283 SER B O 1
ATOM 5851 N N . GLY B 1 284 ? 21.719 41.156 19.547 1 65.5 284 GLY B N 1
ATOM 5852 C CA . GLY B 1 284 ? 21.531 41.562 18.172 1 65.5 284 GLY B CA 1
ATOM 5853 C C . GLY B 1 284 ? 22.234 40.688 17.172 1 65.5 284 GLY B C 1
ATOM 5854 O O . GLY B 1 284 ? 21.859 40.656 15.992 1 65.5 284 GLY B O 1
ATOM 5855 N N . THR B 1 285 ? 23.141 39.938 17.594 1 80.44 285 THR B N 1
ATOM 5856 C CA . THR B 1 285 ? 23.906 39.094 16.688 1 80.44 285 THR B CA 1
ATOM 5857 C C . THR B 1 285 ? 23.328 37.688 16.625 1 80.44 285 THR B C 1
ATOM 5859 O O . THR B 1 285 ? 23.766 36.844 15.82 1 80.44 285 THR B O 1
ATOM 5862 N N . ARG B 1 286 ? 22.312 37.531 17.297 1 90.56 286 ARG B N 1
ATOM 5863 C CA . ARG B 1 286 ? 21.641 36.219 17.219 1 90.56 286 ARG B CA 1
ATOM 5864 C C . ARG B 1 286 ? 20.938 36.062 15.883 1 90.56 286 ARG B C 1
ATOM 5866 O O . ARG B 1 286 ? 20.625 37.031 15.203 1 90.56 286 ARG B O 1
ATOM 5873 N N . ILE B 1 287 ? 20.766 34.75 15.555 1 94.06 287 ILE B N 1
ATOM 5874 C CA . ILE B 1 287 ? 20.141 34.469 14.266 1 94.06 287 ILE B CA 1
ATOM 5875 C C . ILE B 1 287 ? 18.688 34.094 14.469 1 94.06 287 ILE B C 1
ATOM 5877 O O . ILE B 1 287 ? 18.359 33.156 15.234 1 94.06 287 ILE B O 1
ATOM 5881 N N . SER B 1 288 ? 17.812 34.875 13.883 1 95.81 288 SER B N 1
ATOM 5882 C CA . SER B 1 288 ? 16.406 34.5 13.812 1 95.81 288 SER B CA 1
ATOM 5883 C C . SER B 1 288 ? 16.094 33.719 12.547 1 95.81 288 SER B C 1
ATOM 5885 O O . SER B 1 288 ? 16.609 34.031 11.469 1 95.81 288 SER B O 1
ATOM 5887 N N . LYS B 1 289 ? 15.305 32.656 12.727 1 96.75 289 LYS B N 1
ATOM 5888 C CA . LYS B 1 289 ? 14.953 31.828 11.578 1 96.75 289 LYS B CA 1
ATOM 5889 C C . LYS B 1 289 ? 13.461 31.891 11.281 1 96.75 289 LYS B C 1
ATOM 5891 O O . LYS B 1 289 ? 12.648 32.031 12.203 1 96.75 289 LYS B O 1
ATOM 5896 N N . MET B 1 290 ? 13.125 31.859 10.008 1 97.5 290 MET B N 1
ATOM 5897 C CA . MET B 1 290 ? 11.734 31.828 9.555 1 97.5 290 MET B CA 1
ATOM 5898 C C . MET B 1 290 ? 11.555 30.812 8.43 1 97.5 290 MET B C 1
ATOM 5900 O O . MET B 1 290 ? 12.375 30.734 7.52 1 97.5 290 MET B O 1
ATOM 5904 N N . GLY B 1 291 ? 10.523 30 8.562 1 97.44 291 GLY B N 1
ATOM 5905 C CA . GLY B 1 291 ? 10.195 29.047 7.52 1 97.44 291 GLY B CA 1
ATOM 5906 C C . GLY B 1 291 ? 8.805 29.25 6.938 1 97.44 291 GLY B C 1
ATOM 5907 O O . GLY B 1 291 ? 7.984 29.969 7.516 1 97.44 291 GLY B O 1
ATOM 5908 N N . VAL B 1 292 ? 8.609 28.734 5.77 1 98 292 VAL B N 1
ATOM 5909 C CA . VAL B 1 292 ? 7.309 28.75 5.113 1 98 292 VAL B CA 1
ATOM 5910 C C . VAL B 1 292 ? 6.953 27.359 4.613 1 98 292 VAL B C 1
ATOM 5912 O O . VAL B 1 292 ? 7.758 26.703 3.945 1 98 292 VAL B O 1
ATOM 5915 N N . VAL B 1 293 ? 5.762 26.875 4.945 1 97.56 293 VAL B N 1
ATOM 5916 C CA . VAL B 1 293 ? 5.309 25.578 4.465 1 97.56 293 VAL B CA 1
ATOM 5917 C C . VAL B 1 293 ? 4.98 25.656 2.975 1 97.56 293 VAL B C 1
ATOM 5919 O O . VAL B 1 293 ? 4.242 26.547 2.545 1 97.56 293 VAL B O 1
ATOM 5922 N N . VAL B 1 294 ? 5.52 24.781 2.182 1 97.5 294 VAL B N 1
ATOM 5923 C CA . VAL B 1 294 ? 5.277 24.734 0.743 1 97.5 294 VAL B CA 1
ATOM 5924 C C . VAL B 1 294 ? 4.508 23.453 0.391 1 97.5 294 VAL B C 1
ATOM 5926 O O . VAL B 1 294 ? 4.906 22.359 0.775 1 97.5 294 VAL B O 1
ATOM 5929 N N . ASP B 1 295 ? 3.402 23.641 -0.281 1 96.5 295 ASP B N 1
ATOM 5930 C CA . ASP B 1 295 ? 2.629 22.516 -0.798 1 96.5 295 ASP B CA 1
ATOM 5931 C C . ASP B 1 295 ? 3.229 21.984 -2.102 1 96.5 295 ASP B C 1
ATOM 5933 O O . ASP B 1 295 ? 3.402 22.734 -3.059 1 96.5 295 ASP B O 1
ATOM 5937 N N . GLY B 1 296 ? 3.428 20.719 -2.209 1 96.56 296 GLY B N 1
ATOM 5938 C CA . GLY B 1 296 ? 4.129 20.156 -3.35 1 96.56 296 GLY B CA 1
ATOM 5939 C C . GLY B 1 296 ? 3.195 19.625 -4.422 1 96.56 296 GLY B C 1
ATOM 5940 O O . GLY B 1 296 ? 3.646 19.188 -5.48 1 96.56 296 GLY B O 1
ATOM 5941 N N . ARG B 1 297 ? 1.89 19.688 -4.254 1 95.75 297 ARG B N 1
ATOM 5942 C CA . ARG B 1 297 ? 0.945 19.047 -5.168 1 95.75 297 ARG B CA 1
ATOM 5943 C C . ARG B 1 297 ? 1.044 19.656 -6.566 1 95.75 297 ARG B C 1
ATOM 5945 O O . ARG B 1 297 ? 1.226 18.938 -7.547 1 95.75 297 ARG B O 1
ATOM 5952 N N . THR B 1 298 ? 1.019 20.938 -6.66 1 91.31 298 THR B N 1
ATOM 5953 C CA . THR B 1 298 ? 1.09 21.594 -7.965 1 91.31 298 THR B CA 1
ATOM 5954 C C . THR B 1 298 ? 2.477 21.422 -8.578 1 91.31 298 THR B C 1
ATOM 5956 O O . THR B 1 298 ? 2.621 21.406 -9.805 1 91.31 298 THR B O 1
ATOM 5959 N N . ARG B 1 299 ? 3.461 21.219 -7.734 1 92.31 299 ARG B N 1
ATOM 5960 C CA . ARG B 1 299 ? 4.832 21.047 -8.203 1 92.31 299 ARG B CA 1
ATOM 5961 C C . ARG B 1 299 ? 5.055 19.656 -8.789 1 92.31 299 ARG B C 1
ATOM 5963 O O . ARG B 1 299 ? 5.84 19.484 -9.719 1 92.31 299 ARG B O 1
ATOM 5970 N N . LEU B 1 300 ? 4.422 18.719 -8.156 1 92.31 300 LEU B N 1
ATOM 5971 C CA . LEU B 1 300 ? 4.613 17.328 -8.555 1 92.31 300 LEU B CA 1
ATOM 5972 C C . LEU B 1 300 ? 3.645 16.938 -9.664 1 92.31 300 LEU B C 1
ATOM 5974 O O . LEU B 1 300 ? 3.777 15.875 -10.266 1 92.31 300 LEU B O 1
ATOM 5978 N N . SER B 1 301 ? 2.625 17.688 -9.906 1 84.88 301 SER B N 1
ATOM 5979 C CA . SER B 1 301 ? 1.638 17.375 -10.938 1 84.88 301 SER B CA 1
ATOM 5980 C C . SER B 1 301 ? 2.242 17.484 -12.336 1 84.88 301 SER B C 1
ATOM 5982 O O . SER B 1 301 ? 3.094 18.344 -12.586 1 84.88 301 SER B O 1
ATOM 5984 N N . SER B 1 302 ? 2.43 16.266 -12.984 1 63.16 302 SER B N 1
ATOM 5985 C CA . SER B 1 302 ? 2.99 16.219 -14.328 1 63.16 302 SER B CA 1
ATOM 5986 C C . SER B 1 302 ? 2.289 17.219 -15.25 1 63.16 302 SER B C 1
ATOM 5988 O O . SER B 1 302 ? 1.104 17.5 -15.078 1 63.16 302 SER B O 1
ATOM 5990 N N . SER B 1 303 ? 3.016 18.125 -15.914 1 49.19 303 SER B N 1
ATOM 5991 C CA . SER B 1 303 ? 2.523 18.953 -17.016 1 49.19 303 SER B CA 1
ATOM 5992 C C . SER B 1 303 ? 1.652 18.141 -17.969 1 49.19 303 SER B C 1
ATOM 5994 O O . SER B 1 303 ? 1.789 16.922 -18.062 1 49.19 303 SER B O 1
ATOM 5996 N N . LYS B 1 304 ? 0.791 18.938 -18.781 1 46.44 304 LYS B N 1
ATOM 5997 C CA . LYS B 1 304 ? -0.209 18.594 -19.797 1 46.44 304 LYS B CA 1
ATOM 5998 C C . LYS B 1 304 ? 0.261 17.422 -20.656 1 46.44 304 LYS B C 1
ATOM 6000 O O . LYS B 1 304 ? -0.54 16.797 -21.359 1 46.44 304 LYS B O 1
ATOM 6005 N N . GLY B 1 305 ? 1.39 17.25 -20.953 1 39 305 GLY B N 1
ATOM 6006 C CA . GLY B 1 305 ? 1.686 16.453 -22.125 1 39 305 GLY B CA 1
ATOM 6007 C C . GLY B 1 305 ? 1.632 14.961 -21.859 1 39 305 GLY B C 1
ATOM 6008 O O . GLY B 1 305 ? 1.889 14.148 -22.75 1 39 305 GLY B O 1
ATOM 6009 N N . ASP B 1 306 ? 2.064 14.5 -20.703 1 43.66 306 ASP B N 1
ATOM 6010 C CA . ASP B 1 306 ? 2.236 13.055 -20.75 1 43.66 306 ASP B CA 1
ATOM 6011 C C . ASP B 1 306 ? 0.892 12.336 -20.641 1 43.66 306 ASP B C 1
ATOM 6013 O O . ASP B 1 306 ? 0.243 12.383 -19.594 1 43.66 306 ASP B O 1
ATOM 6017 N N . HIS B 1 307 ? 0.224 12.227 -21.641 1 40.38 307 HIS B N 1
ATOM 6018 C CA . HIS B 1 307 ? -1.063 11.641 -22.016 1 40.38 307 HIS B CA 1
ATOM 6019 C C . HIS B 1 307 ? -1.283 10.305 -21.312 1 40.38 307 HIS B C 1
ATOM 6021 O O . HIS B 1 307 ? -2.395 9.773 -21.312 1 40.38 307 HIS B O 1
ATOM 6027 N N . VAL B 1 308 ? -0.246 9.594 -21.156 1 43.75 308 VAL B N 1
ATOM 6028 C CA . VAL B 1 308 ? -0.547 8.203 -20.828 1 43.75 308 VAL B CA 1
ATOM 6029 C C . VAL B 1 308 ? -1.245 8.133 -19.469 1 43.75 308 VAL B C 1
ATOM 6031 O O . VAL B 1 308 ? -2.158 7.328 -19.281 1 43.75 308 VAL B O 1
ATOM 6034 N N . ASN B 1 309 ? -0.804 8.836 -18.422 1 45.84 309 ASN B N 1
ATOM 6035 C CA . ASN B 1 309 ? -1.375 8.609 -17.109 1 45.84 309 ASN B CA 1
ATOM 6036 C C . ASN B 1 309 ? -2.209 9.797 -16.641 1 45.84 309 ASN B C 1
ATOM 6038 O O . ASN B 1 309 ? -1.842 10.492 -15.688 1 45.84 309 ASN B O 1
ATOM 6042 N N . LYS B 1 310 ? -2.922 10.477 -17.547 1 47.53 310 LYS B N 1
ATOM 6043 C CA . LYS B 1 310 ? -3.863 11.57 -17.328 1 47.53 310 LYS B CA 1
ATOM 6044 C C . LYS B 1 310 ? -4.594 11.422 -16 1 47.53 310 LYS B C 1
ATOM 6046 O O . LYS B 1 310 ? -5.223 12.367 -15.523 1 47.53 310 LYS B O 1
ATOM 6051 N N . SER B 1 311 ? -4.664 10.219 -15.445 1 51.97 311 SER B N 1
ATOM 6052 C CA . SER B 1 311 ? -5.633 9.938 -14.391 1 51.97 311 SER B CA 1
ATOM 6053 C C . SER B 1 311 ? -5.059 10.266 -13.016 1 51.97 311 SER B C 1
ATOM 6055 O O . SER B 1 311 ? -5.785 10.258 -12.016 1 51.97 311 SER B O 1
ATOM 6057 N N . ILE B 1 312 ? -3.719 10.484 -13.055 1 59.22 312 ILE B N 1
ATOM 6058 C CA . ILE B 1 312 ? -3.248 10.609 -11.672 1 59.22 312 ILE B CA 1
ATOM 6059 C C . ILE B 1 312 ? -3.129 12.086 -11.305 1 59.22 312 ILE B C 1
ATOM 6061 O O . ILE B 1 312 ? -2.322 12.82 -11.883 1 59.22 312 ILE B O 1
ATOM 6065 N N . SER B 1 313 ? -4.156 12.594 -10.625 1 76.31 313 SER B N 1
ATOM 6066 C CA . SER B 1 313 ? -4.121 14.008 -10.25 1 76.31 313 SER B CA 1
ATOM 6067 C C . SER B 1 313 ? -3.691 14.172 -8.797 1 76.31 313 SER B C 1
ATOM 6069 O O . SER B 1 313 ? -4.211 13.5 -7.902 1 76.31 313 SER B O 1
ATOM 6071 N N . MET B 1 314 ? -2.664 14.992 -8.578 1 90.75 314 MET B N 1
ATOM 6072 C CA . MET B 1 314 ? -2.205 15.367 -7.246 1 90.75 314 MET B CA 1
ATOM 6073 C C . MET B 1 314 ? -3.281 16.156 -6.5 1 90.75 314 MET B C 1
ATOM 6075 O O . MET B 1 314 ? -3.229 16.281 -5.277 1 90.75 314 MET B O 1
ATOM 6079 N N . ASP B 1 315 ? -4.289 16.578 -7.242 1 91.5 315 ASP B N 1
ATOM 6080 C CA . ASP B 1 315 ? -5.352 17.359 -6.625 1 91.5 315 ASP B CA 1
ATOM 6081 C C . ASP B 1 315 ? -6.195 16.5 -5.684 1 91.5 315 ASP B C 1
ATOM 6083 O O . ASP B 1 315 ? -6.754 17.016 -4.707 1 91.5 315 ASP B O 1
ATOM 6087 N N . SER B 1 316 ? -6.246 15.266 -6.023 1 94.06 316 SER B N 1
ATOM 6088 C CA . SER B 1 316 ? -7.086 14.383 -5.215 1 94.06 316 SER B CA 1
ATOM 6089 C C . SER B 1 316 ? -6.254 13.617 -4.191 1 94.06 316 SER B C 1
ATOM 6091 O O . SER B 1 316 ? -6.801 12.93 -3.332 1 94.06 316 SER B O 1
ATOM 6093 N N . TYR B 1 317 ? -4.957 13.82 -4.234 1 96.19 317 TYR B N 1
ATOM 6094 C CA . TYR B 1 317 ? -4.098 13.031 -3.357 1 96.19 317 TYR B CA 1
ATOM 6095 C C . TYR B 1 317 ? -4.344 13.383 -1.896 1 96.19 317 TYR B C 1
ATOM 6097 O O . TYR B 1 317 ? -4.285 14.547 -1.513 1 96.19 317 TYR B O 1
ATOM 6105 N N . PHE B 1 318 ? -4.633 12.406 -1.049 1 97.12 318 PHE B N 1
ATOM 6106 C CA . PHE B 1 318 ? -4.848 12.57 0.384 1 97.12 318 PHE B CA 1
ATOM 6107 C C . PHE B 1 318 ? -3.617 12.133 1.171 1 97.12 318 PHE B C 1
ATOM 6109 O O . PHE B 1 318 ? -3.24 10.961 1.144 1 97.12 318 PHE B O 1
ATOM 6116 N N . GLY B 1 319 ? -2.957 12.977 1.821 1 97.38 319 GLY B N 1
ATOM 6117 C CA . GLY B 1 319 ? -1.729 12.781 2.576 1 97.38 319 GLY B CA 1
ATOM 6118 C C . GLY B 1 319 ? -0.934 14.055 2.768 1 97.38 319 GLY B C 1
ATOM 6119 O O . GLY B 1 319 ? -1.471 15.156 2.621 1 97.38 319 GLY B O 1
ATOM 6120 N N . ASN B 1 320 ? 0.275 13.914 3.188 1 97.94 320 ASN B N 1
ATOM 6121 C CA . ASN B 1 320 ? 1.163 15.062 3.348 1 97.94 320 ASN B CA 1
ATOM 6122 C C . ASN B 1 320 ? 2.033 15.273 2.111 1 97.94 320 ASN B C 1
ATOM 6124 O O . ASN B 1 320 ? 2.711 14.352 1.659 1 97.94 320 ASN B O 1
ATOM 6128 N N . VAL B 1 321 ? 1.938 16.453 1.539 1 97.81 321 VAL B N 1
ATOM 6129 C CA . VAL B 1 321 ? 2.805 16.859 0.435 1 97.81 321 VAL B CA 1
ATOM 6130 C C . VAL B 1 321 ? 3.398 18.234 0.716 1 97.81 321 VAL B C 1
ATOM 6132 O O . VAL B 1 321 ? 3.084 19.203 0.022 1 97.81 321 VAL B O 1
ATOM 6135 N N . LEU B 1 322 ? 4.305 18.25 1.731 1 97.19 322 LEU B N 1
ATOM 6136 C CA . LEU B 1 322 ? 4.77 19.547 2.199 1 97.19 322 LEU B CA 1
ATOM 6137 C C . LEU B 1 322 ? 6.281 19.547 2.396 1 97.19 322 LEU B C 1
ATOM 6139 O O . LEU B 1 322 ? 6.879 18.484 2.619 1 97.19 322 LEU B O 1
ATOM 6143 N N . SER B 1 323 ? 6.867 20.625 2.256 1 97.75 323 SER B N 1
ATOM 6144 C CA . SER B 1 323 ? 8.234 20.953 2.65 1 97.75 323 SER B CA 1
ATOM 6145 C C . SER B 1 323 ? 8.281 22.25 3.453 1 97.75 323 SER B C 1
ATOM 6147 O O . SER B 1 323 ? 7.371 23.078 3.369 1 97.75 323 SER B O 1
ATOM 6149 N N . VAL B 1 324 ? 9.297 22.375 4.316 1 97.12 324 VAL B N 1
ATOM 6150 C CA . VAL B 1 324 ? 9.406 23.578 5.145 1 97.12 324 VAL B CA 1
ATOM 6151 C C . VAL B 1 324 ? 10.773 24.219 4.941 1 97.12 324 VAL B C 1
ATOM 6153 O O . VAL B 1 324 ? 11.609 24.219 5.844 1 97.12 324 VAL B O 1
ATOM 6156 N N . PRO B 1 325 ? 10.977 24.859 3.824 1 97.56 325 PRO B N 1
ATOM 6157 C CA . PRO B 1 325 ? 12.203 25.656 3.682 1 97.56 325 PRO B CA 1
ATOM 6158 C C . PRO B 1 325 ? 12.273 26.812 4.66 1 97.56 325 PRO B C 1
ATOM 6160 O O . PRO B 1 325 ? 11.234 27.359 5.059 1 97.56 325 PRO B O 1
ATOM 6163 N N . PHE B 1 326 ? 13.516 27.188 5.074 1 97.38 326 PHE B N 1
ATOM 6164 C CA . PHE B 1 326 ? 13.664 28.297 6.008 1 97.38 326 PHE B CA 1
ATOM 6165 C C . PHE B 1 326 ? 15.008 28.984 5.805 1 97.38 326 PHE B C 1
ATOM 6167 O O . PHE B 1 326 ? 15.906 28.453 5.16 1 97.38 326 PHE B O 1
ATOM 6174 N N . GLY B 1 327 ? 15.055 30.219 6.203 1 96.19 327 GLY B N 1
ATOM 6175 C CA . GLY B 1 327 ? 16.266 31.016 6.195 1 96.19 327 GLY B CA 1
ATOM 6176 C C . GLY B 1 327 ? 16.578 31.656 7.539 1 96.19 327 GLY B C 1
ATOM 6177 O O . GLY B 1 327 ? 15.703 31.734 8.406 1 96.19 327 GLY B O 1
ATOM 6178 N N . GLY B 1 328 ? 17.828 31.969 7.707 1 96.44 328 GLY B N 1
ATOM 6179 C CA . GLY B 1 328 ? 18.281 32.656 8.906 1 96.44 328 GLY B CA 1
ATOM 6180 C C . GLY B 1 328 ? 18.953 33.969 8.617 1 96.44 328 GLY B C 1
ATOM 6181 O O . GLY B 1 328 ? 19.672 34.125 7.629 1 96.44 328 GLY B O 1
ATOM 6182 N N . GLN B 1 329 ? 18.609 34.969 9.445 1 96.12 329 GLN B N 1
ATOM 6183 C CA . GLN B 1 329 ? 19.203 36.312 9.359 1 96.12 329 GLN B CA 1
ATOM 6184 C C . GLN B 1 329 ? 19.531 36.844 10.742 1 96.12 329 GLN B C 1
ATOM 6186 O O . GLN B 1 329 ? 18.875 36.5 11.727 1 96.12 329 GLN B O 1
ATOM 6191 N N . LYS B 1 330 ? 20.531 37.688 10.773 1 95.25 330 LYS B N 1
ATOM 6192 C CA . LYS B 1 330 ? 20.844 38.344 12.039 1 95.25 330 LYS B CA 1
ATOM 6193 C C . LYS B 1 330 ? 19.688 39.219 12.492 1 95.25 330 LYS B C 1
ATOM 6195 O O . LYS B 1 330 ? 19.094 39.938 11.688 1 95.25 330 LYS B O 1
ATOM 6200 N N . VAL B 1 331 ? 19.453 39.219 13.766 1 95.19 331 VAL B N 1
ATOM 6201 C CA . VAL B 1 331 ? 18.344 39.969 14.352 1 95.19 331 VAL B CA 1
ATOM 6202 C C . VAL B 1 331 ? 18.516 41.438 14.055 1 95.19 331 VAL B C 1
ATOM 6204 O O . VAL B 1 331 ? 17.562 42.125 13.656 1 95.19 331 VAL B O 1
ATOM 6207 N N . ASN B 1 332 ? 19.719 41.969 14.164 1 93.88 332 ASN B N 1
ATOM 6208 C CA . ASN B 1 332 ? 19.953 43.406 13.945 1 93.88 332 ASN B CA 1
ATOM 6209 C C . ASN B 1 332 ? 19.688 43.781 12.492 1 93.88 332 ASN B C 1
ATOM 6211 O O . ASN B 1 332 ? 19.172 44.875 12.227 1 93.88 332 ASN B O 1
ATOM 6215 N N . GLU B 1 333 ? 20.016 42.906 11.602 1 95.38 333 GLU B N 1
ATOM 6216 C CA . GLU B 1 333 ? 19.75 43.188 10.195 1 95.38 333 GLU B CA 1
ATOM 6217 C C . GLU B 1 333 ? 18.25 43.219 9.914 1 95.38 333 GLU B C 1
ATOM 6219 O O . GLU B 1 333 ? 17.766 44.094 9.188 1 95.38 333 GLU B O 1
ATOM 6224 N N . LEU B 1 334 ? 17.562 42.312 10.477 1 96.62 334 LEU B N 1
ATOM 6225 C CA . LEU B 1 334 ? 16.109 42.25 10.281 1 96.62 334 LEU B CA 1
ATOM 6226 C C . LEU B 1 334 ? 15.43 43.5 10.789 1 96.62 334 LEU B C 1
ATOM 6228 O O . LEU B 1 334 ? 14.469 43.969 10.18 1 96.62 334 LEU B O 1
ATOM 6232 N N . ILE B 1 335 ? 15.922 44.031 11.859 1 94.44 335 ILE B N 1
ATOM 6233 C CA . ILE B 1 335 ? 15.289 45.188 12.508 1 94.44 335 ILE B CA 1
ATOM 6234 C C . ILE B 1 335 ? 15.633 46.469 11.742 1 94.44 335 ILE B C 1
ATOM 6236 O O . ILE B 1 335 ? 14.773 47.344 11.555 1 94.44 335 ILE B O 1
ATOM 6240 N N . GLU B 1 336 ? 16.828 46.594 11.234 1 95.38 336 GLU B N 1
ATOM 6241 C CA . GLU B 1 336 ? 17.328 47.844 10.695 1 95.38 336 GLU B CA 1
ATOM 6242 C C . GLU B 1 336 ? 17 48 9.219 1 95.38 336 GLU B C 1
ATOM 6244 O O . GLU B 1 336 ? 16.734 49.094 8.742 1 95.38 336 GLU B O 1
ATOM 6249 N N . LYS B 1 337 ? 17.016 46.969 8.531 1 96.69 337 LYS B N 1
ATOM 6250 C CA . LYS B 1 337 ? 16.828 47.031 7.086 1 96.69 337 LYS B CA 1
ATOM 6251 C C . LYS B 1 337 ? 15.359 47.188 6.73 1 96.69 337 LYS B C 1
ATOM 6253 O O . LYS B 1 337 ? 14.484 46.875 7.535 1 96.69 337 LYS B O 1
ATOM 6258 N N . PRO B 1 338 ? 15.109 47.719 5.508 1 96.69 338 PRO B N 1
ATOM 6259 C CA . PRO B 1 338 ? 13.711 47.938 5.109 1 96.69 338 PRO B CA 1
ATOM 6260 C C . PRO B 1 338 ? 12.969 46.625 4.867 1 96.69 338 PRO B C 1
ATOM 6262 O O . PRO B 1 338 ? 13.594 45.594 4.66 1 96.69 338 PRO B O 1
ATOM 6265 N N . LEU B 1 339 ? 11.648 46.688 4.867 1 97.5 339 LEU B N 1
ATOM 6266 C CA . LEU B 1 339 ? 10.797 45.531 4.699 1 97.5 339 LEU B CA 1
ATOM 6267 C C . LEU B 1 339 ? 11.07 44.844 3.367 1 97.5 339 LEU B C 1
ATOM 6269 O O . LEU B 1 339 ? 10.992 43.625 3.27 1 97.5 339 LEU B O 1
ATOM 6273 N N . SER B 1 340 ? 11.391 45.594 2.322 1 97.44 340 SER B N 1
ATOM 6274 C CA . SER B 1 340 ? 11.68 45.031 1.003 1 97.44 340 SER B CA 1
ATOM 6275 C C . SER B 1 340 ? 12.906 44.125 1.038 1 97.44 340 SER B C 1
ATOM 6277 O O . SER B 1 340 ? 12.953 43.125 0.337 1 97.44 340 SER B O 1
ATOM 6279 N N . TRP B 1 341 ? 13.859 44.531 1.826 1 97 341 TRP B N 1
ATOM 6280 C CA . TRP B 1 341 ? 15.055 43.719 1.976 1 97 341 TRP B CA 1
ATOM 6281 C C . TRP B 1 341 ? 14.727 42.375 2.645 1 97 341 TRP B C 1
ATOM 6283 O O . TRP B 1 341 ? 15.195 41.344 2.209 1 97 341 TRP B O 1
ATOM 6293 N N . VAL B 1 342 ? 13.922 42.375 3.725 1 98.06 342 VAL B N 1
ATOM 6294 C CA . VAL B 1 342 ? 13.531 41.188 4.441 1 98.06 342 VAL B CA 1
ATOM 6295 C C . VAL B 1 342 ? 12.688 40.281 3.527 1 98.06 342 VAL B C 1
ATOM 6297 O O . VAL B 1 342 ? 12.859 39.062 3.516 1 98.06 342 VAL B O 1
ATOM 6300 N N . ALA B 1 343 ? 11.75 40.875 2.766 1 98.06 343 ALA B N 1
ATOM 6301 C CA . ALA B 1 343 ? 10.906 40.125 1.833 1 98.06 343 ALA B CA 1
ATOM 6302 C C . ALA B 1 343 ? 11.758 39.406 0.786 1 98.06 343 ALA B C 1
ATOM 6304 O O . ALA B 1 343 ? 11.422 38.312 0.358 1 98.06 343 ALA B O 1
ATOM 6305 N N . LYS B 1 344 ? 12.789 40.062 0.348 1 96.94 344 LYS B N 1
ATOM 6306 C CA . LYS B 1 344 ? 13.695 39.438 -0.603 1 96.94 344 LYS B CA 1
ATOM 6307 C C . LYS B 1 344 ? 14.352 38.219 0.006 1 96.94 344 LYS B C 1
ATOM 6309 O O . LYS B 1 344 ? 14.555 37.219 -0.68 1 96.94 344 LYS B O 1
ATOM 6314 N N . ARG B 1 345 ? 14.734 38.25 1.277 1 97.06 345 ARG B N 1
ATOM 6315 C CA . ARG B 1 345 ? 15.32 37.094 1.95 1 97.06 345 ARG B CA 1
ATOM 6316 C C . ARG B 1 345 ? 14.32 35.938 2.004 1 97.06 345 ARG B C 1
ATOM 6318 O O . ARG B 1 345 ? 14.703 34.781 1.809 1 97.06 345 ARG B O 1
ATOM 6325 N N . VAL B 1 346 ? 13.023 36.25 2.324 1 97.69 346 VAL B N 1
ATOM 6326 C CA . VAL B 1 346 ? 11.977 35.25 2.322 1 97.69 346 VAL B CA 1
ATOM 6327 C C . VAL B 1 346 ? 11.875 34.594 0.938 1 97.69 346 VAL B C 1
ATOM 6329 O O . VAL B 1 346 ? 11.836 33.375 0.811 1 97.69 346 VAL B O 1
ATOM 6332 N N . HIS B 1 347 ? 11.852 35.469 -0.079 1 97 347 HIS B N 1
ATOM 6333 C CA . HIS B 1 347 ? 11.766 35 -1.458 1 97 347 HIS B CA 1
ATOM 6334 C C . HIS B 1 347 ? 12.938 34.094 -1.808 1 97 347 HIS B C 1
ATOM 6336 O O . HIS B 1 347 ? 12.766 33.062 -2.475 1 97 347 HIS B O 1
ATOM 6342 N N . ASP B 1 348 ? 14.117 34.438 -1.379 1 95.94 348 ASP B N 1
ATOM 6343 C CA . ASP B 1 348 ? 15.344 33.719 -1.745 1 95.94 348 ASP B CA 1
ATOM 6344 C C . ASP B 1 348 ? 15.32 32.281 -1.259 1 95.94 348 ASP B C 1
ATOM 6346 O O . ASP B 1 348 ? 15.648 31.359 -2.01 1 95.94 348 ASP B O 1
ATOM 6350 N N . PHE B 1 349 ? 14.883 32.031 -0.034 1 95 349 PHE B N 1
ATOM 6351 C CA . PHE B 1 349 ? 14.938 30.641 0.431 1 95 349 PHE B CA 1
ATOM 6352 C C . PHE B 1 349 ? 13.734 29.844 -0.082 1 95 349 PHE B C 1
ATOM 6354 O O . PHE B 1 349 ? 13.758 28.609 -0.088 1 95 349 PHE B O 1
ATOM 6361 N N . LEU B 1 350 ? 12.703 30.578 -0.542 1 95.62 350 LEU B N 1
ATOM 6362 C CA . LEU B 1 350 ? 11.523 29.906 -1.073 1 95.62 350 LEU B CA 1
ATOM 6363 C C . LEU B 1 350 ? 11.75 29.469 -2.516 1 95.62 350 LEU B C 1
ATOM 6365 O O . LEU B 1 350 ? 11.234 28.438 -2.941 1 95.62 350 LEU B O 1
ATOM 6369 N N . GLU B 1 351 ? 12.438 30.234 -3.25 1 93.81 351 GLU B N 1
ATOM 6370 C CA . GLU B 1 351 ? 12.562 30.078 -4.695 1 93.81 351 GLU B CA 1
ATOM 6371 C C . GLU B 1 351 ? 13.07 28.672 -5.055 1 93.81 351 GLU B C 1
ATOM 6373 O O . GLU B 1 351 ? 12.609 28.078 -6.023 1 93.81 351 GLU B O 1
ATOM 6378 N N . ASN B 1 352 ? 13.883 28.125 -4.23 1 89.75 352 ASN B N 1
ATOM 6379 C CA . ASN B 1 352 ? 14.461 26.828 -4.551 1 89.75 352 ASN B CA 1
ATOM 6380 C C . ASN B 1 352 ? 13.586 25.688 -4.039 1 89.75 352 ASN B C 1
ATOM 6382 O O . ASN B 1 352 ? 13.773 24.531 -4.426 1 89.75 352 ASN B O 1
ATOM 6386 N N . ALA B 1 353 ? 12.609 26.016 -3.297 1 94.44 353 ALA B N 1
ATOM 6387 C CA . ALA B 1 353 ? 11.82 24.984 -2.639 1 94.44 353 ALA B CA 1
ATOM 6388 C C . ALA B 1 353 ? 10.461 24.812 -3.305 1 94.44 353 ALA B C 1
ATOM 6390 O O . ALA B 1 353 ? 9.688 23.922 -2.947 1 94.44 353 ALA B O 1
ATOM 6391 N N . VAL B 1 354 ? 10.148 25.656 -4.332 1 95.06 354 VAL B N 1
ATOM 6392 C CA . VAL B 1 354 ? 8.852 25.609 -4.996 1 95.06 354 VAL B CA 1
ATOM 6393 C C . VAL B 1 354 ? 9 24.953 -6.367 1 95.06 354 VAL B C 1
ATOM 6395 O O . VAL B 1 354 ? 8.469 25.453 -7.359 1 95.06 354 VAL B O 1
ATOM 6398 N N . THR B 1 355 ? 9.773 23.844 -6.445 1 95 355 THR B N 1
ATOM 63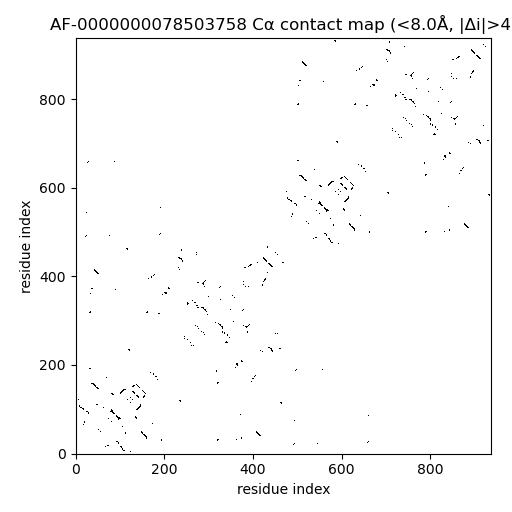99 C CA . THR B 1 355 ? 10.031 23.156 -7.703 1 95 355 THR B CA 1
ATOM 6400 C C . THR B 1 355 ? 9.734 21.672 -7.578 1 95 355 THR B C 1
ATOM 6402 O O . THR B 1 355 ? 9.719 21.125 -6.469 1 95 355 THR B O 1
ATOM 6405 N N . LYS B 1 356 ? 9.508 21.141 -8.742 1 94.81 356 LYS B N 1
ATOM 6406 C CA . LYS B 1 356 ? 9.344 19.703 -8.797 1 94.81 356 LYS B CA 1
ATOM 6407 C C . LYS B 1 356 ? 10.594 18.984 -8.289 1 94.81 356 LYS B C 1
ATOM 6409 O O . LYS B 1 356 ? 10.492 18.031 -7.512 1 94.81 356 LYS B O 1
ATOM 6414 N N . ASP B 1 357 ? 11.781 19.469 -8.625 1 95.31 357 ASP B N 1
ATOM 6415 C CA . ASP B 1 357 ? 13.055 18.859 -8.258 1 95.31 357 ASP B CA 1
ATOM 6416 C C . ASP B 1 357 ? 13.25 18.875 -6.742 1 95.31 357 ASP B C 1
ATOM 6418 O O . ASP B 1 357 ? 13.812 17.938 -6.176 1 95.31 357 ASP B O 1
ATOM 6422 N N . HIS B 1 358 ? 12.812 19.906 -6.141 1 97.06 358 HIS B N 1
ATOM 6423 C CA . HIS B 1 358 ? 12.906 19.984 -4.688 1 97.06 358 HIS B CA 1
ATOM 6424 C C . HIS B 1 358 ? 12.156 18.844 -4.02 1 97.06 358 HIS B C 1
ATOM 6426 O O . HIS B 1 358 ? 12.703 18.141 -3.162 1 97.06 358 HIS B O 1
ATOM 6432 N N . PHE B 1 359 ? 10.992 18.594 -4.445 1 97.5 359 PHE B N 1
ATOM 6433 C CA . PHE B 1 359 ? 10.164 17.578 -3.797 1 97.5 359 PHE B CA 1
ATOM 6434 C C . PHE B 1 359 ? 10.633 16.188 -4.16 1 97.5 359 PHE B C 1
ATOM 6436 O O . PHE B 1 359 ? 10.617 15.281 -3.322 1 97.5 359 PHE B O 1
ATOM 6443 N N . LEU B 1 360 ? 11.016 16 -5.422 1 96.81 360 LEU B N 1
ATOM 6444 C CA . LEU B 1 360 ? 11.578 14.703 -5.781 1 96.81 360 LEU B CA 1
ATOM 6445 C C . LEU B 1 360 ? 12.836 14.406 -4.961 1 96.81 360 LEU B C 1
ATOM 6447 O O . LEU B 1 360 ? 13.023 13.281 -4.504 1 96.81 360 LEU B O 1
ATOM 6451 N N . GLY B 1 361 ? 13.648 15.469 -4.797 1 97.69 361 GLY B N 1
ATOM 6452 C CA . GLY B 1 361 ? 14.836 15.312 -3.965 1 97.69 361 GLY B CA 1
ATOM 6453 C C . GLY B 1 361 ? 14.508 15 -2.516 1 97.69 361 GLY B C 1
ATOM 6454 O O . GLY B 1 361 ? 15.188 14.188 -1.885 1 97.69 361 GLY B O 1
ATOM 6455 N N . LEU B 1 362 ? 13.531 15.664 -2.021 1 98.25 362 LEU B N 1
ATOM 6456 C CA . LEU B 1 362 ? 13.109 15.438 -0.644 1 98.25 362 LEU B CA 1
ATOM 6457 C C . LEU B 1 362 ? 12.609 14.008 -0.46 1 98.25 362 LEU B C 1
ATOM 6459 O O . LEU B 1 362 ? 12.938 13.352 0.532 1 98.25 362 LEU B O 1
ATOM 6463 N N . ILE B 1 363 ? 11.812 13.492 -1.35 1 97.62 363 ILE B N 1
ATOM 6464 C CA . ILE B 1 363 ? 11.32 12.117 -1.335 1 97.62 363 ILE B CA 1
ATOM 6465 C C . ILE B 1 363 ? 12.5 11.148 -1.289 1 97.62 363 ILE B C 1
ATOM 6467 O O . ILE B 1 363 ? 12.523 10.227 -0.47 1 97.62 363 ILE B O 1
ATOM 6471 N N . ASP B 1 364 ? 13.469 11.406 -2.143 1 97.5 364 ASP B N 1
ATOM 6472 C CA . ASP B 1 364 ? 14.664 10.562 -2.193 1 97.5 364 ASP B CA 1
ATOM 6473 C C . ASP B 1 364 ? 15.43 10.617 -0.875 1 97.5 364 ASP B C 1
ATOM 6475 O O . ASP B 1 364 ? 15.93 9.594 -0.399 1 97.5 364 ASP B O 1
ATOM 6479 N N . TRP B 1 365 ? 15.547 11.797 -0.375 1 97.62 365 TRP B N 1
ATOM 6480 C CA . TRP B 1 365 ? 16.281 12 0.875 1 97.62 365 TRP B CA 1
ATOM 6481 C C . TRP B 1 365 ? 15.641 11.188 2.004 1 97.62 365 TRP B C 1
ATOM 6483 O O . TRP B 1 365 ? 16.344 10.523 2.77 1 97.62 365 TRP B O 1
ATOM 6493 N N . VAL B 1 366 ? 14.359 11.219 2.119 1 97.38 366 VAL B N 1
ATOM 6494 C CA . VAL B 1 366 ? 13.648 10.477 3.156 1 97.38 366 VAL B CA 1
ATOM 6495 C C . VAL B 1 366 ? 13.812 8.977 2.922 1 97.38 366 VAL B C 1
ATOM 6497 O O . VAL B 1 366 ? 14.055 8.211 3.863 1 97.38 366 VAL B O 1
ATOM 6500 N N . GLU B 1 367 ? 13.664 8.531 1.644 1 96 367 GLU B N 1
ATOM 6501 C CA . GLU B 1 367 ? 13.797 7.117 1.305 1 96 367 GLU B CA 1
ATOM 6502 C C . GLU B 1 367 ? 15.109 6.547 1.825 1 96 367 GLU B C 1
ATOM 6504 O O . GLU B 1 367 ? 15.141 5.449 2.389 1 96 367 GLU B O 1
ATOM 6509 N N . ALA B 1 368 ? 16.125 7.312 1.691 1 94.25 368 ALA B N 1
ATOM 6510 C CA . ALA B 1 368 ? 17.469 6.863 2.059 1 94.25 368 ALA B CA 1
ATOM 6511 C C . ALA B 1 368 ? 17.609 6.727 3.572 1 94.25 368 ALA B C 1
ATOM 6513 O O . ALA B 1 368 ? 18.547 6.078 4.059 1 94.25 368 ALA B O 1
ATOM 6514 N N . ARG B 1 369 ? 16.703 7.258 4.316 1 94 369 ARG B N 1
ATOM 6515 C CA . ARG B 1 369 ? 16.859 7.309 5.766 1 94 369 ARG B CA 1
ATOM 6516 C C . ARG B 1 369 ? 15.789 6.465 6.465 1 94 369 ARG B C 1
ATOM 6518 O O . ARG B 1 369 ? 15.789 6.344 7.691 1 94 369 ARG B O 1
ATOM 6525 N N . ARG B 1 370 ? 14.852 5.957 5.691 1 93.12 370 ARG B N 1
ATOM 6526 C CA . ARG B 1 370 ? 13.875 5.047 6.281 1 93.12 370 ARG B CA 1
ATOM 6527 C C . ARG B 1 370 ? 14.57 3.924 7.051 1 93.12 370 ARG B C 1
ATOM 6529 O O . ARG B 1 370 ? 15.664 3.494 6.68 1 93.12 370 ARG B O 1
ATOM 6536 N N . PRO B 1 371 ? 13.992 3.436 8.07 1 92.56 371 PRO B N 1
ATOM 6537 C CA . PRO B 1 371 ? 12.648 3.705 8.586 1 92.56 371 PRO B CA 1
ATOM 6538 C C . PRO B 1 371 ? 12.625 4.855 9.594 1 92.56 371 PRO B C 1
ATOM 6540 O O . PRO B 1 371 ? 11.609 5.082 10.25 1 92.56 371 PRO B O 1
ATOM 6543 N N . ASP B 1 372 ? 13.688 5.645 9.766 1 92.06 372 ASP B N 1
ATOM 6544 C CA . ASP B 1 372 ? 13.758 6.719 10.75 1 92.06 372 ASP B CA 1
ATOM 6545 C C . ASP B 1 372 ? 13 7.957 10.258 1 92.06 372 ASP B C 1
ATOM 6547 O O . ASP B 1 372 ? 13.43 8.617 9.312 1 92.06 372 ASP B O 1
ATOM 6551 N N . PRO B 1 373 ? 11.898 8.281 10.93 1 92.94 373 PRO B N 1
ATOM 6552 C CA . PRO B 1 373 ? 11.227 9.523 10.531 1 92.94 373 PRO B CA 1
ATOM 6553 C C . PRO B 1 373 ? 12.078 10.766 10.766 1 92.94 373 PRO B C 1
ATOM 6555 O O . PRO B 1 373 ? 13.078 10.703 11.492 1 92.94 373 PRO B O 1
ATOM 6558 N N . ALA B 1 374 ? 11.727 11.82 10.086 1 95.81 374 ALA B N 1
ATOM 6559 C CA . ALA B 1 374 ? 12.484 13.062 10.195 1 95.81 374 ALA B CA 1
ATOM 6560 C C . ALA B 1 374 ? 11.57 14.242 10.5 1 95.81 374 ALA B C 1
ATOM 6562 O O . ALA B 1 374 ? 10.344 14.117 10.438 1 95.81 374 ALA B O 1
ATOM 6563 N N . ILE B 1 375 ? 12.164 15.344 10.922 1 95 375 ILE B N 1
ATOM 6564 C CA . ILE B 1 375 ? 11.438 16.578 11.227 1 95 375 ILE B CA 1
ATOM 6565 C C . ILE B 1 375 ? 12.242 17.781 10.734 1 95 375 ILE B C 1
ATOM 6567 O O . ILE B 1 375 ? 13.469 17.719 10.617 1 95 375 ILE B O 1
ATOM 6571 N N . SER B 1 376 ? 11.602 18.797 10.367 1 95.5 376 SER B N 1
ATOM 6572 C CA . SER B 1 376 ? 12.297 20.016 9.953 1 95.5 376 SER B CA 1
ATOM 6573 C C . SER B 1 376 ? 13.141 20.594 11.086 1 95.5 376 SER B C 1
ATOM 6575 O O . SER B 1 376 ? 12.68 20.672 12.227 1 95.5 376 SER B O 1
ATOM 6577 N N . LYS B 1 377 ? 14.32 20.984 10.797 1 94.69 377 LYS B N 1
ATOM 6578 C CA . LYS B 1 377 ? 15.25 21.516 11.797 1 94.69 377 LYS B CA 1
ATOM 6579 C C . LYS B 1 377 ? 14.672 22.75 12.477 1 94.69 377 LYS B C 1
ATOM 6581 O O . LYS B 1 377 ? 14.875 22.953 13.68 1 94.69 377 LYS B O 1
ATOM 6586 N N . ILE B 1 378 ? 13.977 23.531 11.695 1 94.69 378 ILE B N 1
ATOM 6587 C CA . ILE B 1 378 ? 13.453 24.766 12.266 1 94.69 378 ILE B CA 1
ATOM 6588 C C . ILE B 1 378 ? 12.43 24.438 13.352 1 94.69 378 ILE B C 1
ATOM 6590 O O . ILE B 1 378 ? 12.328 25.156 14.352 1 94.69 378 ILE B O 1
ATOM 6594 N N . CYS B 1 379 ? 11.727 23.391 13.281 1 90.38 379 CYS B N 1
ATOM 6595 C CA . CYS B 1 379 ? 10.719 23 14.258 1 90.38 379 CYS B CA 1
ATOM 6596 C C . CYS B 1 379 ? 11.352 22.297 15.453 1 90.38 379 CYS B C 1
ATOM 6598 O O . CYS B 1 379 ? 10.828 22.359 16.562 1 90.38 379 CYS B O 1
ATOM 6600 N N . ALA B 1 380 ? 12.484 21.734 15.242 1 86.88 380 ALA B N 1
ATOM 6601 C CA . ALA B 1 380 ? 13.133 20.953 16.297 1 86.88 380 ALA B CA 1
ATOM 6602 C C . ALA B 1 380 ? 14.102 21.812 17.094 1 86.88 380 ALA B C 1
ATOM 6604 O O . ALA B 1 380 ? 14.117 21.75 18.328 1 86.88 380 ALA B O 1
ATOM 6605 N N . THR B 1 381 ? 14.891 22.672 16.391 1 81.31 381 THR B N 1
ATOM 6606 C CA . THR B 1 381 ? 15.984 23.375 17.047 1 81.31 381 THR B CA 1
ATOM 6607 C C . THR B 1 381 ? 16.062 24.828 16.562 1 81.31 381 THR B C 1
ATOM 6609 O O . THR B 1 381 ? 17.109 25.469 16.719 1 81.31 381 THR B O 1
ATOM 6612 N N . GLY B 1 382 ? 15.094 25.266 15.953 1 80.25 382 GLY B N 1
ATOM 6613 C CA . GLY B 1 382 ? 15.164 26.547 15.281 1 80.25 382 GLY B CA 1
ATOM 6614 C C . GLY B 1 382 ? 15.367 27.703 16.234 1 80.25 382 GLY B C 1
ATOM 6615 O O . GLY B 1 382 ? 15.93 28.75 15.859 1 80.25 382 GLY B O 1
ATOM 6616 N N . SER B 1 383 ? 15.023 27.547 17.438 1 80.88 383 SER B N 1
ATOM 6617 C CA . SER B 1 383 ? 15.055 28.672 18.375 1 80.88 383 SER B CA 1
ATOM 6618 C C . SER B 1 383 ? 16.297 28.625 19.25 1 80.88 383 SER B C 1
ATOM 6620 O O . SER B 1 383 ? 16.391 29.375 20.234 1 80.88 383 SER B O 1
ATOM 6622 N N . LYS B 1 384 ? 17.188 27.781 18.922 1 80.31 384 LYS B N 1
ATOM 6623 C CA . LYS B 1 384 ? 18.391 27.656 19.734 1 80.31 384 LYS B CA 1
ATOM 6624 C C . LYS B 1 384 ? 19.203 28.938 19.734 1 80.31 384 LYS B C 1
ATOM 6626 O O . LYS B 1 384 ? 19.75 29.344 20.766 1 80.31 384 LYS B O 1
ATOM 6631 N N . ASP B 1 385 ? 19.25 29.578 18.672 1 83.12 385 ASP B N 1
ATOM 6632 C CA . ASP B 1 385 ? 20.078 30.766 18.562 1 83.12 385 ASP B CA 1
ATOM 6633 C C . ASP B 1 385 ? 19.25 32.031 18.688 1 83.12 385 ASP B C 1
ATOM 6635 O O . ASP B 1 385 ? 19.75 33.062 19.172 1 83.12 385 ASP B O 1
ATOM 6639 N N . GLY B 1 386 ? 18.047 31.969 18.234 1 88.62 386 GLY B N 1
ATOM 6640 C CA . GLY B 1 386 ? 17.125 33.094 18.234 1 88.62 386 GLY B CA 1
ATOM 6641 C C . GLY B 1 386 ? 15.695 32.719 17.922 1 88.62 386 GLY B C 1
ATOM 6642 O O . GLY B 1 386 ? 15.398 31.531 17.766 1 88.62 386 GLY B O 1
ATOM 6643 N N . PRO B 1 387 ? 14.891 33.75 17.922 1 92.12 387 PRO B N 1
ATOM 6644 C CA . PRO B 1 387 ? 13.484 33.469 17.672 1 92.12 387 PRO B CA 1
ATOM 6645 C C . PRO B 1 387 ? 13.258 32.812 16.312 1 92.12 387 PRO B C 1
ATOM 6647 O O . PRO B 1 387 ? 13.922 33.156 15.328 1 92.12 387 PRO B O 1
ATOM 6650 N N . ALA B 1 388 ? 12.406 31.844 16.266 1 94.75 388 ALA B N 1
ATOM 6651 C CA . ALA B 1 388 ? 12.109 31.109 15.039 1 94.75 388 ALA B CA 1
ATOM 6652 C C . ALA B 1 388 ? 10.617 30.828 14.93 1 94.75 388 ALA B C 1
ATOM 6654 O O . ALA B 1 388 ? 9.938 30.625 15.938 1 94.75 388 ALA B O 1
ATOM 6655 N N . PHE B 1 389 ? 10.094 30.875 13.766 1 96.62 389 PHE B N 1
ATOM 6656 C CA . PHE B 1 389 ? 8.703 30.5 13.539 1 96.62 389 PHE B CA 1
ATOM 6657 C C . PHE B 1 389 ? 8.492 30.047 12.102 1 96.62 389 PHE B C 1
ATOM 6659 O O . PHE B 1 389 ? 9.344 30.281 11.234 1 96.62 389 PHE B O 1
ATOM 6666 N N . VAL B 1 390 ? 7.445 29.328 11.875 1 97.25 390 VAL B N 1
ATOM 6667 C CA . VAL B 1 390 ? 7.066 28.812 10.562 1 97.25 390 VAL B CA 1
ATOM 6668 C C . VAL B 1 390 ? 5.695 29.375 10.164 1 97.25 390 VAL B C 1
ATOM 6670 O O . VAL B 1 390 ? 4.785 29.422 10.992 1 97.25 390 VAL B O 1
ATOM 6673 N N . VAL B 1 391 ? 5.594 29.844 8.938 1 98.12 391 VAL B N 1
ATOM 6674 C CA . VAL B 1 391 ? 4.328 30.328 8.398 1 98.12 391 VAL B CA 1
ATOM 6675 C C . VAL B 1 391 ? 3.736 29.297 7.449 1 98.12 391 VAL B C 1
ATOM 6677 O O . VAL B 1 391 ? 4.438 28.766 6.582 1 98.12 391 VAL B O 1
ATOM 6680 N N . SER B 1 392 ? 2.541 28.922 7.637 1 97.44 392 SER B N 1
ATOM 6681 C CA . SER B 1 392 ? 1.78 28.078 6.719 1 97.44 392 SER B CA 1
ATOM 6682 C C . SER B 1 392 ? 0.579 28.828 6.152 1 97.44 392 SER B C 1
ATOM 6684 O O . SER B 1 392 ? -0.278 29.297 6.902 1 97.44 392 SER B O 1
ATOM 6686 N N . SER B 1 393 ? 0.55 28.922 4.852 1 95.88 393 SER B N 1
ATOM 6687 C CA . SER B 1 393 ? -0.585 29.609 4.238 1 95.88 393 SER B CA 1
ATOM 6688 C C . SER B 1 393 ? -1.871 28.812 4.414 1 95.88 393 SER B C 1
ATOM 6690 O O . SER B 1 393 ? -1.976 27.672 3.936 1 95.88 393 SER B O 1
ATOM 6692 N N . GLY B 1 394 ? -2.795 29.375 5.047 1 96.5 394 GLY B N 1
ATOM 6693 C CA . GLY B 1 394 ? -4.117 28.781 5.16 1 96.5 394 GLY B CA 1
ATOM 6694 C C . GLY B 1 394 ? -5.145 29.438 4.25 1 96.5 394 GLY B C 1
ATOM 6695 O O . GLY B 1 394 ? -6.336 29.438 4.559 1 96.5 394 GLY B O 1
ATOM 6696 N N . GLN B 1 395 ? -4.68 29.938 3.148 1 92.94 395 GLN B N 1
ATOM 6697 C CA . GLN B 1 395 ? -5.551 30.719 2.271 1 92.94 395 GLN B CA 1
ATOM 6698 C C . GLN B 1 395 ? -6.594 29.828 1.603 1 92.94 395 GLN B C 1
ATOM 6700 O O . GLN B 1 395 ? -7.605 30.328 1.1 1 92.94 395 GLN B O 1
ATOM 6705 N N . ARG B 1 396 ? -6.387 28.562 1.655 1 91.81 396 ARG B N 1
ATOM 6706 C CA . ARG B 1 396 ? -7.34 27.641 1.05 1 91.81 396 ARG B CA 1
ATOM 6707 C C . ARG B 1 396 ? -8.289 27.062 2.098 1 91.81 396 ARG B C 1
ATOM 6709 O O . ARG B 1 396 ? -9.086 26.172 1.8 1 91.81 396 ARG B O 1
ATOM 6716 N N . PHE B 1 397 ? -8.156 27.578 3.295 1 94.81 397 PHE B N 1
ATOM 6717 C CA . PHE B 1 397 ? -9.086 27.141 4.328 1 94.81 397 PHE B CA 1
ATOM 6718 C C . PHE B 1 397 ? -10.531 27.406 3.918 1 94.81 397 PHE B C 1
ATOM 6720 O O . PHE B 1 397 ? -10.898 28.562 3.666 1 94.81 397 PHE B O 1
ATOM 6727 N N . PRO B 1 398 ? -11.344 26.344 3.844 1 92.5 398 PRO B N 1
ATOM 6728 C CA . PRO B 1 398 ? -12.664 26.484 3.23 1 92.5 398 PRO B CA 1
ATOM 6729 C C . PRO B 1 398 ? -13.758 26.781 4.25 1 92.5 398 PRO B C 1
ATOM 6731 O O . PRO B 1 398 ? -14.789 26.109 4.277 1 92.5 398 PRO B O 1
ATOM 6734 N N . VAL B 1 399 ? -13.625 27.781 4.977 1 90 399 VAL B N 1
ATOM 6735 C CA . VAL B 1 399 ? -14.523 28.062 6.094 1 90 399 VAL B CA 1
ATOM 6736 C C . VAL B 1 399 ? -15.961 28.156 5.586 1 90 399 VAL B C 1
ATOM 6738 O O . VAL B 1 399 ? -16.875 27.547 6.156 1 90 399 VAL B O 1
ATOM 6741 N N . SER B 1 400 ? -16.203 28.797 4.492 1 90.81 400 SER B N 1
ATOM 6742 C CA . SER B 1 400 ? -17.562 29.016 4.008 1 90.81 400 SER B CA 1
ATOM 6743 C C . SER B 1 400 ? -18.141 27.75 3.377 1 90.81 400 SER B C 1
ATOM 6745 O O . SER B 1 400 ? -19.359 27.641 3.199 1 90.81 400 SER B O 1
ATOM 6747 N N . LYS B 1 401 ? -17.297 26.844 3.1 1 93.38 401 LYS B N 1
ATOM 6748 C CA . LYS B 1 401 ? -17.75 25.641 2.41 1 93.38 401 LYS B CA 1
ATOM 6749 C C . LYS B 1 401 ? -18.141 24.547 3.404 1 93.38 401 LYS B C 1
ATOM 6751 O O . LYS B 1 401 ? -18.766 23.547 3.035 1 93.38 401 LYS B O 1
ATOM 6756 N N . VAL B 1 402 ? -17.859 24.734 4.676 1 96.88 402 VAL B N 1
ATOM 6757 C CA . VAL B 1 402 ? -18.156 23.719 5.68 1 96.88 402 VAL B CA 1
ATOM 6758 C C . VAL B 1 402 ? -19.531 23.969 6.277 1 96.88 402 VAL B C 1
ATOM 6760 O O . VAL B 1 402 ? -19.672 24.188 7.484 1 96.88 402 VAL B O 1
ATOM 6763 N N . ASP B 1 403 ? -20.5 23.984 5.383 1 96.25 403 ASP B N 1
ATOM 6764 C CA . ASP B 1 403 ? -21.906 24.109 5.719 1 96.25 403 ASP B CA 1
ATOM 6765 C C . ASP B 1 403 ? -22.594 22.75 5.707 1 96.25 403 ASP B C 1
ATOM 6767 O O . ASP B 1 403 ? -22.75 22.141 4.648 1 96.25 403 ASP B O 1
ATOM 6771 N N . PHE B 1 404 ? -23.109 22.344 6.855 1 96.38 404 PHE B N 1
ATOM 6772 C CA . PHE B 1 404 ? -23.719 21.016 6.977 1 96.38 404 PHE B CA 1
ATOM 6773 C C . PHE B 1 404 ? -25.203 21.062 6.672 1 96.38 404 PHE B C 1
ATOM 6775 O O . PHE B 1 404 ? -25.922 20.078 6.852 1 96.38 404 PHE B O 1
ATOM 6782 N N . GLY B 1 405 ? -25.656 22.219 6.266 1 93.94 405 GLY B N 1
ATOM 6783 C CA . GLY B 1 405 ? -27.047 22.344 5.859 1 93.94 405 GLY B CA 1
ATOM 6784 C C . GLY B 1 405 ? -27.812 23.359 6.68 1 93.94 405 GLY B C 1
ATOM 6785 O O . GLY B 1 405 ? -28.953 23.719 6.332 1 93.94 405 GLY B O 1
ATOM 6786 N N . TRP B 1 406 ? -27.266 23.859 7.734 1 92.94 406 TRP B N 1
ATOM 6787 C CA . TRP B 1 406 ? -28.016 24.781 8.586 1 92.94 406 TRP B CA 1
ATOM 6788 C C . TRP B 1 406 ? -27.359 26.172 8.586 1 92.94 406 TRP B C 1
ATOM 6790 O O . TRP B 1 406 ? -27.641 27 9.445 1 92.94 406 TRP B O 1
ATOM 6800 N N . GLY B 1 407 ? -26.422 26.375 7.676 1 92 407 GLY B N 1
ATOM 6801 C CA . GLY B 1 407 ? -25.797 27.672 7.516 1 92 407 GLY B CA 1
ATOM 6802 C C . GLY B 1 407 ? -24.281 27.609 7.598 1 92 407 GLY B C 1
ATOM 6803 O O . GLY B 1 407 ? -23.719 26.719 8.234 1 92 407 GLY B O 1
ATOM 6804 N N . LYS B 1 408 ? -23.672 28.594 7.062 1 93.94 408 LYS B N 1
ATOM 6805 C CA . LYS B 1 408 ? -22.219 28.703 7.094 1 93.94 408 LYS B CA 1
ATOM 6806 C C . LYS B 1 408 ? -21.719 29.031 8.5 1 93.94 408 LYS B C 1
ATOM 6808 O O . LYS B 1 408 ? -22.438 29.656 9.281 1 93.94 408 LYS B O 1
ATOM 6813 N N . PRO B 1 409 ? -20.562 28.562 8.773 1 95.88 409 PRO B N 1
ATOM 6814 C CA . PRO B 1 409 ? -20.031 28.938 10.086 1 95.88 409 PRO B CA 1
ATOM 6815 C C . PRO B 1 409 ? -19.75 30.438 10.195 1 95.88 409 PRO B C 1
ATOM 6817 O O . PRO B 1 409 ? -19.312 31.062 9.227 1 95.88 409 PRO B O 1
ATOM 6820 N N . VAL B 1 410 ? -19.938 30.922 11.406 1 95.06 410 VAL B N 1
ATOM 6821 C CA . VAL B 1 410 ? -19.594 32.312 11.703 1 95.06 410 VAL B CA 1
ATOM 6822 C C . VAL B 1 410 ? -18.078 32.469 11.766 1 95.06 410 VAL B C 1
ATOM 6824 O O . VAL B 1 410 ? -17.547 33.531 11.422 1 95.06 410 VAL B O 1
ATOM 6827 N N . PHE B 1 411 ? -17.469 31.406 12.188 1 96.38 411 PHE B N 1
ATOM 6828 C CA . PHE B 1 411 ? -16.016 31.422 12.312 1 96.38 411 PHE B CA 1
ATOM 6829 C C . PHE B 1 411 ? -15.469 30 12.273 1 96.38 411 PHE B C 1
ATOM 6831 O O . PHE B 1 411 ? -16.156 29.047 12.641 1 96.38 411 PHE B O 1
ATOM 6838 N N . GLY B 1 412 ? -14.336 29.828 11.789 1 96.94 412 GLY B N 1
ATOM 6839 C CA . GLY B 1 412 ? -13.562 28.594 11.836 1 96.94 412 GLY B CA 1
ATOM 6840 C C . GLY B 1 412 ? -12.062 28.828 11.844 1 96.94 412 GLY B C 1
ATOM 6841 O O . GLY B 1 412 ? -11.586 29.828 11.32 1 96.94 412 GLY B O 1
ATOM 6842 N N . SER B 1 413 ? -11.344 27.922 12.422 1 97.56 413 SER B N 1
ATOM 6843 C CA . SER B 1 413 ? -9.891 28.047 12.477 1 97.56 413 SER B CA 1
ATOM 6844 C C . SER B 1 413 ? -9.227 26.719 12.75 1 97.56 413 SER B C 1
ATOM 6846 O O . SER B 1 413 ? -9.859 25.797 13.273 1 97.56 413 SER B O 1
ATOM 6848 N N . TYR B 1 414 ? -8.008 26.625 12.344 1 96.94 414 TYR B N 1
ATOM 6849 C CA . TYR B 1 414 ? -7.125 25.562 12.82 1 96.94 414 TYR B CA 1
ATOM 6850 C C . TYR B 1 414 ? -6.586 25.891 14.203 1 96.94 414 TYR B C 1
ATOM 6852 O O . TYR B 1 414 ? -6.629 27.031 14.641 1 96.94 414 TYR B O 1
ATOM 6860 N N . HIS B 1 415 ? -6.199 24.906 14.898 1 95.75 415 HIS B N 1
ATOM 6861 C CA . HIS B 1 415 ? -5.594 25 16.219 1 95.75 415 HIS B CA 1
ATOM 6862 C C . HIS B 1 415 ? -4.414 24.047 16.359 1 95.75 415 HIS B C 1
ATOM 6864 O O . HIS B 1 415 ? -4.59 22.828 16.297 1 95.75 415 HIS B O 1
ATOM 6870 N N . PHE B 1 416 ? -3.197 24.609 16.547 1 90.81 416 PHE B N 1
ATOM 6871 C CA . PHE B 1 416 ? -1.95 23.859 16.562 1 90.81 416 PHE B CA 1
ATOM 6872 C C . PHE B 1 416 ? -1.251 24 17.906 1 90.81 416 PHE B C 1
ATOM 6874 O O . PHE B 1 416 ? -0.159 24.562 18 1 90.81 416 PHE B O 1
ATOM 6881 N N . PRO B 1 417 ? -1.731 23.391 18.922 1 81.94 417 PRO B N 1
ATOM 6882 C CA . PRO B 1 417 ? -1.07 23.547 20.219 1 81.94 417 PRO B CA 1
ATOM 6883 C C . PRO B 1 417 ? 0.188 22.688 20.344 1 81.94 417 PRO B C 1
ATOM 6885 O O . PRO B 1 417 ? 0.277 21.844 21.25 1 81.94 417 PRO B O 1
ATOM 6888 N N . TRP B 1 418 ? 1.159 23.062 19.562 1 83.19 418 TRP B N 1
ATOM 6889 C CA . TRP B 1 418 ? 2.334 22.203 19.516 1 83.19 418 TRP B CA 1
ATOM 6890 C C . TRP B 1 418 ? 3.385 22.656 20.531 1 83.19 418 TRP B C 1
ATOM 6892 O O . TRP B 1 418 ? 3.502 23.844 20.812 1 83.19 418 TRP B O 1
ATOM 6902 N N . GLY B 1 419 ? 4.074 21.719 21.094 1 73.81 419 GLY B N 1
ATOM 6903 C CA . GLY B 1 419 ? 5.09 22.016 22.094 1 73.81 419 GLY B CA 1
ATOM 6904 C C . GLY B 1 419 ? 6.438 22.359 21.5 1 73.81 419 GLY B C 1
ATOM 6905 O O . GLY B 1 419 ? 7.469 22.25 22.156 1 73.81 419 GLY B O 1
ATOM 6906 N N . SER B 1 420 ? 6.5 22.781 20.328 1 73.31 420 SER B N 1
ATOM 6907 C CA . SER B 1 420 ? 7.75 23.172 19.688 1 73.31 420 SER B CA 1
ATOM 6908 C C . SER B 1 420 ? 8.227 24.531 20.188 1 73.31 420 SER B C 1
ATOM 6910 O O . SER B 1 420 ? 7.438 25.297 20.75 1 73.31 420 SER B O 1
ATOM 6912 N N . ASP B 1 421 ? 9.492 24.719 20.016 1 79.19 421 ASP B N 1
ATOM 6913 C CA . ASP B 1 421 ? 10.031 26.016 20.391 1 79.19 421 ASP B CA 1
ATOM 6914 C C . ASP B 1 421 ? 9.836 27.047 19.281 1 79.19 421 ASP B C 1
ATOM 6916 O O . ASP B 1 421 ? 9.828 28.25 19.547 1 79.19 421 ASP B O 1
ATOM 6920 N N . ALA B 1 422 ? 9.742 26.484 18.109 1 89.94 422 ALA B N 1
ATOM 6921 C CA . ALA B 1 422 ? 9.477 27.406 17 1 89.94 422 ALA B CA 1
ATOM 6922 C C . ALA B 1 422 ? 7.984 27.734 16.922 1 89.94 422 ALA B C 1
ATOM 6924 O O . ALA B 1 422 ? 7.137 26.859 17.125 1 89.94 422 ALA B O 1
ATOM 6925 N N . GLY B 1 423 ? 7.707 29.016 16.719 1 94.56 423 GLY B N 1
ATOM 6926 C CA . GLY B 1 423 ? 6.324 29.438 16.547 1 94.56 423 GLY B CA 1
ATOM 6927 C C . GLY B 1 423 ? 5.691 28.938 15.273 1 94.56 423 GLY B C 1
ATOM 6928 O O . GLY B 1 423 ? 6.383 28.438 14.383 1 94.56 423 GLY B O 1
ATOM 6929 N N . TYR B 1 424 ? 4.43 29.047 15.211 1 96.44 424 TYR B N 1
ATOM 6930 C CA . TYR B 1 424 ? 3.648 28.656 14.039 1 96.44 424 TYR B CA 1
ATOM 6931 C C . TYR B 1 424 ? 2.549 29.672 13.758 1 96.44 424 TYR B C 1
ATOM 6933 O O . TYR B 1 424 ? 1.825 30.094 14.672 1 96.44 424 TYR B O 1
ATOM 6941 N N . VAL B 1 425 ? 2.498 30.109 12.547 1 97.88 425 VAL B N 1
ATOM 6942 C CA . VAL B 1 425 ? 1.545 31.156 12.164 1 97.88 425 VAL B CA 1
ATOM 6943 C C . VAL B 1 425 ? 0.805 30.734 10.891 1 97.88 425 VAL B C 1
ATOM 6945 O O . VAL B 1 425 ? 1.421 30.25 9.938 1 97.88 425 VAL B O 1
ATOM 6948 N N . MET B 1 426 ? -0.536 30.922 10.906 1 98.31 426 MET B N 1
ATOM 6949 C CA . MET B 1 426 ? -1.328 30.547 9.742 1 98.31 426 MET B CA 1
ATOM 6950 C C . MET B 1 426 ? -2.338 31.625 9.391 1 98.31 426 MET B C 1
ATOM 6952 O O . MET B 1 426 ? -3.402 31.719 10 1 98.31 426 MET B O 1
ATOM 6956 N N . PRO B 1 427 ? -2.045 32.406 8.352 1 98 427 PRO B N 1
ATOM 6957 C CA . PRO B 1 427 ? -3.061 33.344 7.828 1 98 427 PRO B CA 1
ATOM 6958 C C . PRO B 1 427 ? -4.148 32.625 7.031 1 98 427 PRO B C 1
ATOM 6960 O O . PRO B 1 427 ? -3.846 31.781 6.172 1 98 427 PRO B O 1
ATOM 6963 N N . MET B 1 428 ? -5.348 32.906 7.324 1 97.19 428 MET B N 1
ATOM 6964 C CA . MET B 1 428 ? -6.523 32.312 6.676 1 97.19 428 MET B CA 1
ATOM 6965 C C . MET B 1 428 ? -7.469 33.406 6.188 1 97.19 428 MET B C 1
ATOM 6967 O O . MET B 1 428 ? -7.367 34.562 6.613 1 97.19 428 MET B O 1
ATOM 6971 N N . PRO B 1 429 ? -8.32 33.062 5.227 1 95.12 429 PRO B N 1
ATOM 6972 C CA . PRO B 1 429 ? -9.312 34.062 4.82 1 95.12 429 PRO B CA 1
ATOM 6973 C C . PRO B 1 429 ? -10.328 34.375 5.918 1 95.12 429 PRO B C 1
ATOM 6975 O O . PRO B 1 429 ? -10.742 33.469 6.648 1 95.12 429 PRO B O 1
ATOM 6978 N N . SER B 1 430 ? -10.664 35.594 5.941 1 93.88 430 SER B N 1
ATOM 6979 C CA . SER B 1 430 ? -11.727 35.969 6.863 1 93.88 430 SER B CA 1
ATOM 6980 C C . SER B 1 430 ? -13.078 35.469 6.379 1 93.88 430 SER B C 1
ATOM 6982 O O . SER B 1 430 ? -13.367 35.5 5.18 1 93.88 430 SER B O 1
ATOM 6984 N N . PRO B 1 431 ? -13.859 35 7.301 1 88.62 431 PRO B N 1
ATOM 6985 C CA . PRO B 1 431 ? -15.203 34.594 6.887 1 88.62 431 PRO B CA 1
ATOM 6986 C C . PRO B 1 431 ? -16.078 35.75 6.48 1 88.62 431 PRO B C 1
ATOM 6988 O O . PRO B 1 431 ? -17.125 35.562 5.852 1 88.62 431 PRO B O 1
ATOM 6991 N N . ALA B 1 432 ? -15.766 36.969 6.844 1 80.75 432 ALA B N 1
ATOM 6992 C CA . ALA B 1 432 ? -16.547 38.156 6.508 1 80.75 432 ALA B CA 1
ATOM 6993 C C . ALA B 1 432 ? -16.406 38.5 5.027 1 80.75 432 ALA B C 1
ATOM 6995 O O . ALA B 1 432 ? -17.109 39.375 4.523 1 80.75 432 ALA B O 1
ATOM 6996 N N . HIS B 1 433 ? -15.727 37.781 4.316 1 68.56 433 HIS B N 1
ATOM 6997 C CA . HIS B 1 433 ? -15.578 37.844 2.867 1 68.56 433 HIS B CA 1
ATOM 6998 C C . HIS B 1 433 ? -15.164 39.25 2.426 1 68.56 433 HIS B C 1
ATOM 7000 O O . HIS B 1 433 ? -15.75 39.812 1.497 1 68.56 433 HIS B O 1
ATOM 7006 N N . ASN B 1 434 ? -14.352 39.844 3.002 1 77.94 434 ASN B N 1
ATOM 7007 C CA . ASN B 1 434 ? -13.906 41.188 2.686 1 77.94 434 ASN B CA 1
ATOM 7008 C C . ASN B 1 434 ? -12.414 41.25 2.379 1 77.94 434 ASN B C 1
ATOM 7010 O O . ASN B 1 434 ? -11.766 42.25 2.586 1 77.94 434 ASN B O 1
ATOM 7014 N N . SER B 1 435 ? -11.828 40.156 1.933 1 91.12 435 SER B N 1
ATOM 7015 C CA . SER B 1 435 ? -10.43 40.031 1.549 1 91.12 435 SER B CA 1
ATOM 7016 C C . SER B 1 435 ? -9.508 40.219 2.748 1 91.12 435 SER B C 1
ATOM 7018 O O . SER B 1 435 ? -8.281 40.281 2.596 1 91.12 435 SER B O 1
ATOM 7020 N N . ASP B 1 436 ? -10.109 40.438 3.939 1 96.25 436 ASP B N 1
ATOM 7021 C CA . ASP B 1 436 ? -9.32 40.438 5.168 1 96.25 436 ASP B CA 1
ATOM 7022 C C . ASP B 1 436 ? -8.75 39.031 5.457 1 96.25 436 ASP B C 1
ATOM 7024 O O . ASP B 1 436 ? -9.164 38.062 4.848 1 96.25 436 ASP B O 1
ATOM 7028 N N . TRP B 1 437 ? -7.723 39.094 6.262 1 97.31 437 TRP B N 1
ATOM 7029 C CA . TRP B 1 437 ? -7.172 37.844 6.75 1 97.31 437 TRP B CA 1
ATOM 7030 C C . TRP B 1 437 ? -7.484 37.656 8.227 1 97.31 437 TRP B C 1
ATOM 7032 O O . TRP B 1 437 ? -7.602 38.625 8.977 1 97.31 437 TRP B O 1
ATOM 7042 N N . VAL B 1 438 ? -7.77 36.438 8.617 1 97.06 438 VAL B N 1
ATOM 7043 C CA . VAL B 1 438 ? -7.688 36 10.008 1 97.06 438 VAL B CA 1
ATOM 7044 C C . VAL B 1 438 ? -6.391 35.219 10.227 1 97.06 438 VAL B C 1
ATOM 7046 O O . VAL B 1 438 ? -6.055 34.312 9.453 1 97.06 438 VAL B O 1
ATOM 7049 N N . VAL B 1 439 ? -5.633 35.594 11.258 1 98 439 VAL B N 1
ATOM 7050 C CA . VAL B 1 439 ? -4.297 35.031 11.422 1 98 439 VAL B CA 1
ATOM 7051 C C . VAL B 1 439 ? -4.207 34.281 12.766 1 98 439 VAL B C 1
ATOM 7053 O O . VAL B 1 439 ? -4.32 34.906 13.82 1 98 439 VAL B O 1
ATOM 7056 N N . TYR B 1 440 ? -4.066 32.969 12.719 1 98.12 440 TYR B N 1
ATOM 7057 C CA . TYR B 1 440 ? -3.736 32.188 13.898 1 98.12 440 TYR B CA 1
ATOM 7058 C C . TYR B 1 440 ? -2.25 32.281 14.219 1 98.12 440 TYR B C 1
ATOM 7060 O O . TYR B 1 440 ? -1.403 32 13.367 1 98.12 440 TYR B O 1
ATOM 7068 N N . MET B 1 441 ? -1.916 32.656 15.469 1 97.62 441 MET B N 1
ATOM 7069 C CA . MET B 1 441 ? -0.52 32.812 15.875 1 97.62 441 MET B CA 1
ATOM 7070 C C . MET B 1 441 ? -0.237 31.969 17.125 1 97.62 441 MET B C 1
ATOM 7072 O O . MET B 1 441 ? -0.919 32.125 18.141 1 97.62 441 MET B O 1
ATOM 7076 N N . HIS B 1 442 ? 0.64 31.094 16.984 1 96.81 442 HIS B N 1
ATOM 7077 C CA . HIS B 1 442 ? 1.229 30.344 18.094 1 96.81 442 HIS B CA 1
ATOM 7078 C C . HIS B 1 442 ? 2.672 30.781 18.328 1 96.81 442 HIS B C 1
ATOM 7080 O O . HIS B 1 442 ? 3.598 30.219 17.75 1 96.81 442 HIS B O 1
ATOM 7086 N N . LEU B 1 443 ? 2.873 31.812 19.172 1 95.94 443 LEU B N 1
ATOM 7087 C CA . LEU B 1 443 ? 4.148 32.469 19.453 1 95.94 443 LEU B CA 1
ATOM 7088 C C . LEU B 1 443 ? 4.336 32.656 20.953 1 95.94 443 LEU B C 1
ATOM 7090 O O . LEU B 1 443 ? 3.42 32.406 21.734 1 95.94 443 LEU B O 1
ATOM 7094 N N . SER B 1 444 ? 5.523 33.094 21.328 1 93.38 444 SER B N 1
ATOM 7095 C CA . SER B 1 444 ? 5.754 33.375 22.75 1 93.38 444 SER B CA 1
ATOM 7096 C C . SER B 1 444 ? 4.949 34.594 23.219 1 93.38 444 SER B C 1
ATOM 7098 O O . SER B 1 444 ? 4.594 35.438 22.422 1 93.38 444 SER B O 1
ATOM 7100 N N . GLU B 1 445 ? 4.699 34.594 24.469 1 93 445 GLU B N 1
ATOM 7101 C CA . GLU B 1 445 ? 3.951 35.719 25.047 1 93 445 GLU B CA 1
ATOM 7102 C C . GLU B 1 445 ? 4.648 37.062 24.766 1 93 445 GLU B C 1
ATOM 7104 O O . GLU B 1 445 ? 3.99 38.062 24.484 1 93 445 GLU B O 1
ATOM 7109 N N . LYS B 1 446 ? 5.918 37.031 24.891 1 91.81 446 LYS B N 1
ATOM 7110 C CA . LYS B 1 446 ? 6.699 38.219 24.641 1 91.81 446 LYS B CA 1
ATOM 7111 C C . LYS B 1 446 ? 6.527 38.719 23.203 1 91.81 446 LYS B C 1
ATOM 7113 O O . LYS B 1 446 ? 6.371 39.906 22.953 1 91.81 446 LYS B O 1
ATOM 7118 N N . GLN B 1 447 ? 6.59 37.875 22.328 1 94.38 447 GLN B N 1
ATOM 7119 C CA . GLN B 1 447 ? 6.434 38.188 20.906 1 94.38 447 GLN B CA 1
ATOM 7120 C C . GLN B 1 447 ? 5.043 38.75 20.625 1 94.38 447 GLN B C 1
ATOM 7122 O O . GLN B 1 447 ? 4.902 39.75 19.922 1 94.38 447 GLN B O 1
ATOM 7127 N N . LEU B 1 448 ? 4.062 38.156 21.156 1 96.5 448 LEU B N 1
ATOM 7128 C CA . LEU B 1 448 ? 2.693 38.594 20.922 1 96.5 448 LEU B CA 1
ATOM 7129 C C . LEU B 1 448 ? 2.445 39.938 21.562 1 96.5 448 LEU B C 1
ATOM 7131 O O . LEU B 1 448 ? 1.743 40.781 20.984 1 96.5 448 LEU B O 1
ATOM 7135 N N . ASP B 1 449 ? 3.008 40.125 22.75 1 94.5 449 ASP B N 1
ATOM 7136 C CA . ASP B 1 449 ? 2.891 41.406 23.391 1 94.5 449 ASP B CA 1
ATOM 7137 C C . ASP B 1 449 ? 3.494 42.531 22.531 1 94.5 449 ASP B C 1
ATOM 7139 O O . ASP B 1 449 ? 2.928 43.625 22.422 1 94.5 449 ASP B O 1
ATOM 7143 N N . LEU B 1 450 ? 4.586 42.219 22.016 1 94.25 450 LEU B N 1
ATOM 7144 C CA . LEU B 1 450 ? 5.25 43.188 21.141 1 94.25 450 LEU B CA 1
ATOM 7145 C C . LEU B 1 450 ? 4.414 43.469 19.906 1 94.25 450 LEU B C 1
ATOM 7147 O O . LEU B 1 450 ? 4.285 44.625 19.484 1 94.25 450 LEU B O 1
ATOM 7151 N N . ILE B 1 451 ? 3.904 42.469 19.281 1 95.56 451 ILE B N 1
ATOM 7152 C CA . ILE B 1 451 ? 3.086 42.594 18.078 1 95.56 451 ILE B CA 1
ATOM 7153 C C . ILE B 1 451 ? 1.854 43.469 18.391 1 95.56 451 ILE B C 1
ATOM 7155 O O . ILE B 1 451 ? 1.495 44.344 17.609 1 95.56 451 ILE B O 1
ATOM 7159 N N . GLU B 1 452 ? 1.284 43.281 19.5 1 95.75 452 GLU B N 1
ATOM 7160 C CA . GLU B 1 452 ? 0.079 44 19.875 1 95.75 452 GLU B CA 1
ATOM 7161 C C . GLU B 1 452 ? 0.398 45.469 20.203 1 95.75 452 GLU B C 1
ATOM 7163 O O . GLU B 1 452 ? -0.448 46.344 20.016 1 95.75 452 GLU B O 1
ATOM 7168 N N . THR B 1 453 ? 1.55 45.688 20.641 1 94.62 453 THR B N 1
ATOM 7169 C CA . THR B 1 453 ? 1.917 47.062 21.031 1 94.62 453 THR B CA 1
ATOM 7170 C C . THR B 1 453 ? 2.494 47.812 19.844 1 94.62 453 THR B C 1
ATOM 7172 O O . THR B 1 453 ? 2.139 48.969 19.609 1 94.62 453 THR B O 1
ATOM 7175 N N . GLN B 1 454 ? 3.357 47.188 19.078 1 93.25 454 GLN B N 1
ATOM 7176 C CA . GLN B 1 454 ? 4.098 47.906 18.031 1 93.25 454 GLN B CA 1
ATOM 7177 C C . GLN B 1 454 ? 3.393 47.781 16.688 1 93.25 454 GLN B C 1
ATOM 7179 O O . GLN B 1 454 ? 3.617 48.594 15.789 1 93.25 454 GLN B O 1
ATOM 7184 N N . ALA B 1 455 ? 2.65 46.781 16.516 1 94.81 455 ALA B N 1
ATOM 7185 C CA . ALA B 1 455 ? 1.969 46.562 15.242 1 94.81 455 ALA B CA 1
ATOM 7186 C C . ALA B 1 455 ? 0.454 46.531 15.43 1 94.81 455 ALA B C 1
ATOM 7188 O O . ALA B 1 455 ? -0.249 45.781 14.758 1 94.81 455 ALA B O 1
ATOM 7189 N N . SER B 1 456 ? -0.065 47.312 16.312 1 93.44 456 SER B N 1
ATOM 7190 C CA . SER B 1 456 ? -1.485 47.344 16.641 1 93.44 456 SER B CA 1
ATOM 7191 C C . SER B 1 456 ? -2.322 47.812 15.461 1 93.44 456 SER B C 1
ATOM 7193 O O . SER B 1 456 ? -3.516 47.531 15.375 1 93.44 456 SER B O 1
ATOM 7195 N N . ASN B 1 457 ? -1.751 48.562 14.625 1 93.19 457 ASN B N 1
ATOM 7196 C CA . ASN B 1 457 ? -2.471 49.062 13.453 1 93.19 457 ASN B CA 1
ATOM 7197 C C . ASN B 1 457 ? -2.662 47.969 12.414 1 93.19 457 ASN B C 1
ATOM 7199 O O . ASN B 1 457 ? -3.521 48.094 11.539 1 93.19 457 ASN B O 1
ATOM 7203 N N . VAL B 1 458 ? -1.867 46.969 12.461 1 96.69 458 VAL B N 1
ATOM 7204 C CA . VAL B 1 458 ? -1.918 45.906 11.477 1 96.69 458 VAL B CA 1
ATOM 7205 C C . VAL B 1 458 ? -2.695 44.719 12.047 1 96.69 458 VAL B C 1
ATOM 7207 O O . VAL B 1 458 ? -3.584 44.188 11.391 1 96.69 458 VAL B O 1
ATOM 7210 N N . PHE B 1 459 ? -2.354 44.312 13.266 1 97.5 459 PHE B N 1
ATOM 7211 C CA . PHE B 1 459 ? -2.971 43.156 13.906 1 97.5 459 PHE B CA 1
ATOM 7212 C C . PHE B 1 459 ? -4.035 43.594 14.906 1 97.5 459 PHE B C 1
ATOM 7214 O O . PHE B 1 459 ? -3.719 44.188 15.93 1 97.5 459 PHE B O 1
ATOM 7221 N N . GLU B 1 460 ? -5.234 43.219 14.594 1 96.31 460 GLU B N 1
ATOM 7222 C CA . GLU B 1 460 ? -6.332 43.531 15.508 1 96.31 460 GLU B CA 1
ATOM 7223 C C . GLU B 1 460 ? -6.891 42.25 16.125 1 96.31 460 GLU B C 1
ATOM 7225 O O . GLU B 1 460 ? -7.027 41.219 15.438 1 96.31 460 GLU B O 1
ATOM 7230 N N . ARG B 1 461 ? -7.137 42.344 17.391 1 96.62 461 ARG B N 1
ATOM 7231 C CA . ARG B 1 461 ? -7.684 41.156 18.078 1 96.62 461 ARG B CA 1
ATOM 7232 C C . ARG B 1 461 ? -9 40.719 17.438 1 96.62 461 ARG B C 1
ATOM 7234 O O . ARG B 1 461 ? -9.844 41.562 17.109 1 96.62 461 ARG B O 1
ATOM 7241 N N . LEU B 1 462 ? -9.141 39.469 17.234 1 96.12 462 LEU B N 1
ATOM 7242 C CA . LEU B 1 462 ? -10.391 38.938 16.688 1 96.12 462 LEU B CA 1
ATOM 7243 C C . LEU B 1 462 ? -11.516 39.062 17.703 1 96.12 462 LEU B C 1
ATOM 7245 O O . LEU B 1 462 ? -11.383 38.594 18.844 1 96.12 462 LEU B O 1
ATOM 7249 N N . THR B 1 463 ? -12.594 39.688 17.359 1 91.12 463 THR B N 1
ATOM 7250 C CA . THR B 1 463 ? -13.766 39.844 18.219 1 91.12 463 THR B CA 1
ATOM 7251 C C . THR B 1 463 ? -15.031 39.375 17.5 1 91.12 463 THR B C 1
ATOM 7253 O O . THR B 1 463 ? -15.055 39.312 16.266 1 91.12 463 THR B O 1
ATOM 7256 N N . PHE B 1 464 ? -15.953 39.125 18.344 1 90.75 464 PHE B N 1
ATOM 7257 C CA . PHE B 1 464 ? -17.234 38.781 17.75 1 90.75 464 PHE B CA 1
ATOM 7258 C C . PHE B 1 464 ? -17.828 39.938 16.969 1 90.75 464 PHE B C 1
ATOM 7260 O O . PHE B 1 464 ? -18.516 39.75 15.977 1 90.75 464 PHE B O 1
ATOM 7267 N N . ASN B 1 465 ? -17.594 41.125 17.438 1 89.44 465 ASN B N 1
ATOM 7268 C CA . ASN B 1 465 ? -18.062 42.281 16.719 1 89.44 465 ASN B CA 1
ATOM 7269 C C . ASN B 1 465 ? -17.516 42.344 15.305 1 89.44 465 ASN B C 1
ATOM 7271 O O . ASN B 1 465 ? -18.219 42.75 14.375 1 89.44 465 ASN B O 1
ATOM 7275 N N . TYR B 1 466 ? -16.297 42.062 15.172 1 93 466 TYR B N 1
ATOM 7276 C CA . TYR B 1 466 ? -15.695 42 13.844 1 93 466 TYR B CA 1
ATOM 7277 C C . TYR B 1 466 ? -16.375 40.969 12.969 1 93 466 TYR B C 1
ATOM 7279 O O . TYR B 1 466 ? -16.641 41.188 11.789 1 93 466 TYR B O 1
ATOM 7287 N N . LEU B 1 467 ? -16.734 39.812 13.555 1 91.88 467 LEU B N 1
ATOM 7288 C CA . LEU B 1 467 ? -17.312 38.688 12.812 1 91.88 467 LEU B CA 1
ATOM 7289 C C . LEU B 1 467 ? -18.766 39 12.445 1 91.88 467 LEU B C 1
ATOM 7291 O O . LEU B 1 467 ? -19.281 38.5 11.445 1 91.88 467 LEU B O 1
ATOM 7295 N N . ALA B 1 468 ? -19.438 39.781 13.211 1 85.81 468 ALA B N 1
ATOM 7296 C CA . ALA B 1 468 ? -20.844 40.094 13.023 1 85.81 468 ALA B CA 1
ATOM 7297 C C . ALA B 1 468 ? -21.031 41.25 12.062 1 85.81 468 ALA B C 1
ATOM 7299 O O . ALA B 1 468 ? -22.156 41.531 11.625 1 85.81 468 ALA B O 1
ATOM 7300 N N . ALA B 1 469 ? -20.047 41.906 11.758 1 77.38 469 ALA B N 1
ATOM 7301 C CA . ALA B 1 469 ? -20.156 43.094 10.906 1 77.38 469 ALA B CA 1
ATOM 7302 C C . ALA B 1 469 ? -20.359 42.719 9.445 1 77.38 469 ALA B C 1
ATOM 7304 O O . ALA B 1 469 ? -19.875 41.656 9.008 1 77.38 469 ALA B O 1
#

Secondary structure (DSSP, 8-state):
--------EEEEEEEEE--SS----EEEEPPTTGGGS-S-EEEEEEEEPPP-SGGG-SHHHHHHHHHHHHHHHHHHSGGGGSEEEE-TTS-EEEEE----EEEEEEEESS-GGGS-TT-HHHHTTTTTSPPPPTTBSEEEEEEEETTS-EEEEEEEETTT--HHHHHHHHHHHHHHHTTPPPSS--B--GGGGPPPSS----GGGGGTEEEGGGSPPPP----------TT-EEEEEEEE-HHHHHHHHHHH--SS-PPPHHHHHHHHHHHHHHHHT--TTTGGGPEEEEEE-EE-HHHHS--TT--TTTT--TTSB-S--EE--EEEEEHHHHHHS-HHHHHHHHHHHHHTTSSHHHHHHHHHHHHTTTTS-EEEHHHHHTTSSS-EEEE---TT--GGG---SS---SEEEEE-----SSEEEEEEE-SSSTT-EEEEEEEEHHHHHHHHHHSTTT-EE--HHHHH-/--------EEEEEEEEEPPSS----EEEEPPTTGGGS-S-EEEEEEEEPPP-SGGG-SHHHHHHHHHHHHHHHHHHSGGGGSEEEE-TTS-EEEEE----EEEEEEEESS-GGGS-TT-HHHHTTTTTSPPPPTTBSEEEEEEEETTS-EEEEEEEETTT--HHHHHHHHHHHHHHHTTPPPSS--B--GGGGPPPSS----GGGGGTEEEGGGSPPP-----------TT-EEEEEEEE-HHHHHHHHHHH--SS-PPPHHHHHHHHHHHHHHHHT--TTTGGGSEEEEEE-EE-HHHHS--TT--TTTT--TTSB-S--EE--EEEEEHHHHHHS-HHHHHHHHHHHHHTTSSHHHHHHHHHHHHTTTTS-EEEHHHHHTTTTS-EEEE---TT--GGG---SS---SEEEEE-----SSEEEEEEE-TT-SS-EEEEEEEEHHHHHHHHHHSTTT-EE--HHHHH-

Solvent-accessible surface area (backbone atoms only — not comparable to full-atom values): 48531 Å² total; per-residue (Å²): 130,82,72,87,67,86,59,56,65,44,78,77,45,78,48,69,47,37,40,72,53,73,66,54,69,48,67,45,75,60,42,45,47,18,37,43,41,58,97,44,64,37,34,38,39,35,34,31,63,47,48,75,48,76,84,32,73,39,71,67,46,44,49,49,45,53,49,54,17,40,12,53,40,27,54,68,45,34,67,42,17,12,32,59,43,62,48,95,79,65,30,64,28,34,42,27,61,52,75,20,23,45,34,35,34,30,40,30,70,42,39,72,79,69,53,47,68,24,36,36,66,72,53,31,53,87,59,51,41,36,76,61,57,88,45,44,33,34,15,34,19,42,30,38,28,64,70,51,16,37,36,46,13,32,18,33,37,41,42,58,32,34,70,68,31,47,44,54,49,47,36,39,29,13,31,36,42,58,73,38,76,66,88,69,68,64,34,77,59,53,68,83,56,56,57,56,74,74,68,54,76,53,71,72,49,63,74,42,34,43,50,54,84,73,49,75,74,74,72,70,84,64,80,69,80,58,84,72,50,79,67,55,62,43,51,38,27,27,31,30,51,43,69,52,48,52,49,42,21,56,56,21,24,50,99,87,42,85,52,51,60,65,48,18,51,50,26,51,51,48,28,53,43,29,51,57,47,52,46,90,85,70,36,38,72,26,38,26,29,46,27,42,55,38,74,39,41,78,40,63,38,77,66,90,73,63,65,84,66,71,78,74,54,47,85,31,47,51,31,37,51,65,47,61,45,57,45,74,44,41,20,47,54,48,59,70,47,57,54,30,60,43,19,47,54,55,48,58,45,43,64,67,56,73,35,41,66,39,53,51,29,50,27,18,43,41,58,75,44,43,62,57,42,28,32,44,35,52,53,74,57,27,38,76,59,22,54,21,33,33,37,36,80,28,68,76,58,54,54,72,54,46,27,55,69,58,53,53,37,63,42,62,47,73,43,69,88,63,90,45,67,23,23,41,34,32,45,22,58,36,81,54,42,86,76,19,34,29,32,41,35,30,33,31,57,62,41,51,52,46,42,53,67,76,37,42,90,48,46,34,76,40,47,55,66,65,48,71,93,132,83,72,88,69,86,60,56,66,44,78,74,45,80,48,69,47,38,39,74,54,75,66,54,68,46,67,45,74,61,42,45,48,20,36,44,43,59,100,44,66,37,32,38,38,35,33,31,64,49,47,75,49,76,83,33,73,40,72,68,47,44,50,49,43,54,48,53,17,41,12,54,40,27,56,67,45,34,67,44,18,12,31,59,44,64,49,94,79,64,28,64,28,34,41,26,62,51,75,20,22,45,35,35,36,30,39,30,69,43,40,73,77,70,51,46,67,24,36,36,65,72,54,31,53,86,59,51,40,36,76,62,56,89,46,45,34,34,14,34,17,43,31,39,28,66,70,51,16,38,35,48,13,31,20,34,38,42,43,57,31,34,70,69,31,48,43,54,49,48,37,37,28,13,30,36,39,58,73,36,78,66,89,68,69,63,33,77,61,53,69,82,56,56,57,56,72,72,68,53,77,52,70,71,48,62,74,42,35,42,50,54,86,73,49,74,74,73,72,72,84,64,80,68,80,58,86,72,50,79,68,55,60,44,51,37,28,27,32,31,54,40,69,52,50,51,51,41,21,56,55,21,25,50,100,87,44,84,52,52,60,65,46,18,51,50,25,51,50,49,29,53,43,28,51,59,48,54,46,92,84,69,35,39,72,27,39,27,28,46,29,41,55,37,73,38,41,78,40,63,40,77,67,90,72,63,67,85,63,71,79,73,52,47,84,30,46,51,34,38,49,64,47,62,46,57,45,73,44,41,22,47,55,48,60,70,47,58,53,31,60,44,20,48,53,53,48,60,44,42,64,66,56,74,35,42,65,39,51,51,30,48,26,18,42,40,58,76,45,44,63,58,42,27,33,44,34,52,50,74,56,27,40,74,63,21,53,20,34,34,38,36,80,28,68,76,57,54,53,73,54,47,27,54,69,59,54,51,36,62,43,60,49,75,43,70,90,63,90,44,68,23,23,43,34,33,46,23,58,32,77,70,69,65,75,23,33,28,33,40,35,31,34,31,57,60,40,50,52,46,41,54,66,75,36,43,89,49,47,34,76,41,46,56,68,67,56,71,94

pLDDT: mean 90.27, std 13.76, range [23.62, 98.62]

Nearest PDB structures (foldseek):
  5kjw-assembly1_A  TM=8.484E-01  e=7.837E-38  Coleus scutellarioides
  6dd2-assembly2_B  TM=8.584E-01  e=1.349E-37  Selaginella moellendorffii
  5kjs-assembly1_A  TM=8.471E-01  e=1.938E-37  Arabidopsis thaliana
  5kjw-assembly2_B  TM=8.373E-01  e=5.092E-37  Coleus scutellarioides
  4ke4-assembly1_A  TM=8.418E-01  e=3.484E-35  Sorghum bicolor

Sequence (938 aa):
MVAEGDFIVTVSKKDVVAAVLPLQEHWLPLSNLDLLLPAIDFGVFFCYKKPTAADFGSFGSTVDVLKKAMAEALVSYYALAGEVVYNYDGEPELLCNNRGVDFVEAYAEVELRDLNLYNPDESIEGKLLPKKKKNGLLSVQATELKCGGIVVACTLDHRIADAYSTNMFLVSWAGIAQSKPMSVLPSFRRSILNPRRPLCIDHAFDDMYLPISSLPPPPPPNNTPEEANGNNLISRIYYIKSEQLNELQLLASSDECKRTKLESFSAYLWKMVALSGNDNDGSGTRISKMGVVVDGRTRLSSSKGDHVNKSISMDSYFGNVLSVPFGGQKVNELIEKPLSWVAKRVHDFLENAVTKDHFLGLIDWVEARRPDPAISKICATGSKDGPAFVVSSGQRFPVSKVDFGWGKPVFGSYHFPWGSDAGYVMPMPSPAHNSDWVVYMHLSEKQLDLIETQASNVFERLTFNYLAAMVAEGDFIVTVSKKDVVAAVLPLQEHWLPLSNLDLLLPAIDFGVFFCYKKPTAADFGSFGSTVDVLKKAMAEALVSYYALAGEVVYNYDGEPELLCNNRGVDFVEAYAEVELRDLNLYNPDESIEGKLLPKKKKNGLLSVQATELKCGGIVVACTLDHRIADAYSTNMFLVSWAGIAQSKPMSVLPSFRRSILNPRRPLCIDHAFDDMYLPISSLPPPPPPNNTPEEANGNNLISRIYYIKSEQLNELQLLASSDECKRTKLESFSAYLWKMVALSGNDNDGSGTRISKMGVVVDGRTRLSSSKGDHVNKSISMDSYFGNVLSVPFGGQKVNELIEKPLSWVAKRVHDFLENAVTKDHFLGLIDWVEARRPDPAISKICATGSKDGPAFVVSSGQRFPVSKVDFGWGKPVFGSYHFPWGSDAGYVMPMPSPAHNSDWVVYMHLSEKQLDLIETQASNVFERLTFNYLAA

Organism: Citrus clementina (NCBI:txid85681)

=== Feature glossary ===
Annotated list of the representations used here:

Nearest PDB structures. The Foldseek neighbor list gives the closest experimentally determined structures in the PDB, ranked by structural alignment. TM-score near 1 means near-identical fold; near 0.3 means only rough topology match. This is how one finds what a novel AlphaFold prediction most resembles in the solved-structure universe.

Foldseek 3Di. Foldseek's 3Di representation compresses backbone geometry into a per-residue letter drawn from a learned twenty-state alphabet. It captures the tertiary interaction pattern around each residue — which residues are packed against it in space, regardless of where they are in sequence.

Radius of gyration, Cα contacts, bounding box. Radius of gyration (Rg) is the root-mean-square distance of Cα atoms from their centroid — a single number for overall size and compactness. A globular domain of N residues has Rg ≈ 2.2·N^0.38 Å; an extended or disordered chain has a much larger Rg. The Cα contact count is the number of residue pairs whose Cα atoms are within 8 Å and are more than four positions apart in sequence — a standard proxy for tertiary packing density. The bounding box is the smallest axis-aligned box enclosing all Cα atoms.

InterPro / GO / CATH / organism. The annotation block draws on four external resources. InterPro: which protein families and domains the sequence belongs to. GO: standardized terms for what the protein does, what process it participates in, and where in the cell it acts. CATH: which structural fold it has in the CATH hierarchy. Organism: the species of origin.

mmCIF coordinates. The mmCIF block holds the 3D Cartesian coordinates of each backbone atom (N, Cα, C, O) in ångströms. mmCIF is the PDB's canonical archive format — a tagged-loop text representation of the atomic model.

pLDDT. pLDDT is the predicted lDDT-Cα score: AlphaFold's confidence that the local environment of each residue (all inter-atomic distances within 15 Å) is correctly placed. It is a per-residue number between 0 and 100, with higher meaning more reliable.

Backbone torsions (φ/ψ). φ (phi) and ψ (psi) are the two rotatable backbone dihedrals per residue: φ is the C(i-1)–N–Cα–C torsion, ψ is the N–Cα–C–N(i+1) torsion, both in degrees on (−180°, 180°]. α-helical residues cluster near (−60°, −45°); β-strand residues near (−120°, +130°). A Ramachandran plot is simply a scatter of (φ, ψ) for every residue.

B-factor. For experimental (PDB) structures, the B-factor (temperature factor) quantifies the positional spread of each atom in the crystal — a combination of thermal vibration and static disorder — in units of Å². High B-factors mark flexible loops or poorly resolved regions; low B-factors mark the rigid, well-ordered core.

Secondary structure (3-state, P-SEA). SS3 is a coarse helix/strand/coil call (letters a/b/c) made by the P-SEA algorithm from inter-Cα distances and dihedrals. It is less detailed than DSSP but needs only Cα positions.

Predicted aligned error. Predicted aligned error is AlphaFold's pairwise confidence. Unlike pLDDT (per-residue), PAE is per-residue-pair and captures whether two parts of the structure are correctly placed relative to each other. Units are ångströms of expected positional error.

Solvent-accessible surface area. Solvent-accessible surface area (SASA) is the area in Å² traced out by the centre of a 1.4 Å probe sphere (a water molecule) rolled over the protein's van der Waals surface (Shrake–Rupley / Lee–Richards construction). Buried residues have near-zero SASA; fully exposed residues can exceed 200 Å². The total SASA scales roughly with the number of surface residues.

Secondary structure (8-state, DSSP). The SS8 string is DSSP's per-residue secondary-structure call. α-helix (H) means an i→i+4 H-bond ladder; β-strand (E) means the residue participates in a β-sheet; 3₁₀ (G) and π (I) are tighter and wider helices; T/S are turns/bends; '-' is loop.

Rendered structure images. Structure images are PyMOL renders from six orthogonal camera directions. Cartoon representation draws helices as coils and strands as arrows; sticks shows the backbone as bonds; surface shows the solvent-excluded envelope. Rainbow coloring maps sequence position to hue (blue→red, N→C); chain coloring assigns a distinct color per polypeptide.

Sequence. The amino-acid sequence is the protein's primary structure: the linear order of residues from the N-terminus to the C-terminus, written in one-letter code. Everything else here — the 3D coordinates, the secondary structure, the domain annotations — is ultimately a consequence of this string.

Contact-map, Ramachandran, and PAE plots. Three diagnostic plots accompany the record. The Cα contact map visualizes the tertiary structure as a 2D adjacency matrix (8 Å cutoff, sequence-local contacts suppressed). The Ramachandran plot shows the distribution of backbone (φ, ψ) torsions, with points in the α and β basins reflecting secondary structure content. The PAE plot shows AlphaFold's inter-residue confidence as a color matrix.